Protein AF-A0A0W1AEP7-F1 (afdb_monomer)

Organism: NCBI:txid45076

Secondary structure (DSSP, 8-state):
------------TTHHHHHSHHHHHHHHHHHHHHTTTSPP-TTSTT---TT-S----SS---SSSSSSHHHHHHHHHHHHHHHHHHHHHSHHHHHHHHHHHHHHHT--HHHHHHHHHHHHHHTTTT---SS----HHHHHHHHHHHHHHTT--HHHHHHHHHHHHTTT-HHHHHHHHHTTT--HHHHHHHHHHHHHHHHHHHHHGGGG-SEEETHHHHHHHHTTS---HHHHHHHHHHHHHHHHHHHHHTTB-SS-PEEE-TTS-EE-PPP-TTSB-HHHHHHHHTSTTHHHHHHHHHTTSHHHHHHSTT-----S-TT--S-----EEEEEETHHHHHHTTTTTEE--HHHHHHHHS---SSS-TTTTT-SSTT---PPEEEETT--TTSSS--HHHHHHHHSS-PPPPPHHHHHHHHHHHHHTTGGGTTTTHHHHHHHHHHHHHTT--GGG-GGGTTHHHHHHHHHHHHHHHHHHHHTEEE-GGGGG--HHHHHHHHHHHHHHHSHHHHHHHHHHTT--HHHHHHS--HHHHHHHHHHTPPPTTSS----EEE-SS--SS-PPPSS-GGGTHHHHTTT-GGGSHHHHHHHHHTTSS-HHHHHHHHHHHHHHHHHHHHHHHHHHHHHH--PPPP---HHHHHHHHS--EEEEEE--STTEEEEETTTTEEEESS-EEBTTTB-EEEESSHHHHHHHHHHHHHTT---EEEEHHHHHHHHHHHHHH-GGGGGTT-------------------S-SSHHHHHHHHHHHHHHHHHHHH--SHHHHHHHHHHHHHHHHHHHSS--HHHHHHHHHHHHHHHHHGGGHHHHHHHHHHHHHHHTTSHHHHHHHHHHHTT--SSGGGSPPHHHHHHHHHHHH---PPP-

Structure (mmCIF, N/CA/C/O backbone):
data_AF-A0A0W1AEP7-F1
#
_entry.id   AF-A0A0W1AEP7-F1
#
loop_
_atom_site.group_PDB
_atom_site.id
_atom_site.type_symbol
_atom_site.label_atom_id
_atom_site.label_alt_id
_atom_site.label_comp_id
_atom_site.label_asym_id
_atom_site.label_entity_id
_atom_site.label_seq_id
_atom_site.pdbx_PDB_ins_code
_atom_site.Cartn_x
_atom_site.Cartn_y
_atom_site.Cartn_z
_atom_site.occupancy
_atom_site.B_iso_or_equiv
_atom_site.auth_seq_id
_atom_site.auth_comp_id
_atom_site.auth_asym_id
_atom_site.auth_atom_id
_atom_site.pdbx_PDB_model_num
ATOM 1 N N . MET A 1 1 ? 11.130 -10.672 73.628 1.00 36.41 1 MET A N 1
ATOM 2 C CA . MET A 1 1 ? 11.128 -9.241 73.243 1.00 36.41 1 MET A CA 1
ATOM 3 C C . MET A 1 1 ? 12.269 -9.044 72.251 1.00 36.41 1 MET A C 1
ATOM 5 O O . MET A 1 1 ? 13.398 -9.248 72.648 1.00 36.41 1 MET A O 1
ATOM 9 N N . GLY A 1 2 ? 12.140 -8.775 70.958 1.00 46.16 2 GLY A N 1
ATOM 10 C CA . GLY A 1 2 ? 11.029 -8.441 70.076 1.00 46.16 2 GLY A CA 1
ATOM 11 C C . GLY A 1 2 ? 11.644 -7.652 68.913 1.00 46.16 2 GLY A C 1
ATOM 12 O O . GLY A 1 2 ? 11.902 -6.469 69.088 1.00 46.16 2 GLY A O 1
ATOM 13 N N . LYS A 1 3 ? 11.935 -8.296 67.771 1.00 33.31 3 LYS A N 1
ATOM 14 C CA . LYS A 1 3 ? 12.276 -7.626 66.499 1.00 33.31 3 LYS A CA 1
ATOM 15 C C . LYS A 1 3 ? 11.745 -8.428 65.303 1.00 33.31 3 LYS A C 1
ATOM 17 O O . LYS A 1 3 ? 12.432 -9.258 64.728 1.00 33.31 3 LYS A O 1
ATOM 22 N N . SER A 1 4 ? 10.469 -8.166 65.021 1.00 32.47 4 SER A N 1
ATOM 23 C CA . SER A 1 4 ? 9.924 -7.769 63.715 1.00 32.47 4 SER A CA 1
ATOM 24 C C . SER A 1 4 ? 10.433 -8.496 62.463 1.00 32.47 4 SER A C 1
ATOM 26 O O . SER A 1 4 ? 11.292 -7.993 61.741 1.00 32.47 4 SER A O 1
ATOM 28 N N . SER A 1 5 ? 9.765 -9.604 62.143 1.00 43.56 5 SER A N 1
ATOM 29 C CA . SER A 1 5 ? 9.529 -10.072 60.778 1.00 43.56 5 SER A CA 1
ATOM 30 C C . SER A 1 5 ? 8.451 -9.203 60.115 1.00 43.56 5 SER A C 1
ATOM 32 O O . SER A 1 5 ? 7.291 -9.283 60.511 1.00 43.56 5 SER A O 1
ATOM 34 N N . LEU A 1 6 ? 8.804 -8.381 59.126 1.00 39.28 6 LEU A N 1
ATOM 35 C CA . LEU A 1 6 ? 7.846 -7.808 58.166 1.00 39.28 6 LEU A CA 1
ATOM 36 C C . LEU A 1 6 ? 8.607 -7.154 57.005 1.00 39.28 6 LEU A C 1
ATOM 38 O O . LEU A 1 6 ? 8.778 -5.943 56.936 1.00 39.28 6 LEU A O 1
ATOM 42 N N . ALA A 1 7 ? 9.068 -7.993 56.082 1.00 35.47 7 ALA A N 1
ATOM 43 C CA . ALA A 1 7 ? 9.340 -7.601 54.704 1.00 35.47 7 ALA A CA 1
ATOM 44 C C . ALA A 1 7 ? 8.360 -8.381 53.819 1.00 35.47 7 ALA A C 1
ATOM 46 O O . ALA A 1 7 ? 8.714 -9.357 53.163 1.00 35.47 7 ALA A O 1
ATOM 47 N N . GLN A 1 8 ? 7.080 -8.002 53.878 1.00 35.91 8 GLN A N 1
ATOM 48 C CA . GLN A 1 8 ? 6.110 -8.428 52.874 1.00 35.91 8 GLN A CA 1
ATOM 49 C C . GLN A 1 8 ? 6.482 -7.738 51.558 1.00 35.91 8 GLN A C 1
ATOM 51 O O . GLN A 1 8 ? 6.371 -6.517 51.438 1.00 35.91 8 GLN A O 1
ATOM 56 N N . LYS A 1 9 ? 6.953 -8.540 50.594 1.00 41.69 9 LYS A N 1
ATOM 57 C CA . LYS A 1 9 ? 7.115 -8.173 49.184 1.00 41.69 9 LYS A CA 1
ATOM 58 C C . LYS A 1 9 ? 5.811 -7.543 48.685 1.00 41.69 9 LYS A C 1
ATOM 60 O O . LYS A 1 9 ? 4.825 -8.241 48.472 1.00 41.69 9 LYS A O 1
ATOM 65 N N . LYS A 1 10 ? 5.813 -6.226 48.490 1.00 36.16 10 LYS A N 1
ATOM 66 C CA . LYS A 1 10 ? 4.882 -5.548 47.586 1.00 36.16 10 LYS A CA 1
ATOM 67 C C . LYS A 1 10 ? 5.424 -5.753 46.172 1.00 36.16 10 LYS A C 1
ATOM 69 O O . LYS A 1 10 ? 6.176 -4.921 45.681 1.00 36.16 10 LYS A O 1
ATOM 74 N N . THR A 1 11 ? 5.094 -6.875 45.544 1.00 42.44 11 THR A N 1
ATOM 75 C CA . THR A 1 11 ? 5.057 -6.922 44.080 1.00 42.44 11 THR A CA 1
ATOM 76 C C . THR A 1 11 ? 3.919 -6.000 43.656 1.00 42.44 11 THR A C 1
ATOM 78 O O . THR A 1 11 ? 2.761 -6.191 44.032 1.00 42.44 11 THR A O 1
ATOM 81 N N . THR A 1 12 ? 4.264 -4.901 42.999 1.00 43.44 12 THR A N 1
ATOM 82 C CA . THR A 1 12 ? 3.298 -3.985 42.401 1.00 43.44 12 THR A CA 1
ATOM 83 C C . THR A 1 12 ? 2.466 -4.752 41.379 1.00 43.44 12 THR A C 1
ATOM 85 O O . THR A 1 12 ? 3.009 -5.479 40.558 1.00 43.44 12 THR A O 1
ATOM 88 N N . LEU A 1 13 ? 1.141 -4.603 41.445 1.00 40.28 13 LEU A N 1
ATOM 89 C CA . LEU A 1 13 ? 0.140 -5.371 40.687 1.00 40.28 13 LEU A CA 1
ATOM 90 C C . LEU A 1 13 ? 0.302 -5.348 39.148 1.00 40.28 13 LEU A C 1
ATOM 92 O O . LEU A 1 13 ? -0.431 -6.055 38.475 1.00 40.28 13 LEU A O 1
ATOM 96 N N . TYR A 1 14 ? 1.220 -4.546 38.603 1.00 50.41 14 TYR A N 1
ATOM 97 C CA . TYR A 1 14 ? 1.419 -4.352 37.165 1.00 50.41 14 TYR A CA 1
ATOM 98 C C . TYR A 1 14 ? 2.482 -5.278 36.545 1.00 50.41 14 TYR A C 1
ATOM 100 O O . TYR A 1 14 ? 2.401 -5.552 35.354 1.00 50.41 14 TYR A O 1
ATOM 108 N N . ASP A 1 15 ? 3.424 -5.827 37.327 1.00 55.84 15 ASP A N 1
ATOM 109 C CA . ASP A 1 15 ? 4.475 -6.716 36.789 1.00 55.84 15 ASP A CA 1
ATOM 110 C C . ASP A 1 15 ? 3.912 -8.047 36.257 1.00 55.84 15 ASP A C 1
ATOM 112 O O . ASP A 1 15 ? 4.408 -8.598 35.275 1.00 55.84 15 ASP A O 1
ATOM 116 N N . ALA A 1 16 ? 2.864 -8.568 36.907 1.00 64.81 16 ALA A N 1
ATOM 117 C CA . ALA A 1 16 ? 2.304 -9.886 36.605 1.00 64.81 16 ALA A CA 1
ATOM 118 C C . ALA A 1 16 ? 1.613 -9.941 35.235 1.00 64.81 16 ALA A C 1
ATOM 120 O O . ALA A 1 16 ? 1.533 -11.001 34.623 1.00 64.81 16 ALA A O 1
ATOM 121 N N . ASP A 1 17 ? 1.123 -8.802 34.755 1.00 83.31 17 ASP A N 1
ATOM 122 C CA . ASP A 1 17 ? 0.355 -8.722 33.523 1.00 83.31 17 ASP A CA 1
ATOM 123 C C . ASP A 1 17 ? 1.269 -8.785 32.293 1.00 83.31 17 ASP A C 1
ATOM 125 O O . ASP A 1 17 ? 1.057 -9.642 31.439 1.00 83.31 17 ASP A O 1
ATOM 129 N N . LEU A 1 18 ? 2.337 -7.975 32.243 1.00 88.69 18 LEU A N 1
ATOM 130 C CA . LEU A 1 18 ? 3.278 -7.899 31.112 1.00 88.69 18 LEU A CA 1
ATOM 131 C C . LEU A 1 18 ? 3.933 -9.245 30.762 1.00 88.69 18 LEU A C 1
ATOM 133 O O . LEU A 1 18 ? 4.096 -9.566 29.580 1.00 88.69 18 LEU A O 1
ATOM 137 N N . LEU A 1 19 ? 4.341 -9.994 31.791 1.00 90.88 19 LEU A N 1
ATOM 138 C CA . LEU A 1 19 ? 5.124 -11.223 31.643 1.00 90.88 19 LEU A CA 1
ATOM 139 C C . LEU A 1 19 ? 4.269 -12.496 31.598 1.00 90.88 19 LEU A C 1
ATOM 141 O O . LEU A 1 19 ? 4.773 -13.533 31.169 1.00 90.88 19 LEU A O 1
ATOM 145 N N . SER A 1 20 ? 2.976 -12.413 31.934 1.00 89.12 20 SER A N 1
ATOM 146 C CA . SER A 1 20 ? 2.062 -13.552 31.812 1.00 89.12 20 SER A CA 1
ATOM 147 C C . SER A 1 20 ? 1.963 -14.066 30.372 1.00 89.12 20 SER A C 1
ATOM 149 O O . SER A 1 20 ? 2.058 -13.300 29.410 1.00 89.12 20 SER A O 1
ATOM 151 N N . SER A 1 21 ? 1.675 -15.359 30.205 1.00 83.56 21 SER A N 1
ATOM 152 C CA . SER A 1 21 ? 1.385 -15.957 28.892 1.00 83.56 21 SER A CA 1
ATOM 153 C C . SER A 1 21 ? 0.290 -15.218 28.114 1.00 83.56 21 SER A C 1
ATOM 155 O O . SER A 1 21 ? 0.404 -15.080 26.897 1.00 83.56 21 SER A O 1
ATOM 157 N N . LYS A 1 22 ? -0.731 -14.681 28.794 1.00 83.00 22 LYS A N 1
ATOM 158 C CA . LYS A 1 22 ? -1.786 -13.872 28.158 1.00 83.00 22 LYS A CA 1
ATOM 159 C C . LYS A 1 22 ? -1.301 -12.480 27.769 1.00 83.00 22 LYS A C 1
ATOM 161 O O . LYS A 1 22 ? -1.568 -12.006 26.664 1.00 83.00 22 LYS A O 1
ATOM 166 N N . GLY A 1 23 ? -0.584 -11.824 28.677 1.00 86.75 23 GLY A N 1
ATOM 167 C CA . GLY A 1 23 ? -0.034 -10.496 28.448 1.00 86.75 23 GLY A CA 1
ATOM 168 C C . GLY A 1 23 ? 0.991 -10.472 27.328 1.00 86.75 23 GLY A C 1
ATOM 169 O O . GLY A 1 23 ? 0.976 -9.530 26.541 1.00 86.75 23 GLY A O 1
ATOM 170 N N . TRP A 1 24 ? 1.791 -11.534 27.179 1.00 93.19 24 TRP A N 1
ATOM 171 C CA . TRP A 1 24 ? 2.742 -11.702 26.080 1.00 93.19 24 TRP A CA 1
ATOM 172 C C . TRP A 1 24 ? 2.116 -11.382 24.721 1.00 93.19 24 TRP A C 1
ATOM 174 O O . TRP A 1 24 ? 2.651 -10.558 23.983 1.00 93.19 24 TRP A O 1
ATOM 184 N N . TYR A 1 25 ? 0.969 -11.982 24.391 1.00 91.94 25 TYR A N 1
ATOM 185 C CA . TYR A 1 25 ? 0.327 -11.773 23.091 1.00 91.94 25 TYR A CA 1
ATOM 186 C C . TYR A 1 25 ? -0.150 -10.331 22.905 1.00 91.94 25 TYR A C 1
ATOM 188 O O . TYR A 1 25 ? 0.068 -9.741 21.846 1.00 91.94 25 TYR A O 1
ATOM 196 N N . TYR A 1 26 ? -0.761 -9.749 23.938 1.00 87.12 26 TYR A N 1
ATOM 197 C CA . TYR A 1 26 ? -1.282 -8.386 23.892 1.00 87.12 26 TYR A CA 1
ATOM 198 C C . TYR A 1 26 ? -0.180 -7.328 23.809 1.00 87.12 26 TYR A C 1
ATOM 200 O O . TYR A 1 26 ? -0.160 -6.517 22.884 1.00 87.12 26 TYR A O 1
ATOM 208 N N . PHE A 1 27 ? 0.756 -7.344 24.751 1.00 89.44 27 PHE A N 1
ATOM 209 C CA . PHE A 1 27 ? 1.815 -6.345 24.821 1.00 89.44 27 PHE A CA 1
ATOM 210 C C . PHE A 1 27 ? 2.823 -6.509 23.678 1.00 89.44 27 PHE A C 1
ATOM 212 O O . PHE A 1 27 ? 3.317 -5.505 23.170 1.00 89.44 27 PHE A O 1
ATOM 219 N N . SER A 1 28 ? 3.060 -7.725 23.172 1.00 94.31 28 SER A N 1
ATOM 220 C CA . SER A 1 28 ? 3.837 -7.898 21.934 1.00 94.31 28 SER A CA 1
ATOM 221 C C . SER A 1 28 ? 3.163 -7.242 20.739 1.00 94.31 28 SER A C 1
ATOM 223 O O . SER A 1 28 ? 3.840 -6.591 19.949 1.00 94.31 28 SER A O 1
ATOM 225 N N . GLN A 1 29 ? 1.840 -7.375 20.604 1.00 91.12 29 GLN A N 1
ATOM 226 C CA . GLN A 1 29 ? 1.114 -6.715 19.523 1.00 91.12 29 GLN A CA 1
ATOM 227 C C . GLN A 1 29 ? 1.206 -5.188 19.647 1.00 91.12 29 GLN A C 1
ATOM 229 O O . GLN A 1 29 ? 1.540 -4.529 18.666 1.00 91.12 29 GLN A O 1
ATOM 234 N N . LEU A 1 30 ? 1.017 -4.632 20.850 1.00 81.56 30 LEU A N 1
ATOM 235 C CA . LEU A 1 30 ? 1.218 -3.197 21.094 1.00 81.56 30 LEU A CA 1
ATOM 236 C C . LEU A 1 30 ? 2.634 -2.741 20.718 1.00 81.56 30 LEU A C 1
ATOM 238 O O . LEU A 1 30 ? 2.810 -1.694 20.094 1.00 81.56 30 LEU A O 1
ATOM 242 N N . PHE A 1 31 ? 3.647 -3.534 21.069 1.00 88.44 31 PHE A N 1
ATOM 243 C CA . PHE A 1 31 ? 5.031 -3.238 20.723 1.00 88.44 31 PHE A CA 1
ATOM 244 C C . PHE A 1 31 ? 5.253 -3.248 19.204 1.00 88.44 31 PHE A C 1
ATOM 246 O O . PHE A 1 31 ? 5.856 -2.317 18.667 1.00 88.44 31 PHE A O 1
ATOM 253 N N . LEU A 1 32 ? 4.738 -4.258 18.494 1.00 90.56 32 LEU A N 1
ATOM 254 C CA . LEU A 1 32 ? 4.813 -4.360 17.032 1.00 90.56 32 LEU A CA 1
ATOM 255 C C . LEU A 1 32 ? 4.095 -3.191 16.342 1.00 90.56 32 LEU A C 1
ATOM 257 O O . LEU A 1 32 ? 4.643 -2.605 15.408 1.00 90.56 32 LEU A O 1
ATOM 261 N N . GLU A 1 33 ? 2.914 -2.807 16.830 1.00 81.75 33 GLU A N 1
ATOM 262 C CA . GLU A 1 33 ? 2.151 -1.652 16.345 1.00 81.75 33 GLU A CA 1
ATOM 263 C C . GLU A 1 33 ? 2.903 -0.337 16.534 1.00 81.75 33 GLU A C 1
ATOM 265 O O . GLU A 1 33 ? 2.889 0.509 15.641 1.00 81.75 33 GLU A O 1
ATOM 270 N N . ALA A 1 34 ? 3.602 -0.171 17.658 1.00 77.19 34 ALA A N 1
ATOM 271 C CA . ALA A 1 34 ? 4.411 1.012 17.930 1.00 77.19 34 ALA A CA 1
ATOM 272 C C . ALA A 1 34 ? 5.719 1.063 17.116 1.00 77.19 34 ALA A C 1
ATOM 274 O O . ALA A 1 34 ? 6.321 2.133 17.003 1.00 77.19 34 ALA A O 1
ATOM 275 N N . THR A 1 35 ? 6.169 -0.065 16.552 1.00 89.56 35 THR A N 1
ATOM 276 C CA . THR A 1 35 ? 7.505 -0.201 15.947 1.00 89.56 35 THR A CA 1
ATOM 277 C C . THR A 1 35 ? 7.453 -0.759 14.522 1.00 89.56 35 THR A C 1
ATOM 279 O O . THR A 1 35 ? 7.466 0.004 13.557 1.00 89.56 35 THR A O 1
ATOM 282 N N . TYR A 1 36 ? 7.408 -2.079 14.362 1.00 91.69 36 TYR A N 1
ATOM 283 C CA . TYR A 1 36 ? 7.571 -2.778 13.087 1.00 91.69 36 TYR A CA 1
ATOM 284 C C . TYR A 1 36 ? 6.445 -2.538 12.080 1.00 91.69 36 TYR A C 1
ATOM 286 O O . TYR A 1 36 ? 6.703 -2.543 10.880 1.00 91.69 36 TYR A O 1
ATOM 294 N N . LEU A 1 37 ? 5.228 -2.274 12.561 1.00 84.81 37 LEU A N 1
ATOM 295 C CA . LEU A 1 37 ? 4.077 -1.904 11.730 1.00 84.81 37 LEU A CA 1
ATOM 296 C C . LEU A 1 37 ? 4.014 -0.394 11.448 1.00 84.81 37 LEU A C 1
ATOM 298 O O . LEU A 1 37 ? 3.036 0.105 10.892 1.00 84.81 37 LEU A O 1
ATOM 302 N N . GLN A 1 38 ? 5.060 0.349 11.822 1.00 82.69 38 GLN A N 1
ATOM 303 C CA . GLN A 1 38 ? 5.267 1.727 11.395 1.00 82.69 38 GLN A CA 1
ATOM 304 C C . GLN A 1 38 ? 6.264 1.773 10.228 1.00 82.69 38 GLN A C 1
ATOM 306 O O . GLN A 1 38 ? 7.279 1.063 10.243 1.00 82.69 38 GLN A O 1
ATOM 311 N N . PRO A 1 39 ? 6.031 2.638 9.222 1.00 80.38 39 PRO A N 1
ATOM 312 C CA . PRO A 1 39 ? 6.993 2.843 8.146 1.00 80.38 39 PRO A CA 1
ATOM 313 C C . PRO A 1 39 ? 8.317 3.387 8.697 1.00 80.38 39 PRO A C 1
ATOM 315 O O . PRO A 1 39 ? 8.331 4.105 9.698 1.00 80.38 39 PRO A O 1
ATOM 318 N N . PHE A 1 40 ? 9.421 3.115 7.997 1.00 83.12 40 PHE A N 1
ATOM 319 C CA . PHE A 1 40 ? 10.707 3.746 8.301 1.00 83.12 40 PHE A CA 1
ATOM 320 C C . PHE A 1 40 ? 10.586 5.273 8.343 1.00 83.12 40 PHE A C 1
ATOM 322 O O . PHE A 1 40 ? 9.927 5.877 7.490 1.00 83.12 40 PHE A O 1
ATOM 329 N N . ASN A 1 41 ? 11.228 5.898 9.333 1.00 74.69 41 ASN A N 1
ATOM 330 C CA . ASN A 1 41 ? 11.181 7.341 9.507 1.00 74.69 41 ASN A CA 1
ATOM 331 C C . ASN A 1 41 ? 11.988 8.044 8.392 1.00 74.69 41 ASN A C 1
ATOM 333 O O . ASN A 1 41 ? 13.211 7.909 8.354 1.00 74.69 41 ASN A O 1
ATOM 337 N N . PRO A 1 42 ? 11.357 8.831 7.499 1.00 57.50 42 PRO A N 1
ATOM 338 C CA . PRO A 1 42 ? 12.049 9.454 6.369 1.00 57.50 42 PRO A CA 1
ATOM 339 C C . PRO A 1 42 ? 13.015 10.584 6.771 1.00 57.50 42 PRO A C 1
ATOM 341 O O . PRO A 1 42 ? 13.715 11.111 5.909 1.00 57.50 42 PRO A O 1
ATOM 344 N N . SER A 1 43 ? 13.043 11.005 8.043 1.00 52.06 43 SER A N 1
ATOM 345 C CA . SER A 1 43 ? 13.847 12.148 8.500 1.00 52.06 43 SER A CA 1
ATOM 346 C C . SER A 1 43 ? 15.317 11.838 8.804 1.00 52.06 43 SER A C 1
ATOM 348 O O . SER A 1 43 ? 16.067 12.760 9.136 1.00 52.06 43 SER A O 1
ATOM 350 N N . SER A 1 44 ? 15.752 10.579 8.726 1.00 50.31 44 SER A N 1
ATOM 351 C CA . SER A 1 44 ? 17.131 10.215 9.038 1.00 50.31 44 SER A CA 1
ATOM 352 C C . SER A 1 44 ? 18.086 10.685 7.932 1.00 50.31 44 SER A C 1
ATOM 354 O O . SER A 1 44 ? 18.024 10.302 6.761 1.00 50.31 44 SER A O 1
ATOM 356 N N . LYS A 1 45 ? 18.948 11.634 8.312 1.00 43.84 45 LYS A N 1
ATOM 357 C CA . LYS A 1 45 ? 19.926 12.311 7.453 1.00 43.84 45 LYS A CA 1
ATOM 358 C C . LYS A 1 45 ? 20.829 11.276 6.771 1.00 43.84 45 LYS A C 1
ATOM 360 O O . LYS A 1 45 ? 21.747 10.767 7.400 1.00 43.84 45 LYS A O 1
ATOM 365 N N . GLY A 1 46 ? 20.604 10.988 5.489 1.00 45.81 46 GLY A N 1
ATOM 366 C CA . GLY A 1 46 ? 21.552 10.186 4.706 1.00 45.81 46 GLY A CA 1
ATOM 367 C C . GLY A 1 46 ? 20.980 9.374 3.550 1.00 45.81 46 GLY A C 1
ATOM 368 O O . GLY A 1 46 ? 21.743 9.000 2.663 1.00 45.81 46 GLY A O 1
ATOM 369 N N . MET A 1 47 ? 19.667 9.135 3.475 1.00 42.47 47 MET A N 1
ATOM 370 C CA . MET A 1 47 ? 19.109 8.387 2.342 1.00 42.47 47 MET A CA 1
ATOM 371 C C . MET A 1 47 ? 18.972 9.251 1.075 1.00 42.47 47 MET A C 1
ATOM 373 O O . MET A 1 47 ? 17.892 9.695 0.699 1.00 42.47 47 MET A O 1
ATOM 377 N N . GLN A 1 48 ? 20.084 9.395 0.348 1.00 39.88 48 GLN A N 1
ATOM 378 C CA . GLN A 1 48 ? 20.084 9.408 -1.121 1.00 39.88 48 GLN A CA 1
ATOM 379 C C . GLN A 1 48 ? 20.065 7.970 -1.686 1.00 39.88 48 GLN A C 1
ATOM 381 O O . GLN A 1 48 ? 20.640 7.698 -2.738 1.00 39.88 48 GLN A O 1
ATOM 386 N N . GLN A 1 49 ? 19.395 7.019 -1.024 1.00 44.91 49 GLN A N 1
ATOM 387 C CA . GLN A 1 49 ? 18.993 5.799 -1.718 1.00 44.91 49 GLN A CA 1
ATOM 388 C C . GLN A 1 49 ? 17.901 6.195 -2.703 1.00 44.91 49 GLN A C 1
ATOM 390 O O . GLN A 1 49 ? 16.783 6.533 -2.312 1.00 44.91 49 GLN A O 1
ATOM 395 N N . GLY A 1 50 ? 18.257 6.235 -3.987 1.00 40.38 50 GLY A N 1
ATOM 396 C CA . GLY A 1 50 ? 17.329 6.530 -5.065 1.00 40.38 50 GLY A CA 1
ATOM 397 C C . GLY A 1 50 ? 16.036 5.746 -4.874 1.00 40.38 50 GLY A C 1
ATOM 398 O O . GLY A 1 50 ? 16.058 4.524 -4.897 1.00 40.38 50 GLY A O 1
ATOM 399 N N . LYS A 1 51 ? 14.938 6.472 -4.632 1.00 38.75 51 LYS A N 1
ATOM 400 C CA . LYS A 1 51 ? 13.545 6.032 -4.783 1.00 38.75 51 LYS A CA 1
ATOM 401 C C . LYS A 1 51 ? 13.333 4.511 -4.659 1.00 38.75 51 LYS A C 1
ATOM 403 O O . LYS A 1 51 ? 12.837 3.877 -5.580 1.00 38.75 51 LYS A O 1
ATOM 408 N N . ARG A 1 52 ? 13.584 3.939 -3.484 1.00 39.69 52 ARG A N 1
ATOM 409 C CA . ARG A 1 52 ? 12.707 2.873 -2.978 1.00 39.69 52 ARG A CA 1
ATOM 410 C C . ARG A 1 52 ? 11.735 3.481 -1.976 1.00 39.69 52 ARG A C 1
ATOM 412 O O . ARG A 1 52 ? 11.556 3.009 -0.863 1.00 39.69 52 ARG A O 1
ATOM 419 N N . LEU A 1 53 ? 11.044 4.536 -2.417 1.00 41.75 53 LEU A N 1
ATOM 420 C CA . LEU A 1 53 ? 9.681 4.762 -1.958 1.00 41.75 53 LEU A CA 1
ATOM 421 C C . LEU A 1 53 ? 8.866 3.592 -2.516 1.00 41.75 53 LEU A C 1
ATOM 423 O O . LEU A 1 53 ? 8.358 3.666 -3.625 1.00 41.75 53 LEU A O 1
ATOM 427 N N . LYS A 1 54 ? 8.848 2.515 -1.722 1.00 39.69 54 LYS A N 1
ATOM 428 C CA . LYS A 1 54 ? 7.841 1.456 -1.653 1.00 39.69 54 LYS A CA 1
ATOM 429 C C . LYS A 1 54 ? 7.535 0.789 -2.998 1.00 39.69 54 LYS A C 1
ATOM 431 O O . LYS A 1 54 ? 6.785 1.337 -3.804 1.00 39.69 54 LYS A O 1
ATOM 436 N N . ASN A 1 55 ? 8.012 -0.449 -3.173 1.00 32.56 55 ASN A N 1
ATOM 437 C CA . ASN A 1 55 ? 7.359 -1.400 -4.074 1.00 32.56 55 ASN A CA 1
ATOM 438 C C . ASN A 1 55 ? 5.901 -1.523 -3.621 1.00 32.56 55 ASN A C 1
ATOM 440 O O . ASN A 1 55 ? 5.540 -2.245 -2.698 1.00 32.56 55 ASN A O 1
ATOM 444 N N . THR A 1 56 ? 5.066 -0.704 -4.236 1.00 35.75 56 THR A N 1
ATOM 445 C CA . THR A 1 56 ? 3.630 -0.710 -4.096 1.00 35.75 56 THR A CA 1
ATOM 446 C C . THR A 1 56 ? 3.145 -1.737 -5.091 1.00 35.75 56 THR A C 1
ATOM 448 O O . THR A 1 56 ? 2.864 -1.419 -6.237 1.00 35.75 56 THR A O 1
ATOM 451 N N . THR A 1 57 ? 2.951 -2.975 -4.659 1.00 36.56 57 THR A N 1
ATOM 452 C CA . THR A 1 57 ? 2.094 -3.894 -5.420 1.00 36.56 57 THR A CA 1
ATOM 453 C C . THR A 1 57 ? 0.629 -3.686 -5.042 1.00 36.56 57 THR A C 1
ATOM 455 O O . THR A 1 57 ? -0.138 -4.632 -4.996 1.00 36.56 57 THR A O 1
ATOM 458 N N . LYS A 1 58 ? 0.222 -2.444 -4.731 1.00 32.88 58 LYS A N 1
ATOM 459 C CA . LYS A 1 58 ? -1.166 -1.970 -4.575 1.00 32.88 58 LYS A CA 1
ATOM 460 C C . LYS A 1 58 ? -2.129 -2.830 -3.714 1.00 32.88 58 LYS A C 1
ATOM 462 O O . LYS A 1 58 ? -3.266 -2.381 -3.634 1.00 32.88 58 LYS A O 1
ATOM 467 N N . ASN A 1 59 ? -1.731 -3.924 -3.012 1.00 45.03 59 ASN A N 1
ATOM 468 C CA . ASN A 1 59 ? -2.596 -5.019 -2.479 1.00 45.03 59 ASN A CA 1
ATOM 469 C C . ASN A 1 59 ? -2.240 -5.711 -1.128 1.00 45.03 59 ASN A C 1
ATOM 471 O O . ASN A 1 59 ? -3.026 -6.530 -0.667 1.00 45.03 59 ASN A O 1
ATOM 475 N N . GLY A 1 60 ? -1.152 -5.349 -0.442 1.00 47.72 60 GLY A N 1
ATOM 476 C CA . GLY A 1 60 ? -0.689 -5.984 0.808 1.00 47.72 60 GLY A CA 1
ATOM 477 C C . GLY A 1 60 ? 0.598 -5.303 1.262 1.00 47.72 60 GLY A C 1
ATOM 478 O O . GLY A 1 60 ? 1.689 -5.739 0.922 1.00 47.72 60 GLY A O 1
ATOM 479 N N . TYR A 1 61 ? 0.462 -4.119 1.857 1.00 64.31 61 TYR A N 1
ATOM 480 C CA . TYR A 1 61 ? 1.593 -3.229 2.101 1.00 64.31 61 TYR A CA 1
ATOM 481 C C . TYR A 1 61 ? 2.322 -3.665 3.366 1.00 64.31 61 TYR A C 1
ATOM 483 O O . TYR A 1 61 ? 1.733 -3.579 4.423 1.00 64.31 61 TYR A O 1
ATOM 491 N N . ILE A 1 62 ? 3.572 -4.104 3.263 1.00 70.00 62 ILE A N 1
ATOM 492 C CA . ILE A 1 62 ? 4.403 -4.387 4.433 1.00 70.00 62 ILE A CA 1
ATOM 493 C C . ILE A 1 62 ? 5.334 -3.197 4.648 1.00 70.00 62 ILE A C 1
ATOM 495 O O . ILE A 1 62 ? 6.067 -2.797 3.739 1.00 70.00 62 ILE A O 1
ATOM 499 N N . GLU A 1 63 ? 5.275 -2.593 5.834 1.00 76.31 63 GLU A N 1
ATOM 500 C CA . GLU A 1 63 ? 6.040 -1.396 6.185 1.00 76.31 63 GLU A CA 1
ATOM 501 C C . GLU A 1 63 ? 7.546 -1.636 6.099 1.00 76.31 63 GLU A C 1
ATOM 503 O O . GLU A 1 63 ? 8.279 -0.780 5.591 1.00 76.31 63 GLU A O 1
ATOM 508 N N . ARG A 1 64 ? 7.979 -2.806 6.575 1.00 88.50 64 ARG A N 1
ATOM 509 C CA . ARG A 1 64 ? 9.375 -3.223 6.692 1.00 88.50 64 ARG A CA 1
ATOM 510 C C . ARG A 1 64 ? 9.516 -4.641 6.145 1.00 88.50 64 ARG A C 1
ATOM 512 O O . ARG A 1 64 ? 9.406 -5.625 6.859 1.00 88.50 64 ARG A O 1
ATOM 519 N N . GLU A 1 65 ? 9.707 -4.745 4.835 1.00 89.62 65 GLU A N 1
ATOM 520 C CA . GLU A 1 65 ? 9.640 -6.027 4.124 1.00 89.62 65 GLU A CA 1
ATOM 521 C C . GLU A 1 65 ? 10.662 -7.060 4.616 1.00 89.62 65 GLU A C 1
ATOM 523 O O . GLU A 1 65 ? 10.366 -8.247 4.581 1.00 89.62 65 GLU A O 1
ATOM 528 N N . ILE A 1 66 ? 11.849 -6.657 5.081 1.00 92.75 66 ILE A N 1
ATOM 529 C CA . ILE A 1 66 ? 12.872 -7.608 5.540 1.00 92.75 66 ILE A CA 1
ATOM 530 C C . ILE A 1 66 ? 12.846 -7.699 7.064 1.00 92.75 66 ILE A C 1
ATOM 532 O O . ILE A 1 66 ? 12.686 -8.801 7.596 1.00 92.75 66 ILE A O 1
ATOM 536 N N . HIS A 1 67 ? 12.936 -6.561 7.758 1.00 95.81 67 HIS A N 1
ATOM 537 C CA . HIS A 1 67 ? 12.939 -6.492 9.225 1.00 95.81 67 HIS A CA 1
ATOM 538 C C . HIS A 1 67 ? 11.597 -5.970 9.759 1.00 95.81 67 HIS A C 1
ATOM 540 O O . HIS A 1 67 ? 11.531 -4.924 10.404 1.00 95.81 67 HIS A O 1
ATOM 546 N N . GLY A 1 68 ? 10.519 -6.685 9.425 1.00 95.06 68 GLY A N 1
ATOM 547 C CA . GLY A 1 68 ? 9.138 -6.384 9.817 1.00 95.06 68 GLY A CA 1
ATOM 548 C C . GLY A 1 68 ? 8.601 -7.245 10.952 1.00 95.06 68 GLY A C 1
ATOM 549 O O . GLY A 1 68 ? 9.335 -8.013 11.581 1.00 95.06 68 GLY A O 1
ATOM 550 N N . ALA A 1 69 ? 7.298 -7.133 11.219 1.00 95.62 69 ALA A N 1
ATOM 551 C CA . ALA A 1 69 ? 6.688 -7.757 12.396 1.00 95.62 69 ALA A CA 1
ATOM 552 C C . ALA A 1 69 ? 6.714 -9.294 12.321 1.00 95.62 69 ALA A C 1
ATOM 554 O O . ALA A 1 69 ? 6.804 -9.969 13.348 1.00 95.62 69 ALA A O 1
ATOM 555 N N . MET A 1 70 ? 6.717 -9.858 11.110 1.00 96.38 70 MET A N 1
ATOM 556 C CA . MET A 1 70 ? 6.849 -11.296 10.888 1.00 96.38 70 MET A CA 1
ATOM 557 C C . MET A 1 70 ? 8.240 -11.824 11.272 1.00 96.38 70 MET A C 1
ATOM 559 O O . MET A 1 70 ? 8.332 -12.822 11.987 1.00 96.38 70 MET A O 1
ATOM 563 N N . HIS A 1 71 ? 9.306 -11.133 10.857 1.00 97.62 71 HIS A N 1
ATOM 564 C CA . HIS A 1 71 ? 10.686 -11.439 11.251 1.00 97.62 71 HIS A CA 1
ATOM 565 C C . HIS A 1 71 ? 10.849 -11.347 12.772 1.00 97.62 71 HIS A C 1
ATOM 567 O O . HIS A 1 71 ? 11.225 -12.324 13.417 1.00 97.62 71 HIS A O 1
ATOM 573 N N . ALA A 1 72 ? 10.451 -10.215 13.360 1.00 98.12 72 ALA A N 1
ATOM 574 C CA . ALA A 1 72 ? 10.495 -9.999 14.804 1.00 98.12 72 ALA A CA 1
ATOM 575 C C . ALA A 1 72 ? 9.763 -11.110 15.580 1.00 98.12 72 ALA A C 1
ATOM 577 O O . ALA A 1 72 ? 10.289 -11.665 16.547 1.00 98.12 72 ALA A O 1
ATOM 578 N N . SER A 1 73 ? 8.569 -11.495 15.117 1.00 98.25 73 SER A N 1
ATOM 579 C CA . SER A 1 73 ? 7.778 -12.572 15.724 1.00 98.25 73 SER A CA 1
ATOM 580 C C . SER A 1 73 ? 8.465 -13.936 15.615 1.00 98.25 73 SER A C 1
ATOM 582 O O . SER A 1 73 ? 8.418 -14.726 16.560 1.00 98.25 73 SER A O 1
ATOM 584 N N . ARG A 1 74 ? 9.111 -14.237 14.480 1.00 98.31 74 ARG A N 1
ATOM 585 C CA . ARG A 1 74 ? 9.849 -15.494 14.297 1.00 98.31 74 ARG A CA 1
ATOM 586 C C . ARG A 1 74 ? 11.081 -15.550 15.194 1.00 98.31 74 ARG A C 1
ATOM 588 O O . ARG A 1 74 ? 11.321 -16.595 15.801 1.00 98.31 74 ARG A O 1
ATOM 595 N N . VAL A 1 75 ? 11.827 -14.451 15.312 1.00 98.50 75 VAL A N 1
ATOM 596 C CA . VAL A 1 75 ? 12.986 -14.348 16.212 1.00 98.50 75 VAL A CA 1
ATOM 597 C C . VAL A 1 75 ? 12.544 -14.545 17.659 1.00 98.50 75 VAL A C 1
ATOM 599 O O . VAL A 1 75 ? 13.109 -15.393 18.349 1.00 98.50 75 VAL A O 1
ATOM 602 N N . ALA A 1 76 ? 11.474 -13.871 18.094 1.00 98.31 76 ALA A N 1
ATOM 603 C CA . ALA A 1 76 ? 10.917 -14.040 19.434 1.00 98.31 76 ALA A CA 1
ATOM 604 C C . ALA A 1 76 ? 10.608 -15.518 19.741 1.00 98.31 76 ALA A C 1
ATOM 606 O O . ALA A 1 76 ? 11.132 -16.063 20.711 1.00 98.31 76 ALA A O 1
ATOM 607 N N . TRP A 1 77 ? 9.853 -16.219 18.887 1.00 97.94 77 TRP A N 1
ATOM 608 C CA . TRP A 1 77 ? 9.562 -17.646 19.101 1.00 97.94 77 TRP A CA 1
ATOM 609 C C . TRP A 1 77 ? 10.792 -18.550 18.996 1.00 97.94 77 TRP A C 1
ATOM 611 O O . TRP A 1 77 ? 10.907 -19.528 19.738 1.00 97.94 77 TRP A O 1
ATOM 621 N N . SER A 1 78 ? 11.740 -18.209 18.123 1.00 98.38 78 SER A N 1
ATOM 622 C CA . SER A 1 78 ? 12.984 -18.964 17.969 1.00 98.38 78 SER A CA 1
ATOM 623 C C . SER A 1 78 ? 13.840 -18.932 19.230 1.00 98.38 78 SER A C 1
ATOM 625 O O . SER A 1 78 ? 14.487 -19.934 19.519 1.00 98.38 78 SER A O 1
ATOM 627 N N . THR A 1 79 ? 13.790 -17.869 20.044 1.00 98.12 79 THR A N 1
ATOM 628 C CA . THR A 1 79 ? 14.501 -17.858 21.339 1.00 98.12 79 THR A CA 1
ATOM 629 C C . THR A 1 79 ? 14.045 -18.992 22.270 1.00 98.12 79 THR A C 1
ATOM 631 O O . THR A 1 79 ? 14.884 -19.647 22.890 1.00 98.12 79 THR A O 1
ATOM 634 N N . VAL A 1 80 ? 12.741 -19.298 22.312 1.00 97.06 80 VAL A N 1
ATOM 635 C CA . VAL A 1 80 ? 12.175 -20.387 23.133 1.00 97.06 80 VAL A CA 1
ATOM 636 C C . VAL A 1 80 ? 12.498 -21.756 22.539 1.00 97.06 80 VAL A C 1
ATOM 638 O O . VAL A 1 80 ? 12.902 -22.667 23.264 1.00 97.06 80 VAL A O 1
ATOM 641 N N . MET A 1 81 ? 12.363 -21.906 21.217 1.00 98.06 81 MET A N 1
ATOM 642 C CA . MET A 1 81 ? 12.692 -23.163 20.532 1.00 98.06 81 MET A CA 1
ATOM 643 C C . MET A 1 81 ? 14.172 -23.523 20.704 1.00 98.06 81 MET A C 1
ATOM 645 O O . MET A 1 81 ? 14.498 -24.664 21.033 1.00 98.06 81 MET A O 1
ATOM 649 N N . LEU A 1 82 ? 15.063 -22.541 20.548 1.00 98.06 82 LEU A N 1
ATOM 650 C CA . LEU A 1 82 ? 16.501 -22.708 20.745 1.00 98.06 82 LEU A CA 1
ATOM 651 C C . LEU A 1 82 ? 16.855 -22.959 22.207 1.00 98.06 82 LEU A C 1
ATOM 653 O O . LEU A 1 82 ? 17.736 -23.772 22.470 1.00 98.06 82 LEU A O 1
ATOM 657 N N . HIS A 1 83 ? 16.165 -22.331 23.164 1.00 97.50 83 HIS A N 1
ATOM 658 C CA . HIS A 1 83 ? 16.355 -22.656 24.575 1.00 97.50 83 HIS A CA 1
ATOM 659 C C . HIS A 1 83 ? 16.100 -24.143 24.838 1.00 97.50 83 HIS A C 1
ATOM 661 O O . HIS A 1 83 ? 16.964 -24.821 25.394 1.00 97.50 83 HIS A O 1
ATOM 667 N N . ARG A 1 84 ? 14.955 -24.664 24.386 1.00 97.31 84 ARG A N 1
ATOM 668 C CA . ARG A 1 84 ? 14.578 -26.068 24.596 1.00 97.31 84 ARG A CA 1
ATOM 669 C C . ARG A 1 84 ? 15.525 -27.026 23.880 1.00 97.31 84 ARG A C 1
ATOM 671 O O . ARG A 1 84 ? 15.917 -28.031 24.466 1.00 97.31 84 ARG A O 1
ATOM 678 N N . LEU A 1 85 ? 15.957 -26.688 22.663 1.00 97.06 85 LEU A N 1
ATOM 679 C CA . LEU A 1 85 ? 16.963 -27.463 21.934 1.00 97.06 85 LEU A CA 1
ATOM 680 C C . LEU A 1 85 ? 18.302 -27.499 22.691 1.00 97.06 85 LEU A C 1
ATOM 682 O O . LEU A 1 85 ? 18.864 -28.569 22.912 1.00 97.06 85 LEU A O 1
ATOM 686 N N . CYS A 1 86 ? 18.784 -26.346 23.161 1.00 97.06 86 CYS A N 1
ATOM 687 C CA . CYS A 1 86 ? 19.993 -26.255 23.979 1.00 97.06 86 CYS A CA 1
ATOM 688 C C . CYS A 1 86 ? 19.849 -27.013 25.304 1.00 97.06 86 CYS A C 1
ATOM 690 O O . CYS A 1 86 ? 20.802 -27.654 25.732 1.00 97.06 86 CYS A O 1
ATOM 692 N N . HIS A 1 87 ? 18.683 -26.970 25.954 1.00 96.50 87 HIS A N 1
ATOM 693 C CA . HIS A 1 87 ? 18.429 -27.702 27.195 1.00 96.50 87 HIS A CA 1
ATOM 694 C C . HIS A 1 87 ? 18.468 -29.221 26.973 1.00 96.50 87 HIS A C 1
ATOM 696 O O . HIS A 1 87 ? 19.027 -29.944 27.788 1.00 96.50 87 HIS A O 1
ATOM 702 N N . GLN A 1 88 ? 17.950 -29.712 25.842 1.00 96.38 88 GLN A N 1
ATOM 703 C CA . GLN A 1 88 ? 18.056 -31.128 25.473 1.00 96.38 88 GLN A CA 1
ATOM 704 C C . GLN A 1 88 ? 19.511 -31.565 25.246 1.00 96.38 88 GLN A C 1
ATOM 706 O O . GLN A 1 88 ? 19.879 -32.674 25.631 1.00 96.38 88 GLN A O 1
ATOM 711 N N . GLN A 1 89 ? 20.342 -30.710 24.637 1.00 96.19 89 GLN A N 1
ATOM 712 C CA . GLN A 1 89 ? 21.743 -31.039 24.343 1.00 96.19 89 GLN A CA 1
ATOM 713 C C . GLN A 1 89 ? 22.683 -30.845 25.542 1.00 96.19 89 GLN A C 1
ATOM 715 O O . GLN A 1 89 ? 23.615 -31.630 25.735 1.00 96.19 89 GLN A O 1
ATOM 720 N N . TYR A 1 90 ? 22.427 -29.827 26.367 1.00 96.69 90 TYR A N 1
ATOM 721 C CA . TYR A 1 90 ? 23.291 -29.397 27.469 1.00 96.69 90 TYR A CA 1
ATOM 722 C C . TYR A 1 90 ? 22.492 -29.125 28.761 1.00 96.69 90 TYR A C 1
ATOM 724 O O . TYR A 1 90 ? 22.561 -28.014 29.301 1.00 96.69 90 TYR A O 1
ATOM 732 N N . PRO A 1 91 ? 21.752 -30.112 29.301 1.00 96.62 91 PRO A N 1
ATOM 733 C CA . PRO A 1 91 ? 20.766 -29.891 30.364 1.00 96.62 91 PRO A CA 1
ATOM 734 C C . PRO A 1 91 ? 21.365 -29.245 31.613 1.00 96.62 91 PRO A C 1
ATOM 736 O O . PRO A 1 91 ? 20.866 -28.222 32.074 1.00 96.62 91 PRO A O 1
ATOM 739 N N . GLU A 1 92 ? 22.483 -29.770 32.123 1.00 96.06 92 GLU A N 1
ATOM 740 C CA . GLU A 1 92 ? 23.133 -29.226 33.324 1.00 96.06 92 GLU A CA 1
ATOM 741 C C . GLU A 1 92 ? 23.656 -27.799 33.111 1.00 96.06 92 GLU A C 1
ATOM 743 O O . GLU A 1 92 ? 23.488 -26.931 33.967 1.00 96.06 92 GLU A O 1
ATOM 748 N N . HIS A 1 93 ? 24.264 -27.530 31.951 1.00 95.12 93 HIS A N 1
ATOM 749 C CA . HIS A 1 93 ? 24.806 -26.207 31.642 1.00 95.12 93 HIS A CA 1
ATOM 750 C C . HIS A 1 93 ? 23.680 -25.179 31.545 1.00 95.12 93 HIS A C 1
ATOM 752 O O . HIS A 1 93 ? 23.763 -24.124 32.171 1.00 95.12 93 HIS A O 1
ATOM 758 N N . VAL A 1 94 ? 22.616 -25.502 30.805 1.00 97.06 94 VAL A N 1
ATOM 759 C CA . VAL A 1 94 ? 21.461 -24.618 30.624 1.00 97.06 94 VAL A CA 1
ATOM 760 C C . VAL A 1 94 ? 20.720 -24.404 31.940 1.00 97.06 94 VAL A C 1
ATOM 762 O O . VAL A 1 94 ? 20.464 -23.252 32.289 1.00 97.06 94 VAL A O 1
ATOM 765 N N . GLN A 1 95 ? 20.440 -25.466 32.705 1.00 97.44 95 GLN A N 1
ATOM 766 C CA . GLN A 1 95 ? 19.735 -25.356 33.985 1.00 97.44 95 GLN A CA 1
ATOM 767 C C . GLN A 1 95 ? 20.478 -24.433 34.952 1.00 97.44 95 GLN A C 1
ATOM 769 O O . GLN A 1 95 ? 19.868 -23.566 35.573 1.00 97.44 95 GLN A O 1
ATOM 774 N N . ASN A 1 96 ? 21.806 -24.555 35.030 1.00 97.25 96 ASN A N 1
ATOM 775 C CA . ASN A 1 96 ? 22.622 -23.700 35.887 1.00 97.25 96 ASN A CA 1
ATOM 776 C C . ASN A 1 96 ? 22.559 -22.218 35.478 1.00 97.25 96 ASN A C 1
ATOM 778 O O . ASN A 1 96 ? 22.562 -21.348 36.351 1.00 97.25 96 ASN A O 1
ATOM 782 N N . LYS A 1 97 ? 22.495 -21.908 34.172 1.00 97.81 97 LYS A N 1
ATOM 783 C CA . LYS A 1 97 ? 22.342 -20.524 33.687 1.00 97.81 97 LYS A CA 1
ATOM 784 C C . LYS A 1 97 ? 20.941 -19.980 33.958 1.00 97.81 97 LYS A C 1
ATOM 786 O O . LYS A 1 97 ? 20.816 -18.868 34.463 1.00 97.81 97 LYS A O 1
ATOM 791 N N . ILE A 1 98 ? 19.898 -20.755 33.676 1.00 98.06 98 ILE A N 1
ATOM 792 C CA . ILE A 1 98 ? 18.512 -20.333 33.917 1.00 98.06 98 ILE A CA 1
ATOM 793 C C . ILE A 1 98 ? 18.256 -20.111 35.404 1.00 98.06 98 ILE A C 1
ATOM 795 O O . ILE A 1 98 ? 17.782 -19.043 35.782 1.00 98.06 98 ILE A O 1
ATOM 799 N N . GLN A 1 99 ? 18.700 -21.035 36.255 1.00 98.06 99 GLN A N 1
ATOM 800 C CA . GLN A 1 99 ? 18.603 -20.889 37.704 1.00 98.06 99 GLN A CA 1
ATOM 801 C C . GLN A 1 99 ? 19.314 -19.618 38.201 1.00 98.06 99 GLN A C 1
ATOM 803 O O . GLN A 1 99 ? 18.770 -18.904 39.038 1.00 98.06 99 GLN A O 1
ATOM 808 N N . ALA A 1 100 ? 20.491 -19.285 37.656 1.00 98.12 100 ALA A N 1
ATOM 809 C CA . ALA A 1 100 ? 21.199 -18.052 38.009 1.00 98.12 100 ALA A CA 1
ATOM 810 C C . ALA A 1 100 ? 20.416 -16.782 37.621 1.00 98.12 100 ALA A C 1
ATOM 812 O O . ALA A 1 100 ? 20.366 -15.832 38.402 1.00 98.12 100 ALA A O 1
ATOM 813 N N . LEU A 1 101 ? 19.788 -16.757 36.438 1.00 98.00 101 LEU A N 1
ATOM 814 C CA . LEU A 1 101 ? 18.950 -15.631 36.003 1.00 98.00 101 LEU A CA 1
ATOM 815 C C . LEU A 1 101 ? 17.667 -15.513 36.825 1.00 98.00 101 LEU A C 1
ATOM 817 O O . LEU A 1 101 ? 17.279 -14.398 37.168 1.00 98.00 101 LEU A O 1
ATOM 821 N N . MET A 1 102 ? 17.019 -16.629 37.159 1.00 97.81 102 MET A N 1
ATOM 822 C CA . MET A 1 102 ? 15.834 -16.650 38.022 1.00 97.81 102 MET A CA 1
ATOM 823 C C . MET A 1 102 ? 16.161 -16.146 39.431 1.00 97.81 102 MET A C 1
ATOM 825 O O . MET A 1 102 ? 15.441 -15.305 39.962 1.00 97.81 102 MET A O 1
ATOM 829 N N . GLU A 1 103 ? 17.276 -16.593 40.017 1.00 97.69 103 GLU A N 1
ATOM 830 C CA . GLU A 1 103 ? 17.768 -16.106 41.314 1.00 97.69 103 GLU A CA 1
ATOM 831 C C . GLU A 1 103 ? 18.044 -14.599 41.286 1.00 97.69 103 GLU A C 1
ATOM 833 O O . GLU A 1 103 ? 17.628 -13.879 42.193 1.00 97.69 103 GLU A O 1
ATOM 838 N N . PHE A 1 104 ? 18.710 -14.119 40.231 1.00 97.44 104 PHE A N 1
ATOM 839 C CA . PHE A 1 104 ? 19.048 -12.707 40.063 1.00 97.44 104 PHE A CA 1
ATOM 840 C C . PHE A 1 104 ? 17.812 -11.818 39.866 1.00 97.44 104 PHE A C 1
ATOM 842 O O . PHE A 1 104 ? 17.686 -10.771 40.498 1.00 97.44 104 PHE A O 1
ATOM 849 N N . SER A 1 105 ? 16.907 -12.224 38.977 1.00 96.38 105 SER A N 1
ATOM 850 C CA . SER A 1 105 ? 15.743 -11.424 38.579 1.00 96.38 105 SER A CA 1
ATOM 851 C C . SER A 1 105 ? 14.543 -11.586 39.511 1.00 96.38 105 SER A C 1
ATOM 853 O O . SER A 1 105 ? 13.641 -10.750 39.499 1.00 96.38 105 SER A O 1
ATOM 855 N N . ASN A 1 106 ? 14.527 -12.644 40.328 1.00 96.06 106 ASN A N 1
ATOM 856 C CA . ASN A 1 106 ? 13.367 -13.072 41.106 1.00 96.06 106 ASN A CA 1
ATOM 857 C C . ASN A 1 106 ? 12.116 -13.303 40.220 1.00 96.06 106 ASN A C 1
ATOM 859 O O . ASN A 1 106 ? 10.988 -13.057 40.654 1.00 96.06 106 ASN A O 1
ATOM 863 N N . LEU A 1 107 ? 12.320 -13.771 38.986 1.00 95.06 107 LEU A N 1
ATOM 864 C CA . LEU A 1 107 ? 11.267 -14.150 38.041 1.00 95.06 107 LEU A CA 1
ATOM 865 C C . LEU A 1 107 ? 11.062 -15.668 38.024 1.00 95.06 107 LEU A C 1
ATOM 867 O O . LEU A 1 107 ? 11.984 -16.436 38.317 1.00 95.06 107 LEU A O 1
ATOM 871 N N . SER A 1 108 ? 9.853 -16.102 37.660 1.00 95.19 108 SER A N 1
ATOM 872 C CA . SER A 1 108 ? 9.635 -17.496 37.275 1.00 95.19 108 SER A CA 1
ATOM 873 C C . SER A 1 108 ? 10.366 -17.802 35.962 1.00 95.19 108 SER A C 1
ATOM 875 O O . SER A 1 108 ? 10.775 -16.895 35.235 1.00 95.19 108 SER A O 1
ATOM 877 N N . GLU A 1 109 ? 10.539 -19.082 35.642 1.00 94.44 109 GLU A N 1
ATOM 878 C CA . GLU A 1 109 ? 11.137 -19.478 34.364 1.00 94.44 109 GLU A CA 1
ATOM 879 C C . GLU A 1 109 ? 10.298 -18.980 33.172 1.00 94.44 109 GLU A C 1
ATOM 881 O O . GLU A 1 109 ? 10.846 -18.447 32.209 1.00 94.44 109 GLU A O 1
ATOM 886 N N . GLU A 1 110 ? 8.966 -19.067 33.270 1.00 92.94 110 GLU A N 1
ATOM 887 C CA . GLU A 1 110 ? 8.028 -18.569 32.253 1.00 92.94 110 GLU A CA 1
ATOM 888 C C . GLU A 1 110 ? 8.182 -17.056 32.032 1.00 92.94 110 GLU A C 1
ATOM 890 O O . GLU A 1 110 ? 8.360 -16.611 30.894 1.00 92.94 110 GLU A O 1
ATOM 895 N N . ASP A 1 111 ? 8.203 -16.275 33.115 1.00 94.94 111 ASP A N 1
ATOM 896 C CA . ASP A 1 111 ? 8.363 -14.817 33.064 1.00 94.94 111 ASP A CA 1
ATOM 897 C C . ASP A 1 111 ? 9.732 -14.414 32.498 1.00 94.94 111 ASP A C 1
ATOM 899 O O . ASP A 1 111 ? 9.843 -13.478 31.701 1.00 94.94 111 ASP A O 1
ATOM 903 N N . LEU A 1 112 ? 10.789 -15.142 32.874 1.00 96.25 112 LEU A N 1
ATOM 904 C CA . LEU A 1 112 ? 12.140 -14.931 32.361 1.00 96.25 112 LEU A CA 1
ATOM 905 C C . LEU A 1 112 ? 12.196 -15.142 30.842 1.00 96.25 112 LEU A C 1
ATOM 907 O O . LEU A 1 112 ? 12.774 -14.321 30.126 1.00 96.25 112 LEU A O 1
ATOM 911 N N . PHE A 1 113 ? 11.579 -16.207 30.32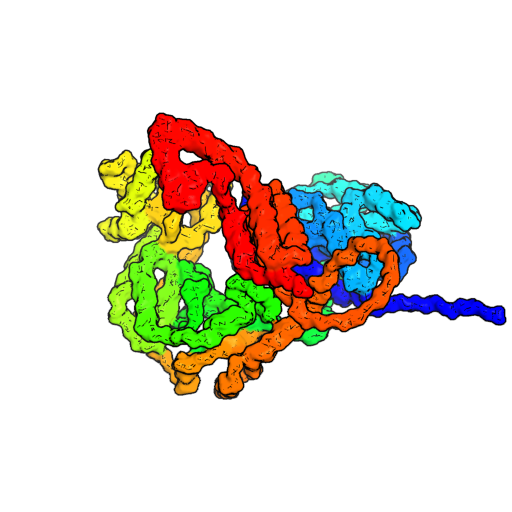4 1.00 95.38 113 PHE A N 1
ATOM 912 C CA . PHE A 1 113 ? 11.521 -16.430 28.879 1.00 95.38 113 PHE A CA 1
ATOM 913 C C . PHE A 1 113 ? 10.589 -15.461 28.166 1.00 95.38 113 PHE A C 1
ATOM 915 O O . PHE A 1 113 ? 10.872 -15.088 27.030 1.00 95.38 113 PHE A O 1
ATOM 922 N N . CYS A 1 114 ? 9.520 -14.998 28.810 1.00 95.56 114 CYS A N 1
ATOM 923 C CA . CYS A 1 114 ? 8.725 -13.885 28.301 1.00 95.56 114 CYS A CA 1
ATOM 924 C C . CYS A 1 114 ? 9.595 -12.634 28.094 1.00 95.56 114 CYS A C 1
ATOM 926 O O . CYS A 1 114 ? 9.592 -12.040 27.016 1.00 95.56 114 CYS A O 1
ATOM 928 N N . LEU A 1 115 ? 10.448 -12.309 29.067 1.00 97.00 115 LEU A N 1
ATOM 929 C CA . LEU A 1 115 ? 11.372 -11.182 28.975 1.00 97.00 115 LEU A CA 1
ATOM 930 C C . LEU A 1 115 ? 12.425 -11.358 27.865 1.00 97.00 115 LEU A C 1
ATOM 932 O O . LEU A 1 115 ? 12.656 -10.435 27.085 1.00 97.00 115 LEU A O 1
ATOM 936 N N . ILE A 1 116 ? 13.022 -12.548 27.732 1.00 98.19 116 ILE A N 1
ATOM 937 C CA . ILE A 1 116 ? 13.962 -12.856 26.634 1.00 98.19 116 ILE A CA 1
ATOM 938 C C . ILE A 1 116 ? 13.261 -12.767 25.269 1.00 98.19 116 ILE A C 1
ATOM 940 O O . ILE A 1 116 ? 13.842 -12.251 24.312 1.00 98.19 116 ILE A O 1
ATOM 944 N N . ARG A 1 117 ? 11.998 -13.205 25.174 1.00 97.31 117 ARG A N 1
ATOM 945 C CA . ARG A 1 117 ? 11.199 -13.070 23.951 1.00 97.31 117 ARG A CA 1
ATOM 946 C C . ARG A 1 117 ? 10.958 -11.609 23.577 1.00 97.31 117 ARG A C 1
ATOM 948 O O . ARG A 1 117 ? 11.067 -11.308 22.395 1.00 97.31 117 ARG A O 1
ATOM 955 N N . TYR A 1 118 ? 10.695 -10.701 24.523 1.00 98.12 118 TYR A N 1
ATOM 956 C CA . TYR A 1 118 ? 10.584 -9.262 24.217 1.00 98.12 118 TYR A CA 1
ATOM 957 C C . TYR A 1 118 ? 11.882 -8.684 23.656 1.00 98.12 118 TYR A C 1
ATOM 959 O O . TYR A 1 118 ? 11.842 -7.890 22.719 1.00 98.12 118 TYR A O 1
ATOM 967 N N . VAL A 1 119 ? 13.035 -9.110 24.179 1.00 98.44 119 VAL A N 1
ATOM 968 C CA . VAL A 1 119 ? 14.333 -8.722 23.611 1.00 98.44 119 VAL A CA 1
ATOM 969 C C . VAL A 1 119 ? 14.457 -9.238 22.176 1.00 98.44 119 VAL A C 1
ATOM 971 O O . VAL A 1 119 ? 14.802 -8.469 21.284 1.00 98.44 119 VAL A O 1
ATOM 974 N N . GLY A 1 120 ? 14.129 -10.512 21.932 1.00 98.31 120 GLY A N 1
ATOM 975 C CA . GLY A 1 120 ? 14.106 -11.087 20.585 1.00 98.31 120 GLY A CA 1
ATOM 976 C C . GLY A 1 120 ? 13.108 -10.397 19.649 1.00 98.31 120 GLY A C 1
ATOM 977 O O . GLY A 1 120 ? 13.409 -10.189 18.481 1.00 98.31 120 GLY A O 1
ATOM 978 N N . LEU A 1 121 ? 11.950 -9.974 20.153 1.00 98.31 121 LEU A N 1
ATOM 979 C CA . LEU A 1 121 ? 10.949 -9.227 19.394 1.00 98.31 121 LEU A CA 1
ATOM 980 C C . LEU A 1 121 ? 11.482 -7.843 19.014 1.00 98.31 121 LEU A C 1
ATOM 982 O O . LEU A 1 121 ? 11.347 -7.422 17.873 1.00 98.31 121 LEU A O 1
ATOM 986 N N . GLY A 1 122 ? 12.107 -7.130 19.949 1.00 97.88 122 GLY A N 1
ATOM 987 C CA . GLY A 1 122 ? 12.524 -5.742 19.765 1.00 97.88 122 GLY A CA 1
ATOM 988 C C . GLY A 1 122 ? 13.941 -5.517 19.266 1.00 97.88 122 GLY A C 1
ATOM 989 O O . GLY A 1 122 ? 14.346 -4.361 19.195 1.00 97.88 122 GLY A O 1
ATOM 990 N N . HIS A 1 123 ? 14.689 -6.572 18.938 1.00 98.31 123 HIS A N 1
ATOM 991 C CA . HIS A 1 123 ? 16.122 -6.465 18.660 1.00 98.31 123 HIS A CA 1
ATOM 992 C C . HIS A 1 123 ? 16.475 -5.494 17.514 1.00 98.31 123 HIS A C 1
ATOM 994 O O . HIS A 1 123 ? 17.521 -4.855 17.589 1.00 98.31 123 HIS A O 1
ATOM 1000 N N . ASP A 1 124 ? 15.563 -5.315 16.550 1.00 97.19 124 ASP A N 1
ATOM 1001 C CA . ASP A 1 124 ? 15.695 -4.445 15.373 1.00 97.19 124 ASP A CA 1
ATOM 1002 C C . ASP A 1 124 ? 14.575 -3.371 15.292 1.00 97.19 124 ASP A C 1
ATOM 1004 O O . ASP A 1 124 ? 14.301 -2.779 14.241 1.00 97.19 124 ASP A O 1
ATOM 1008 N N . ALA A 1 125 ? 13.901 -3.086 16.413 1.00 95.69 125 ALA A N 1
ATOM 1009 C CA . ALA A 1 125 ? 12.711 -2.230 16.454 1.00 95.69 125 ALA A CA 1
ATOM 1010 C C . ALA A 1 125 ? 12.963 -0.790 15.970 1.00 95.69 125 ALA A C 1
ATOM 1012 O O . ALA A 1 125 ? 12.082 -0.173 15.355 1.00 95.69 125 ALA A O 1
ATOM 1013 N N . ALA A 1 126 ? 14.166 -0.262 16.203 1.00 94.69 126 ALA A N 1
ATOM 1014 C CA . ALA A 1 126 ? 14.523 1.118 15.887 1.00 94.69 126 ALA A CA 1
ATOM 1015 C C . ALA A 1 126 ? 15.133 1.309 14.490 1.00 94.69 126 ALA A C 1
ATOM 1017 O O . ALA A 1 126 ? 15.579 2.413 14.177 1.00 94.69 126 ALA A O 1
ATOM 1018 N N . ARG A 1 127 ? 15.159 0.268 13.643 1.00 92.56 127 ARG A N 1
ATOM 1019 C CA . ARG A 1 127 ? 15.649 0.398 12.265 1.00 92.56 127 ARG A CA 1
ATOM 1020 C C . ARG A 1 127 ? 14.934 1.534 11.532 1.00 92.56 127 ARG A C 1
ATOM 1022 O O . ARG A 1 127 ? 13.709 1.634 11.550 1.00 92.56 127 ARG A O 1
ATOM 1029 N N . GLU A 1 128 ? 15.715 2.354 10.834 1.00 89.56 128 GLU A N 1
ATOM 1030 C CA . GLU A 1 128 ? 15.223 3.440 9.971 1.00 89.56 128 GLU A CA 1
ATOM 1031 C C . GLU A 1 128 ? 15.408 3.129 8.476 1.00 89.56 128 GLU A C 1
ATOM 1033 O O . GLU A 1 128 ? 15.134 3.964 7.615 1.00 89.56 128 GLU A O 1
ATOM 1038 N N . GLY A 1 129 ? 15.886 1.930 8.156 1.00 88.25 129 GLY A N 1
ATOM 1039 C CA . GLY A 1 129 ? 16.050 1.430 6.801 1.00 88.25 129 GLY A CA 1
ATOM 1040 C C . GLY A 1 129 ? 16.705 0.053 6.794 1.00 88.25 129 GLY A C 1
ATOM 1041 O O . GLY A 1 129 ? 16.980 -0.517 7.843 1.00 88.25 129 GLY A O 1
ATOM 1042 N N . GLU A 1 130 ? 16.990 -0.461 5.598 1.00 87.69 130 GLU A N 1
ATOM 1043 C CA . GLU A 1 130 ? 17.531 -1.819 5.412 1.00 87.69 130 GLU A CA 1
ATOM 1044 C C . GLU A 1 130 ? 19.027 -1.860 5.064 1.00 87.69 130 GLU A C 1
ATOM 1046 O O . GLU A 1 130 ? 19.573 -2.915 4.760 1.00 87.69 130 GLU A O 1
ATOM 1051 N N . ALA A 1 131 ? 19.689 -0.702 5.043 1.00 76.94 131 ALA A N 1
ATOM 1052 C CA . ALA A 1 131 ? 21.000 -0.547 4.414 1.00 76.94 131 ALA A CA 1
ATOM 1053 C C . ALA A 1 131 ? 22.197 -0.819 5.334 1.00 76.94 131 ALA A C 1
ATOM 1055 O O . ALA A 1 131 ? 23.227 -1.296 4.866 1.00 76.94 131 ALA A O 1
ATOM 1056 N N . GLU A 1 132 ? 22.089 -0.460 6.610 1.00 80.19 132 GLU A N 1
ATOM 1057 C CA . GLU A 1 132 ? 23.189 -0.501 7.578 1.00 80.19 132 GLU A CA 1
ATOM 1058 C C . GLU A 1 132 ? 22.705 -1.215 8.834 1.00 80.19 132 GLU A C 1
ATOM 1060 O O . GLU A 1 132 ? 21.545 -1.092 9.179 1.00 80.19 132 GLU A O 1
ATOM 1065 N N . ASP A 1 133 ? 23.563 -1.949 9.530 1.00 83.00 133 ASP A N 1
ATOM 1066 C CA . ASP A 1 133 ? 23.210 -2.551 10.817 1.00 83.00 133 ASP A CA 1
ATOM 1067 C C . ASP A 1 133 ? 23.845 -1.707 11.927 1.00 83.00 133 ASP A C 1
ATOM 1069 O O . ASP A 1 133 ? 25.028 -1.856 12.230 1.00 83.00 133 ASP A O 1
ATOM 1073 N N . ARG A 1 134 ? 23.119 -0.676 12.385 1.00 89.19 134 ARG A N 1
ATOM 1074 C CA . ARG A 1 134 ? 23.652 0.330 13.330 1.00 89.19 134 ARG A CA 1
ATOM 1075 C C . ARG A 1 134 ? 22.683 0.806 14.412 1.00 89.19 134 ARG A C 1
ATOM 1077 O O . ARG A 1 134 ? 23.013 1.742 15.136 1.00 89.19 134 ARG A O 1
ATOM 1084 N N . TRP A 1 135 ? 21.472 0.254 14.448 1.00 92.25 135 TRP A N 1
ATOM 1085 C CA . TRP A 1 135 ? 20.376 0.738 15.297 1.00 92.25 135 TRP A CA 1
ATOM 1086 C C . TRP A 1 135 ? 20.170 -0.122 16.545 1.00 92.25 135 TRP A C 1
ATOM 1088 O O . TRP A 1 135 ? 19.099 -0.100 17.155 1.00 92.25 135 TRP A O 1
ATOM 1098 N N . GLU A 1 136 ? 21.151 -0.937 16.925 1.00 95.06 136 GLU A N 1
ATOM 1099 C CA . GLU A 1 136 ? 20.984 -1.903 18.009 1.00 95.06 136 GLU A CA 1
ATOM 1100 C C . GLU A 1 136 ? 20.920 -1.202 19.379 1.00 95.06 136 GLU A C 1
ATOM 1102 O O . GLU A 1 136 ? 20.226 -1.663 20.286 1.00 95.06 136 GLU A O 1
ATOM 1107 N N . ASN A 1 137 ? 21.580 -0.046 19.535 1.00 96.00 137 ASN A N 1
ATOM 1108 C CA . ASN A 1 137 ? 21.481 0.773 20.749 1.00 96.00 137 ASN A CA 1
ATOM 1109 C C . ASN A 1 137 ? 20.108 1.440 20.882 1.00 96.00 137 ASN A C 1
ATOM 1111 O O . ASN A 1 137 ? 19.533 1.471 21.969 1.00 96.00 137 ASN A O 1
ATOM 1115 N N . GLU A 1 138 ? 19.578 1.967 19.785 1.00 95.12 138 GLU A N 1
ATOM 1116 C CA . GLU A 1 138 ? 18.260 2.585 19.713 1.00 95.12 138 GLU A CA 1
ATOM 1117 C C . GLU A 1 138 ? 17.159 1.537 19.907 1.00 95.12 138 GLU A C 1
ATOM 1119 O O . GLU A 1 138 ? 16.167 1.799 20.587 1.00 95.12 138 GLU A O 1
ATOM 1124 N N . SER A 1 139 ? 17.355 0.326 19.380 1.00 96.25 139 SER A N 1
ATOM 1125 C CA . SER A 1 139 ? 16.439 -0.801 19.574 1.00 96.25 139 SER A CA 1
ATOM 1126 C C . SER A 1 139 ? 16.428 -1.248 21.037 1.00 96.25 139 SER A C 1
ATOM 1128 O O . SER A 1 139 ? 15.354 -1.406 21.619 1.00 96.25 139 SER A O 1
ATOM 1130 N N . ALA A 1 140 ? 17.598 -1.323 21.685 1.00 97.50 140 ALA A N 1
ATOM 1131 C CA . ALA A 1 140 ? 17.686 -1.532 23.130 1.00 97.50 140 ALA A CA 1
ATOM 1132 C C . ALA A 1 140 ? 16.964 -0.423 23.921 1.00 97.50 140 ALA A C 1
ATOM 1134 O O . ALA A 1 140 ? 16.220 -0.724 24.851 1.00 97.50 140 ALA A O 1
ATOM 1135 N N . ALA A 1 141 ? 17.102 0.848 23.535 1.00 92.94 141 ALA A N 1
ATOM 1136 C CA . ALA A 1 141 ? 16.380 1.942 24.191 1.00 92.94 141 ALA A CA 1
ATOM 1137 C C . ALA A 1 141 ? 14.851 1.820 24.032 1.00 92.94 141 ALA A C 1
ATOM 1139 O O . ALA A 1 141 ? 14.117 2.063 24.990 1.00 92.94 141 ALA A O 1
ATOM 1140 N N . CYS A 1 142 ? 14.364 1.393 22.859 1.00 92.38 142 CYS A N 1
ATOM 1141 C CA . CYS A 1 142 ? 12.939 1.130 22.629 1.00 92.38 142 CYS A CA 1
ATOM 1142 C C . CYS A 1 142 ? 12.418 0.001 23.528 1.00 92.38 142 CYS A C 1
ATOM 1144 O O . CYS A 1 142 ? 11.358 0.144 24.135 1.00 92.38 142 CYS A O 1
ATOM 1146 N N . ILE A 1 143 ? 13.173 -1.099 23.642 1.00 97.31 143 ILE A N 1
ATOM 1147 C CA . ILE A 1 143 ? 12.835 -2.222 24.528 1.00 97.31 143 ILE A CA 1
ATOM 1148 C C . ILE A 1 143 ? 12.808 -1.759 25.989 1.00 97.31 143 ILE A C 1
ATOM 1150 O O . ILE A 1 143 ? 11.839 -2.023 26.695 1.00 97.31 143 ILE A O 1
ATOM 1154 N N . GLU A 1 144 ? 13.851 -1.062 26.448 1.00 97.12 144 GLU A N 1
ATOM 1155 C CA . GLU A 1 144 ? 13.951 -0.580 27.830 1.00 97.12 144 GLU A CA 1
ATOM 1156 C C . GLU A 1 144 ? 12.761 0.308 28.198 1.00 97.12 144 GLU A C 1
ATOM 1158 O O . GLU A 1 144 ? 12.101 0.061 29.208 1.00 97.12 144 GLU A O 1
ATOM 1163 N N . PHE A 1 145 ? 12.467 1.301 27.353 1.00 90.00 145 PHE A N 1
ATOM 1164 C CA . PHE A 1 145 ? 11.349 2.213 27.556 1.00 90.00 145 PHE A CA 1
ATOM 1165 C C . PHE A 1 145 ? 10.020 1.458 27.612 1.00 90.00 145 PHE A C 1
ATOM 1167 O O . PHE A 1 145 ? 9.245 1.658 28.544 1.00 90.00 145 PHE A O 1
ATOM 1174 N N . PHE A 1 146 ? 9.782 0.550 26.661 1.00 90.56 146 PHE A N 1
ATOM 1175 C CA . PHE A 1 146 ? 8.549 -0.227 26.612 1.00 90.56 146 PHE A CA 1
ATOM 1176 C C . PHE A 1 146 ? 8.358 -1.089 27.865 1.00 90.56 146 PHE A C 1
ATOM 1178 O O . PHE A 1 146 ? 7.279 -1.088 28.455 1.00 90.56 146 PHE A O 1
ATOM 1185 N N . LEU A 1 147 ? 9.399 -1.798 28.305 1.00 94.94 147 LEU A N 1
ATOM 1186 C CA . LEU A 1 147 ? 9.329 -2.644 29.496 1.00 94.94 147 LEU A CA 1
ATOM 1187 C C . LEU A 1 147 ? 9.077 -1.818 30.767 1.00 94.94 147 LEU A C 1
ATOM 1189 O O . LEU A 1 147 ? 8.253 -2.209 31.592 1.00 94.94 147 LEU A O 1
ATOM 1193 N N . GLN A 1 148 ? 9.744 -0.667 30.912 1.00 91.81 148 GLN A N 1
ATOM 1194 C CA . GLN A 1 148 ? 9.545 0.249 32.043 1.00 91.81 148 GLN A CA 1
ATOM 1195 C C . GLN A 1 148 ? 8.137 0.853 32.058 1.00 91.81 148 GLN A C 1
ATOM 1197 O O . GLN A 1 148 ? 7.503 0.913 33.112 1.00 91.81 148 GLN A O 1
ATOM 1202 N N . GLU A 1 149 ? 7.632 1.280 30.897 1.00 84.50 149 GLU A N 1
ATOM 1203 C CA . GLU A 1 149 ? 6.282 1.840 30.750 1.00 84.50 149 GLU A CA 1
ATOM 1204 C C . GLU A 1 149 ? 5.203 0.840 31.188 1.00 84.50 149 GLU A C 1
ATOM 1206 O O . GLU A 1 149 ? 4.192 1.229 31.772 1.00 84.50 149 GLU A O 1
ATOM 1211 N N . HIS A 1 150 ? 5.459 -0.453 30.983 1.00 87.69 150 HIS A N 1
ATOM 1212 C CA . HIS A 1 150 ? 4.550 -1.542 31.331 1.00 87.69 150 HIS A CA 1
ATOM 1213 C C . HIS A 1 150 ? 4.880 -2.212 32.672 1.00 87.69 150 HIS A C 1
ATOM 1215 O O . HIS A 1 150 ? 4.447 -3.329 32.941 1.00 87.69 150 HIS A O 1
ATOM 1221 N N . GLY A 1 151 ? 5.600 -1.499 33.541 1.00 86.50 151 GLY A N 1
ATOM 1222 C CA . GLY A 1 151 ? 5.724 -1.828 34.957 1.00 86.50 151 GLY A CA 1
ATOM 1223 C C . GLY A 1 151 ? 6.999 -2.562 35.352 1.00 86.50 151 GLY A C 1
ATOM 1224 O O . GLY A 1 151 ? 7.289 -2.573 36.546 1.00 86.50 151 GLY A O 1
ATOM 1225 N N . LEU A 1 152 ? 7.791 -3.082 34.402 1.00 93.44 152 LEU A N 1
ATOM 1226 C CA . LEU A 1 152 ? 8.996 -3.842 34.730 1.00 93.44 152 LEU A CA 1
ATOM 1227 C C . LEU A 1 152 ? 9.990 -2.978 35.513 1.00 93.44 152 LEU A C 1
ATOM 1229 O O . LEU A 1 152 ? 10.230 -1.809 35.198 1.00 93.44 152 LEU A O 1
ATOM 1233 N N . ASN A 1 153 ? 10.636 -3.593 36.503 1.00 94.00 153 ASN A N 1
ATOM 1234 C CA . ASN A 1 153 ? 11.715 -2.967 37.256 1.00 94.00 153 ASN A CA 1
ATOM 1235 C C . ASN A 1 153 ? 12.752 -2.295 36.315 1.00 94.00 153 ASN A C 1
ATOM 1237 O O . ASN A 1 153 ? 13.321 -2.985 35.464 1.00 94.00 153 ASN A O 1
ATOM 1241 N N . PRO A 1 154 ? 13.069 -0.994 36.496 1.00 95.69 154 PRO A N 1
ATOM 1242 C CA . PRO A 1 154 ? 13.959 -0.265 35.590 1.00 95.69 154 PRO A CA 1
ATOM 1243 C C . PRO A 1 154 ? 15.351 -0.874 35.424 1.00 95.69 154 PRO A C 1
ATOM 1245 O O . PRO A 1 154 ? 15.897 -0.852 34.324 1.00 95.69 154 PRO A O 1
ATOM 1248 N N . GLN A 1 155 ? 15.914 -1.454 36.489 1.00 96.88 155 GLN A N 1
ATOM 1249 C CA . GLN A 1 155 ? 17.218 -2.109 36.428 1.00 96.88 155 GLN A CA 1
ATOM 1250 C C . GLN A 1 155 ? 17.153 -3.386 35.585 1.00 96.88 155 GLN A C 1
ATOM 1252 O O . GLN A 1 155 ? 18.035 -3.612 34.760 1.00 96.88 155 GLN A O 1
ATOM 1257 N N . LEU A 1 156 ? 16.110 -4.207 35.751 1.00 97.31 156 LEU A N 1
ATOM 1258 C CA . LEU A 1 156 ? 15.919 -5.394 34.912 1.00 97.31 156 LEU A CA 1
ATOM 1259 C C . LEU A 1 156 ? 15.674 -5.008 33.451 1.00 97.31 156 LEU A C 1
ATOM 1261 O O . LEU A 1 156 ? 16.310 -5.582 32.571 1.00 97.31 156 LEU A O 1
ATOM 1265 N N . ALA A 1 157 ? 14.827 -4.007 33.196 1.00 96.94 157 ALA A N 1
ATOM 1266 C CA . ALA A 1 157 ? 14.571 -3.499 31.850 1.00 96.94 157 ALA A CA 1
ATOM 1267 C C . ALA A 1 157 ? 15.864 -3.045 31.153 1.00 96.94 157 ALA A C 1
ATOM 1269 O O . ALA A 1 157 ? 16.121 -3.457 30.023 1.00 96.94 157 ALA A O 1
ATOM 1270 N N . ALA A 1 158 ? 16.706 -2.270 31.845 1.00 97.62 158 ALA A N 1
ATOM 1271 C CA . ALA A 1 158 ? 17.981 -1.788 31.318 1.00 97.62 158 ALA A CA 1
ATOM 1272 C C . ALA A 1 158 ? 18.988 -2.923 31.056 1.00 97.62 158 ALA A C 1
ATOM 1274 O O . ALA A 1 158 ? 19.678 -2.923 30.040 1.00 97.62 158 ALA A O 1
ATOM 1275 N N . LEU A 1 159 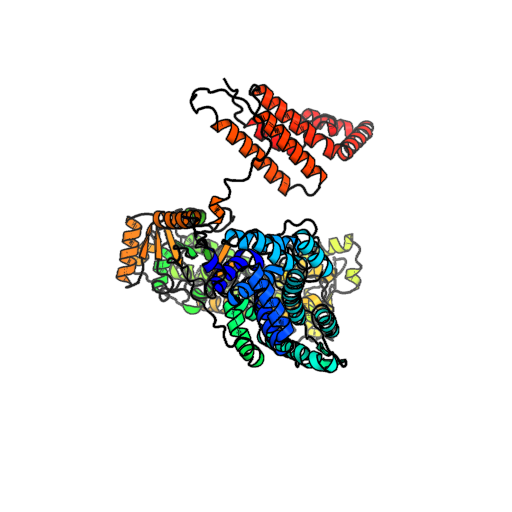? 19.084 -3.913 31.950 1.00 98.25 159 LEU A N 1
ATOM 1276 C CA . LEU A 1 159 ? 20.018 -5.031 31.776 1.00 98.25 159 LEU A CA 1
ATOM 1277 C C . LEU A 1 159 ? 19.595 -5.967 30.634 1.00 98.25 159 LEU A C 1
ATOM 1279 O O . LEU A 1 159 ? 20.440 -6.379 29.840 1.00 98.25 159 LEU A O 1
ATOM 1283 N N . PHE A 1 160 ? 18.303 -6.294 30.531 1.00 98.44 160 PHE A N 1
ATOM 1284 C CA . PHE A 1 160 ? 17.798 -7.180 29.479 1.00 98.44 160 PHE A CA 1
ATOM 1285 C C . PHE A 1 160 ? 17.753 -6.502 28.113 1.00 98.44 160 PHE A C 1
ATOM 1287 O O . PHE A 1 160 ? 18.100 -7.141 27.124 1.00 98.44 160 PHE A O 1
ATOM 1294 N N . SER A 1 161 ? 17.402 -5.217 28.025 1.00 97.94 161 SER A N 1
ATOM 1295 C CA . SER A 1 161 ? 17.385 -4.513 26.738 1.00 97.94 161 SER A CA 1
ATOM 1296 C C . SER A 1 161 ? 18.758 -4.506 26.056 1.00 97.94 161 SER A C 1
ATOM 1298 O O . SER A 1 161 ? 18.858 -4.610 24.834 1.00 97.94 161 SER A O 1
ATOM 1300 N N . ARG A 1 162 ? 19.841 -4.485 26.842 1.00 98.12 162 ARG A N 1
ATOM 1301 C CA . ARG A 1 162 ? 21.230 -4.501 26.354 1.00 98.12 162 ARG A CA 1
ATOM 1302 C C . ARG A 1 162 ? 21.645 -5.803 25.689 1.00 98.12 162 ARG A C 1
ATOM 1304 O O . ARG A 1 162 ? 22.630 -5.819 24.949 1.00 98.12 162 ARG A O 1
ATOM 1311 N N . LEU A 1 163 ? 20.883 -6.876 25.888 1.00 98.25 163 LEU A N 1
ATOM 1312 C CA . LEU A 1 163 ? 21.049 -8.103 25.119 1.00 98.25 163 LEU A CA 1
ATOM 1313 C C . LEU A 1 163 ? 20.818 -7.867 23.620 1.00 98.25 163 LEU A C 1
ATOM 1315 O O . LEU A 1 163 ? 21.510 -8.492 22.824 1.00 98.25 163 LEU A O 1
ATOM 1319 N N . ALA A 1 164 ? 19.927 -6.943 23.235 1.00 97.25 164 ALA A N 1
ATOM 1320 C CA . ALA A 1 164 ? 19.734 -6.559 21.836 1.00 97.25 164 ALA A CA 1
ATOM 1321 C C . ALA A 1 164 ? 20.958 -5.806 21.288 1.00 97.25 164 ALA A C 1
ATOM 1323 O O . ALA A 1 164 ? 21.541 -6.228 20.292 1.00 97.25 164 ALA A O 1
ATOM 1324 N N . SER A 1 165 ? 21.427 -4.759 21.986 1.00 96.88 165 SER A N 1
ATOM 1325 C CA . SER A 1 165 ? 22.569 -3.943 21.529 1.00 96.88 165 SER A CA 1
ATOM 1326 C C . SER A 1 165 ? 23.889 -4.712 21.434 1.00 96.88 165 SER A C 1
ATOM 1328 O O . SER A 1 165 ? 24.775 -4.355 20.656 1.00 96.88 165 SER A O 1
ATOM 1330 N N . PHE A 1 166 ? 24.040 -5.755 22.254 1.00 97.88 166 PHE A N 1
ATOM 1331 C CA . PHE A 1 166 ? 25.245 -6.577 22.317 1.00 97.88 166 PHE A CA 1
ATOM 1332 C C . PHE A 1 166 ? 25.021 -8.015 21.840 1.00 97.88 166 PHE A C 1
ATOM 1334 O O . PHE A 1 166 ? 25.840 -8.882 22.162 1.00 97.88 166 PHE A O 1
ATOM 1341 N N . LYS A 1 167 ? 23.956 -8.287 21.063 1.00 96.00 167 LYS A N 1
ATOM 1342 C CA . LYS A 1 167 ? 23.623 -9.643 20.586 1.00 96.00 167 LYS A CA 1
ATOM 1343 C C . LYS A 1 167 ? 24.823 -10.314 19.906 1.00 96.00 167 LYS A C 1
ATOM 1345 O O . LYS A 1 167 ? 25.094 -11.478 20.183 1.00 96.00 167 LYS A O 1
ATOM 1350 N N . ASP A 1 168 ? 25.634 -9.557 19.166 1.00 95.56 168 ASP A N 1
ATOM 1351 C CA . ASP A 1 168 ? 26.841 -10.044 18.478 1.00 95.56 168 ASP A CA 1
ATOM 1352 C C . ASP A 1 168 ? 28.171 -9.604 19.121 1.00 95.56 168 ASP A C 1
ATOM 1354 O O . ASP A 1 168 ? 29.238 -9.792 18.542 1.00 95.56 168 ASP A O 1
ATOM 1358 N N . LYS A 1 169 ? 28.135 -9.031 20.333 1.00 96.81 169 LYS A N 1
ATOM 1359 C CA . LYS A 1 169 ? 29.304 -8.435 21.012 1.00 96.81 169 LYS A CA 1
ATOM 1360 C C . LYS A 1 169 ? 29.473 -9.004 22.430 1.00 96.81 169 LYS A C 1
ATOM 1362 O O . LYS A 1 169 ? 29.342 -8.267 23.413 1.00 96.81 169 LYS A O 1
ATOM 1367 N N . PRO A 1 170 ? 29.789 -10.307 22.583 1.00 96.75 170 PRO A N 1
ATOM 1368 C CA . PRO A 1 170 ? 29.796 -10.979 23.888 1.00 96.75 170 PRO A CA 1
ATOM 1369 C C . PRO A 1 170 ? 30.732 -10.305 24.902 1.00 96.75 170 PRO A C 1
ATOM 1371 O O . PRO A 1 170 ? 30.372 -10.126 26.065 1.00 96.75 170 PRO A O 1
ATOM 1374 N N . GLN A 1 171 ? 31.907 -9.849 24.469 1.00 97.69 171 GLN A N 1
ATOM 1375 C CA . GLN A 1 171 ? 32.882 -9.194 25.348 1.00 97.69 171 GLN A CA 1
ATOM 1376 C C . GLN A 1 171 ? 32.418 -7.815 25.844 1.00 97.69 171 GLN A C 1
ATOM 1378 O O . GLN A 1 171 ? 32.772 -7.409 26.951 1.00 97.69 171 GLN A O 1
ATOM 1383 N N . GLU A 1 172 ? 31.650 -7.078 25.038 1.00 98.00 172 GLU A N 1
ATOM 1384 C CA . GLU A 1 172 ? 31.096 -5.777 25.432 1.00 98.00 172 GLU A CA 1
ATOM 1385 C C . GLU A 1 172 ? 29.957 -5.951 26.431 1.00 98.00 172 GLU A C 1
ATOM 1387 O O . GLU A 1 172 ? 29.937 -5.253 27.444 1.00 98.00 172 GLU A O 1
ATOM 1392 N N . LEU A 1 173 ? 29.092 -6.951 26.219 1.00 98.06 173 LEU A N 1
ATOM 1393 C CA . LEU A 1 173 ? 28.067 -7.316 27.194 1.00 98.06 173 LEU A CA 1
ATOM 1394 C C . LEU A 1 173 ? 28.695 -7.697 28.540 1.00 98.06 173 LEU A C 1
ATOM 1396 O O . LEU A 1 173 ? 28.262 -7.204 29.574 1.00 98.06 173 LEU A O 1
ATOM 1400 N N . ALA A 1 174 ? 29.748 -8.523 28.544 1.00 97.94 174 ALA A N 1
ATOM 1401 C CA . ALA A 1 174 ? 30.428 -8.912 29.781 1.00 97.94 174 ALA A CA 1
ATOM 1402 C C . ALA A 1 174 ? 30.987 -7.695 30.539 1.00 97.94 174 ALA A C 1
ATOM 1404 O O . ALA A 1 174 ? 30.790 -7.581 31.748 1.00 97.94 174 ALA A O 1
ATOM 1405 N N . ARG A 1 175 ? 31.624 -6.752 29.827 1.00 98.38 175 ARG A N 1
ATOM 1406 C CA . ARG A 1 175 ? 32.127 -5.495 30.409 1.00 98.38 175 ARG A CA 1
ATOM 1407 C C . ARG A 1 175 ? 31.001 -4.626 30.970 1.00 98.38 175 ARG A C 1
ATOM 1409 O O . ARG A 1 175 ? 31.140 -4.100 32.070 1.00 98.38 175 ARG A O 1
ATOM 1416 N N . TYR A 1 176 ? 29.894 -4.505 30.240 1.00 98.12 176 TYR A N 1
ATOM 1417 C CA . TYR A 1 176 ? 28.715 -3.762 30.681 1.00 98.12 176 TYR A CA 1
ATOM 1418 C C . TYR A 1 176 ? 28.092 -4.378 31.942 1.00 98.12 176 TYR A C 1
ATOM 1420 O O . TYR A 1 176 ? 27.804 -3.674 32.903 1.00 98.12 176 TYR A O 1
ATOM 1428 N N . LEU A 1 177 ? 27.926 -5.698 31.993 1.00 98.12 177 LEU A N 1
ATOM 1429 C CA . LEU A 1 177 ? 27.355 -6.377 33.159 1.00 98.12 177 LEU A CA 1
ATOM 1430 C C . LEU A 1 177 ? 28.290 -6.309 34.378 1.00 98.12 177 LEU A C 1
ATOM 1432 O O . LEU A 1 177 ? 27.834 -6.053 35.492 1.00 98.12 177 LEU A O 1
ATOM 1436 N N . ALA A 1 178 ? 29.602 -6.445 34.166 1.00 97.94 178 ALA A N 1
ATOM 1437 C CA . ALA A 1 178 ? 30.601 -6.270 35.219 1.00 97.94 178 ALA A CA 1
ATOM 1438 C C . ALA A 1 178 ? 30.593 -4.843 35.793 1.00 97.94 178 ALA A C 1
ATOM 1440 O O . ALA A 1 178 ? 30.718 -4.671 37.004 1.00 97.94 178 ALA A O 1
ATOM 1441 N N . SER A 1 179 ? 30.364 -3.812 34.965 1.00 97.75 179 SER A N 1
ATOM 1442 C CA . SER A 1 179 ? 30.240 -2.429 35.455 1.00 97.75 179 SER A CA 1
ATOM 1443 C C . SER A 1 179 ? 28.992 -2.192 36.316 1.00 97.75 179 SER A C 1
ATOM 1445 O O . SER A 1 179 ? 28.899 -1.157 36.969 1.00 97.75 179 SER A O 1
ATOM 1447 N N . HIS A 1 180 ? 28.048 -3.139 36.338 1.00 97.44 180 HIS A N 1
ATOM 1448 C CA . HIS A 1 180 ? 26.881 -3.151 37.228 1.00 97.44 180 HIS A CA 1
ATOM 1449 C C . HIS A 1 180 ? 27.089 -4.057 38.455 1.00 97.44 180 HIS A C 1
ATOM 1451 O O . HIS A 1 180 ? 26.130 -4.364 39.160 1.00 97.44 180 HIS A O 1
ATOM 1457 N N . ASN A 1 181 ? 28.338 -4.451 38.736 1.00 97.75 181 ASN A N 1
ATOM 1458 C CA . ASN A 1 181 ? 28.737 -5.302 39.861 1.00 97.75 181 ASN A CA 1
ATOM 1459 C C . ASN A 1 181 ? 28.049 -6.680 39.875 1.00 97.75 181 ASN A C 1
ATOM 1461 O O . ASN A 1 181 ? 27.785 -7.227 40.946 1.00 97.75 181 ASN A O 1
ATOM 1465 N N . LEU A 1 182 ? 27.738 -7.237 38.700 1.00 97.50 182 LEU A N 1
ATOM 1466 C CA . LEU A 1 182 ? 27.210 -8.597 38.590 1.00 97.50 182 LEU A CA 1
ATOM 1467 C C . LEU A 1 182 ? 28.349 -9.617 38.677 1.00 97.50 182 LEU A C 1
ATOM 1469 O O . LEU A 1 182 ? 29.417 -9.411 38.101 1.00 97.50 182 LEU A O 1
ATOM 1473 N N . ASP A 1 183 ? 28.121 -10.717 39.395 1.00 97.50 183 ASP A N 1
ATOM 1474 C CA . ASP A 1 183 ? 29.103 -11.795 39.512 1.00 97.50 183 ASP A CA 1
ATOM 1475 C C . ASP A 1 183 ? 29.249 -12.603 38.206 1.00 97.50 183 ASP A C 1
ATOM 1477 O O . ASP A 1 183 ? 28.403 -12.558 37.308 1.00 97.50 183 ASP A O 1
ATOM 1481 N N . GLU A 1 184 ? 30.334 -13.373 38.095 1.00 97.94 184 GLU A N 1
ATOM 1482 C CA . GLU A 1 184 ? 30.644 -14.158 36.892 1.00 97.94 184 GLU A CA 1
ATOM 1483 C C . GLU A 1 184 ? 29.571 -15.207 36.552 1.00 97.94 184 GLU A C 1
ATOM 1485 O O . GLU A 1 184 ? 29.340 -15.488 35.371 1.00 97.94 184 GLU A O 1
ATOM 1490 N N . LYS A 1 185 ? 28.881 -15.768 37.559 1.00 98.00 185 LYS A N 1
ATOM 1491 C CA . LYS A 1 185 ? 27.804 -16.752 37.356 1.00 98.00 185 LYS A CA 1
ATOM 1492 C C . LYS A 1 185 ? 26.633 -16.082 36.636 1.00 98.00 185 LYS A C 1
ATOM 1494 O O . LYS A 1 185 ? 26.148 -16.632 35.644 1.00 98.00 185 LYS A O 1
ATOM 1499 N N . ILE A 1 186 ? 26.227 -14.894 37.087 1.00 98.25 186 ILE A N 1
ATOM 1500 C CA . ILE A 1 186 ? 25.151 -14.093 36.489 1.00 98.25 186 ILE A CA 1
ATOM 1501 C C . ILE A 1 186 ? 25.562 -13.580 35.106 1.00 98.25 186 ILE A C 1
ATOM 1503 O O . ILE A 1 186 ? 24.788 -13.713 34.157 1.00 98.25 186 ILE A O 1
ATOM 1507 N N . ILE A 1 187 ? 26.786 -13.062 34.945 1.00 98.19 187 ILE A N 1
ATOM 1508 C CA . ILE A 1 187 ? 27.300 -12.608 33.641 1.00 98.19 187 ILE A CA 1
ATOM 1509 C C . ILE A 1 187 ? 27.218 -13.738 32.616 1.00 98.19 187 ILE A C 1
ATOM 1511 O O . ILE A 1 187 ? 26.686 -13.555 31.521 1.00 98.19 187 ILE A O 1
ATOM 1515 N N . ALA A 1 188 ? 27.696 -14.929 32.972 1.00 97.50 188 ALA A N 1
ATOM 1516 C CA . ALA A 1 188 ? 27.663 -16.073 32.075 1.00 97.50 188 ALA A CA 1
ATOM 1517 C C . ALA A 1 188 ? 26.231 -16.560 31.783 1.00 97.50 188 ALA A C 1
ATOM 1519 O O . ALA A 1 188 ? 25.994 -17.200 30.760 1.00 97.50 188 ALA A O 1
ATOM 1520 N N . ALA A 1 189 ? 25.270 -16.260 32.656 1.00 98.12 189 ALA A N 1
ATOM 1521 C CA . ALA A 1 189 ? 23.862 -16.539 32.420 1.00 98.12 189 ALA A CA 1
ATOM 1522 C C . ALA A 1 189 ? 23.218 -15.532 31.450 1.00 98.12 189 ALA A C 1
ATOM 1524 O O . ALA A 1 189 ? 22.517 -15.935 30.524 1.00 98.12 189 ALA A O 1
ATOM 1525 N N . PHE A 1 190 ? 23.550 -14.242 31.552 1.00 98.38 190 PHE A N 1
ATOM 1526 C CA . PHE A 1 190 ? 23.180 -13.256 30.530 1.00 98.38 190 PHE A CA 1
ATOM 1527 C C . PHE A 1 190 ? 23.834 -13.540 29.170 1.00 98.38 190 PHE A C 1
ATOM 1529 O O . PHE A 1 190 ? 23.201 -13.321 28.141 1.00 98.38 190 PHE A O 1
ATOM 1536 N N . GLN A 1 191 ? 25.060 -14.079 29.131 1.00 98.12 191 GLN A N 1
ATOM 1537 C CA . GLN A 1 191 ? 25.680 -14.524 27.872 1.00 98.12 191 GLN A CA 1
ATOM 1538 C C . GLN A 1 191 ? 24.885 -15.634 27.187 1.00 98.12 191 GLN A C 1
ATOM 1540 O O . GLN A 1 191 ? 24.813 -15.668 25.958 1.00 98.12 191 GLN A O 1
ATOM 1545 N N . TYR A 1 192 ? 24.258 -16.514 27.969 1.00 98.38 192 TYR A N 1
ATOM 1546 C CA . TYR A 1 192 ? 23.354 -17.517 27.428 1.00 98.38 192 TYR A CA 1
ATOM 1547 C C . TYR A 1 192 ? 22.085 -16.878 26.842 1.00 98.38 192 TYR A C 1
ATOM 1549 O O . TYR A 1 192 ? 21.744 -17.161 25.696 1.00 98.38 192 TYR A O 1
ATOM 1557 N N . ALA A 1 193 ? 21.440 -15.949 27.556 1.00 98.44 193 ALA A N 1
ATOM 1558 C CA . ALA A 1 193 ? 20.278 -15.224 27.028 1.00 98.44 193 ALA A CA 1
ATOM 1559 C C . ALA A 1 193 ? 20.612 -14.424 25.749 1.00 98.44 193 ALA A C 1
ATOM 1561 O O . ALA A 1 193 ? 19.870 -14.488 24.769 1.00 98.44 193 ALA A O 1
ATOM 1562 N N . ARG A 1 194 ? 21.769 -13.744 25.714 1.00 98.31 194 ARG A N 1
ATOM 1563 C CA . ARG A 1 194 ? 22.314 -13.082 24.513 1.00 98.31 194 ARG A CA 1
ATOM 1564 C C . ARG A 1 194 ? 22.454 -14.063 23.351 1.00 98.31 194 ARG A C 1
ATOM 1566 O O . ARG A 1 194 ? 22.056 -13.749 22.231 1.00 98.31 194 ARG A O 1
ATOM 1573 N N . LEU A 1 195 ? 23.042 -15.234 23.610 1.00 98.06 195 LEU A N 1
ATOM 1574 C CA . LEU A 1 195 ? 23.256 -16.250 22.585 1.00 98.06 195 LEU A CA 1
ATOM 1575 C C . LEU A 1 195 ? 21.932 -16.687 21.953 1.00 98.06 195 LEU A C 1
ATOM 1577 O O . LEU A 1 195 ? 21.877 -16.809 20.735 1.00 98.06 195 LEU A O 1
ATOM 1581 N N . LEU A 1 196 ? 20.869 -16.867 22.745 1.00 98.44 196 LEU A N 1
ATOM 1582 C CA . LEU A 1 196 ? 19.548 -17.227 22.221 1.00 98.44 196 LEU A CA 1
ATOM 1583 C C . LEU A 1 196 ? 19.006 -16.177 21.243 1.00 98.44 196 LEU A C 1
ATOM 1585 O O . LEU A 1 196 ? 18.542 -16.547 20.167 1.00 98.44 196 LEU A O 1
ATOM 1589 N N . VAL A 1 197 ? 19.099 -14.887 21.586 1.00 98.44 197 VAL A N 1
ATOM 1590 C CA . VAL A 1 197 ? 18.664 -13.781 20.710 1.00 98.44 197 VAL A CA 1
ATOM 1591 C C . VAL A 1 197 ? 19.500 -13.740 19.429 1.00 98.44 197 VAL A C 1
ATOM 1593 O O . VAL A 1 197 ? 18.947 -13.688 18.335 1.00 98.44 197 VAL A O 1
ATOM 1596 N N . SER A 1 198 ? 20.826 -13.838 19.557 1.00 97.94 198 SER A N 1
ATOM 1597 C CA . SER A 1 198 ? 21.749 -13.824 18.416 1.00 97.94 198 SER A CA 1
ATOM 1598 C C . SER A 1 198 ? 21.516 -15.005 17.470 1.00 97.94 198 SER A C 1
ATOM 1600 O O . SER A 1 198 ? 21.411 -14.812 16.264 1.00 97.94 198 SER A O 1
ATOM 1602 N N . LEU A 1 199 ? 21.379 -16.229 17.994 1.00 98.06 199 LEU A N 1
ATOM 1603 C CA . LEU A 1 199 ? 21.098 -17.414 17.179 1.00 98.06 199 LEU A CA 1
ATOM 1604 C C . LEU A 1 199 ? 19.733 -17.323 16.492 1.00 98.06 199 LEU A C 1
ATOM 1606 O O . LEU A 1 199 ? 19.631 -17.675 15.320 1.00 98.06 199 LEU A O 1
ATOM 1610 N N . ALA A 1 200 ? 18.702 -16.857 17.201 1.00 98.38 200 ALA A N 1
ATOM 1611 C CA . ALA A 1 200 ? 17.358 -16.706 16.653 1.00 98.38 200 ALA A CA 1
ATOM 1612 C C . ALA A 1 200 ? 17.336 -15.773 15.433 1.00 98.38 200 ALA A C 1
ATOM 1614 O O . ALA A 1 200 ? 16.766 -16.136 14.406 1.00 98.38 200 ALA A O 1
ATOM 1615 N N . ASP A 1 201 ? 18.002 -14.621 15.531 1.00 97.94 201 ASP A N 1
ATOM 1616 C CA . ASP A 1 201 ? 18.163 -13.678 14.422 1.00 97.94 201 ASP A CA 1
ATOM 1617 C C . ASP A 1 201 ? 18.961 -14.305 13.261 1.00 97.94 201 ASP A C 1
ATOM 1619 O O . ASP A 1 201 ? 18.498 -14.363 12.120 1.00 97.94 201 ASP A O 1
ATOM 1623 N N . CYS A 1 202 ? 20.103 -14.934 13.567 1.00 97.31 202 CYS A N 1
ATOM 1624 C CA . CYS A 1 202 ? 20.953 -15.580 12.563 1.00 97.31 202 CYS A CA 1
ATOM 1625 C C . CYS A 1 202 ? 20.235 -16.684 11.777 1.00 97.31 202 CYS A C 1
ATOM 1627 O O . CYS A 1 202 ? 20.414 -16.789 10.565 1.00 97.31 202 CYS A O 1
ATOM 1629 N N . PHE A 1 203 ? 19.422 -17.516 12.433 1.00 98.25 203 PHE A N 1
ATOM 1630 C CA . PHE A 1 203 ? 18.650 -18.543 11.733 1.00 98.25 203 PHE A CA 1
ATOM 1631 C C . PHE A 1 203 ? 17.570 -17.949 10.831 1.00 98.25 203 PHE A C 1
ATOM 1633 O O . PHE A 1 203 ? 17.247 -18.553 9.809 1.00 98.25 203 PHE A O 1
ATOM 1640 N N . ASP A 1 204 ? 17.030 -16.773 11.150 1.00 97.94 204 ASP A N 1
ATOM 1641 C CA . ASP A 1 204 ? 16.047 -16.133 10.283 1.00 97.94 204 ASP A CA 1
ATOM 1642 C C . ASP A 1 204 ? 16.694 -15.491 9.042 1.00 97.94 204 ASP A C 1
ATOM 1644 O O . ASP A 1 204 ? 16.047 -15.398 7.997 1.00 97.94 204 ASP A O 1
ATOM 1648 N N . ILE A 1 205 ? 17.984 -15.120 9.087 1.00 95.56 205 ILE A N 1
ATOM 1649 C CA . ILE A 1 205 ? 18.748 -14.621 7.916 1.00 95.56 205 ILE A CA 1
ATOM 1650 C C . ILE A 1 205 ? 18.739 -15.623 6.749 1.00 95.56 205 ILE A C 1
ATOM 1652 O O . ILE A 1 205 ? 18.865 -15.223 5.590 1.00 95.56 205 ILE A O 1
ATOM 1656 N N . ILE A 1 206 ? 18.503 -16.916 7.015 1.00 96.25 206 ILE A N 1
ATOM 1657 C CA . ILE A 1 206 ? 18.277 -17.943 5.985 1.00 96.25 206 ILE A CA 1
ATOM 1658 C C . ILE A 1 206 ? 17.278 -17.462 4.923 1.00 96.25 206 ILE A C 1
ATOM 1660 O O . ILE A 1 206 ? 17.453 -17.776 3.751 1.00 96.25 206 ILE A O 1
ATOM 1664 N N . ARG A 1 207 ? 16.262 -16.671 5.289 1.00 95.06 207 ARG A N 1
ATOM 1665 C CA . ARG A 1 207 ? 15.238 -16.179 4.356 1.00 95.06 207 ARG A CA 1
ATOM 1666 C C . ARG A 1 207 ? 15.764 -15.212 3.291 1.00 95.06 207 ARG A C 1
ATOM 1668 O O . ARG A 1 207 ? 15.173 -15.106 2.220 1.00 95.06 207 ARG A O 1
ATOM 1675 N N . CYS A 1 208 ? 16.847 -14.492 3.582 1.00 92.50 208 CYS A N 1
ATOM 1676 C CA . CYS A 1 208 ? 17.340 -13.366 2.786 1.00 92.50 208 CYS A CA 1
ATOM 1677 C C . CYS A 1 208 ? 18.814 -13.499 2.370 1.00 92.50 208 CYS A C 1
ATOM 1679 O O . CYS A 1 208 ? 19.414 -12.522 1.922 1.00 92.50 208 CYS A O 1
ATOM 1681 N N . ASN A 1 209 ? 19.378 -14.708 2.416 1.00 92.00 209 ASN A N 1
ATOM 1682 C CA . ASN A 1 209 ? 20.731 -14.983 1.946 1.00 92.00 209 ASN A CA 1
ATOM 1683 C C . ASN A 1 209 ? 20.746 -16.169 0.972 1.00 92.00 209 ASN A C 1
ATOM 1685 O O . ASN A 1 209 ? 20.231 -17.228 1.297 1.00 92.00 209 ASN A O 1
ATOM 1689 N N . GLY A 1 210 ? 21.351 -16.022 -0.211 1.00 91.38 210 GLY A N 1
ATOM 1690 C CA . GLY A 1 210 ? 21.412 -17.103 -1.205 1.00 91.38 210 GLY A CA 1
ATOM 1691 C C . GLY A 1 210 ? 22.220 -18.323 -0.741 1.00 91.38 210 GLY A C 1
ATOM 1692 O O . GLY A 1 210 ? 21.927 -19.447 -1.147 1.00 91.38 210 GLY A O 1
ATOM 1693 N N . GLU A 1 211 ? 23.202 -18.124 0.141 1.00 96.19 211 GLU A N 1
ATOM 1694 C CA . GLU A 1 211 ? 24.001 -19.199 0.732 1.00 96.19 211 GLU A CA 1
ATOM 1695 C C . GLU A 1 211 ? 24.212 -18.959 2.228 1.00 96.19 211 GLU A C 1
ATOM 1697 O O . GLU A 1 211 ? 24.681 -17.899 2.635 1.00 96.19 211 GLU A O 1
ATOM 1702 N N . PHE A 1 212 ? 23.898 -19.955 3.052 1.00 96.50 212 PHE A N 1
ATOM 1703 C CA . PHE A 1 212 ? 24.041 -19.881 4.504 1.00 96.50 212 PHE A CA 1
ATOM 1704 C C . PHE A 1 212 ? 25.046 -20.935 4.984 1.00 96.50 212 PHE A C 1
ATOM 1706 O O . PHE A 1 212 ? 24.726 -22.127 5.001 1.00 96.50 212 PHE A O 1
ATOM 1713 N N . ASP A 1 213 ? 26.263 -20.508 5.344 1.00 96.88 213 ASP A N 1
ATOM 1714 C CA . ASP A 1 213 ? 27.301 -21.393 5.892 1.00 96.88 213 ASP A CA 1
ATOM 1715 C C . ASP A 1 213 ? 27.095 -21.602 7.394 1.00 96.88 213 ASP A C 1
ATOM 1717 O O . ASP A 1 213 ? 27.166 -20.668 8.197 1.00 96.88 213 ASP A O 1
ATOM 1721 N N . PHE A 1 214 ? 26.842 -22.855 7.766 1.00 95.62 214 PHE A N 1
ATOM 1722 C CA . PHE A 1 214 ? 26.552 -23.248 9.133 1.00 95.62 214 PHE A CA 1
ATOM 1723 C C . PHE A 1 214 ? 27.737 -23.033 10.087 1.00 95.62 214 PHE A C 1
ATOM 1725 O O . PHE A 1 214 ? 27.509 -22.840 11.280 1.00 95.62 214 PHE A O 1
ATOM 1732 N N . ALA A 1 215 ? 28.976 -22.950 9.585 1.00 95.06 215 ALA A N 1
ATOM 1733 C CA . ALA A 1 215 ? 30.168 -22.695 10.405 1.00 95.06 215 ALA A CA 1
ATOM 1734 C C . ALA A 1 215 ? 30.053 -21.420 11.267 1.00 95.06 215 ALA A C 1
ATOM 1736 O O . ALA A 1 215 ? 30.608 -21.340 12.363 1.00 95.06 215 ALA A O 1
ATOM 1737 N N . PHE A 1 216 ? 29.293 -20.421 10.803 1.00 93.50 216 PHE A N 1
ATOM 1738 C CA . PHE A 1 216 ? 29.031 -19.200 11.567 1.00 93.50 216 PHE A CA 1
ATOM 1739 C C . PHE A 1 216 ? 28.189 -19.446 12.833 1.00 93.50 216 PHE A C 1
ATOM 1741 O O . PHE A 1 216 ? 28.406 -18.798 13.858 1.00 93.50 216 PHE A O 1
ATOM 1748 N N . ILE A 1 217 ? 27.254 -20.400 12.787 1.00 96.06 217 ILE A N 1
ATOM 1749 C CA . ILE A 1 217 ? 26.455 -20.813 13.949 1.00 96.06 217 ILE A CA 1
ATOM 1750 C C . ILE A 1 217 ? 27.320 -21.587 14.947 1.00 96.06 217 ILE A C 1
ATOM 1752 O O . ILE A 1 217 ? 27.220 -21.349 16.150 1.00 96.06 217 ILE A O 1
ATOM 1756 N N . GLU A 1 218 ? 28.200 -22.463 14.459 1.00 95.06 218 GLU A N 1
ATOM 1757 C CA . GLU A 1 218 ? 29.104 -23.251 15.308 1.00 95.06 218 GLU A CA 1
ATOM 1758 C C . GLU A 1 218 ? 29.998 -22.353 16.163 1.00 95.06 218 GLU A C 1
ATOM 1760 O O . GLU A 1 218 ? 30.099 -22.555 17.373 1.00 95.06 218 GLU A O 1
ATOM 1765 N N . LEU A 1 219 ? 30.565 -21.302 15.558 1.00 94.19 219 LEU A N 1
ATOM 1766 C CA . LEU A 1 219 ? 31.390 -20.324 16.266 1.00 94.19 219 LEU A CA 1
ATOM 1767 C C . LEU A 1 219 ? 30.635 -19.698 17.450 1.00 94.19 219 LEU A C 1
ATOM 1769 O O . LEU A 1 219 ? 31.148 -19.648 18.565 1.00 94.19 219 LEU A O 1
ATOM 1773 N N . LYS A 1 220 ? 29.376 -19.294 17.243 1.00 95.12 220 LYS A N 1
ATOM 1774 C CA . LYS A 1 220 ? 28.543 -18.712 18.307 1.00 95.12 220 LYS A CA 1
ATOM 1775 C C . LYS A 1 220 ? 28.211 -19.719 19.411 1.00 95.12 220 LYS A C 1
ATOM 1777 O O . LYS A 1 220 ? 28.125 -19.334 20.575 1.00 95.12 220 LYS A O 1
ATOM 1782 N N . LEU A 1 221 ? 28.012 -20.993 19.070 1.00 94.69 221 LEU A N 1
ATOM 1783 C CA . LEU A 1 221 ? 27.743 -22.047 20.053 1.00 94.69 221 LEU A CA 1
ATOM 1784 C C . LEU A 1 221 ? 28.975 -22.337 20.923 1.00 94.69 221 LEU A C 1
ATOM 1786 O O . LEU A 1 221 ? 28.828 -22.491 22.138 1.00 94.69 221 LEU A O 1
ATOM 1790 N N . THR A 1 222 ? 30.179 -22.333 20.334 1.00 94.12 222 THR A N 1
ATOM 1791 C CA . THR A 1 222 ? 31.441 -22.551 21.069 1.00 94.12 222 THR A CA 1
ATOM 1792 C C . THR A 1 222 ? 31.745 -21.475 22.115 1.00 94.12 222 THR A C 1
ATOM 1794 O O . THR A 1 222 ? 32.474 -21.749 23.065 1.00 94.12 222 THR A O 1
ATOM 1797 N N . ASP A 1 223 ? 31.152 -20.280 22.002 1.00 88.75 223 ASP A N 1
ATOM 1798 C CA . ASP A 1 223 ? 31.352 -19.188 22.966 1.00 88.75 223 ASP A CA 1
ATOM 1799 C C . ASP A 1 223 ? 30.722 -19.463 24.344 1.00 88.75 223 ASP A C 1
ATOM 1801 O O . ASP A 1 223 ? 31.135 -18.874 25.345 1.00 88.75 223 ASP A O 1
ATOM 1805 N N . VAL A 1 224 ? 29.683 -20.305 24.412 1.00 89.56 224 VAL A N 1
ATOM 1806 C CA . VAL A 1 224 ? 28.878 -20.503 25.637 1.00 89.56 224 VAL A CA 1
ATOM 1807 C C . VAL A 1 224 ? 28.807 -21.966 26.061 1.00 89.56 224 VAL A C 1
ATOM 1809 O O . VAL A 1 224 ? 28.711 -22.250 27.258 1.00 89.56 224 VAL A O 1
ATOM 1812 N N . PHE A 1 225 ? 28.849 -22.893 25.107 1.00 93.12 225 PHE A N 1
ATOM 1813 C CA . PHE A 1 225 ? 28.710 -24.319 25.363 1.00 93.12 225 PHE A CA 1
ATOM 1814 C C . PHE A 1 225 ? 30.013 -25.074 25.111 1.00 93.12 225 PHE A C 1
ATOM 1816 O O . PHE A 1 225 ? 30.821 -24.653 24.282 1.00 93.12 225 PHE A O 1
ATOM 1823 N N . PRO A 1 226 ? 30.198 -26.239 25.756 1.00 92.12 226 PRO A N 1
ATOM 1824 C CA . PRO A 1 226 ? 31.230 -27.200 25.377 1.00 92.12 226 PRO A CA 1
ATOM 1825 C C . PRO A 1 226 ? 30.845 -27.898 24.057 1.00 92.12 226 PRO A C 1
ATOM 1827 O O . PRO A 1 226 ? 30.614 -29.105 24.024 1.00 92.12 226 PRO A O 1
ATOM 1830 N N . TYR A 1 227 ? 30.708 -27.115 22.986 1.00 93.00 227 TYR A N 1
ATOM 1831 C CA . TYR A 1 227 ? 30.227 -27.552 21.681 1.00 93.00 227 TYR A CA 1
ATOM 1832 C C . TYR A 1 227 ? 31.222 -28.512 21.018 1.00 93.00 227 TYR A C 1
ATOM 1834 O O . TYR A 1 227 ? 32.411 -28.213 20.893 1.00 93.00 227 TYR A O 1
ATOM 1842 N N . SER A 1 228 ? 30.722 -29.662 20.571 1.00 92.50 228 SER A N 1
ATOM 1843 C CA . SER A 1 228 ? 31.462 -30.666 19.811 1.00 92.50 228 SER A CA 1
ATOM 1844 C C . SER A 1 228 ? 30.877 -30.760 18.399 1.00 92.50 228 SER A C 1
ATOM 1846 O O . SER A 1 228 ? 29.753 -31.245 18.258 1.00 92.50 228 SER A O 1
ATOM 1848 N N . PRO A 1 229 ? 31.616 -30.353 17.346 1.00 89.81 229 PRO A N 1
ATOM 1849 C CA . PRO A 1 229 ? 31.118 -30.398 15.969 1.00 89.81 229 PRO A CA 1
ATOM 1850 C C . PRO A 1 229 ? 30.567 -31.774 15.563 1.00 89.81 229 PRO A C 1
ATOM 1852 O O . PRO A 1 229 ? 29.482 -31.866 14.997 1.00 89.81 229 PRO A O 1
ATOM 1855 N N . ASP A 1 230 ? 31.250 -32.859 15.939 1.00 88.75 230 ASP A N 1
ATOM 1856 C CA . ASP A 1 230 ? 30.857 -34.224 15.561 1.00 88.75 230 ASP A CA 1
ATOM 1857 C C . ASP A 1 230 ? 29.508 -34.657 16.152 1.00 88.75 230 ASP A C 1
ATOM 1859 O O . ASP A 1 230 ? 28.771 -35.433 15.540 1.00 88.75 230 ASP A O 1
ATOM 1863 N N . LYS A 1 231 ? 29.180 -34.172 17.353 1.00 90.31 231 LYS A N 1
ATOM 1864 C CA . LYS A 1 231 ? 27.962 -34.551 18.076 1.00 90.31 231 LYS A CA 1
ATOM 1865 C C . LYS A 1 231 ? 26.830 -33.558 17.836 1.00 90.31 231 LYS A C 1
ATOM 1867 O O . LYS A 1 231 ? 25.697 -33.953 17.568 1.00 90.31 231 LYS A O 1
ATOM 1872 N N . ASP A 1 232 ? 27.137 -32.274 17.945 1.00 93.25 232 ASP A N 1
ATOM 1873 C CA . ASP A 1 232 ? 26.136 -31.234 18.141 1.00 93.25 232 ASP A CA 1
ATOM 1874 C C . ASP A 1 232 ? 25.731 -30.577 16.815 1.00 93.25 232 ASP A C 1
ATOM 1876 O O . ASP A 1 232 ? 24.577 -30.169 16.652 1.00 93.25 232 ASP A O 1
ATOM 1880 N N . ALA A 1 233 ? 26.634 -30.533 15.826 1.00 94.00 233 ALA A N 1
ATOM 1881 C CA . ALA A 1 233 ? 26.386 -29.826 14.572 1.00 94.00 233 ALA A CA 1
ATOM 1882 C C . ALA A 1 233 ? 25.185 -30.383 13.810 1.00 94.00 233 ALA A C 1
ATOM 1884 O O . ALA A 1 233 ? 24.398 -29.626 13.247 1.00 94.00 233 ALA A O 1
ATOM 1885 N N . CYS A 1 234 ? 24.990 -31.705 13.834 1.00 94.75 234 CYS A N 1
ATOM 1886 C CA . CYS A 1 234 ? 23.870 -32.338 13.145 1.00 94.75 234 CYS A CA 1
ATOM 1887 C C . CYS A 1 234 ? 22.502 -31.901 13.701 1.00 94.75 234 CYS A C 1
ATOM 1889 O O . CYS A 1 234 ? 21.559 -31.738 12.926 1.00 94.75 234 CYS A O 1
ATOM 1891 N N . VAL A 1 235 ? 22.406 -31.646 15.010 1.00 96.50 235 VAL A N 1
ATOM 1892 C CA . VAL A 1 235 ? 21.169 -31.237 15.692 1.00 96.50 235 VAL A CA 1
ATOM 1893 C C . VAL A 1 235 ? 20.776 -29.820 15.281 1.00 96.50 235 VAL A C 1
ATOM 1895 O O . VAL A 1 235 ? 19.655 -29.572 14.835 1.00 96.50 235 VAL A O 1
ATOM 1898 N N . PHE A 1 236 ? 21.713 -28.879 15.380 1.00 97.25 236 PHE A N 1
ATOM 1899 C CA . PHE A 1 236 ? 21.459 -27.484 15.023 1.00 97.25 236 PHE A CA 1
ATOM 1900 C C . PHE A 1 236 ? 21.378 -27.275 13.502 1.00 97.25 236 PHE A C 1
ATOM 1902 O O . PHE A 1 236 ? 20.634 -26.411 13.034 1.00 97.25 236 PHE A O 1
ATOM 1909 N N . PHE A 1 237 ? 22.070 -28.094 12.706 1.00 97.62 237 PHE A N 1
ATOM 1910 C CA . PHE A 1 237 ? 21.902 -28.084 11.257 1.00 97.62 237 PHE A CA 1
ATOM 1911 C C . PHE A 1 237 ? 20.534 -28.640 10.843 1.00 97.62 237 PHE A C 1
ATOM 1913 O O . PHE A 1 237 ? 19.938 -28.125 9.895 1.00 97.62 237 PHE A O 1
ATOM 1920 N N . ASP A 1 238 ? 19.978 -29.631 11.555 1.00 97.81 238 ASP A N 1
ATOM 1921 C CA . ASP A 1 238 ? 18.587 -30.033 11.321 1.00 97.81 238 ASP A CA 1
ATOM 1922 C C . ASP A 1 238 ? 17.622 -28.893 11.656 1.00 97.81 238 ASP A C 1
ATOM 1924 O O . ASP A 1 238 ? 16.790 -28.554 10.817 1.00 97.81 238 ASP A O 1
ATOM 1928 N N . TYR A 1 239 ? 17.809 -28.192 12.781 1.00 98.31 239 TYR A N 1
ATOM 1929 C CA . TYR A 1 239 ? 17.038 -26.980 13.094 1.00 98.31 239 TYR A CA 1
ATOM 1930 C C . TYR A 1 239 ? 17.070 -25.953 11.942 1.00 98.31 239 TYR A C 1
ATOM 1932 O O . TYR A 1 239 ? 16.024 -25.424 11.554 1.00 98.31 239 TYR A O 1
ATOM 1940 N N . ALA A 1 240 ? 18.235 -25.722 11.322 1.00 98.19 240 ALA A N 1
ATOM 1941 C CA . ALA A 1 240 ? 18.372 -24.857 10.144 1.00 98.19 240 ALA A CA 1
ATOM 1942 C C . ALA A 1 240 ? 17.535 -25.346 8.945 1.00 98.19 240 ALA A C 1
ATOM 1944 O O . ALA A 1 240 ? 16.825 -24.561 8.309 1.00 98.19 240 ALA A O 1
ATOM 1945 N N . LYS A 1 241 ? 17.567 -26.655 8.649 1.00 98.00 241 LYS A N 1
ATOM 1946 C CA . LYS A 1 241 ? 16.770 -27.268 7.568 1.00 98.00 241 LYS A CA 1
ATOM 1947 C C . LYS A 1 241 ? 15.274 -27.096 7.808 1.00 98.00 241 LYS A C 1
ATOM 1949 O O . LYS A 1 241 ? 14.540 -26.777 6.872 1.00 98.00 241 LYS A O 1
ATOM 1954 N N . GLN A 1 242 ? 14.818 -27.303 9.042 1.00 98.06 242 GLN A N 1
ATOM 1955 C CA . GLN A 1 242 ? 13.409 -27.134 9.410 1.00 98.06 242 GLN A CA 1
ATOM 1956 C C . GLN A 1 242 ? 12.992 -25.660 9.354 1.00 98.06 242 GLN A C 1
ATOM 1958 O O . GLN A 1 242 ? 11.896 -25.350 8.894 1.00 98.06 242 GLN A O 1
ATOM 1963 N N . THR A 1 243 ? 13.892 -24.743 9.717 1.00 97.94 243 THR A N 1
ATOM 1964 C CA . THR A 1 243 ? 13.667 -23.293 9.619 1.00 97.94 243 THR A CA 1
ATOM 1965 C C . THR A 1 243 ? 13.496 -22.865 8.161 1.00 97.94 243 THR A C 1
ATOM 1967 O O . THR A 1 243 ? 12.527 -22.186 7.833 1.00 97.94 243 THR A O 1
ATOM 1970 N N . LEU A 1 244 ? 14.349 -23.353 7.251 1.00 97.06 244 LEU A N 1
ATOM 1971 C CA . LEU A 1 244 ? 14.200 -23.114 5.812 1.00 97.06 244 LEU A CA 1
ATOM 1972 C C . LEU A 1 244 ? 12.860 -23.649 5.265 1.00 97.06 244 LEU A C 1
ATOM 1974 O O . LEU A 1 244 ? 12.218 -22.987 4.447 1.00 97.06 244 LEU A O 1
ATOM 1978 N N . ARG A 1 245 ? 12.404 -24.825 5.725 1.00 96.31 245 ARG A N 1
ATOM 1979 C CA . ARG A 1 245 ? 11.085 -25.381 5.351 1.00 96.31 245 ARG A CA 1
ATOM 1980 C C . ARG A 1 245 ? 9.933 -24.501 5.830 1.00 96.31 245 ARG A C 1
ATOM 1982 O O . ARG A 1 245 ? 9.046 -24.198 5.031 1.00 96.31 245 ARG A O 1
ATOM 1989 N N . LEU A 1 246 ? 9.987 -24.049 7.082 1.00 96.88 246 LEU A N 1
ATOM 1990 C CA . LEU A 1 246 ? 9.001 -23.137 7.655 1.00 96.88 246 LEU A CA 1
ATOM 1991 C C . LEU A 1 246 ? 8.939 -21.817 6.876 1.00 96.88 246 LEU A C 1
ATOM 1993 O O . LEU A 1 246 ? 7.855 -21.403 6.474 1.00 96.88 246 LEU A O 1
ATOM 1997 N N . ILE A 1 247 ? 10.088 -21.181 6.623 1.00 96.81 247 ILE A N 1
ATOM 1998 C CA . ILE A 1 247 ? 10.182 -19.915 5.875 1.00 96.81 247 ILE A CA 1
ATOM 1999 C C . ILE A 1 247 ? 9.568 -20.070 4.476 1.00 96.81 247 ILE A C 1
ATOM 2001 O O . ILE A 1 247 ? 8.742 -19.252 4.070 1.00 96.81 247 ILE A O 1
ATOM 2005 N N . LYS A 1 248 ? 9.900 -21.154 3.759 1.00 94.75 248 LYS A N 1
ATOM 2006 C CA . LYS A 1 248 ? 9.318 -21.446 2.438 1.00 94.75 248 LYS A CA 1
ATOM 2007 C C . LYS A 1 248 ? 7.801 -21.637 2.511 1.00 94.75 248 LYS A C 1
ATOM 2009 O O . LYS A 1 248 ? 7.077 -21.128 1.660 1.00 94.75 248 LYS A O 1
ATOM 2014 N N . ARG A 1 249 ? 7.292 -22.352 3.523 1.00 94.25 249 ARG A N 1
ATOM 2015 C CA . ARG A 1 249 ? 5.844 -22.559 3.713 1.00 94.25 249 ARG A CA 1
ATOM 2016 C C . ARG A 1 249 ? 5.109 -21.247 3.950 1.00 94.25 249 ARG A C 1
ATOM 2018 O O . ARG A 1 249 ? 4.020 -21.061 3.421 1.00 94.25 249 ARG A O 1
ATOM 2025 N N . GLN A 1 250 ? 5.718 -20.354 4.716 1.00 95.25 250 GLN A N 1
ATOM 2026 C CA . GLN A 1 250 ? 5.188 -19.024 4.990 1.00 95.25 250 GLN A CA 1
ATOM 2027 C C . GLN A 1 250 ? 5.388 -18.033 3.839 1.00 95.25 250 GLN A C 1
ATOM 2029 O O . GLN A 1 250 ? 5.024 -16.869 3.979 1.00 95.25 250 GLN A O 1
ATOM 2034 N N . LYS A 1 251 ? 5.958 -18.488 2.714 1.00 95.12 251 LYS A N 1
ATOM 2035 C CA . LYS A 1 251 ? 6.180 -17.686 1.509 1.00 95.12 251 LYS A CA 1
ATOM 2036 C C . LYS A 1 251 ? 7.033 -16.445 1.775 1.00 95.12 251 LYS A C 1
ATOM 2038 O O . LYS A 1 251 ? 6.796 -15.388 1.200 1.00 95.12 251 LYS A O 1
ATOM 2043 N N . ASP A 1 252 ? 8.032 -16.590 2.641 1.00 95.25 252 ASP A N 1
ATOM 2044 C CA . ASP A 1 252 ? 8.936 -15.512 3.059 1.00 95.25 252 ASP A CA 1
ATOM 2045 C C . ASP A 1 252 ? 10.389 -15.778 2.624 1.00 95.25 252 ASP A C 1
ATOM 2047 O O . ASP A 1 252 ? 11.325 -15.203 3.168 1.00 95.25 252 ASP A O 1
ATOM 2051 N N . LEU A 1 253 ? 10.612 -16.673 1.653 1.00 93.94 253 LEU A N 1
ATOM 2052 C CA . LEU A 1 253 ? 11.948 -17.029 1.177 1.00 93.94 253 LEU A CA 1
ATOM 2053 C C . LEU A 1 253 ? 12.368 -16.095 0.030 1.00 93.94 253 LEU A C 1
ATOM 2055 O O . LEU A 1 253 ? 12.118 -16.373 -1.141 1.00 93.94 253 LEU A O 1
ATOM 2059 N N . TYR A 1 254 ? 13.001 -14.974 0.375 1.00 88.69 254 TYR A N 1
ATOM 2060 C CA . TYR A 1 254 ? 13.370 -13.906 -0.562 1.00 88.69 254 TYR A CA 1
ATOM 2061 C C . TYR A 1 254 ? 14.421 -14.342 -1.601 1.00 88.69 254 TYR A C 1
ATOM 2063 O O . TYR A 1 254 ? 14.419 -13.859 -2.734 1.00 88.69 254 TYR A O 1
ATOM 2071 N N . PHE A 1 255 ? 15.305 -15.278 -1.242 1.00 87.62 255 PHE A N 1
ATOM 2072 C CA . PHE A 1 255 ? 16.237 -15.928 -2.170 1.00 87.62 255 PHE A CA 1
ATOM 2073 C C . PHE A 1 255 ? 16.155 -17.450 -2.046 1.00 87.62 255 PHE A C 1
ATOM 2075 O O . PHE A 1 255 ? 15.917 -17.949 -0.951 1.00 87.62 255 PHE A O 1
ATOM 2082 N N . PRO A 1 256 ? 16.413 -18.216 -3.121 1.00 87.94 256 PRO A N 1
ATOM 2083 C CA . PRO A 1 256 ? 16.496 -19.671 -3.048 1.00 87.94 256 PRO A CA 1
ATOM 2084 C C . PRO A 1 256 ? 17.752 -20.098 -2.272 1.00 87.94 256 PRO A C 1
ATOM 2086 O O . PRO A 1 256 ? 18.811 -20.345 -2.849 1.00 87.94 256 PRO A O 1
ATOM 2089 N N . THR A 1 257 ? 17.636 -20.160 -0.949 1.00 93.81 257 THR A N 1
ATOM 2090 C CA . THR A 1 257 ? 18.766 -20.366 -0.042 1.00 93.81 257 THR A CA 1
ATOM 2091 C C . THR A 1 257 ? 19.313 -21.786 -0.090 1.00 93.81 257 THR A C 1
ATOM 2093 O O . THR A 1 257 ? 18.583 -22.770 0.077 1.00 93.81 257 THR A O 1
ATOM 2096 N N . ARG A 1 258 ? 20.636 -21.895 -0.233 1.00 96.44 258 ARG A N 1
ATOM 2097 C CA . ARG A 1 258 ? 21.399 -23.130 -0.034 1.00 96.44 258 ARG A CA 1
ATOM 2098 C C . ARG A 1 258 ? 22.049 -23.124 1.348 1.00 96.44 258 ARG A C 1
ATOM 2100 O O . ARG A 1 258 ? 22.878 -22.265 1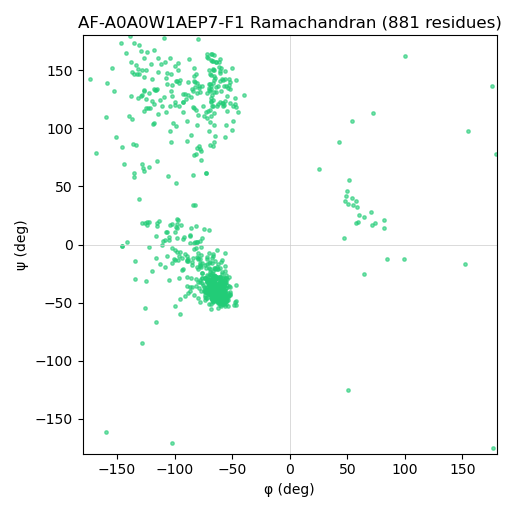.635 1.00 96.44 258 ARG A O 1
ATOM 2107 N N . LEU A 1 259 ? 21.720 -24.106 2.184 1.00 97.81 259 LEU A N 1
ATOM 2108 C CA . LEU A 1 259 ? 22.406 -24.324 3.459 1.00 97.81 259 LEU A CA 1
ATOM 2109 C C . LEU A 1 259 ? 23.668 -25.157 3.222 1.00 97.81 259 LEU A C 1
ATOM 2111 O O . LEU A 1 259 ? 23.592 -26.194 2.558 1.00 97.81 259 LEU A O 1
ATOM 2115 N N . ILE A 1 260 ? 24.800 -24.727 3.774 1.00 97.81 260 ILE A N 1
ATOM 2116 C CA . ILE A 1 260 ? 26.070 -25.462 3.763 1.00 97.81 260 ILE A CA 1
ATOM 2117 C C . ILE A 1 260 ? 26.298 -25.980 5.181 1.00 97.81 260 ILE A C 1
ATOM 2119 O O . ILE A 1 260 ? 26.430 -25.189 6.109 1.00 97.81 260 ILE A O 1
ATOM 2123 N N . GLY A 1 261 ? 26.281 -27.297 5.345 1.00 96.56 261 GLY A N 1
ATOM 2124 C CA . GLY A 1 261 ? 26.398 -27.972 6.629 1.00 96.56 261 GLY A CA 1
ATOM 2125 C C . GLY A 1 261 ? 27.832 -28.084 7.151 1.00 96.56 261 GLY A C 1
ATOM 2126 O O . GLY A 1 261 ? 28.784 -27.691 6.465 1.00 96.56 261 GLY A O 1
ATOM 2127 N N . PRO A 1 262 ? 27.993 -28.641 8.363 1.00 92.69 262 PRO A N 1
ATOM 2128 C CA . PRO A 1 262 ? 29.285 -28.765 9.044 1.00 92.69 262 PRO A CA 1
ATOM 2129 C C . PRO A 1 262 ? 30.319 -29.578 8.251 1.00 92.69 262 PRO A C 1
ATOM 2131 O O . PRO A 1 262 ? 31.501 -29.245 8.248 1.00 92.69 262 PRO A O 1
ATOM 2134 N N . ASN A 1 263 ? 29.886 -30.588 7.490 1.00 93.31 263 ASN A N 1
ATOM 2135 C CA . ASN A 1 263 ? 30.754 -31.413 6.643 1.00 93.31 263 ASN A CA 1
ATOM 2136 C C . ASN A 1 263 ? 30.767 -30.932 5.184 1.00 93.31 263 ASN A C 1
ATOM 2138 O O . ASN A 1 263 ? 31.078 -31.698 4.270 1.00 93.31 263 ASN A O 1
ATOM 2142 N N . LYS A 1 264 ? 30.400 -29.663 4.956 1.00 94.50 264 LYS A N 1
ATOM 2143 C CA . LYS A 1 264 ? 30.214 -29.049 3.633 1.00 94.50 264 LYS A CA 1
ATOM 2144 C C . LYS A 1 264 ? 29.162 -29.749 2.767 1.00 94.50 264 LYS A C 1
ATOM 2146 O O . LYS A 1 264 ? 29.118 -29.538 1.554 1.00 94.50 264 LYS A O 1
ATOM 2151 N N . GLU A 1 265 ? 28.269 -30.535 3.369 1.00 96.25 265 GLU A N 1
ATOM 2152 C CA . GLU A 1 265 ? 27.080 -31.026 2.687 1.00 96.25 265 GLU A CA 1
ATOM 2153 C C . GLU A 1 265 ? 26.147 -29.859 2.348 1.00 96.25 265 GLU A C 1
ATOM 2155 O O . GLU A 1 265 ? 26.039 -28.898 3.104 1.00 96.25 265 GLU A O 1
ATOM 2160 N N . SER A 1 266 ? 25.448 -29.928 1.215 1.00 96.62 266 SER A N 1
ATOM 2161 C CA . SER A 1 266 ? 24.487 -28.888 0.842 1.00 96.62 266 SER A CA 1
ATOM 2162 C C . SER A 1 266 ? 23.052 -29.372 1.009 1.00 96.62 266 SER A C 1
ATOM 2164 O O . SER A 1 266 ? 22.711 -30.501 0.657 1.00 96.62 266 SER A O 1
ATOM 2166 N N . PHE A 1 267 ? 22.197 -28.502 1.540 1.00 97.31 267 PHE A N 1
ATOM 2167 C CA . PHE A 1 267 ? 20.758 -28.713 1.600 1.00 97.31 267 PHE A CA 1
ATOM 2168 C C . PHE A 1 267 ? 20.048 -27.533 0.941 1.00 97.31 267 PHE A C 1
ATOM 2170 O O . PHE A 1 267 ? 20.248 -26.381 1.315 1.00 97.31 267 PHE A O 1
ATOM 2177 N N . CYS A 1 268 ? 19.199 -27.823 -0.039 1.00 94.00 268 CYS A N 1
ATOM 2178 C CA . CYS A 1 268 ? 18.323 -26.845 -0.668 1.00 94.00 268 CYS A CA 1
ATOM 2179 C C . CYS A 1 268 ? 16.934 -27.457 -0.846 1.00 94.00 268 CYS A C 1
ATOM 2181 O O . CYS A 1 268 ? 16.781 -28.668 -1.033 1.00 94.00 268 CYS A O 1
ATOM 2183 N N . LEU A 1 269 ? 15.907 -26.619 -0.774 1.00 91.62 269 LEU A N 1
ATOM 2184 C CA . LEU A 1 269 ? 14.562 -27.017 -1.167 1.00 91.62 269 LEU A CA 1
ATOM 2185 C C . LEU A 1 269 ? 14.444 -26.863 -2.685 1.00 91.62 269 LEU A C 1
ATOM 2187 O O . LEU A 1 269 ? 15.032 -25.950 -3.260 1.00 91.62 269 LEU A O 1
ATOM 2191 N N . LYS A 1 270 ? 13.686 -27.747 -3.346 1.00 86.69 270 LYS A N 1
ATOM 2192 C CA . LYS A 1 270 ? 13.438 -27.627 -4.791 1.00 86.69 270 LYS A CA 1
ATOM 2193 C C . LYS A 1 270 ? 12.861 -26.241 -5.090 1.00 86.69 270 LYS A C 1
ATOM 2195 O O . LYS A 1 270 ? 11.885 -25.852 -4.443 1.00 86.69 270 LYS A O 1
ATOM 2200 N N . ILE A 1 271 ? 13.463 -25.526 -6.040 1.00 74.75 271 ILE A N 1
ATOM 2201 C CA . ILE A 1 271 ? 12.958 -24.235 -6.520 1.00 74.75 271 ILE A CA 1
ATOM 2202 C C . ILE A 1 271 ? 11.557 -24.484 -7.090 1.00 74.75 271 ILE A C 1
ATOM 2204 O O . ILE A 1 271 ? 11.382 -25.366 -7.932 1.00 74.75 271 ILE A O 1
ATOM 2208 N N . GLY A 1 272 ? 10.566 -23.774 -6.560 1.00 65.88 272 GLY A N 1
ATOM 2209 C CA . GLY A 1 272 ? 9.183 -23.796 -7.034 1.00 65.88 272 GLY A CA 1
ATOM 2210 C C . GLY A 1 272 ? 8.735 -22.379 -7.379 1.00 65.88 272 GLY A C 1
ATOM 2211 O O . GLY A 1 272 ? 9.401 -21.422 -6.999 1.00 65.88 272 GLY A O 1
ATOM 2212 N N . GLU A 1 273 ? 7.618 -22.246 -8.092 1.00 49.94 273 GLU A N 1
ATOM 2213 C CA . GLU A 1 273 ? 7.147 -20.955 -8.627 1.00 49.94 273 GLU A CA 1
ATOM 2214 C C . GLU A 1 273 ? 6.723 -19.936 -7.544 1.00 49.94 273 GLU A C 1
ATOM 2216 O O . GLU A 1 273 ? 6.619 -18.755 -7.849 1.00 49.94 273 GLU A O 1
ATOM 2221 N N . ASP A 1 274 ? 6.608 -20.340 -6.268 1.00 69.06 274 ASP A N 1
ATOM 2222 C CA . ASP A 1 274 ? 6.089 -19.498 -5.177 1.00 69.06 274 ASP A CA 1
ATOM 2223 C C . ASP A 1 274 ? 6.933 -19.573 -3.880 1.00 69.06 274 ASP A C 1
ATOM 2225 O O . ASP A 1 274 ? 6.437 -20.020 -2.837 1.00 69.06 274 ASP A O 1
ATOM 2229 N N . ASP A 1 275 ? 8.211 -19.187 -3.913 1.00 84.44 275 ASP A N 1
ATOM 2230 C CA . ASP A 1 275 ? 9.070 -19.147 -2.707 1.00 84.44 275 ASP A CA 1
ATOM 2231 C C . ASP A 1 275 ? 8.856 -17.878 -1.856 1.00 84.44 275 ASP A C 1
ATOM 2233 O O . ASP A 1 275 ? 8.941 -17.925 -0.624 1.00 84.44 275 ASP A O 1
ATOM 2237 N N . TYR A 1 276 ? 8.474 -16.773 -2.499 1.00 90.44 276 TYR A N 1
ATOM 2238 C CA . TYR A 1 276 ? 8.166 -15.497 -1.861 1.00 90.44 276 TYR A CA 1
ATOM 2239 C C . TYR A 1 276 ? 6.804 -14.967 -2.324 1.00 90.44 276 TYR A C 1
ATOM 2241 O O . TYR A 1 276 ? 6.558 -14.851 -3.523 1.00 90.44 276 TYR A O 1
ATOM 2249 N N . SER A 1 277 ? 5.923 -14.616 -1.386 1.00 89.19 277 SER A N 1
ATOM 2250 C CA . SER A 1 277 ? 4.640 -13.963 -1.662 1.00 89.19 277 SER A CA 1
ATOM 2251 C C . SER A 1 277 ? 4.368 -12.888 -0.621 1.00 89.19 277 SER A C 1
ATOM 2253 O O . SER A 1 277 ? 4.052 -13.177 0.532 1.00 89.19 277 SER A O 1
ATOM 2255 N N . LEU A 1 278 ? 4.419 -11.627 -1.057 1.00 83.31 278 LEU A N 1
ATOM 2256 C CA . LEU A 1 278 ? 4.121 -10.473 -0.208 1.00 83.31 278 LEU A CA 1
ATOM 2257 C C . LEU A 1 278 ? 2.700 -10.538 0.382 1.00 83.31 278 LEU A C 1
ATOM 2259 O O . LEU A 1 278 ? 2.476 -10.114 1.511 1.00 83.31 278 LEU A O 1
ATOM 2263 N N . GLN A 1 279 ? 1.739 -11.080 -0.372 1.00 82.44 279 GLN A N 1
ATOM 2264 C CA . GLN A 1 279 ? 0.354 -11.211 0.080 1.00 82.44 279 GLN A CA 1
ATOM 2265 C C . GLN A 1 279 ? 0.228 -12.212 1.230 1.00 82.44 279 GLN A C 1
ATOM 2267 O O . GLN A 1 279 ? -0.400 -11.897 2.235 1.00 82.44 279 GLN A O 1
ATOM 2272 N N . GLU A 1 280 ? 0.834 -13.393 1.092 1.00 87.69 280 GLU A N 1
ATOM 2273 C CA . GLU A 1 280 ? 0.822 -14.429 2.134 1.00 87.69 280 GLU A CA 1
ATOM 2274 C C . GLU A 1 280 ? 1.582 -13.955 3.373 1.00 87.69 280 GLU A C 1
ATOM 2276 O O . GLU A 1 280 ? 1.078 -14.068 4.490 1.00 87.69 280 GLU A O 1
ATOM 2281 N N . LYS A 1 281 ? 2.732 -13.305 3.171 1.00 90.12 281 LYS A N 1
ATOM 2282 C CA . LYS A 1 281 ? 3.497 -12.657 4.236 1.00 90.12 281 LYS A CA 1
ATOM 2283 C C . LYS A 1 281 ? 2.647 -11.658 5.030 1.00 90.12 281 LYS A C 1
ATOM 2285 O O . LYS A 1 281 ? 2.603 -11.721 6.259 1.00 90.12 281 LYS A O 1
ATOM 2290 N N . ALA A 1 282 ? 1.906 -10.790 4.338 1.00 83.75 282 ALA A N 1
ATOM 2291 C CA . ALA A 1 282 ? 1.042 -9.796 4.972 1.00 83.75 282 ALA A CA 1
ATOM 2292 C C . ALA A 1 282 ? -0.054 -10.430 5.850 1.00 83.75 282 ALA A C 1
ATOM 2294 O O . ALA A 1 282 ? -0.456 -9.822 6.836 1.00 83.75 282 ALA A O 1
ATOM 2295 N N . THR A 1 283 ? -0.510 -11.658 5.558 1.00 85.19 283 THR A N 1
ATOM 2296 C CA . THR A 1 283 ? -1.513 -12.341 6.402 1.00 85.19 283 THR A CA 1
ATOM 2297 C C . THR A 1 283 ? -1.001 -12.686 7.800 1.00 85.19 283 THR A C 1
ATOM 2299 O O . THR A 1 283 ? -1.789 -12.722 8.743 1.00 85.19 283 THR A O 1
ATOM 2302 N N . LEU A 1 284 ? 0.304 -12.936 7.941 1.00 90.38 284 LEU A N 1
ATOM 2303 C CA . LEU A 1 284 ? 0.948 -13.186 9.229 1.00 90.38 284 LEU A CA 1
ATOM 2304 C C . LEU A 1 284 ? 1.411 -11.881 9.868 1.00 90.38 284 LEU A C 1
ATOM 2306 O O . LEU A 1 284 ? 1.241 -11.693 11.070 1.00 90.38 284 LEU A O 1
ATOM 2310 N N . GLU A 1 285 ? 1.982 -10.985 9.063 1.00 90.31 285 GLU A N 1
ATOM 2311 C CA . GLU A 1 285 ? 2.561 -9.736 9.546 1.00 90.31 285 GLU A CA 1
ATOM 2312 C C . GLU A 1 285 ? 1.511 -8.757 10.082 1.00 90.31 285 GLU A C 1
ATOM 2314 O O . GLU A 1 285 ? 1.742 -8.104 11.095 1.00 90.31 285 GLU A O 1
ATOM 2319 N N . HIS A 1 286 ? 0.345 -8.687 9.434 1.00 82.75 286 HIS A N 1
ATOM 2320 C CA . HIS A 1 286 ? -0.762 -7.795 9.798 1.00 82.75 286 HIS A CA 1
ATOM 2321 C C . HIS A 1 286 ? -1.915 -8.518 10.497 1.00 82.75 286 HIS A C 1
ATOM 2323 O O . HIS A 1 286 ? -3.029 -7.997 10.556 1.00 82.75 286 HIS A O 1
ATOM 2329 N N . ALA A 1 287 ? -1.685 -9.731 11.002 1.00 82.50 287 ALA A N 1
ATOM 2330 C CA . ALA A 1 287 ? -2.678 -10.388 11.839 1.00 82.50 287 ALA A CA 1
ATOM 2331 C C . ALA A 1 287 ? -2.955 -9.544 13.095 1.00 82.50 287 ALA A C 1
ATOM 2333 O O . ALA A 1 287 ? -2.039 -8.919 13.627 1.00 82.50 287 ALA A O 1
ATOM 2334 N N . ASP A 1 288 ? -4.187 -9.607 13.615 1.00 77.81 288 ASP A N 1
ATOM 2335 C CA . ASP A 1 288 ? -4.582 -8.895 14.845 1.00 77.81 288 ASP A CA 1
ATOM 2336 C C . ASP A 1 288 ? -3.637 -9.199 16.027 1.00 77.81 288 ASP A C 1
ATOM 2338 O O . ASP A 1 288 ? -3.462 -8.374 16.913 1.00 77.81 288 ASP A O 1
ATOM 2342 N N . TYR A 1 289 ? -3.013 -10.384 16.013 1.00 85.38 289 TYR A N 1
ATOM 2343 C CA . TYR A 1 289 ? -1.934 -10.791 16.912 1.00 85.38 289 TYR A CA 1
ATOM 2344 C C . TYR A 1 289 ? -0.841 -11.502 16.113 1.00 85.38 289 TYR A C 1
ATOM 2346 O O . TYR A 1 289 ? -0.848 -12.734 15.997 1.00 85.38 289 TYR A O 1
ATOM 2354 N N . ALA A 1 290 ? 0.105 -10.746 15.554 1.00 90.25 290 ALA A N 1
ATOM 2355 C CA . ALA A 1 290 ? 1.145 -11.286 14.672 1.00 90.25 290 ALA A CA 1
ATOM 2356 C C . ALA A 1 290 ? 1.967 -12.405 15.341 1.00 90.25 290 ALA A C 1
ATOM 2358 O O . ALA A 1 290 ? 2.195 -13.459 14.741 1.00 90.25 290 ALA A O 1
ATOM 2359 N N . VAL A 1 291 ? 2.312 -12.259 16.627 1.00 95.38 291 VAL A N 1
ATOM 2360 C CA . VAL A 1 291 ? 3.010 -13.309 17.393 1.00 95.38 291 VAL A CA 1
ATOM 2361 C C . VAL A 1 291 ? 2.171 -14.586 17.562 1.00 95.38 291 VAL A C 1
ATOM 2363 O O . VAL A 1 291 ? 2.725 -15.684 17.497 1.00 95.38 291 VAL A O 1
ATOM 2366 N N . ALA A 1 292 ? 0.845 -14.492 17.716 1.00 93.81 292 ALA A N 1
ATOM 2367 C CA . ALA A 1 292 ? -0.037 -15.661 17.823 1.00 93.81 292 ALA A CA 1
ATOM 2368 C C . ALA A 1 292 ? -0.242 -16.343 16.462 1.00 93.81 292 ALA A C 1
ATOM 2370 O O . ALA A 1 292 ? -0.235 -17.573 16.361 1.00 93.81 292 ALA A O 1
ATOM 2371 N N . ALA A 1 293 ? -0.398 -15.554 15.395 1.00 93.19 293 ALA A N 1
ATOM 2372 C CA . ALA A 1 293 ? -0.449 -16.055 14.025 1.00 93.19 293 ALA A CA 1
ATOM 2373 C C . ALA A 1 293 ? 0.854 -16.778 13.646 1.00 93.19 293 ALA A C 1
ATOM 2375 O O . ALA A 1 293 ? 0.811 -17.875 13.081 1.00 93.19 293 ALA A O 1
ATOM 2376 N N . MET A 1 294 ? 2.001 -16.219 14.042 1.00 97.12 294 MET A N 1
ATOM 2377 C CA . MET A 1 294 ? 3.309 -16.842 13.865 1.00 97.12 294 MET A CA 1
ATOM 2378 C C . MET A 1 294 ? 3.414 -18.174 14.618 1.00 97.12 294 MET A C 1
ATOM 2380 O O . MET A 1 294 ? 3.776 -19.173 14.001 1.00 97.12 294 MET A O 1
ATOM 2384 N N . LEU A 1 295 ? 3.025 -18.240 15.899 1.00 96.56 295 LEU A N 1
ATOM 2385 C CA . LEU A 1 295 ? 3.015 -19.502 16.657 1.00 96.56 295 LEU A CA 1
ATOM 2386 C C . LEU A 1 295 ? 2.149 -20.566 15.976 1.00 96.56 295 LEU A C 1
ATOM 2388 O O . LEU A 1 295 ? 2.570 -21.711 15.810 1.00 96.56 295 LEU A O 1
ATOM 2392 N N . LYS A 1 296 ? 0.943 -20.186 15.538 1.00 95.69 296 LYS A N 1
ATOM 2393 C CA . LYS A 1 296 ? 0.046 -21.086 14.807 1.00 95.69 296 LYS A CA 1
ATOM 2394 C C . LYS A 1 296 ? 0.698 -21.614 13.531 1.00 95.69 296 LYS A C 1
ATOM 2396 O O . LYS A 1 296 ? 0.532 -22.790 13.226 1.00 95.69 296 LYS A O 1
ATOM 2401 N N . SER A 1 297 ? 1.427 -20.772 12.801 1.00 96.00 297 SER A N 1
ATOM 2402 C CA . SER A 1 297 ? 2.166 -21.185 11.607 1.00 96.00 297 SER A CA 1
ATOM 2403 C C . SER A 1 297 ? 3.325 -22.131 11.943 1.00 96.00 297 SER A C 1
ATOM 2405 O O . SER A 1 297 ? 3.450 -23.179 11.312 1.00 96.00 297 SER A O 1
ATOM 2407 N N . ILE A 1 298 ? 4.117 -21.819 12.975 1.00 96.81 298 ILE A N 1
ATOM 2408 C CA . ILE A 1 298 ? 5.225 -22.660 13.456 1.00 96.81 298 ILE A CA 1
ATOM 2409 C C . ILE A 1 298 ? 4.722 -24.052 13.861 1.00 96.81 298 ILE A C 1
ATOM 2411 O O . ILE A 1 298 ? 5.303 -25.058 13.460 1.00 96.81 298 ILE A O 1
ATOM 2415 N N . ASN A 1 299 ? 3.598 -24.128 14.578 1.00 95.25 299 ASN A N 1
ATOM 2416 C CA . ASN A 1 299 ? 3.005 -25.386 15.042 1.00 95.25 299 ASN A CA 1
ATOM 2417 C C . ASN A 1 299 ? 2.479 -26.294 13.917 1.00 95.25 299 ASN A C 1
ATOM 2419 O O . ASN A 1 299 ? 2.119 -27.440 14.179 1.00 95.25 299 ASN A O 1
ATOM 2423 N N . GLN A 1 300 ? 2.444 -25.825 12.666 1.00 94.44 300 GLN A N 1
ATOM 2424 C CA . GLN A 1 300 ? 2.167 -26.689 11.515 1.00 94.44 300 GLN A CA 1
ATOM 2425 C C . GLN A 1 300 ? 3.379 -27.549 11.128 1.00 94.44 300 GLN A C 1
ATOM 2427 O O . GLN A 1 300 ? 3.232 -28.480 10.334 1.00 94.44 300 GLN A O 1
ATOM 2432 N N . GLU A 1 301 ? 4.583 -27.228 11.608 1.00 95.12 301 GLU A N 1
ATOM 2433 C CA . GLU A 1 301 ? 5.780 -28.049 11.425 1.00 95.12 301 GLU A CA 1
ATOM 2434 C C . GLU A 1 301 ? 5.943 -28.999 12.623 1.00 95.12 301 GLU A C 1
ATOM 2436 O O . GLU A 1 301 ? 6.227 -28.532 13.730 1.00 95.12 301 GLU A O 1
ATOM 2441 N N . PRO A 1 302 ? 5.823 -30.331 12.436 1.00 95.81 302 PRO A N 1
ATOM 2442 C CA . PRO A 1 302 ? 5.881 -31.288 13.546 1.00 95.81 302 PRO A CA 1
ATOM 2443 C C . PRO A 1 302 ? 7.157 -31.184 14.387 1.00 95.81 302 PRO A C 1
ATOM 2445 O O . PRO A 1 302 ? 7.119 -31.395 15.596 1.00 95.81 302 PRO A O 1
ATOM 2448 N N . TYR A 1 303 ? 8.279 -30.828 13.755 1.00 97.19 303 TYR A N 1
ATOM 2449 C CA . TYR A 1 303 ? 9.551 -30.614 14.440 1.00 97.19 303 TYR A CA 1
ATOM 2450 C C . TYR A 1 303 ? 9.457 -29.490 15.484 1.00 97.19 303 TYR A C 1
ATOM 2452 O O . TYR A 1 303 ? 9.823 -29.681 16.642 1.00 97.19 303 TYR A O 1
ATOM 2460 N N . PHE A 1 304 ? 8.909 -28.330 15.109 1.00 97.19 304 PHE A N 1
ATOM 2461 C CA . PHE A 1 304 ? 8.776 -27.196 16.026 1.00 97.19 304 PHE A CA 1
ATOM 2462 C C . PHE A 1 304 ? 7.630 -27.374 17.019 1.00 97.19 304 PHE A C 1
ATOM 2464 O O . PHE A 1 304 ? 7.740 -26.916 18.151 1.00 97.19 304 PHE A O 1
ATOM 2471 N N . GLN A 1 305 ? 6.577 -28.109 16.654 1.00 95.00 305 GLN A N 1
ATOM 2472 C CA . GLN A 1 305 ? 5.503 -28.456 17.583 1.00 95.00 305 GLN A CA 1
ATOM 2473 C C . GLN A 1 305 ? 6.026 -29.243 18.797 1.00 95.00 305 GLN A C 1
ATOM 2475 O O . GLN A 1 305 ? 5.590 -29.000 19.918 1.00 95.00 305 GLN A O 1
ATOM 2480 N N . GLN A 1 306 ? 6.988 -30.153 18.607 1.00 95.25 306 GLN A N 1
ATOM 2481 C CA . GLN A 1 306 ? 7.627 -30.872 19.720 1.00 95.25 306 GLN A CA 1
ATOM 2482 C C . GLN A 1 306 ? 8.410 -29.926 20.634 1.00 95.25 306 GLN A C 1
ATOM 2484 O O . GLN A 1 306 ? 8.412 -30.101 21.851 1.00 95.25 306 GLN A O 1
ATOM 2489 N N . LEU A 1 307 ? 9.029 -28.899 20.049 1.00 94.81 307 LEU A N 1
ATOM 2490 C CA . LEU A 1 307 ? 9.717 -27.852 20.790 1.00 94.81 307 LEU A CA 1
ATOM 2491 C C . LEU A 1 307 ? 8.755 -26.830 21.400 1.00 94.81 307 LEU A C 1
ATOM 2493 O O . LEU A 1 307 ? 9.185 -26.135 22.295 1.00 94.81 307 LEU A O 1
ATOM 2497 N N . LEU A 1 308 ? 7.484 -26.719 21.007 1.00 93.00 308 LEU A N 1
ATOM 2498 C CA . LEU A 1 308 ? 6.537 -25.709 21.520 1.00 93.00 308 LEU A CA 1
ATOM 2499 C C . LEU A 1 308 ? 5.255 -26.316 22.110 1.00 93.00 308 LEU A C 1
ATOM 2501 O O . LEU A 1 308 ? 4.259 -25.624 22.274 1.00 93.00 308 LEU A O 1
ATOM 2505 N N . ASN A 1 309 ? 5.268 -27.600 22.467 1.00 84.69 309 ASN A N 1
ATOM 2506 C CA . ASN A 1 309 ? 4.086 -28.378 22.868 1.00 84.69 309 ASN A CA 1
ATOM 2507 C C . ASN A 1 309 ? 3.289 -27.844 24.081 1.00 84.69 309 ASN A C 1
ATOM 2509 O O . ASN A 1 309 ? 2.170 -28.299 24.309 1.00 84.69 309 ASN A O 1
ATOM 2513 N N . THR A 1 310 ? 3.839 -26.904 24.850 1.00 81.81 310 THR A N 1
ATOM 2514 C CA . THR A 1 310 ? 3.166 -26.234 25.977 1.00 81.81 310 THR A CA 1
ATOM 2515 C C . THR A 1 310 ? 2.556 -24.884 25.600 1.00 81.81 310 THR A C 1
ATOM 2517 O O . THR A 1 310 ? 1.784 -24.333 26.377 1.00 81.81 310 THR A O 1
ATOM 2520 N N . GLU A 1 311 ? 2.904 -24.327 24.439 1.00 86.00 311 GLU A N 1
ATOM 2521 C CA . GLU A 1 311 ? 2.456 -23.007 24.006 1.00 86.00 311 GLU A CA 1
ATOM 2522 C C . GLU A 1 311 ? 1.150 -23.142 23.223 1.00 86.00 311 GLU A C 1
ATOM 2524 O O . GLU A 1 311 ? 1.069 -23.855 22.218 1.00 86.00 311 GLU A O 1
ATOM 2529 N N . THR A 1 312 ? 0.118 -22.419 23.653 1.00 83.38 312 THR A N 1
ATOM 2530 C CA . THR A 1 312 ? -1.140 -22.315 22.907 1.00 83.38 312 THR A CA 1
ATOM 2531 C C . THR A 1 312 ? -1.344 -20.873 22.456 1.00 83.38 312 THR A C 1
ATOM 2533 O O . THR A 1 312 ? -1.115 -19.960 23.252 1.00 83.38 312 THR A O 1
ATOM 2536 N N . PRO A 1 313 ? -1.714 -20.633 21.183 1.00 80.44 313 PRO A N 1
ATOM 2537 C CA . PRO A 1 313 ? -1.958 -19.280 20.712 1.00 80.44 313 PRO A CA 1
ATOM 2538 C C . PRO A 1 313 ? -3.217 -18.728 21.379 1.00 80.44 313 PRO A C 1
ATOM 2540 O O . PRO A 1 313 ? -4.296 -19.310 21.247 1.00 80.44 313 PRO A O 1
ATOM 2543 N N . GLU A 1 314 ? -3.090 -17.587 22.049 1.00 78.75 314 GLU A N 1
ATOM 2544 C CA . GLU A 1 314 ? -4.231 -16.832 22.556 1.00 78.75 314 GLU A CA 1
ATOM 2545 C C . GLU A 1 314 ? -4.503 -15.628 21.647 1.00 78.75 314 GLU A C 1
ATOM 2547 O O . GLU A 1 314 ? -3.609 -14.843 21.341 1.00 78.75 314 GLU A O 1
ATOM 2552 N N . TYR A 1 315 ? -5.754 -15.494 21.200 1.00 71.31 315 TYR A N 1
ATOM 2553 C CA . TYR A 1 315 ? -6.222 -14.379 20.359 1.00 71.31 315 TYR A CA 1
ATOM 2554 C C . TYR A 1 315 ? -7.165 -13.434 21.110 1.00 71.31 315 TYR A C 1
ATOM 2556 O O . TYR A 1 315 ? -7.753 -12.530 20.520 1.00 71.31 315 TYR A O 1
ATOM 2564 N N . ALA A 1 316 ? -7.384 -13.683 22.400 1.00 67.62 316 ALA A N 1
ATOM 2565 C CA . ALA A 1 316 ? -8.247 -12.855 23.221 1.00 67.62 316 ALA A CA 1
ATOM 2566 C C . ALA A 1 316 ? -7.405 -11.755 23.862 1.00 67.62 316 ALA A C 1
ATOM 2568 O O . ALA A 1 316 ? -6.396 -12.051 24.491 1.00 67.62 316 ALA A O 1
ATOM 2569 N N . ASN A 1 317 ? -7.837 -10.500 23.747 1.00 60.16 317 ASN A N 1
ATOM 2570 C CA . ASN A 1 317 ? -7.280 -9.416 24.545 1.00 60.16 317 ASN A CA 1
ATOM 2571 C C . ASN A 1 317 ? -7.755 -9.581 26.005 1.00 60.16 317 ASN A C 1
ATOM 2573 O O . ASN A 1 317 ? -8.935 -9.329 26.269 1.00 60.16 317 ASN A O 1
ATOM 2577 N N . PRO A 1 318 ? -6.900 -9.965 26.971 1.00 56.69 318 PRO A N 1
ATOM 2578 C CA . PRO A 1 318 ? -7.319 -10.068 28.370 1.00 56.69 318 PRO A CA 1
ATOM 2579 C C . PRO A 1 318 ? -7.608 -8.689 28.995 1.00 56.69 318 PRO A C 1
ATOM 2581 O O . PRO A 1 318 ? -8.264 -8.616 30.031 1.00 56.69 318 PRO A O 1
ATOM 2584 N N . TYR A 1 319 ? -7.168 -7.604 28.345 1.00 57.25 319 TYR A N 1
ATOM 2585 C CA . TYR A 1 319 ? -7.383 -6.209 28.738 1.00 57.25 319 TYR A CA 1
ATOM 2586 C C . TYR A 1 319 ? -8.392 -5.482 27.847 1.00 57.25 319 TYR A C 1
ATOM 2588 O O . TYR A 1 319 ? -8.514 -4.258 27.950 1.00 57.25 319 TYR A O 1
ATOM 2596 N N . ALA A 1 320 ? -9.128 -6.194 26.983 1.00 45.19 320 ALA A N 1
ATOM 2597 C CA . ALA A 1 320 ? -10.240 -5.585 26.272 1.00 45.19 320 ALA A CA 1
ATOM 2598 C C . ALA A 1 320 ? -11.317 -5.199 27.290 1.00 45.19 320 ALA A C 1
ATOM 2600 O O . ALA A 1 320 ? -12.224 -5.965 27.606 1.00 45.19 320 ALA A O 1
ATOM 2601 N N . LYS A 1 321 ? -11.260 -3.948 27.752 1.00 47.72 321 LYS A N 1
ATOM 2602 C CA . LYS A 1 321 ? -12.495 -3.172 27.834 1.00 47.72 321 LYS A CA 1
ATOM 2603 C C . LYS A 1 321 ? -13.137 -3.246 26.451 1.00 47.72 321 LYS A C 1
ATOM 2605 O O . LYS A 1 321 ? -12.397 -3.272 25.463 1.00 47.72 321 LYS A O 1
ATOM 2610 N N . GLU A 1 322 ? -14.470 -3.331 26.383 1.00 42.53 322 GLU A N 1
ATOM 2611 C CA . GLU A 1 322 ? -15.175 -3.235 25.098 1.00 42.53 322 GLU A CA 1
ATOM 2612 C C . GLU A 1 322 ? -14.496 -2.158 24.253 1.00 42.53 322 GLU A C 1
ATOM 2614 O O . GLU A 1 322 ? -14.194 -1.089 24.802 1.00 42.53 322 GLU A O 1
ATOM 2619 N N . PRO A 1 323 ? -14.135 -2.466 22.994 1.00 48.38 323 PRO A N 1
ATOM 2620 C CA . PRO A 1 323 ? -13.328 -1.563 22.201 1.00 48.38 323 PRO A CA 1
ATOM 2621 C C . PRO A 1 323 ? -13.994 -0.199 22.249 1.00 48.38 323 PRO A C 1
ATOM 2623 O O . PRO A 1 323 ? -15.166 -0.066 21.895 1.00 48.38 323 PRO A O 1
ATOM 2626 N N . VAL A 1 324 ? -13.251 0.803 22.725 1.00 62.56 324 VAL A N 1
ATOM 2627 C CA . VAL A 1 324 ? -13.694 2.190 22.643 1.00 62.56 324 VAL A CA 1
ATOM 2628 C C . VAL A 1 324 ? -14.114 2.390 21.195 1.00 62.56 324 VAL A C 1
ATOM 2630 O O . VAL A 1 324 ? -13.315 2.136 20.291 1.00 62.56 324 VAL A O 1
ATOM 2633 N N . PHE A 1 325 ? -15.386 2.725 20.985 1.00 78.81 325 PHE A N 1
ATOM 2634 C CA . PHE A 1 325 ? -16.026 2.752 19.675 1.00 78.81 325 PHE A CA 1
ATOM 2635 C C . PHE A 1 325 ? -15.174 3.545 18.668 1.00 78.81 325 PHE A C 1
ATOM 2637 O O . PHE A 1 325 ? -15.201 4.773 18.655 1.00 78.81 325 PHE A O 1
ATOM 2644 N N . ASN A 1 326 ? -14.385 2.838 17.845 1.00 84.81 326 ASN A N 1
ATOM 2645 C CA . ASN A 1 326 ? -13.418 3.403 16.895 1.00 84.81 326 ASN A CA 1
ATOM 2646 C C . ASN A 1 326 ? -13.664 2.857 15.479 1.00 84.81 326 ASN A C 1
ATOM 2648 O O . ASN A 1 326 ? -12.824 2.132 14.927 1.00 84.81 326 ASN A O 1
ATOM 2652 N N . PRO A 1 327 ? -14.833 3.141 14.888 1.00 90.88 327 PRO A N 1
ATOM 2653 C CA . PRO A 1 327 ? -15.189 2.639 13.574 1.00 90.88 327 PRO A CA 1
ATOM 2654 C C . PRO A 1 327 ? -14.334 3.265 12.466 1.00 90.88 327 PRO A C 1
ATOM 2656 O O . PRO A 1 327 ? -13.691 4.308 12.616 1.00 90.88 327 PRO A O 1
ATOM 2659 N N . PHE A 1 328 ? -14.380 2.620 11.310 1.00 92.88 328 PHE A N 1
ATOM 2660 C CA . PHE A 1 328 ? -14.113 3.243 10.028 1.00 92.88 328 PHE A CA 1
ATOM 2661 C C . PHE A 1 328 ? -15.345 4.047 9.603 1.00 92.88 328 PHE A C 1
ATOM 2663 O O . PHE A 1 328 ? -16.462 3.537 9.651 1.00 92.88 328 PHE A O 1
ATOM 2670 N N . ILE A 1 329 ? -15.150 5.293 9.190 1.00 94.31 329 ILE A N 1
ATOM 2671 C CA . ILE A 1 329 ? -16.216 6.240 8.860 1.00 94.31 329 ILE A CA 1
ATOM 2672 C C . ILE A 1 329 ? -16.171 6.626 7.379 1.00 94.31 329 ILE A C 1
ATOM 2674 O O . ILE A 1 329 ? -15.111 6.957 6.849 1.00 94.31 329 ILE A O 1
ATOM 2678 N N . HIS A 1 330 ? -17.325 6.591 6.713 1.00 93.31 330 HIS A N 1
ATOM 2679 C CA . HIS A 1 330 ? -17.503 7.008 5.319 1.00 93.31 330 HIS A CA 1
ATOM 2680 C C . HIS A 1 330 ? -18.572 8.095 5.227 1.00 93.31 330 HIS A C 1
ATOM 2682 O O . HIS A 1 330 ? -19.734 7.855 5.554 1.00 93.31 330 HIS A O 1
ATOM 2688 N N . GLY A 1 331 ? -18.181 9.286 4.774 1.00 91.56 331 GLY A N 1
ATOM 2689 C CA . GLY A 1 331 ? -19.105 10.392 4.528 1.00 91.56 331 GLY A CA 1
ATOM 2690 C C . GLY A 1 331 ? -19.853 10.248 3.209 1.00 91.56 331 GLY A C 1
ATOM 2691 O O . GLY A 1 331 ? -19.239 9.962 2.183 1.00 91.56 331 GLY A O 1
ATOM 2692 N N . THR A 1 332 ? -21.165 10.475 3.230 1.00 92.19 332 THR A N 1
ATOM 2693 C CA . THR A 1 332 ? -22.020 10.559 2.039 1.00 92.19 332 THR A CA 1
ATOM 2694 C C . THR A 1 332 ? -23.321 11.313 2.375 1.00 92.19 332 THR A C 1
ATOM 2696 O O . THR A 1 332 ? -23.389 12.039 3.367 1.00 92.19 332 THR A O 1
ATOM 2699 N N . ASN A 1 333 ? -24.366 11.177 1.558 1.00 92.69 333 ASN A N 1
ATOM 2700 C CA . ASN A 1 333 ? -25.701 11.700 1.846 1.00 92.69 333 ASN A CA 1
ATOM 2701 C C . ASN A 1 333 ? -26.794 10.641 1.627 1.00 92.69 333 ASN A C 1
ATOM 2703 O O . ASN A 1 333 ? -26.542 9.546 1.116 1.00 92.69 333 ASN A O 1
ATOM 2707 N N . SER A 1 334 ? -28.025 10.963 2.017 1.00 94.25 334 SER A N 1
ATOM 2708 C CA . SER A 1 334 ? -29.158 10.033 1.937 1.00 94.25 334 SER A CA 1
ATOM 2709 C C . SER A 1 334 ? -29.545 9.573 0.532 1.00 94.25 334 SER A C 1
ATOM 2711 O O . SER A 1 334 ? -30.208 8.542 0.420 1.00 94.25 334 SER A O 1
ATOM 2713 N N . ALA A 1 335 ? -29.114 10.248 -0.539 1.00 92.38 335 ALA A N 1
ATOM 2714 C CA . ALA A 1 335 ? -29.362 9.768 -1.900 1.00 92.38 335 ALA A CA 1
ATOM 2715 C C . ALA A 1 335 ? -28.704 8.394 -2.139 1.00 92.38 335 ALA A C 1
ATOM 2717 O O . ALA A 1 335 ? -29.228 7.569 -2.888 1.00 92.38 335 ALA A O 1
ATOM 2718 N N . SER A 1 336 ? -27.597 8.111 -1.442 1.00 92.94 336 SER A N 1
ATOM 2719 C CA . SER A 1 336 ? -26.966 6.789 -1.426 1.00 92.94 336 SER A CA 1
ATOM 2720 C C . SER A 1 336 ? -27.882 5.721 -0.822 1.00 92.94 336 SER A C 1
ATOM 2722 O O . SER A 1 336 ? -27.942 4.613 -1.346 1.00 92.94 336 SER A O 1
ATOM 2724 N N . LEU A 1 337 ? -28.641 6.048 0.232 1.00 95.19 337 LEU A N 1
ATOM 2725 C CA . LEU A 1 337 ? -29.591 5.119 0.859 1.00 95.19 337 LEU A CA 1
ATOM 2726 C C . LEU A 1 337 ? -30.764 4.804 -0.075 1.00 95.19 337 LEU A C 1
ATOM 2728 O O . LEU A 1 337 ? -31.112 3.641 -0.252 1.00 95.19 337 LEU A O 1
ATOM 2732 N N . ALA A 1 338 ? -31.320 5.822 -0.739 1.00 94.06 338 ALA A N 1
ATOM 2733 C CA . ALA A 1 338 ? -32.368 5.621 -1.740 1.00 94.06 338 ALA A CA 1
ATOM 2734 C C . ALA A 1 338 ? -31.924 4.634 -2.829 1.00 94.06 338 ALA A C 1
ATOM 2736 O O . ALA A 1 338 ? -32.665 3.714 -3.177 1.00 94.06 338 ALA A O 1
ATOM 2737 N N . LEU A 1 339 ? -30.689 4.780 -3.318 1.00 93.62 339 LEU A N 1
ATOM 2738 C CA . LEU A 1 339 ? -30.133 3.890 -4.332 1.00 93.62 339 LEU A CA 1
ATOM 2739 C C . LEU A 1 339 ? -29.846 2.480 -3.799 1.00 93.62 339 LEU A C 1
ATOM 2741 O O . LEU A 1 339 ? -30.054 1.508 -4.519 1.00 93.62 339 LEU A O 1
ATOM 2745 N N . MET A 1 340 ? -29.430 2.355 -2.537 1.00 95.62 340 MET A N 1
ATOM 2746 C CA . MET A 1 340 ? -29.161 1.069 -1.888 1.00 95.62 340 MET A CA 1
ATOM 2747 C C . MET A 1 340 ? -30.382 0.137 -1.856 1.00 95.62 340 MET A C 1
ATOM 2749 O O . MET A 1 340 ? -30.208 -1.081 -1.864 1.00 95.62 340 MET A O 1
ATOM 2753 N N . THR A 1 341 ? -31.607 0.673 -1.910 1.00 95.94 341 THR A N 1
ATOM 2754 C CA . THR A 1 341 ? -32.835 -0.136 -2.064 1.00 95.94 341 THR A CA 1
ATOM 2755 C C . THR A 1 341 ? -32.868 -0.948 -3.365 1.00 95.94 341 THR A C 1
ATOM 2757 O O . THR A 1 341 ? -33.607 -1.923 -3.462 1.00 95.94 341 THR A O 1
ATOM 2760 N N . GLN A 1 342 ? -32.064 -0.561 -4.359 1.00 95.56 342 GLN A N 1
ATOM 2761 C CA . GLN A 1 342 ? -31.957 -1.215 -5.665 1.00 95.56 342 GLN A CA 1
ATOM 2762 C C . GLN A 1 342 ? -30.740 -2.143 -5.771 1.00 95.56 342 GLN A C 1
ATOM 2764 O O . GLN A 1 342 ? -30.558 -2.796 -6.795 1.00 95.56 342 GLN A O 1
ATOM 2769 N N . THR A 1 343 ? -29.889 -2.183 -4.742 1.00 95.44 343 THR A N 1
ATOM 2770 C CA . THR A 1 343 ? -28.605 -2.903 -4.758 1.00 95.44 343 THR A CA 1
ATOM 2771 C C . THR A 1 343 ? -28.434 -3.785 -3.523 1.00 95.44 343 THR A C 1
ATOM 2773 O O . THR A 1 343 ? -27.353 -3.843 -2.932 1.00 95.44 343 THR A O 1
ATOM 2776 N N . ASP A 1 344 ? -29.517 -4.432 -3.086 1.00 96.12 344 ASP A N 1
ATOM 2777 C CA . ASP A 1 344 ? -29.568 -5.302 -1.900 1.00 96.12 344 ASP A CA 1
ATOM 2778 C C . ASP A 1 344 ? -28.990 -4.659 -0.629 1.00 96.12 344 ASP A C 1
ATOM 2780 O O . ASP A 1 344 ? -28.350 -5.325 0.190 1.00 96.12 344 ASP A O 1
ATOM 2784 N N . PHE A 1 345 ? -29.172 -3.347 -0.482 1.00 97.12 345 PHE A N 1
ATOM 2785 C CA . PHE A 1 345 ? -28.642 -2.551 0.621 1.00 97.12 345 PHE A CA 1
ATOM 2786 C C . PHE A 1 345 ? -27.110 -2.563 0.753 1.00 97.12 345 PHE A C 1
ATOM 2788 O O . PHE A 1 345 ? -26.574 -2.351 1.838 1.00 97.12 345 PHE A O 1
ATOM 2795 N N . LYS A 1 346 ? -26.372 -2.802 -0.335 1.00 96.88 346 LYS A N 1
ATOM 2796 C CA . LYS A 1 346 ? -24.902 -2.842 -0.326 1.00 96.88 346 LYS A CA 1
ATOM 2797 C C . LYS A 1 346 ? -24.276 -1.487 -0.672 1.00 96.88 346 LYS A C 1
ATOM 2799 O O . LYS A 1 346 ? -24.564 -0.906 -1.717 1.00 96.88 346 LYS A O 1
ATOM 2804 N N . LEU A 1 347 ? -23.338 -1.043 0.161 1.00 95.25 347 LEU A N 1
ATOM 2805 C CA . LEU A 1 347 ? -22.321 -0.052 -0.176 1.00 95.25 347 LEU A CA 1
ATOM 2806 C C . LEU A 1 347 ? -21.204 -0.745 -0.961 1.00 95.25 347 LEU A C 1
ATOM 2808 O O . LEU A 1 347 ? -20.462 -1.561 -0.417 1.00 95.25 347 LEU A O 1
ATOM 2812 N N . MET A 1 348 ? -21.087 -0.407 -2.239 1.00 94.75 348 MET A N 1
ATOM 2813 C CA . MET A 1 348 ? -20.164 -1.042 -3.178 1.00 94.75 348 MET A CA 1
ATOM 2814 C C . MET A 1 348 ? -19.434 -0.006 -4.023 1.00 94.75 348 MET A C 1
ATOM 2816 O O . MET A 1 348 ? -19.733 1.189 -3.961 1.00 94.75 348 MET A O 1
ATOM 2820 N N . SER A 1 349 ? -18.468 -0.456 -4.821 1.00 92.69 349 SER A N 1
ATOM 2821 C CA . SER A 1 349 ? -17.831 0.440 -5.782 1.00 92.69 349 SER A CA 1
ATOM 2822 C C . SER A 1 349 ? -18.814 0.881 -6.870 1.00 92.69 349 SER A C 1
ATOM 2824 O O . SER A 1 349 ? -19.712 0.132 -7.256 1.00 92.69 349 SER A O 1
ATOM 2826 N N . ALA A 1 350 ? -18.625 2.084 -7.419 1.00 92.19 350 ALA A N 1
ATOM 2827 C CA . ALA A 1 350 ? -19.453 2.554 -8.533 1.00 92.19 350 ALA A CA 1
ATOM 2828 C C . ALA A 1 350 ? -19.362 1.619 -9.753 1.00 92.19 350 ALA A C 1
ATOM 2830 O O . ALA A 1 350 ? -20.323 1.476 -10.499 1.00 92.19 350 ALA A O 1
ATOM 2831 N N . ILE A 1 351 ? -18.215 0.963 -9.940 1.00 92.50 351 ILE A N 1
ATOM 2832 C CA . ILE A 1 351 ? -17.987 0.030 -11.042 1.00 92.50 351 ILE A CA 1
ATOM 2833 C C . ILE A 1 351 ? -18.752 -1.273 -10.836 1.00 92.50 351 ILE A C 1
ATOM 2835 O O . ILE A 1 351 ? -19.443 -1.723 -11.742 1.00 92.50 351 ILE A O 1
ATOM 2839 N N . GLU A 1 352 ? -18.691 -1.842 -9.636 1.00 93.94 352 GLU A N 1
ATOM 2840 C CA . GLU A 1 352 ? -19.472 -3.027 -9.283 1.00 93.94 352 GLU A CA 1
ATOM 2841 C C . GLU A 1 352 ? -20.977 -2.760 -9.422 1.00 93.94 352 GLU A C 1
ATOM 2843 O O . GLU A 1 352 ? -21.706 -3.582 -9.978 1.00 93.94 352 GLU A O 1
ATOM 2848 N N . MET A 1 353 ? -21.427 -1.570 -9.008 1.00 94.44 353 MET A N 1
ATOM 2849 C CA . MET A 1 353 ? -22.816 -1.134 -9.151 1.00 94.44 353 MET A CA 1
ATOM 2850 C C . MET A 1 353 ? -23.259 -1.071 -10.620 1.00 94.44 353 MET A C 1
ATOM 2852 O O . MET A 1 353 ? -24.343 -1.549 -10.966 1.00 94.44 353 MET A O 1
ATOM 2856 N N . LEU A 1 354 ? -22.400 -0.542 -11.494 1.00 93.44 354 LEU A N 1
ATOM 2857 C CA . LEU A 1 354 ? -22.641 -0.492 -12.935 1.00 93.44 354 LEU A CA 1
ATOM 2858 C C . LEU A 1 354 ? -22.700 -1.889 -13.552 1.00 93.44 354 LEU A C 1
ATOM 2860 O O . LEU A 1 354 ? -23.574 -2.176 -14.365 1.00 93.44 354 LEU A O 1
ATOM 2864 N N . GLU A 1 355 ? -21.770 -2.762 -13.180 1.00 91.75 355 GLU A N 1
ATOM 2865 C CA . GLU A 1 355 ? -21.631 -4.080 -13.796 1.00 91.75 355 GLU A CA 1
ATOM 2866 C C . GLU A 1 355 ? -22.748 -5.039 -13.400 1.00 91.75 355 GLU A C 1
ATOM 2868 O O . GLU A 1 355 ? -23.248 -5.767 -14.266 1.00 91.75 355 GLU A O 1
ATOM 2873 N N . GLN A 1 356 ? -23.141 -5.014 -12.123 1.00 93.06 356 GLN A N 1
ATOM 2874 C CA . GLN A 1 356 ? -24.149 -5.910 -11.558 1.00 93.06 356 GLN A CA 1
ATOM 2875 C C . GLN A 1 356 ? -25.576 -5.378 -11.725 1.00 93.06 356 GLN A C 1
ATOM 2877 O O . GLN A 1 356 ? -26.473 -6.157 -12.037 1.00 93.06 356 GLN A O 1
ATOM 2882 N N . TYR A 1 357 ? -25.794 -4.070 -11.547 1.00 92.62 357 TYR A N 1
ATOM 2883 C CA . TYR A 1 357 ? -27.144 -3.487 -11.499 1.00 92.62 357 TYR A CA 1
ATOM 2884 C C . TYR A 1 357 ? -27.422 -2.513 -12.650 1.00 92.62 357 TYR A C 1
ATOM 2886 O O . TYR A 1 357 ? -28.567 -2.115 -12.850 1.00 92.62 357 TYR A O 1
ATOM 2894 N N . GLY A 1 358 ? -26.405 -2.110 -13.422 1.00 92.69 358 GLY A N 1
ATOM 2895 C CA . GLY A 1 358 ? -26.560 -1.065 -14.439 1.00 92.69 358 GLY A CA 1
ATOM 2896 C C . GLY A 1 358 ? -26.910 0.300 -13.839 1.00 92.69 358 GLY A C 1
ATOM 2897 O O . GLY A 1 358 ? -27.513 1.128 -14.517 1.00 92.69 358 GLY A O 1
ATOM 2898 N N . LEU A 1 359 ? -26.567 0.514 -12.567 1.00 93.62 359 LEU A N 1
ATOM 2899 C CA . LEU A 1 359 ? -26.832 1.738 -11.816 1.00 93.62 359 LEU A CA 1
ATOM 2900 C C . LEU A 1 359 ? -25.519 2.438 -11.468 1.00 93.62 359 LEU A C 1
ATOM 2902 O O . LEU A 1 359 ? -24.455 1.824 -11.440 1.00 93.62 359 LEU A O 1
ATOM 2906 N N . ALA A 1 360 ? -25.603 3.724 -11.155 1.00 93.88 360 ALA A N 1
ATOM 2907 C CA . ALA A 1 360 ? -24.500 4.493 -10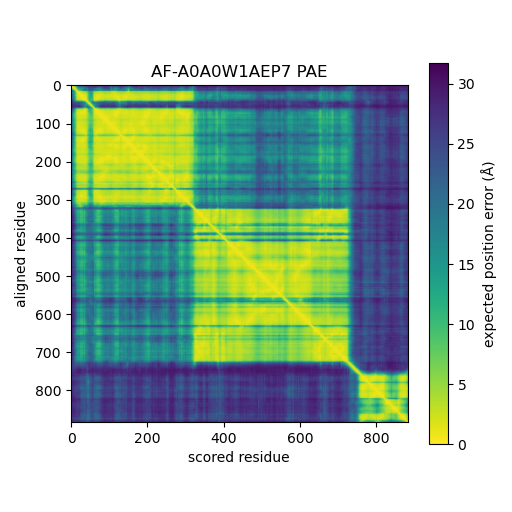.612 1.00 93.88 360 ALA A CA 1
ATOM 2908 C C . ALA A 1 360 ? -24.944 5.345 -9.410 1.00 93.88 360 ALA A C 1
ATOM 2910 O O . ALA A 1 360 ? -26.119 5.731 -9.333 1.00 93.88 360 ALA A O 1
ATOM 2911 N N . PRO A 1 361 ? -24.011 5.689 -8.494 1.00 91.00 361 PRO A N 1
ATOM 2912 C CA . PRO A 1 361 ? -24.291 6.558 -7.349 1.00 91.00 361 PRO A CA 1
ATOM 2913 C C . PRO A 1 361 ? -24.952 7.860 -7.796 1.00 91.00 361 PRO A C 1
ATOM 2915 O O . PRO A 1 361 ? -24.514 8.417 -8.794 1.00 91.00 361 PRO A O 1
ATOM 2918 N N . LEU A 1 362 ? -25.941 8.390 -7.074 1.00 87.25 362 LEU A N 1
ATOM 2919 C CA . LEU A 1 362 ? -26.589 9.671 -7.421 1.00 87.25 362 LEU A CA 1
ATOM 2920 C C . LEU A 1 362 ? -25.843 10.900 -6.874 1.00 87.25 362 LEU A C 1
ATOM 2922 O O . LEU A 1 362 ? -26.054 12.016 -7.339 1.00 87.25 362 LEU A O 1
ATOM 2926 N N . SER A 1 363 ? -24.932 10.695 -5.926 1.00 82.81 363 SER A N 1
ATOM 2927 C CA . SER A 1 363 ? -24.144 11.737 -5.262 1.00 82.81 363 SER A CA 1
ATOM 2928 C C . SER A 1 363 ? -22.682 11.296 -5.071 1.00 82.81 363 SER A C 1
ATOM 2930 O O . SER A 1 363 ? -22.297 10.205 -5.503 1.00 82.81 363 SER A O 1
ATOM 2932 N N . GLY A 1 364 ? -21.852 12.165 -4.482 1.00 76.25 364 GLY A N 1
ATOM 2933 C CA . GLY A 1 364 ? -20.457 11.880 -4.119 1.00 76.25 364 GLY A CA 1
ATOM 2934 C C . GLY A 1 364 ? -19.394 12.416 -5.090 1.00 76.25 364 GLY A C 1
ATOM 2935 O O . GLY A 1 364 ? -19.664 12.738 -6.251 1.00 76.25 364 GLY A O 1
ATOM 2936 N N . GLU A 1 365 ? -18.150 12.497 -4.607 1.00 68.00 365 GLU A N 1
ATOM 2937 C CA . GLU A 1 365 ? -17.006 13.075 -5.326 1.00 68.00 365 GLU A CA 1
ATOM 2938 C C . GLU A 1 365 ? -16.428 12.144 -6.415 1.00 68.00 365 GLU A C 1
ATOM 2940 O O . GLU A 1 365 ? -15.320 11.613 -6.312 1.00 68.00 365 GLU A O 1
ATOM 2945 N N . LEU A 1 366 ? -17.143 11.974 -7.527 1.00 74.75 366 LEU A N 1
ATOM 2946 C CA . LEU A 1 366 ? -16.672 11.120 -8.627 1.00 74.75 366 LEU A CA 1
ATOM 2947 C C . LEU A 1 366 ? -15.444 11.667 -9.366 1.00 74.75 366 LEU A C 1
ATOM 2949 O O . LEU A 1 366 ? -14.630 10.901 -9.876 1.00 74.75 366 LEU A O 1
ATOM 2953 N N . ARG A 1 367 ? -15.290 12.995 -9.429 1.00 63.41 367 ARG A N 1
ATOM 2954 C CA . ARG A 1 367 ? -14.185 13.634 -10.168 1.00 63.41 367 ARG A CA 1
ATOM 2955 C C . ARG A 1 367 ? -12.851 13.591 -9.414 1.00 63.41 367 ARG A C 1
ATOM 2957 O O . ARG A 1 367 ? -11.808 13.756 -10.037 1.00 63.41 367 ARG A O 1
ATOM 2964 N N . LYS A 1 368 ? -12.880 13.359 -8.095 1.00 61.94 368 LYS A N 1
ATOM 2965 C CA . LYS A 1 368 ? -11.689 13.263 -7.232 1.00 61.94 368 LYS A CA 1
ATOM 2966 C C . LYS A 1 368 ? -11.406 11.835 -6.751 1.00 61.94 368 LYS A C 1
ATOM 2968 O O . LYS A 1 368 ? -10.269 11.532 -6.418 1.00 61.94 368 LYS A O 1
ATOM 2973 N N . GLY A 1 369 ? -12.393 10.934 -6.788 1.00 59.84 369 GLY A N 1
ATOM 2974 C CA . GLY A 1 369 ? -12.313 9.568 -6.245 1.00 59.84 369 GLY A CA 1
ATOM 2975 C C . GLY A 1 369 ? -11.415 8.562 -6.985 1.00 59.84 369 GLY A C 1
ATOM 2976 O O . GLY A 1 369 ? -11.498 7.363 -6.716 1.00 59.84 369 GLY A O 1
ATOM 2977 N N . GLY A 1 370 ? -10.562 9.014 -7.909 1.00 70.75 370 GLY A N 1
ATOM 2978 C CA . GLY A 1 370 ? -9.599 8.148 -8.595 1.00 70.75 370 GLY A CA 1
ATOM 2979 C C . GLY A 1 370 ? -10.157 7.344 -9.773 1.00 70.75 370 GLY A C 1
ATOM 2980 O O . GLY A 1 370 ? -9.536 6.369 -10.168 1.00 70.75 370 GLY A O 1
ATOM 2981 N N . PHE A 1 371 ? -11.280 7.747 -10.381 1.00 86.00 371 PHE A N 1
ATOM 2982 C CA . PHE A 1 371 ? -11.868 7.089 -11.566 1.00 86.00 371 PHE A CA 1
ATOM 2983 C C . PHE A 1 371 ? -11.214 7.484 -12.909 1.00 86.00 371 PHE A C 1
ATOM 2985 O O . PHE A 1 371 ? -11.786 7.267 -13.975 1.00 86.00 371 PHE A O 1
ATOM 2992 N N . SER A 1 372 ? -10.020 8.080 -12.877 1.00 81.06 372 SER A N 1
ATOM 2993 C CA . SER A 1 372 ? -9.304 8.606 -14.051 1.00 81.06 372 SER A CA 1
ATOM 2994 C C . SER A 1 372 ? -8.551 7.546 -14.869 1.00 81.06 372 SER A C 1
ATOM 2996 O O . SER A 1 372 ? -7.874 7.892 -15.836 1.00 81.06 372 SER A O 1
ATOM 2998 N N . THR A 1 373 ? -8.647 6.276 -14.470 1.00 87.62 373 THR A N 1
ATOM 2999 C CA . THR A 1 373 ? -8.098 5.106 -15.165 1.00 87.62 373 THR A CA 1
ATOM 3000 C C . THR A 1 373 ? -9.137 3.986 -15.185 1.00 87.62 373 THR A C 1
ATOM 3002 O O . THR A 1 373 ? -9.897 3.820 -14.225 1.00 87.62 373 THR A O 1
ATOM 3005 N N . ALA A 1 374 ? -9.150 3.180 -16.249 1.00 90.69 374 ALA A N 1
ATOM 3006 C CA . ALA A 1 374 ? -10.043 2.030 -16.393 1.00 90.69 374 ALA A CA 1
ATOM 3007 C C . ALA A 1 374 ? -9.838 0.972 -15.295 1.00 90.69 374 ALA A C 1
ATOM 3009 O O . ALA A 1 374 ? -10.777 0.273 -14.906 1.00 90.69 374 ALA A O 1
ATOM 3010 N N . MET A 1 375 ? -8.617 0.902 -14.755 1.00 89.44 375 MET A N 1
ATOM 3011 C CA . MET A 1 375 ? -8.233 -0.026 -13.689 1.00 89.44 375 MET A CA 1
ATOM 3012 C C . MET A 1 375 ? -8.657 0.419 -12.292 1.00 89.44 375 MET A C 1
ATOM 3014 O O . MET A 1 375 ? -8.522 -0.350 -11.340 1.00 89.44 375 MET A O 1
ATOM 3018 N N . ALA A 1 376 ? -9.175 1.638 -12.144 1.00 87.56 376 ALA A N 1
ATOM 3019 C CA . ALA A 1 376 ? -9.734 2.069 -10.878 1.00 87.56 376 ALA A CA 1
ATOM 3020 C C . ALA A 1 376 ? -10.946 1.195 -10.538 1.00 87.56 376 ALA A C 1
ATOM 3022 O O . ALA A 1 376 ? -11.926 1.163 -11.281 1.00 87.56 376 ALA A O 1
ATOM 3023 N N . ASN A 1 377 ? -10.880 0.492 -9.409 1.00 81.88 377 ASN A N 1
ATOM 3024 C CA . ASN A 1 377 ? -12.015 -0.269 -8.895 1.00 81.88 377 ASN A CA 1
ATOM 3025 C C . ASN A 1 377 ? -13.057 0.651 -8.248 1.00 81.88 377 ASN A C 1
ATOM 3027 O O . ASN A 1 377 ? -14.239 0.353 -8.302 1.00 81.88 377 ASN A O 1
ATOM 3031 N N . GLY A 1 378 ? -12.638 1.796 -7.696 1.00 84.81 378 GLY A N 1
ATOM 3032 C CA . GLY A 1 378 ? -13.547 2.774 -7.103 1.00 84.81 378 GLY A CA 1
ATOM 3033 C C . GLY A 1 378 ? -14.178 2.311 -5.796 1.00 84.81 378 GLY A C 1
ATOM 3034 O O . GLY A 1 378 ? -15.301 2.714 -5.494 1.00 84.81 378 GLY A O 1
ATOM 3035 N N . ASN A 1 379 ? -13.495 1.440 -5.047 1.00 90.19 379 ASN A N 1
ATOM 3036 C CA . ASN A 1 379 ? -14.015 0.930 -3.781 1.00 90.19 379 ASN A CA 1
ATOM 3037 C C . ASN A 1 379 ? -14.299 2.081 -2.794 1.00 90.19 379 ASN A C 1
ATOM 3039 O O . ASN A 1 379 ? -13.501 3.027 -2.745 1.00 90.19 379 ASN A O 1
ATOM 3043 N N . PRO A 1 380 ? -15.388 1.992 -2.003 1.00 90.12 380 PRO A N 1
ATOM 3044 C CA . PRO A 1 380 ? -15.747 2.987 -0.999 1.00 90.12 380 PRO A CA 1
ATOM 3045 C C . PRO A 1 380 ? -14.589 3.309 -0.051 1.00 90.12 380 PRO A C 1
ATOM 3047 O O . PRO A 1 380 ? -13.917 2.400 0.447 1.00 90.12 380 PRO A O 1
ATOM 3050 N N . CYS A 1 381 ? -14.381 4.606 0.172 1.00 88.81 381 CYS A N 1
ATOM 3051 C CA . CYS A 1 381 ? -13.291 5.171 0.960 1.00 88.81 381 CYS A CA 1
ATOM 3052 C C . CYS A 1 381 ? -13.729 5.463 2.403 1.00 88.81 381 CYS A C 1
ATOM 3054 O O . CYS A 1 381 ? -14.822 5.974 2.618 1.00 88.81 381 CYS A O 1
ATOM 3056 N N . PHE A 1 382 ? -12.880 5.168 3.381 1.00 91.12 382 PHE A N 1
ATOM 3057 C CA . PHE A 1 382 ? -13.129 5.342 4.806 1.00 91.12 382 PHE A CA 1
ATOM 3058 C C . PHE A 1 382 ? -11.949 6.046 5.487 1.00 91.12 382 PHE A C 1
ATOM 3060 O O . PHE A 1 382 ? -10.799 5.875 5.086 1.00 91.12 382 PHE A O 1
ATOM 3067 N N . ALA A 1 383 ? -12.227 6.787 6.559 1.00 89.81 383 ALA A N 1
ATOM 3068 C CA . ALA A 1 383 ? -11.237 7.221 7.550 1.00 89.81 383 ALA A CA 1
ATOM 3069 C C . ALA A 1 383 ? -11.379 6.379 8.819 1.00 89.81 383 ALA A C 1
ATOM 3071 O O . ALA A 1 383 ? -12.443 5.820 9.074 1.00 89.81 383 ALA A O 1
ATOM 3072 N N . LYS A 1 384 ? -10.348 6.331 9.664 1.00 88.56 384 LYS A N 1
ATOM 3073 C CA . LYS A 1 384 ? -10.511 5.860 11.047 1.00 88.56 384 LYS A CA 1
ATOM 3074 C C . LYS A 1 384 ? -11.046 7.002 11.916 1.00 88.56 384 LYS A C 1
ATOM 3076 O O . LYS A 1 384 ? -10.602 8.138 11.747 1.00 88.56 384 LYS A O 1
ATOM 3081 N N . LEU A 1 385 ? -11.970 6.729 12.844 1.00 88.88 385 LEU A N 1
ATOM 3082 C CA . LEU A 1 385 ? -12.571 7.774 13.688 1.00 88.88 385 LEU A CA 1
ATOM 3083 C C . LEU A 1 385 ? -11.518 8.573 14.476 1.00 88.88 385 LEU A C 1
ATOM 3085 O O . LEU A 1 385 ? -11.585 9.799 14.522 1.00 88.88 385 LEU A O 1
ATOM 3089 N N . ASN A 1 386 ? -10.519 7.895 15.048 1.00 82.00 386 ASN A N 1
ATOM 3090 C CA . ASN A 1 386 ? -9.413 8.527 15.779 1.00 82.00 386 ASN A CA 1
ATOM 3091 C C . ASN A 1 386 ? -8.341 9.189 14.891 1.00 82.00 386 ASN A C 1
ATOM 3093 O O . ASN A 1 386 ? -7.313 9.626 15.417 1.00 82.00 386 ASN A O 1
ATOM 3097 N N . GLY A 1 387 ? -8.539 9.243 13.571 1.00 63.84 387 GLY A N 1
ATOM 3098 C CA . GLY A 1 387 ? -7.547 9.776 12.647 1.00 63.84 387 GLY A CA 1
ATOM 3099 C C . GLY A 1 387 ? -7.139 11.209 12.993 1.00 63.84 387 GLY A C 1
ATOM 3100 O O . GLY A 1 387 ? -7.948 12.022 13.452 1.00 63.84 387 GLY A O 1
ATOM 3101 N N . LYS A 1 388 ? -5.851 11.528 12.814 1.00 64.50 388 LYS A N 1
ATOM 3102 C CA . LYS A 1 388 ? -5.341 12.882 13.079 1.00 64.50 388 LYS A CA 1
ATOM 3103 C C . LYS A 1 388 ? -6.008 13.860 12.108 1.00 64.50 388 LYS A C 1
ATOM 3105 O O . LYS A 1 388 ? -5.943 13.652 10.900 1.00 64.50 388 LYS A O 1
ATOM 3110 N N . ASP A 1 389 ? -6.531 14.979 12.615 1.00 65.31 389 ASP A N 1
ATOM 3111 C CA . ASP A 1 389 ? -7.075 16.068 11.776 1.00 65.31 389 ASP A CA 1
ATOM 3112 C C . ASP A 1 389 ? -6.017 16.668 10.821 1.00 65.31 389 ASP A C 1
ATOM 3114 O O . ASP A 1 389 ? -6.341 17.335 9.840 1.00 65.31 389 ASP A O 1
ATOM 3118 N N . ASN A 1 390 ? -4.737 16.380 11.081 1.00 51.16 390 ASN A N 1
ATOM 3119 C CA . ASN A 1 390 ? -3.593 16.819 10.289 1.00 51.16 390 ASN A CA 1
ATOM 3120 C C . ASN A 1 390 ? -3.411 16.016 8.988 1.00 51.16 390 ASN A C 1
ATOM 3122 O O . ASN A 1 390 ? -2.572 16.400 8.171 1.00 51.16 390 ASN A O 1
ATOM 3126 N N . SER A 1 391 ? -4.148 14.914 8.774 1.00 53.94 391 SER A N 1
ATOM 3127 C CA . SER A 1 391 ? -4.167 14.263 7.461 1.00 53.94 391 SER A CA 1
ATOM 3128 C C . SER A 1 391 ? -4.843 15.237 6.493 1.00 53.94 391 SER A C 1
ATOM 3130 O O . SER A 1 391 ? -5.971 15.693 6.695 1.00 53.94 391 SER A O 1
ATOM 3132 N N . SER A 1 392 ? -4.126 15.668 5.460 1.00 50.44 392 SER A N 1
ATOM 3133 C CA . SER A 1 392 ? -4.591 16.722 4.558 1.00 50.44 392 SER A CA 1
ATOM 3134 C C . SER A 1 392 ? -5.859 16.355 3.774 1.00 50.44 392 SER A C 1
ATOM 3136 O O . SER A 1 392 ? -6.437 17.259 3.176 1.00 50.44 392 SER A O 1
ATOM 3138 N N . GLU A 1 393 ? -6.389 15.127 3.862 1.00 60.38 393 GLU A N 1
ATOM 3139 C CA . GLU A 1 393 ? -7.412 14.662 2.914 1.00 60.38 393 GLU A CA 1
ATOM 3140 C C . GLU A 1 393 ? -8.636 13.940 3.517 1.00 60.38 393 GLU A C 1
ATOM 3142 O O . GLU A 1 393 ? -9.712 14.101 2.948 1.00 60.38 393 GLU A O 1
ATOM 3147 N N . TYR A 1 394 ? -8.568 13.234 4.661 1.00 70.88 394 TYR A N 1
ATOM 3148 C CA . TYR A 1 394 ? -9.722 12.435 5.138 1.00 70.88 394 TYR A CA 1
ATOM 3149 C C . TYR A 1 394 ? -9.772 12.290 6.683 1.00 70.88 394 TYR A C 1
ATOM 3151 O O . TYR A 1 394 ? -9.169 11.389 7.258 1.00 70.88 394 TYR A O 1
ATOM 3159 N N . SER A 1 395 ? -10.488 13.193 7.371 1.00 84.31 395 SER A N 1
ATOM 3160 C CA . SER A 1 395 ? -10.731 13.205 8.833 1.00 84.31 395 SER A CA 1
ATOM 3161 C C . SER A 1 395 ? -12.231 13.343 9.140 1.00 84.31 395 SER A C 1
ATOM 3163 O O . SER A 1 395 ? -12.994 13.726 8.254 1.00 84.31 395 SER A O 1
ATOM 3165 N N . LEU A 1 396 ? -12.671 13.092 10.386 1.00 89.25 396 LEU A N 1
ATOM 3166 C CA . LEU A 1 396 ? -14.077 13.303 10.783 1.00 89.25 396 LEU A CA 1
ATOM 3167 C C . LEU A 1 396 ? -14.536 14.740 10.493 1.00 89.25 396 LEU A C 1
ATOM 3169 O O . LEU A 1 396 ? -15.589 14.935 9.896 1.00 89.25 396 LEU A O 1
ATOM 3173 N N . SER A 1 397 ? -13.717 15.726 10.867 1.00 88.56 397 SER A N 1
ATOM 3174 C CA . SER A 1 397 ? -13.968 17.150 10.613 1.00 88.56 397 SER A CA 1
ATOM 3175 C C . SER A 1 397 ? -14.171 17.428 9.122 1.00 88.56 397 SER A C 1
ATOM 3177 O O . SER A 1 397 ? -15.193 17.980 8.735 1.00 88.56 397 SER A O 1
ATOM 3179 N N . LYS A 1 398 ? -13.271 16.940 8.261 1.00 86.38 398 LYS A N 1
ATOM 3180 C CA . LYS A 1 398 ? -13.387 17.101 6.802 1.00 86.38 398 LYS A CA 1
ATOM 3181 C C . LYS A 1 398 ? -14.578 16.372 6.209 1.00 86.38 398 LYS A C 1
ATOM 3183 O O . LYS A 1 398 ? -15.192 16.880 5.279 1.00 86.38 398 LYS A O 1
ATOM 3188 N N . ILE A 1 399 ? -14.896 15.183 6.713 1.00 87.06 399 ILE A N 1
ATOM 3189 C CA . ILE A 1 399 ? -16.079 14.436 6.289 1.00 87.06 399 ILE A CA 1
ATOM 3190 C C . ILE A 1 399 ? -17.334 15.254 6.604 1.00 87.06 399 ILE A C 1
ATOM 3192 O O . ILE A 1 399 ? -18.147 15.479 5.710 1.00 87.06 399 ILE A O 1
ATOM 3196 N N . ILE A 1 400 ? -17.464 15.754 7.833 1.00 89.06 400 ILE A N 1
ATOM 3197 C CA . ILE A 1 400 ? -18.580 16.620 8.215 1.00 89.06 400 ILE A CA 1
ATOM 3198 C C . ILE A 1 400 ? -18.593 17.868 7.321 1.00 89.06 400 ILE A C 1
ATOM 3200 O O . ILE A 1 400 ? -19.604 18.131 6.677 1.00 89.06 400 ILE A O 1
ATOM 3204 N N . ASP A 1 401 ? -17.474 18.578 7.174 1.00 87.19 401 ASP A N 1
ATOM 3205 C CA . ASP A 1 401 ? -17.379 19.811 6.377 1.00 87.19 401 ASP A CA 1
ATOM 3206 C C . ASP A 1 401 ? -17.695 19.616 4.888 1.00 87.19 401 ASP A C 1
ATOM 3208 O O . ASP A 1 401 ? -18.205 20.530 4.236 1.00 87.19 401 ASP A O 1
ATOM 3212 N N . ASN A 1 402 ? -17.353 18.459 4.319 1.00 83.75 402 ASN A N 1
ATOM 3213 C CA . ASN A 1 402 ? -17.588 18.164 2.908 1.00 83.75 402 ASN A CA 1
ATOM 3214 C C . ASN A 1 402 ? -19.043 17.773 2.643 1.00 83.75 402 ASN A C 1
ATOM 3216 O O . ASN A 1 402 ? -19.583 18.165 1.615 1.00 83.75 402 ASN A O 1
ATOM 3220 N N . TYR A 1 403 ? -19.677 17.029 3.554 1.00 79.38 403 TYR A N 1
ATOM 3221 C CA . TYR A 1 403 ? -21.003 16.451 3.313 1.00 79.38 403 TYR A CA 1
ATOM 3222 C C . TYR A 1 403 ? -22.156 17.205 3.985 1.00 79.38 403 TYR A C 1
ATOM 3224 O O . TYR A 1 403 ? -23.297 17.020 3.575 1.00 79.38 403 TYR A O 1
ATOM 3232 N N . THR A 1 404 ? -21.890 18.077 4.966 1.00 77.12 404 THR A N 1
ATOM 3233 C CA . THR A 1 404 ? -22.898 19.009 5.524 1.00 77.12 404 THR A CA 1
ATOM 3234 C C . THR A 1 404 ? -23.147 20.220 4.639 1.00 77.12 404 THR A C 1
ATOM 3236 O O . THR A 1 404 ? -24.170 20.892 4.781 1.00 77.12 404 THR A O 1
ATOM 3239 N N . LYS A 1 405 ? -22.237 20.510 3.704 1.00 76.00 405 LYS A N 1
ATOM 3240 C CA . LYS A 1 405 ? -22.512 21.503 2.672 1.00 76.00 405 LYS A CA 1
ATOM 3241 C C . LYS A 1 405 ? -23.640 20.955 1.802 1.00 76.00 405 LYS A C 1
ATOM 3243 O O . LYS A 1 405 ? -23.554 19.798 1.390 1.00 76.00 405 LYS A O 1
ATOM 3248 N N . PRO A 1 406 ? -24.687 21.750 1.520 1.00 61.53 406 PRO A N 1
ATOM 3249 C CA . PRO A 1 406 ? -25.708 21.368 0.561 1.00 61.53 406 PRO A CA 1
ATOM 3250 C C . PRO A 1 406 ? -25.055 21.323 -0.820 1.00 61.53 406 PRO A C 1
ATOM 3252 O O . PRO A 1 406 ? -25.047 22.305 -1.561 1.00 61.53 406 PRO A O 1
ATOM 3255 N N . ASP A 1 407 ? -24.433 20.192 -1.136 1.00 59.84 407 ASP A N 1
ATOM 3256 C CA . ASP A 1 407 ? -23.974 19.912 -2.480 1.00 59.84 407 ASP A CA 1
ATOM 3257 C C . ASP A 1 407 ? -25.235 19.759 -3.322 1.00 59.84 407 ASP A C 1
ATOM 3259 O O . ASP A 1 407 ? -26.109 18.938 -3.027 1.00 59.84 407 ASP A O 1
ATOM 3263 N N . GLN A 1 408 ? -25.369 20.630 -4.318 1.00 56.97 408 GLN A N 1
ATOM 3264 C CA . GLN A 1 408 ? -26.523 20.635 -5.201 1.00 56.97 408 GLN A CA 1
ATOM 3265 C C . GLN A 1 408 ? -26.615 19.256 -5.849 1.00 56.97 408 GLN A C 1
ATOM 3267 O O . GLN A 1 408 ? -25.667 18.801 -6.493 1.00 56.97 408 GLN A O 1
ATOM 3272 N N . THR A 1 409 ? -27.745 18.573 -5.660 1.00 65.06 409 THR A N 1
ATOM 3273 C CA . THR A 1 409 ? -28.082 17.370 -6.417 1.00 65.06 409 THR A CA 1
ATOM 3274 C C . THR A 1 409 ? -27.815 17.679 -7.888 1.00 65.06 409 THR A C 1
ATOM 3276 O O . THR A 1 409 ? -28.383 18.639 -8.414 1.00 65.06 409 THR A O 1
ATOM 3279 N N . GLN A 1 410 ? -26.895 16.943 -8.531 1.00 74.06 410 GLN A N 1
ATOM 3280 C CA . GLN A 1 410 ? -26.505 17.263 -9.908 1.00 74.06 410 GLN A CA 1
ATOM 3281 C C . GLN A 1 410 ? -27.754 17.246 -10.783 1.00 74.06 410 GLN A C 1
ATOM 3283 O O . GLN A 1 410 ? -28.434 16.222 -10.887 1.00 74.06 410 GLN A O 1
ATOM 3288 N N . SER A 1 411 ? -28.058 18.384 -11.404 1.00 84.44 411 SER A N 1
ATOM 3289 C CA . SER A 1 411 ? -29.194 18.478 -12.310 1.00 84.44 411 SER A CA 1
ATOM 3290 C C . SER A 1 411 ? -28.968 17.572 -13.523 1.00 84.44 411 SER A C 1
ATOM 3292 O O . SER A 1 411 ? -27.829 17.255 -13.887 1.00 84.44 411 SER A O 1
ATOM 3294 N N . GLY A 1 412 ? -30.050 17.176 -14.199 1.00 87.75 412 GLY A N 1
ATOM 3295 C CA . GLY A 1 412 ? -29.941 16.440 -15.463 1.00 87.75 412 GLY A CA 1
ATOM 3296 C C . GLY A 1 412 ? -29.086 17.175 -16.502 1.00 87.75 412 GLY A C 1
ATOM 3297 O O . GLY A 1 412 ? -28.311 16.548 -17.222 1.00 87.75 412 GLY A O 1
ATOM 3298 N N . GLU A 1 413 ? -29.146 18.508 -16.517 1.00 90.56 413 GLU A N 1
ATOM 3299 C CA . GLU A 1 413 ? -28.316 19.348 -17.383 1.00 90.56 413 GLU A CA 1
ATOM 3300 C C . GLU A 1 413 ? -26.826 19.275 -17.019 1.00 90.56 413 GLU A C 1
ATOM 3302 O O . GLU A 1 413 ? -25.979 19.138 -17.905 1.00 90.56 413 GLU A O 1
ATOM 3307 N N . GLU A 1 414 ? -26.482 19.305 -15.727 1.00 89.94 414 GLU A N 1
ATOM 3308 C CA . GLU A 1 414 ? -25.093 19.137 -15.301 1.00 89.94 414 GLU A CA 1
ATOM 3309 C C . GLU A 1 414 ? -24.581 17.733 -15.642 1.00 89.94 414 GLU A C 1
ATOM 3311 O O . GLU A 1 414 ? -23.472 17.588 -16.161 1.00 89.94 414 GLU A O 1
ATOM 3316 N N . CYS A 1 415 ? -25.400 16.703 -15.416 1.00 90.31 415 CYS A N 1
ATOM 3317 C CA . CYS A 1 415 ? -25.085 15.322 -15.770 1.00 90.31 415 CYS A CA 1
ATOM 3318 C C . CYS A 1 415 ? -24.745 15.191 -17.265 1.00 90.31 415 CYS A C 1
ATOM 3320 O O . CYS A 1 415 ? -23.685 14.665 -17.617 1.00 90.31 415 CYS A O 1
ATOM 3322 N N . LEU A 1 416 ? -25.584 15.765 -18.133 1.00 92.69 416 LEU A N 1
ATOM 3323 C CA . LEU A 1 416 ? -25.372 15.797 -19.581 1.00 92.69 416 LEU A CA 1
ATOM 3324 C C . LEU A 1 416 ? -24.117 16.565 -19.983 1.00 92.69 416 LEU A C 1
ATOM 3326 O O . LEU A 1 416 ? -23.351 16.095 -20.824 1.00 92.69 416 LEU A O 1
ATOM 3330 N N . LYS A 1 417 ? -23.885 17.737 -19.387 1.00 93.69 417 LYS A N 1
ATOM 3331 C CA . LYS A 1 417 ? -22.688 18.542 -19.655 1.00 93.69 417 LYS A CA 1
ATOM 3332 C C . LYS A 1 417 ? -21.419 17.751 -19.347 1.00 93.69 417 LYS A C 1
ATOM 3334 O O . LYS A 1 417 ? -20.466 17.782 -20.121 1.00 93.69 417 LYS A O 1
ATOM 3339 N N . VAL A 1 418 ? -21.407 17.030 -18.229 1.00 91.75 418 VAL A N 1
ATOM 3340 C CA . VAL A 1 418 ? -20.264 16.206 -17.828 1.00 91.75 418 VAL A CA 1
ATOM 3341 C C . VAL A 1 418 ? -20.078 15.024 -18.766 1.00 91.75 418 VAL A C 1
ATOM 3343 O O . VAL A 1 418 ? -18.954 14.790 -19.209 1.00 91.75 418 VAL A O 1
ATOM 3346 N N . LEU A 1 419 ? -21.162 14.317 -19.100 1.00 94.44 419 LEU A N 1
ATOM 3347 C CA . LEU A 1 419 ? -21.122 13.205 -20.043 1.00 94.44 419 LEU A CA 1
ATOM 3348 C C . LEU A 1 419 ? -20.530 13.649 -21.385 1.00 94.44 419 LEU A C 1
ATOM 3350 O O . LEU A 1 419 ? -19.538 13.067 -21.813 1.00 94.44 419 LEU A O 1
ATOM 3354 N N . ARG A 1 420 ? -21.065 14.727 -21.979 1.00 95.12 420 ARG A N 1
ATOM 3355 C CA . ARG A 1 420 ? -20.590 15.285 -23.256 1.00 95.12 420 ARG A CA 1
ATOM 3356 C C . ARG A 1 420 ? -19.109 15.642 -23.223 1.00 95.12 420 ARG A C 1
ATOM 3358 O O . ARG A 1 420 ? -18.379 15.291 -24.145 1.00 95.12 420 ARG A O 1
ATOM 3365 N N . ASN A 1 421 ? -18.652 16.290 -22.150 1.00 93.44 421 ASN A N 1
ATOM 3366 C CA . ASN A 1 421 ? -17.243 16.654 -22.002 1.00 93.44 421 ASN A CA 1
ATOM 3367 C C . ASN A 1 421 ? -16.334 15.415 -22.009 1.00 93.44 421 ASN A C 1
ATOM 3369 O O . ASN A 1 421 ? -15.346 15.380 -22.739 1.00 93.44 421 ASN A O 1
ATOM 3373 N N . TYR A 1 422 ? -16.668 14.383 -21.228 1.00 93.44 422 TYR A N 1
ATOM 3374 C CA . TYR A 1 422 ? -15.838 13.179 -21.160 1.00 93.44 422 TYR A CA 1
ATOM 3375 C C . TYR A 1 422 ? -15.919 12.318 -22.420 1.00 93.44 422 TYR A C 1
ATOM 3377 O O . TYR A 1 422 ? -14.919 11.704 -22.783 1.00 93.44 422 TYR A O 1
ATOM 3385 N N . THR A 1 423 ? -17.064 12.280 -23.106 1.00 94.88 423 THR A N 1
ATOM 3386 C CA . THR A 1 423 ? -17.195 11.554 -24.376 1.00 94.88 423 THR A CA 1
ATOM 3387 C C . THR A 1 423 ? -16.450 12.259 -25.505 1.00 94.88 423 THR A C 1
ATOM 3389 O O . THR A 1 423 ? -15.763 11.592 -26.269 1.00 94.88 423 THR A O 1
ATOM 3392 N N . ALA A 1 424 ? -16.497 13.595 -25.571 1.00 92.12 424 ALA A N 1
ATOM 3393 C CA . ALA A 1 424 ? -15.796 14.377 -26.595 1.00 92.12 424 ALA A CA 1
ATOM 3394 C C . ALA A 1 424 ? -14.261 14.267 -26.506 1.00 92.12 424 ALA A C 1
ATOM 3396 O O . ALA A 1 424 ? -13.563 14.413 -27.511 1.00 92.12 424 ALA A O 1
ATOM 3397 N N . ASP A 1 425 ? -13.729 13.999 -25.311 1.00 91.62 425 ASP A N 1
ATOM 3398 C CA . ASP A 1 425 ? -12.295 13.821 -25.067 1.00 91.62 425 ASP A CA 1
ATOM 3399 C C . ASP A 1 425 ? -11.887 12.349 -24.857 1.00 91.62 425 ASP A C 1
ATOM 3401 O O . ASP A 1 425 ? -10.721 12.073 -24.556 1.00 91.62 425 ASP A O 1
ATOM 3405 N N . ALA A 1 426 ? -12.805 11.390 -25.033 1.00 94.75 426 ALA A N 1
ATOM 3406 C CA . ALA A 1 426 ? -12.564 9.981 -24.720 1.00 94.75 426 ALA A CA 1
ATOM 3407 C C . ALA A 1 426 ? -11.360 9.417 -25.488 1.00 94.75 426 ALA A C 1
ATOM 3409 O O . ALA A 1 426 ? -10.428 8.892 -24.876 1.00 94.75 426 ALA A O 1
ATOM 3410 N N . SER A 1 427 ? -11.328 9.596 -26.811 1.00 94.31 427 SER A N 1
ATOM 3411 C CA . SER A 1 427 ? -10.222 9.149 -27.667 1.00 94.31 427 SER A CA 1
ATOM 3412 C C . SER A 1 427 ? -8.910 9.888 -27.387 1.00 94.31 427 SER A C 1
ATOM 3414 O O . SER A 1 427 ? -7.849 9.266 -27.389 1.00 94.31 427 SER A O 1
ATOM 3416 N N . LYS A 1 428 ? -8.953 11.185 -27.046 1.00 92.38 428 LYS A N 1
ATOM 3417 C CA . LYS A 1 428 ? -7.751 11.960 -26.670 1.00 92.38 428 LYS A CA 1
ATOM 3418 C C . LYS A 1 428 ? -7.095 11.449 -25.387 1.00 92.38 428 LYS A C 1
ATOM 3420 O O . LYS A 1 428 ? -5.885 11.584 -25.231 1.00 92.38 428 LYS A O 1
ATOM 3425 N N . ALA A 1 429 ? -7.884 10.877 -24.483 1.00 93.62 429 ALA A N 1
ATOM 3426 C CA . ALA A 1 429 ? -7.416 10.278 -23.237 1.00 93.62 429 ALA A CA 1
ATOM 3427 C C . ALA A 1 429 ? -7.262 8.748 -23.331 1.00 93.62 429 ALA A C 1
ATOM 3429 O O . ALA A 1 429 ? -7.192 8.089 -22.290 1.00 93.62 429 ALA A O 1
ATOM 3430 N N . LEU A 1 430 ? -7.279 8.176 -24.547 1.00 96.00 430 LEU A N 1
ATOM 3431 C CA . LEU A 1 430 ? -7.250 6.728 -24.813 1.00 96.00 430 LEU A CA 1
ATOM 3432 C C . LEU A 1 430 ? -8.257 5.936 -23.963 1.00 96.00 430 LEU A C 1
ATOM 3434 O O . LEU A 1 430 ? -7.969 4.848 -23.469 1.00 96.00 430 LEU A O 1
ATOM 3438 N N . PHE A 1 431 ? -9.438 6.517 -23.742 1.00 96.31 431 PHE A N 1
ATOM 3439 C CA . PHE A 1 431 ? -10.509 5.954 -22.922 1.00 96.31 431 PHE A CA 1
ATOM 3440 C C . PHE A 1 431 ? -10.120 5.649 -21.467 1.00 96.31 431 PHE A C 1
ATOM 3442 O O . PHE A 1 431 ? -10.857 4.964 -20.761 1.00 96.31 431 PHE A O 1
ATOM 3449 N N . SER A 1 432 ? -9.033 6.223 -20.946 1.00 93.19 432 SER A N 1
ATOM 3450 C CA . SER A 1 432 ? -8.666 6.074 -19.528 1.00 93.19 432 SER A CA 1
ATOM 3451 C C . SER A 1 432 ? -9.782 6.487 -18.562 1.00 93.19 432 SER A C 1
ATOM 3453 O O . SER A 1 432 ? -9.898 5.942 -17.470 1.00 93.19 432 SER A O 1
ATOM 3455 N N . GLN A 1 433 ? -10.672 7.381 -18.991 1.00 93.12 433 GLN A N 1
ATOM 3456 C CA . GLN A 1 433 ? -11.805 7.885 -18.211 1.00 93.12 433 GLN A CA 1
ATOM 3457 C C . GLN A 1 433 ? -13.114 7.110 -18.461 1.00 93.12 433 GLN A C 1
ATOM 3459 O O . GLN A 1 433 ? -14.189 7.597 -18.110 1.00 93.12 433 GLN A O 1
ATOM 3464 N N . ILE A 1 434 ? -13.056 5.904 -19.047 1.00 95.75 434 ILE A N 1
ATOM 3465 C CA . ILE A 1 434 ? -14.240 5.092 -19.393 1.00 95.75 434 ILE A CA 1
ATOM 3466 C C . ILE A 1 434 ? -15.159 4.821 -18.200 1.00 95.75 434 ILE A C 1
ATOM 3468 O O . ILE A 1 434 ? -16.378 4.789 -18.338 1.00 95.75 434 ILE A O 1
ATOM 3472 N N . ASN A 1 435 ? -14.582 4.702 -17.007 1.00 94.81 435 ASN A N 1
ATOM 3473 C CA . ASN A 1 435 ? -15.327 4.530 -15.769 1.00 94.81 435 ASN A CA 1
ATOM 3474 C C . ASN A 1 435 ? -16.247 5.729 -15.495 1.00 94.81 435 ASN A C 1
ATOM 3476 O O . ASN A 1 435 ? -17.417 5.547 -15.170 1.00 94.81 435 ASN A O 1
ATOM 3480 N N . ILE A 1 436 ? -15.754 6.954 -15.698 1.00 94.06 436 ILE A N 1
ATOM 3481 C CA . ILE A 1 436 ? -16.548 8.178 -15.538 1.00 94.06 436 ILE A CA 1
ATOM 3482 C C . ILE A 1 436 ? -17.638 8.247 -16.613 1.00 94.06 436 ILE A C 1
ATOM 3484 O O . ILE A 1 436 ? -18.785 8.548 -16.290 1.00 94.06 436 ILE A O 1
ATOM 3488 N N . ILE A 1 437 ? -17.309 7.909 -17.864 1.00 95.56 437 ILE A N 1
ATOM 3489 C CA . ILE A 1 437 ? -18.286 7.853 -18.964 1.00 95.56 437 ILE A CA 1
ATOM 3490 C C . ILE A 1 437 ? -19.427 6.889 -18.609 1.00 95.56 437 ILE A C 1
ATOM 3492 O O . ILE A 1 437 ? -20.590 7.278 -18.671 1.00 95.56 437 ILE A O 1
ATOM 3496 N N . ASN A 1 438 ? -19.111 5.673 -18.156 1.00 96.12 438 ASN A N 1
ATOM 3497 C CA . ASN A 1 438 ? -20.113 4.678 -17.764 1.00 96.12 438 ASN A CA 1
ATOM 3498 C C . ASN A 1 438 ? -20.993 5.149 -16.604 1.00 96.12 438 ASN A C 1
ATOM 3500 O O . ASN A 1 438 ? -22.211 4.981 -16.654 1.00 96.12 438 ASN A O 1
ATOM 3504 N N . ILE A 1 439 ? -20.401 5.784 -15.589 1.00 94.44 439 ILE A N 1
ATOM 3505 C CA . ILE A 1 439 ? -21.159 6.345 -14.465 1.00 94.44 439 ILE A CA 1
ATOM 3506 C C . ILE A 1 439 ? -22.161 7.395 -14.963 1.00 94.44 439 ILE A C 1
ATOM 3508 O O . ILE A 1 439 ? -23.338 7.345 -14.605 1.00 94.44 439 ILE A O 1
ATOM 3512 N N . TYR A 1 440 ? -21.724 8.334 -15.801 1.00 94.56 440 TYR A N 1
ATOM 3513 C CA . TYR A 1 440 ? -22.597 9.401 -16.288 1.00 94.56 440 TYR A CA 1
ATOM 3514 C C . TYR A 1 440 ? -23.618 8.920 -17.327 1.00 94.56 440 TYR A C 1
ATOM 3516 O O . TYR A 1 440 ? -24.729 9.449 -17.358 1.00 94.56 440 TYR A O 1
ATOM 3524 N N . LEU A 1 441 ? -23.313 7.875 -18.103 1.00 95.19 441 LEU A N 1
ATOM 3525 C CA . LEU A 1 441 ? -24.299 7.183 -18.938 1.00 95.19 441 LEU A CA 1
ATOM 3526 C C . LEU A 1 441 ? -25.419 6.583 -18.084 1.00 95.19 441 LEU A C 1
ATOM 3528 O O . LEU A 1 441 ? -26.590 6.868 -18.330 1.00 95.19 441 LEU A O 1
ATOM 3532 N N . ALA A 1 442 ? -25.073 5.811 -17.050 1.00 94.69 442 ALA A N 1
ATOM 3533 C CA . ALA A 1 442 ? -26.062 5.216 -16.154 1.00 94.69 442 ALA A CA 1
ATOM 3534 C C . ALA A 1 442 ? -26.898 6.284 -15.432 1.00 94.69 442 ALA A C 1
ATOM 3536 O O . ALA A 1 442 ? -28.124 6.202 -15.439 1.00 94.69 442 ALA A O 1
ATOM 3537 N N . ARG A 1 443 ? -26.267 7.348 -14.912 1.00 92.75 443 ARG A N 1
ATOM 3538 C CA . ARG A 1 443 ? -26.979 8.479 -14.288 1.00 92.75 443 ARG A CA 1
ATOM 3539 C C . ARG A 1 443 ? -27.966 9.149 -15.242 1.00 92.75 443 ARG A C 1
ATOM 3541 O O . ARG A 1 443 ? -29.108 9.384 -14.865 1.00 92.75 443 ARG A O 1
ATOM 3548 N N . THR A 1 444 ? -27.548 9.423 -16.476 1.00 91.81 444 THR A N 1
ATOM 3549 C CA . THR A 1 444 ? -28.402 10.055 -17.495 1.00 91.81 444 THR A CA 1
ATOM 3550 C C . THR A 1 444 ? -29.662 9.215 -17.738 1.00 91.81 444 THR A C 1
ATOM 3552 O O . THR A 1 444 ? -30.772 9.750 -17.754 1.00 91.81 444 THR A O 1
ATOM 3555 N N . LYS A 1 445 ? -29.519 7.883 -17.795 1.00 90.69 445 LYS A N 1
ATOM 3556 C CA . LYS A 1 445 ? -30.656 6.951 -17.888 1.00 90.69 445 LYS A CA 1
ATOM 3557 C C . LYS A 1 445 ? -31.506 6.920 -16.619 1.00 90.69 445 LYS A C 1
ATOM 3559 O O . LYS A 1 445 ? -32.731 6.945 -16.714 1.00 90.69 445 LYS A O 1
ATOM 3564 N N . GLN A 1 446 ? -30.884 6.893 -15.437 1.00 91.00 446 GLN A N 1
ATOM 3565 C CA . GLN A 1 446 ? -31.588 6.935 -14.147 1.00 91.00 446 GLN A CA 1
ATOM 3566 C C . GLN A 1 446 ? -32.479 8.182 -14.036 1.00 91.00 446 GLN A C 1
ATOM 3568 O O . GLN A 1 446 ? -33.577 8.082 -13.494 1.00 91.00 446 GLN A O 1
ATOM 3573 N N . LEU A 1 447 ? -32.047 9.308 -14.615 1.00 88.38 447 LEU A N 1
ATOM 3574 C CA . LEU A 1 447 ? -32.785 10.574 -14.690 1.00 88.38 447 LEU A CA 1
ATOM 3575 C C . LEU A 1 447 ? -33.822 10.638 -15.829 1.00 88.38 447 LEU A C 1
ATOM 3577 O O . LEU A 1 447 ? -34.474 11.662 -16.008 1.00 88.38 447 LEU A O 1
ATOM 3581 N N . GLY A 1 448 ? -33.988 9.564 -16.605 1.00 89.88 448 GLY A N 1
ATOM 3582 C CA . GLY A 1 448 ? -34.973 9.482 -17.686 1.00 89.88 448 GLY A CA 1
ATOM 3583 C C . GLY A 1 448 ? -34.626 10.287 -18.938 1.00 89.88 448 GLY A C 1
ATOM 3584 O O . GLY A 1 448 ? -35.508 10.561 -19.749 1.00 89.88 448 GLY A O 1
ATOM 3585 N N . ILE A 1 449 ? -33.358 10.659 -19.112 1.00 90.44 449 ILE A N 1
ATOM 3586 C CA . ILE A 1 449 ? -32.887 11.378 -20.294 1.00 90.44 449 ILE A CA 1
ATOM 3587 C C . ILE A 1 449 ? -32.572 10.371 -21.406 1.00 90.44 449 ILE A C 1
ATOM 3589 O O . ILE A 1 449 ? -31.907 9.356 -21.182 1.00 90.44 449 ILE A O 1
ATOM 3593 N N . ASN A 1 450 ? -33.037 10.660 -22.621 1.00 89.38 450 ASN A N 1
ATOM 3594 C CA . ASN A 1 450 ? -32.807 9.816 -23.786 1.00 89.38 450 ASN A CA 1
ATOM 3595 C C . ASN A 1 450 ? -31.364 9.959 -24.303 1.00 89.38 450 ASN A C 1
ATOM 3597 O O . ASN A 1 450 ? -30.943 11.035 -24.724 1.00 89.38 450 ASN A O 1
ATOM 3601 N N . LEU A 1 451 ? -30.608 8.857 -24.303 1.00 90.25 451 LEU A N 1
ATOM 3602 C CA . LEU A 1 451 ? -29.223 8.834 -24.785 1.00 90.25 451 LEU A CA 1
ATOM 3603 C C . LEU A 1 451 ? -29.106 9.009 -26.306 1.00 90.25 451 LEU A C 1
ATOM 3605 O O . LEU A 1 451 ? -28.066 9.466 -26.774 1.00 90.25 451 LEU A O 1
ATOM 3609 N N . GLY A 1 452 ? -30.153 8.679 -27.073 1.00 86.81 452 GLY A N 1
ATOM 3610 C CA . GLY A 1 452 ? -30.153 8.820 -28.535 1.00 86.81 452 GLY A CA 1
ATOM 3611 C C . GLY A 1 452 ? -29.985 10.267 -29.012 1.00 86.81 452 GLY A C 1
ATOM 3612 O O . GLY A 1 452 ? -29.505 10.500 -30.117 1.00 86.81 452 GLY A O 1
ATOM 3613 N N . ASP A 1 453 ? -30.291 11.238 -28.150 1.00 86.06 453 ASP A N 1
ATOM 3614 C CA . ASP A 1 453 ? -30.173 12.667 -28.451 1.00 86.06 453 ASP A CA 1
ATOM 3615 C C . ASP A 1 453 ? -28.739 13.205 -28.240 1.00 86.06 453 ASP A C 1
ATOM 3617 O O . ASP A 1 453 ? -28.473 14.398 -28.415 1.00 86.06 453 ASP A O 1
ATOM 3621 N N . ILE A 1 454 ? -27.791 12.345 -27.848 1.00 88.88 454 ILE A N 1
ATOM 3622 C CA . ILE A 1 454 ? -26.396 12.710 -27.575 1.00 88.88 454 ILE A CA 1
ATOM 3623 C C . ILE A 1 454 ? -25.519 12.256 -28.745 1.00 88.88 454 ILE A C 1
ATOM 3625 O O . ILE A 1 454 ? -25.092 11.104 -28.842 1.00 88.88 454 ILE A O 1
ATOM 3629 N N . THR A 1 455 ? -25.231 13.187 -29.653 1.00 90.25 455 THR A N 1
ATOM 3630 C CA . THR A 1 455 ? -24.476 12.938 -30.891 1.00 90.25 455 THR A CA 1
ATOM 3631 C C . THR A 1 455 ? -23.108 12.293 -30.662 1.00 90.25 455 THR A C 1
ATOM 3633 O O . THR A 1 455 ? -22.727 11.392 -31.404 1.00 90.25 455 THR A O 1
ATOM 3636 N N . GLU A 1 456 ? -22.416 12.676 -29.591 1.00 91.31 456 GLU A N 1
ATOM 3637 C CA . GLU A 1 456 ? -21.077 12.221 -29.207 1.00 91.31 456 GLU A CA 1
ATOM 3638 C C . GLU A 1 456 ? -21.017 10.717 -28.894 1.00 91.31 456 GLU A C 1
ATOM 3640 O O . GLU A 1 456 ? -19.947 10.117 -28.932 1.00 91.31 456 GLU A O 1
ATOM 3645 N N . LEU A 1 457 ? -22.157 10.079 -28.606 1.00 91.88 457 LEU A N 1
ATOM 3646 C CA . LEU A 1 457 ? -22.213 8.643 -28.324 1.00 91.88 457 LEU A CA 1
ATOM 3647 C C . LEU A 1 457 ? -22.181 7.783 -29.595 1.00 91.88 457 LEU A C 1
ATOM 3649 O O . LEU A 1 457 ? -21.796 6.617 -29.527 1.00 91.88 457 LEU A O 1
ATOM 3653 N N . HIS A 1 458 ? -22.530 8.342 -30.759 1.00 91.50 458 HIS A N 1
ATOM 3654 C CA . HIS A 1 458 ? -22.651 7.584 -32.010 1.00 91.50 458 HIS A CA 1
ATOM 3655 C C . HIS A 1 458 ? -21.296 7.123 -32.572 1.00 91.50 458 HIS A C 1
ATOM 3657 O O . HIS A 1 458 ? -21.237 6.111 -33.268 1.00 91.50 458 HIS A O 1
ATOM 3663 N N . SER A 1 459 ? -20.201 7.837 -32.279 1.00 93.31 459 SER A N 1
ATOM 3664 C CA . SER A 1 459 ? -18.846 7.485 -32.734 1.00 93.31 459 SER A CA 1
ATOM 3665 C C . SER A 1 459 ? -18.040 6.679 -31.713 1.00 93.31 459 SER A C 1
ATOM 3667 O O . SER A 1 459 ? -16.953 6.198 -32.041 1.00 93.31 459 SER A O 1
ATOM 3669 N N . LEU A 1 460 ? -18.561 6.494 -30.495 1.00 94.62 460 LEU A N 1
ATOM 3670 C CA . LEU A 1 460 ? -17.779 6.046 -29.344 1.00 94.62 460 LEU A CA 1
ATOM 3671 C C . LEU A 1 460 ? -17.156 4.654 -29.543 1.00 94.62 460 LEU A C 1
ATOM 3673 O O . LEU A 1 460 ? -16.003 4.442 -29.184 1.00 94.62 460 LEU A O 1
ATOM 3677 N N . GLU A 1 461 ? -17.877 3.718 -30.165 1.00 95.38 461 GLU A N 1
ATOM 3678 C CA . GLU A 1 461 ? -17.365 2.372 -30.472 1.00 95.38 461 GLU A CA 1
ATOM 3679 C C . GLU A 1 461 ? -16.233 2.388 -31.501 1.00 95.38 461 GLU A C 1
ATOM 3681 O O . GLU A 1 461 ? -15.208 1.729 -31.315 1.00 95.38 461 GLU A O 1
ATOM 3686 N N . LYS A 1 462 ? -16.382 3.190 -32.559 1.00 94.06 462 LYS A N 1
ATOM 3687 C CA . LYS A 1 462 ? -15.342 3.352 -33.579 1.00 94.06 462 LYS A CA 1
ATOM 3688 C C . LYS A 1 462 ? -14.089 3.991 -32.978 1.00 94.06 462 LYS A C 1
ATOM 3690 O O . LYS A 1 462 ? -12.973 3.564 -33.261 1.00 94.06 462 LYS A O 1
ATOM 3695 N N . GLU A 1 463 ? -14.266 5.018 -32.152 1.00 95.25 463 GLU A N 1
ATOM 3696 C CA . GLU A 1 463 ? -13.173 5.706 -31.461 1.00 95.25 463 GLU A CA 1
ATOM 3697 C C . GLU A 1 463 ? -12.469 4.819 -30.433 1.00 95.25 463 GLU A C 1
ATOM 3699 O O . GLU A 1 463 ? -11.244 4.881 -30.292 1.00 95.25 463 GLU A O 1
ATOM 3704 N N . PHE A 1 464 ? -13.229 3.965 -29.747 1.00 96.88 464 PHE A N 1
ATOM 3705 C CA . PHE A 1 464 ? -12.702 2.997 -28.799 1.00 96.88 464 PHE A CA 1
ATOM 3706 C C . PHE A 1 464 ? -11.744 2.014 -29.468 1.00 96.88 464 PHE A C 1
ATOM 3708 O O . PHE A 1 464 ? -10.608 1.854 -29.017 1.00 96.88 464 PHE A O 1
ATOM 3715 N N . GLN A 1 465 ? -12.165 1.416 -30.586 1.00 94.88 465 GLN A N 1
ATOM 3716 C CA . GLN A 1 465 ? -11.344 0.445 -31.307 1.00 94.88 465 GLN A CA 1
ATOM 3717 C C . GLN A 1 465 ? -10.020 1.059 -31.786 1.00 94.88 465 GLN A C 1
ATOM 3719 O O . GLN A 1 465 ? -8.960 0.469 -31.591 1.00 94.88 465 GLN A O 1
ATOM 3724 N N . LYS A 1 466 ? -10.058 2.287 -32.316 1.00 94.12 466 LYS A N 1
ATOM 3725 C CA . LYS A 1 466 ? -8.844 3.019 -32.721 1.00 94.12 466 LYS A CA 1
ATOM 3726 C C . LYS A 1 466 ? -7.938 3.376 -31.540 1.00 94.12 466 LYS A C 1
ATOM 3728 O O . LYS A 1 466 ? -6.725 3.449 -31.689 1.00 94.12 466 LYS A O 1
ATOM 3733 N N . SER A 1 467 ? -8.511 3.624 -30.363 1.00 95.19 467 SER A N 1
ATOM 3734 C CA . SER A 1 467 ? -7.723 3.916 -29.160 1.00 95.19 467 SER A CA 1
ATOM 3735 C C . SER A 1 467 ? -6.979 2.671 -28.667 1.00 95.19 467 SER A C 1
ATOM 3737 O O . SER A 1 467 ? -5.841 2.785 -28.218 1.00 95.19 467 SER A O 1
ATOM 3739 N N . LEU A 1 468 ? -7.578 1.480 -28.805 1.00 97.19 468 LEU A N 1
ATOM 3740 C CA . LEU A 1 468 ? -6.905 0.212 -28.504 1.00 97.19 468 LEU A CA 1
ATOM 3741 C C . LEU A 1 468 ? -5.685 -0.032 -29.396 1.00 97.19 468 LEU A C 1
ATOM 3743 O O . LEU A 1 468 ? -4.666 -0.522 -28.910 1.00 97.19 468 LEU A O 1
ATOM 3747 N N . ASP A 1 469 ? -5.762 0.348 -30.672 1.00 97.50 469 ASP A N 1
ATOM 3748 C CA . ASP A 1 469 ? -4.658 0.202 -31.625 1.00 97.50 469 ASP A CA 1
ATOM 3749 C C . ASP A 1 469 ? -3.377 0.927 -31.172 1.00 97.50 469 ASP A C 1
ATOM 3751 O O . ASP A 1 469 ? -2.272 0.455 -31.436 1.00 97.50 469 ASP A O 1
ATOM 3755 N N . VAL A 1 470 ? -3.492 2.009 -30.394 1.00 97.31 470 VAL A N 1
ATOM 3756 C CA . VAL A 1 470 ? -2.332 2.702 -29.805 1.00 97.31 470 VAL A CA 1
ATOM 3757 C C . VAL A 1 470 ? -1.608 1.831 -28.772 1.00 97.31 470 VAL A C 1
ATOM 3759 O O . VAL A 1 470 ? -0.381 1.839 -28.710 1.00 97.31 470 VAL A O 1
ATOM 3762 N N . PHE A 1 471 ? -2.329 1.031 -27.983 1.00 97.25 471 PHE A N 1
ATOM 3763 C CA . PHE A 1 471 ? -1.690 0.102 -27.047 1.00 97.25 471 PHE A CA 1
ATOM 3764 C C . PHE A 1 471 ? -1.038 -1.076 -27.776 1.00 97.25 471 PHE A C 1
ATOM 3766 O O . PHE A 1 471 ? 0.055 -1.500 -27.401 1.00 97.25 471 PHE A O 1
ATOM 3773 N N . TYR A 1 472 ? -1.657 -1.561 -28.856 1.00 98.00 472 TYR A N 1
ATOM 3774 C CA . TYR A 1 472 ? -1.050 -2.578 -29.716 1.00 98.00 472 TYR A CA 1
ATOM 3775 C C . TYR A 1 472 ? 0.203 -2.062 -30.436 1.00 98.00 472 TYR A C 1
ATOM 3777 O O . TYR A 1 472 ? 1.152 -2.823 -30.612 1.00 98.00 472 TYR A O 1
ATOM 3785 N N . LEU A 1 473 ? 0.278 -0.763 -30.748 1.00 97.56 473 LEU A N 1
ATOM 3786 C CA . LEU A 1 473 ? 1.511 -0.139 -31.232 1.00 97.56 473 LEU A CA 1
ATOM 3787 C C . LEU A 1 473 ? 2.646 -0.243 -30.198 1.00 97.56 473 LEU A C 1
ATOM 3789 O O . LEU A 1 473 ? 3.762 -0.615 -30.553 1.00 97.56 473 LEU A O 1
ATOM 3793 N N . TYR A 1 474 ? 2.375 0.014 -28.915 1.00 96.06 474 TYR A N 1
ATOM 3794 C CA . TYR A 1 474 ? 3.385 -0.156 -27.860 1.00 96.06 474 TYR A CA 1
ATOM 3795 C C . TYR A 1 474 ? 3.841 -1.616 -27.713 1.00 96.06 474 TYR A C 1
ATOM 3797 O O . TYR A 1 474 ? 5.019 -1.876 -27.470 1.00 96.06 474 TYR A O 1
ATOM 3805 N N . LEU A 1 475 ? 2.941 -2.582 -27.918 1.00 96.19 475 LEU A N 1
ATOM 3806 C CA . LEU A 1 475 ? 3.294 -4.006 -27.939 1.00 96.19 475 LEU A CA 1
ATOM 3807 C C . LEU A 1 475 ? 4.136 -4.384 -29.172 1.00 96.19 475 LEU A C 1
ATOM 3809 O O . LEU A 1 475 ? 5.021 -5.239 -29.078 1.00 96.19 475 LEU A O 1
ATOM 3813 N N . LEU A 1 476 ? 3.930 -3.718 -30.312 1.00 96.56 476 LEU A N 1
ATOM 3814 C CA . LEU A 1 476 ? 4.809 -3.847 -31.477 1.00 96.56 476 LEU A CA 1
ATOM 3815 C C . LEU A 1 476 ? 6.201 -3.256 -31.215 1.00 96.56 476 LEU A C 1
ATOM 3817 O O . LEU A 1 476 ? 7.185 -3.840 -31.669 1.00 96.56 476 LEU A O 1
ATOM 3821 N N . PHE A 1 477 ? 6.325 -2.191 -30.413 1.00 95.38 477 PHE A N 1
ATOM 3822 C CA . PHE A 1 477 ? 7.636 -1.695 -29.967 1.00 95.38 477 PHE A CA 1
ATOM 3823 C C . PHE A 1 477 ? 8.393 -2.685 -29.077 1.00 95.38 477 PHE A C 1
ATOM 3825 O O . PHE A 1 477 ? 9.620 -2.708 -29.089 1.00 95.38 477 PHE A O 1
ATOM 3832 N N . ALA A 1 478 ? 7.687 -3.557 -28.351 1.00 91.88 478 ALA A N 1
ATOM 3833 C CA . ALA A 1 478 ? 8.305 -4.643 -27.588 1.00 91.88 478 ALA A CA 1
ATOM 3834 C C . ALA A 1 478 ? 8.836 -5.786 -28.483 1.00 91.88 478 ALA A C 1
ATOM 3836 O O . ALA A 1 478 ? 9.672 -6.596 -28.054 1.00 91.88 478 ALA A O 1
ATOM 3837 N N . THR A 1 479 ? 8.350 -5.898 -29.723 1.00 92.94 479 THR A N 1
ATOM 3838 C CA . THR A 1 479 ? 8.457 -7.129 -30.525 1.00 92.94 479 THR A CA 1
ATOM 3839 C C . THR A 1 479 ? 9.092 -6.947 -31.905 1.00 92.94 479 THR A C 1
ATOM 3841 O O . THR A 1 479 ? 10.069 -7.633 -32.197 1.00 92.94 479 THR A O 1
ATOM 3844 N N . HIS A 1 480 ? 8.586 -6.039 -32.735 1.00 95.50 480 HIS A N 1
ATOM 3845 C CA . HIS A 1 480 ? 8.880 -6.035 -34.174 1.00 95.50 480 HIS A CA 1
ATOM 3846 C C . HIS A 1 480 ? 9.235 -4.668 -34.756 1.00 95.50 480 HIS A C 1
ATOM 3848 O O . HIS A 1 480 ? 9.749 -4.614 -35.870 1.00 95.50 480 HIS A O 1
ATOM 3854 N N . ILE A 1 481 ? 8.980 -3.571 -34.039 1.00 96.12 481 ILE A N 1
ATOM 3855 C CA . ILE A 1 481 ? 9.262 -2.211 -34.512 1.00 96.12 481 ILE A CA 1
ATOM 3856 C C . ILE A 1 481 ? 10.246 -1.547 -33.551 1.00 96.12 481 ILE A C 1
ATOM 3858 O O . ILE A 1 481 ? 9.969 -1.434 -32.361 1.00 96.12 481 ILE A O 1
ATOM 3862 N N . VAL A 1 482 ? 11.389 -1.086 -34.055 1.00 95.31 482 VAL A N 1
ATOM 3863 C CA . VAL A 1 482 ? 12.410 -0.397 -33.249 1.00 95.31 482 VAL A CA 1
ATOM 3864 C C . VAL A 1 482 ? 12.738 0.968 -33.842 1.00 95.31 482 VAL A C 1
ATOM 3866 O O . VAL A 1 482 ? 12.596 1.185 -35.044 1.00 95.31 482 VAL A O 1
ATOM 3869 N N . GLY A 1 483 ? 13.132 1.918 -32.991 1.00 95.31 483 GLY A N 1
ATOM 3870 C CA . GLY A 1 483 ? 13.648 3.206 -33.456 1.00 95.31 483 GLY A CA 1
ATOM 3871 C C . GLY A 1 483 ? 15.009 3.021 -34.123 1.00 95.31 483 GLY A C 1
ATOM 3872 O O . GLY A 1 483 ? 15.837 2.273 -33.598 1.00 95.31 483 GLY A O 1
ATOM 3873 N N . LYS A 1 484 ? 15.246 3.696 -35.252 1.00 95.31 484 LYS A N 1
ATOM 3874 C CA . LYS A 1 484 ? 16.521 3.574 -35.969 1.00 95.31 484 LYS A CA 1
ATOM 3875 C C . LYS A 1 484 ? 17.699 4.110 -35.153 1.00 95.31 484 LYS A C 1
ATOM 3877 O O . LYS A 1 484 ? 17.590 5.117 -34.450 1.00 95.31 484 LYS A O 1
ATOM 3882 N N . GLU A 1 485 ? 18.847 3.450 -35.270 1.00 92.00 485 GLU A N 1
ATOM 3883 C CA . GLU A 1 485 ? 20.032 3.748 -34.454 1.00 92.00 485 GLU A CA 1
ATOM 3884 C C . GLU A 1 485 ? 20.676 5.107 -34.782 1.00 92.00 485 GLU A C 1
ATOM 3886 O O . GLU A 1 485 ? 21.230 5.768 -33.903 1.00 92.00 485 GLU A O 1
ATOM 3891 N N . ASP A 1 486 ? 20.582 5.567 -36.030 1.00 92.25 486 ASP A N 1
ATOM 3892 C CA . ASP A 1 486 ? 21.103 6.867 -36.468 1.00 92.25 486 ASP A CA 1
ATOM 3893 C C . ASP A 1 486 ? 20.389 8.048 -35.790 1.00 92.25 486 ASP A C 1
ATOM 3895 O O . ASP A 1 486 ? 21.011 9.079 -35.527 1.00 92.25 486 ASP A O 1
ATOM 3899 N N . ILE A 1 487 ? 19.124 7.872 -35.399 1.00 92.25 487 ILE A N 1
ATOM 3900 C CA . ILE A 1 487 ? 18.319 8.898 -34.720 1.00 92.25 487 ILE A CA 1
ATOM 3901 C C . ILE A 1 487 ? 18.833 9.181 -33.306 1.00 92.25 487 ILE A C 1
ATOM 3903 O O . ILE A 1 487 ? 18.805 10.324 -32.847 1.00 92.25 487 ILE A O 1
ATOM 3907 N N . LYS A 1 488 ? 19.387 8.171 -32.628 1.00 89.25 488 LYS A N 1
ATOM 3908 C CA . LYS A 1 488 ? 19.991 8.339 -31.296 1.00 89.25 488 LYS A CA 1
ATOM 3909 C C . LYS A 1 488 ? 21.229 9.238 -31.323 1.00 89.25 488 LYS A C 1
ATOM 3911 O O . LYS A 1 488 ? 21.609 9.786 -30.292 1.00 89.25 488 LYS A O 1
ATOM 3916 N N . ASN A 1 489 ? 21.840 9.398 -32.497 1.00 91.06 489 ASN A N 1
ATOM 3917 C CA . ASN A 1 489 ? 23.056 10.177 -32.712 1.00 91.06 489 ASN A CA 1
ATOM 3918 C C . ASN A 1 489 ? 22.782 11.580 -33.282 1.00 91.06 489 ASN A C 1
ATOM 3920 O O . ASN A 1 489 ? 23.718 12.268 -33.696 1.00 91.06 489 ASN A O 1
ATOM 3924 N N . LEU A 1 490 ? 21.518 12.023 -33.319 1.00 91.88 490 LEU A N 1
ATOM 3925 C CA . LEU A 1 490 ? 21.171 13.376 -33.751 1.00 91.88 490 LEU A CA 1
ATOM 3926 C C . LEU A 1 490 ? 21.819 14.439 -32.855 1.00 91.88 490 LEU A C 1
ATOM 3928 O O . LEU A 1 490 ? 21.974 14.273 -31.644 1.00 91.88 490 LEU A O 1
ATOM 3932 N N . SER A 1 491 ? 22.150 15.585 -33.456 1.00 93.31 491 SER A N 1
ATOM 3933 C CA . SER A 1 491 ? 22.581 16.755 -32.691 1.00 93.31 491 SER A CA 1
ATOM 3934 C C . SER A 1 491 ? 21.469 17.217 -31.741 1.00 93.31 491 SER A C 1
ATOM 3936 O O . SER A 1 491 ? 20.286 16.986 -31.993 1.00 93.31 491 SER A O 1
ATOM 3938 N N . PHE A 1 492 ? 21.817 17.933 -30.669 1.00 90.44 492 PHE A N 1
ATOM 3939 C CA . PHE A 1 492 ? 20.819 18.467 -29.732 1.00 90.44 492 PHE A CA 1
ATOM 3940 C C . PHE A 1 492 ? 19.735 19.306 -30.435 1.00 90.44 492 PHE A C 1
ATOM 3942 O O . PHE A 1 492 ? 18.548 19.163 -30.145 1.00 90.44 492 PHE A O 1
ATOM 3949 N N . GLN A 1 493 ? 20.133 20.147 -31.396 1.00 93.06 493 GLN A N 1
ATOM 3950 C CA . GLN A 1 493 ? 19.209 20.981 -32.166 1.00 93.06 493 GLN A CA 1
ATOM 3951 C C . GLN A 1 493 ? 18.280 20.144 -33.055 1.00 93.06 493 GLN A C 1
ATOM 3953 O O . GLN A 1 493 ? 17.088 20.442 -33.152 1.00 93.06 493 GLN A O 1
ATOM 3958 N N . ASP A 1 494 ? 18.801 19.082 -33.668 1.00 92.69 494 ASP A N 1
ATOM 3959 C CA . ASP A 1 494 ? 18.009 18.178 -34.505 1.00 92.69 494 ASP A CA 1
ATOM 3960 C C . ASP A 1 494 ? 17.052 17.327 -33.674 1.00 92.69 494 ASP A C 1
ATOM 3962 O O . ASP A 1 494 ? 15.888 17.199 -34.035 1.00 92.69 494 ASP A O 1
ATOM 3966 N N . SER A 1 495 ? 17.497 16.823 -32.521 1.00 91.31 495 SER A N 1
ATOM 3967 C CA . SER A 1 495 ? 16.643 16.111 -31.565 1.00 91.31 495 SER A CA 1
ATOM 3968 C C . SER A 1 495 ? 15.496 17.003 -31.083 1.00 91.31 495 SER A C 1
ATOM 3970 O O . SER A 1 495 ? 14.339 16.595 -31.063 1.00 91.31 495 SER A O 1
ATOM 3972 N N . HIS A 1 496 ? 15.785 18.260 -30.747 1.00 90.94 496 HIS A N 1
ATOM 3973 C CA . HIS A 1 496 ? 14.753 19.210 -30.338 1.00 90.94 496 HIS A CA 1
ATOM 3974 C C . HIS A 1 496 ? 13.771 19.530 -31.479 1.00 90.94 496 HIS A C 1
ATOM 3976 O O . HIS A 1 496 ? 12.565 19.632 -31.257 1.00 90.94 496 HIS A O 1
ATOM 3982 N N . THR A 1 497 ? 14.273 19.643 -32.713 1.00 95.31 497 THR A N 1
ATOM 3983 C CA . THR A 1 497 ? 13.439 19.819 -33.913 1.00 95.31 497 THR A CA 1
ATOM 3984 C C . THR A 1 497 ? 12.533 18.608 -34.134 1.00 95.31 497 THR A C 1
ATOM 3986 O O . THR A 1 497 ? 11.331 18.783 -34.328 1.00 95.31 497 THR A O 1
ATOM 3989 N N . LEU A 1 498 ? 13.070 17.392 -33.997 1.00 95.12 498 LEU A N 1
ATOM 3990 C CA . LEU A 1 498 ? 12.313 16.146 -34.099 1.00 95.12 498 LEU A CA 1
ATOM 3991 C C . LEU A 1 498 ? 11.150 16.106 -33.098 1.00 95.12 498 LEU A C 1
ATOM 3993 O O . LEU A 1 498 ? 10.046 15.728 -33.473 1.00 95.12 498 LEU A O 1
ATOM 3997 N N . GLY A 1 499 ? 11.341 16.559 -31.854 1.00 94.62 499 GLY A N 1
ATOM 3998 C CA . GLY A 1 499 ? 10.250 16.650 -30.873 1.00 94.62 499 GLY A CA 1
ATOM 3999 C C . GLY A 1 499 ? 9.071 17.515 -31.352 1.00 94.62 499 GLY A C 1
ATOM 4000 O O . GLY A 1 499 ? 7.906 17.116 -31.234 1.00 94.62 499 GLY A O 1
ATOM 4001 N N . TYR A 1 500 ? 9.356 18.672 -31.962 1.00 96.12 500 TYR A N 1
ATOM 4002 C CA . TYR A 1 500 ? 8.318 19.522 -32.556 1.00 96.12 500 TYR A CA 1
ATOM 4003 C C . TYR A 1 500 ? 7.660 18.881 -33.777 1.00 96.12 500 TYR A C 1
ATOM 4005 O O . TYR A 1 500 ? 6.445 18.991 -33.938 1.00 96.12 500 TYR A O 1
ATOM 4013 N N . GLU A 1 501 ? 8.433 18.205 -34.626 1.00 97.31 501 GLU A N 1
ATOM 4014 C CA . GLU A 1 501 ? 7.908 17.499 -35.796 1.00 97.31 501 GLU A CA 1
ATOM 4015 C C . GLU A 1 501 ? 6.993 16.337 -35.385 1.00 97.31 501 GLU A C 1
ATOM 4017 O O . GLU A 1 501 ? 5.894 16.205 -35.923 1.00 97.31 501 GLU A O 1
ATOM 4022 N N . LEU A 1 502 ? 7.368 15.553 -34.372 1.00 97.31 502 LEU A N 1
ATOM 4023 C CA . LEU A 1 502 ? 6.523 14.499 -33.806 1.00 97.31 502 LEU A CA 1
ATOM 4024 C C . LEU A 1 502 ? 5.200 15.065 -33.284 1.00 97.31 502 LEU A C 1
ATOM 4026 O O . LEU A 1 502 ? 4.137 14.578 -33.659 1.00 97.31 502 LEU A O 1
ATOM 4030 N N . THR A 1 503 ? 5.237 16.151 -32.509 1.00 95.81 503 THR A N 1
ATOM 4031 C CA . THR A 1 503 ? 4.016 16.832 -32.038 1.00 95.81 503 THR A CA 1
ATOM 4032 C C . THR A 1 503 ? 3.161 17.305 -33.224 1.00 95.81 503 THR A C 1
ATOM 4034 O O . THR A 1 503 ? 1.935 17.128 -33.266 1.00 95.81 503 THR A O 1
ATOM 4037 N N . ALA A 1 504 ? 3.816 17.890 -34.230 1.00 96.62 504 ALA A N 1
ATOM 4038 C CA . ALA A 1 504 ? 3.165 18.448 -35.399 1.00 96.62 504 ALA A CA 1
ATOM 4039 C C . ALA A 1 504 ? 2.588 17.383 -36.335 1.00 96.62 504 ALA A C 1
ATOM 4041 O O . ALA A 1 504 ? 1.594 17.673 -36.978 1.00 96.62 504 ALA A O 1
ATOM 4042 N N . TYR A 1 505 ? 3.126 16.172 -36.455 1.00 97.56 505 TYR A N 1
ATOM 4043 C CA . TYR A 1 505 ? 2.641 15.201 -37.455 1.00 97.56 505 TYR A CA 1
ATOM 4044 C C . TYR A 1 505 ? 2.103 13.901 -36.868 1.00 97.56 505 TYR A C 1
ATOM 4046 O O . TYR A 1 505 ? 1.293 13.246 -37.523 1.00 97.56 505 TYR A O 1
ATOM 4054 N N . LEU A 1 506 ? 2.511 13.554 -35.651 1.00 97.50 506 LEU A N 1
ATOM 4055 C CA . LEU A 1 506 ? 2.218 12.288 -34.979 1.00 97.50 506 LEU A CA 1
ATOM 4056 C C . LEU A 1 506 ? 1.640 12.479 -33.566 1.00 97.50 506 LEU A C 1
ATOM 4058 O O . LEU A 1 506 ? 1.616 11.533 -32.782 1.00 97.50 506 LEU A O 1
ATOM 4062 N N . SER A 1 507 ? 1.117 13.667 -33.237 1.00 96.69 507 SER A N 1
ATOM 4063 C CA . SER A 1 507 ? 0.247 13.811 -32.061 1.00 96.69 507 SER A CA 1
ATOM 4064 C C . SER A 1 507 ? -0.934 12.846 -32.156 1.00 96.69 507 SER A C 1
ATOM 4066 O O . SER A 1 507 ? -1.413 12.551 -33.255 1.00 96.69 507 SER A O 1
ATOM 4068 N N . LEU A 1 508 ? -1.440 12.383 -31.008 1.00 96.38 508 LEU A N 1
ATOM 4069 C CA . LEU A 1 508 ? -2.475 11.344 -30.965 1.00 96.38 508 LEU A CA 1
ATOM 4070 C C . LEU A 1 508 ? -3.659 11.601 -31.926 1.00 96.38 508 LEU A C 1
ATOM 4072 O O . LEU A 1 508 ? -3.949 10.715 -32.727 1.00 96.38 508 LEU A O 1
ATOM 4076 N N . PRO A 1 509 ? -4.300 12.790 -31.966 1.00 95.81 509 PRO A N 1
ATOM 4077 C CA . PRO A 1 509 ? -5.406 13.026 -32.899 1.00 95.81 509 PRO A CA 1
ATOM 4078 C C . PRO A 1 509 ? -5.012 12.884 -34.378 1.00 95.81 509 PRO A C 1
ATOM 4080 O O . PRO A 1 509 ? -5.806 12.409 -35.187 1.00 95.81 509 PRO A O 1
ATOM 4083 N N . ARG A 1 510 ? -3.783 13.278 -34.746 1.00 97.12 510 ARG A N 1
ATOM 4084 C CA . ARG A 1 510 ? -3.275 13.149 -36.122 1.00 97.12 510 ARG A CA 1
ATOM 4085 C C . ARG A 1 510 ? -2.954 11.700 -36.456 1.00 97.12 510 ARG A C 1
ATOM 4087 O O . ARG A 1 510 ? -3.278 11.256 -37.551 1.00 97.12 510 ARG A O 1
ATOM 4094 N N . PHE A 1 511 ? -2.373 10.966 -35.510 1.00 97.50 511 PHE A N 1
ATOM 4095 C CA . PHE A 1 511 ? -2.106 9.542 -35.667 1.00 97.50 511 PHE A CA 1
ATOM 4096 C C . PHE A 1 511 ? -3.401 8.738 -35.849 1.00 97.50 511 PHE A C 1
ATOM 4098 O O . PHE A 1 511 ? -3.515 7.990 -36.815 1.00 97.50 511 PHE A O 1
ATOM 4105 N N . LEU A 1 512 ? -4.413 8.957 -35.001 1.00 96.00 512 LEU A N 1
ATOM 4106 C CA . LEU A 1 512 ? -5.715 8.288 -35.129 1.00 96.00 512 LEU A CA 1
ATOM 4107 C C . LEU A 1 512 ? -6.411 8.613 -36.459 1.00 96.00 512 LEU A C 1
ATOM 4109 O O . LEU A 1 512 ? -7.051 7.742 -37.048 1.00 96.00 512 LEU A O 1
ATOM 4113 N N . LYS A 1 513 ? -6.265 9.849 -36.955 1.00 96.19 513 LYS A N 1
ATOM 4114 C CA . LYS A 1 513 ? -6.772 10.245 -38.274 1.00 96.19 513 LYS A CA 1
ATOM 4115 C C . LYS A 1 513 ? -6.035 9.528 -39.411 1.00 96.19 513 LYS A C 1
ATOM 4117 O O . LYS A 1 513 ? -6.694 8.990 -40.292 1.00 96.19 513 LYS A O 1
ATOM 4122 N N . LYS A 1 514 ? -4.698 9.467 -39.372 1.00 97.00 514 LYS A N 1
ATOM 4123 C CA . LYS A 1 514 ? -3.902 8.705 -40.351 1.00 97.00 514 LYS A CA 1
ATOM 4124 C C . LYS A 1 514 ? -4.296 7.223 -40.364 1.00 97.00 514 LYS A C 1
ATOM 4126 O O . LYS A 1 514 ? -4.443 6.641 -41.431 1.00 97.00 514 LYS A O 1
ATOM 4131 N N . LEU A 1 515 ? -4.491 6.630 -39.183 1.00 96.00 515 LEU A N 1
ATOM 4132 C CA . LEU A 1 515 ? -4.915 5.237 -39.034 1.00 96.00 515 LEU A CA 1
ATOM 4133 C C . LEU A 1 515 ? -6.281 4.986 -39.696 1.00 96.00 515 LEU A C 1
ATOM 4135 O O . LEU A 1 515 ? -6.463 3.993 -40.396 1.00 96.00 515 LEU A O 1
ATOM 4139 N N . GLU A 1 516 ? -7.223 5.916 -39.517 1.00 95.06 516 GLU A N 1
ATOM 4140 C CA . GLU A 1 516 ? -8.534 5.879 -40.168 1.00 95.06 516 GLU A CA 1
ATOM 4141 C C . GLU A 1 516 ? -8.455 6.032 -41.689 1.00 95.06 516 GLU A C 1
ATOM 4143 O O . GLU A 1 516 ? -9.091 5.260 -42.401 1.00 95.06 516 GLU A O 1
ATOM 4148 N N . GLU A 1 517 ? -7.685 7.001 -42.187 1.00 96.81 517 GLU A N 1
ATOM 4149 C CA . GLU A 1 517 ? -7.505 7.236 -43.627 1.00 96.81 517 GLU A CA 1
ATOM 4150 C C . GLU A 1 517 ? -6.853 6.035 -44.324 1.00 96.81 517 GLU A C 1
ATOM 4152 O O . GLU A 1 517 ? -7.202 5.718 -45.460 1.00 96.81 517 GLU A O 1
ATOM 4157 N N . ALA A 1 518 ? -5.951 5.338 -43.630 1.00 96.69 518 ALA A N 1
ATOM 4158 C CA . ALA A 1 518 ? -5.306 4.133 -44.133 1.00 96.69 518 ALA A CA 1
ATOM 4159 C C . ALA A 1 518 ? -6.177 2.868 -44.021 1.00 96.69 518 ALA A C 1
ATOM 4161 O O . ALA A 1 518 ? -5.822 1.845 -44.602 1.00 96.69 518 ALA A O 1
ATOM 4162 N N . ASN A 1 519 ? -7.301 2.919 -43.291 1.00 96.25 519 ASN A N 1
ATOM 4163 C CA . ASN A 1 519 ? -8.149 1.761 -42.992 1.00 96.25 519 ASN A CA 1
ATOM 4164 C C . ASN A 1 519 ? -7.344 0.562 -42.439 1.00 96.25 519 ASN A C 1
ATOM 4166 O O . ASN A 1 519 ? -7.492 -0.571 -42.896 1.00 96.25 519 ASN A O 1
ATOM 4170 N N . LEU A 1 520 ? -6.454 0.833 -41.479 1.00 96.25 520 LEU A N 1
ATOM 4171 C CA . LEU A 1 520 ? -5.574 -0.164 -40.863 1.00 96.25 520 LEU A CA 1
ATOM 4172 C C . LEU A 1 520 ? -6.012 -0.482 -39.428 1.00 96.25 520 LEU A C 1
ATOM 4174 O O . LEU A 1 520 ? -6.394 0.420 -38.684 1.00 96.25 520 LEU A O 1
ATOM 4178 N N . SER A 1 521 ? -5.891 -1.752 -39.024 1.00 97.06 521 SER A N 1
ATOM 4179 C CA . SER A 1 521 ? -6.010 -2.189 -37.627 1.00 97.06 521 SER A CA 1
ATOM 4180 C C . SER A 1 521 ? -4.654 -2.657 -37.102 1.00 97.06 521 SER A C 1
ATOM 4182 O O . SER A 1 521 ? -4.071 -3.623 -37.600 1.00 97.06 521 SER A O 1
ATOM 4184 N N . ILE A 1 522 ? -4.149 -1.987 -36.066 1.00 98.00 522 ILE A N 1
ATOM 4185 C CA . ILE A 1 522 ? -2.873 -2.356 -35.436 1.00 98.00 522 ILE A CA 1
ATOM 4186 C C . ILE A 1 522 ? -3.031 -3.650 -34.636 1.00 98.00 522 ILE A C 1
ATOM 4188 O O . ILE A 1 522 ? -2.103 -4.449 -34.595 1.00 98.00 522 ILE A O 1
ATOM 4192 N N . TYR A 1 523 ? -4.208 -3.904 -34.061 1.00 97.38 523 TYR A N 1
ATOM 4193 C CA . TYR A 1 523 ? -4.544 -5.186 -33.443 1.00 97.38 523 TYR A CA 1
ATOM 4194 C C . TYR A 1 523 ? -4.359 -6.371 -34.403 1.00 97.38 523 TYR A C 1
ATOM 4196 O O . TYR A 1 523 ? -3.729 -7.364 -34.039 1.00 97.38 523 TYR A O 1
ATOM 4204 N N . GLU A 1 524 ? -4.873 -6.282 -35.633 1.00 97.75 524 GLU A N 1
ATOM 4205 C CA . GLU A 1 524 ? -4.710 -7.349 -36.632 1.00 97.75 524 GLU A CA 1
ATOM 4206 C C . GLU A 1 524 ? -3.236 -7.553 -37.000 1.00 97.75 524 GLU A C 1
ATOM 4208 O O . GLU A 1 524 ? -2.763 -8.688 -37.058 1.00 97.75 524 GLU A O 1
ATOM 4213 N N . ILE A 1 525 ? -2.488 -6.456 -37.163 1.00 97.75 525 ILE A N 1
ATOM 4214 C CA . ILE A 1 525 ? -1.047 -6.484 -37.449 1.00 97.75 525 ILE A CA 1
ATOM 4215 C C . ILE A 1 525 ? -0.256 -7.075 -36.277 1.00 97.75 525 ILE A C 1
ATOM 4217 O O . ILE A 1 525 ? 0.643 -7.878 -36.494 1.00 97.75 525 ILE A O 1
ATOM 4221 N N . TYR A 1 526 ? -0.609 -6.746 -35.036 1.00 96.62 526 TYR A N 1
ATOM 4222 C CA . TYR A 1 526 ? 0.012 -7.313 -33.841 1.00 96.62 526 TYR A CA 1
ATOM 4223 C C . TYR A 1 526 ? -0.161 -8.837 -33.760 1.00 96.62 526 TYR A C 1
ATOM 4225 O O . TYR A 1 526 ? 0.777 -9.536 -33.384 1.00 96.62 526 TYR A O 1
ATOM 4233 N N . ASN A 1 527 ? -1.320 -9.367 -34.163 1.00 96.69 527 ASN A N 1
ATOM 4234 C CA . ASN A 1 527 ? -1.551 -10.815 -34.210 1.00 96.69 527 ASN A CA 1
ATOM 4235 C C . ASN A 1 527 ? -0.908 -11.503 -35.431 1.00 96.69 527 ASN A C 1
ATOM 4237 O O . ASN A 1 527 ? -0.838 -12.730 -35.466 1.00 96.69 527 ASN A O 1
ATOM 4241 N N . ASN A 1 528 ? -0.449 -10.741 -36.430 1.00 96.94 528 ASN A N 1
ATOM 4242 C CA . ASN A 1 528 ? 0.230 -11.251 -37.622 1.00 96.94 528 ASN A CA 1
ATOM 4243 C C . ASN A 1 528 ? 1.360 -10.299 -38.091 1.00 96.94 528 ASN A C 1
ATOM 4245 O O . ASN A 1 528 ? 1.229 -9.646 -39.140 1.00 96.94 528 ASN A O 1
ATOM 4249 N N . PRO A 1 529 ? 2.465 -10.186 -37.325 1.00 96.38 529 PRO A N 1
ATOM 4250 C CA . PRO A 1 529 ? 3.465 -9.130 -37.493 1.00 96.38 529 PRO A CA 1
ATOM 4251 C C . PRO A 1 529 ? 4.510 -9.464 -38.573 1.00 96.38 529 PRO A C 1
ATOM 4253 O O . PRO A 1 529 ? 5.715 -9.536 -38.316 1.00 96.38 529 PRO A O 1
ATOM 4256 N N . THR A 1 530 ? 4.057 -9.677 -39.810 1.00 96.12 530 THR A N 1
ATOM 4257 C CA . THR A 1 530 ? 4.953 -9.848 -40.965 1.00 96.12 530 THR A CA 1
ATOM 4258 C C . THR A 1 530 ? 5.704 -8.550 -41.273 1.00 96.12 530 THR A C 1
ATOM 4260 O O . THR A 1 530 ? 5.229 -7.461 -40.947 1.00 96.12 530 THR A O 1
ATOM 4263 N N . ALA A 1 531 ? 6.851 -8.642 -41.955 1.00 96.81 531 ALA A N 1
ATOM 4264 C CA . ALA A 1 531 ? 7.603 -7.464 -42.397 1.00 96.81 531 ALA A CA 1
ATOM 4265 C C . ALA A 1 531 ? 6.723 -6.478 -43.193 1.00 96.81 531 ALA A C 1
ATOM 4267 O O . ALA A 1 531 ? 6.748 -5.280 -42.929 1.00 96.81 531 ALA A O 1
ATOM 4268 N N . GLU A 1 532 ? 5.882 -6.986 -44.102 1.00 97.88 532 GLU A N 1
ATOM 4269 C CA . GLU A 1 532 ? 4.931 -6.179 -44.882 1.00 97.88 532 GLU A CA 1
ATOM 4270 C C . GLU A 1 532 ? 3.901 -5.468 -43.989 1.00 97.88 532 GLU A C 1
ATOM 4272 O O . GLU A 1 532 ? 3.617 -4.285 -44.170 1.00 97.88 532 GLU A O 1
ATOM 4277 N N . ASN A 1 533 ? 3.345 -6.169 -42.998 1.00 97.75 533 ASN A N 1
ATOM 4278 C CA . ASN A 1 533 ? 2.350 -5.597 -42.095 1.00 97.75 533 ASN A CA 1
ATOM 4279 C C . ASN A 1 533 ? 2.957 -4.552 -41.152 1.00 97.75 533 ASN A C 1
ATOM 4281 O O . ASN A 1 533 ? 2.383 -3.479 -40.968 1.00 97.75 533 ASN A O 1
ATOM 4285 N N . CYS A 1 534 ? 4.140 -4.819 -40.601 1.00 97.81 534 CYS A N 1
ATOM 4286 C CA . CYS A 1 534 ? 4.875 -3.851 -39.790 1.00 97.81 534 CYS A CA 1
ATOM 4287 C C . CYS A 1 534 ? 5.307 -2.630 -40.614 1.00 97.81 534 CYS A C 1
ATOM 4289 O O . CYS A 1 534 ? 5.275 -1.510 -40.105 1.00 97.81 534 CYS A O 1
ATOM 4291 N N . GLN A 1 535 ? 5.636 -2.813 -41.897 1.00 98.06 535 GLN A N 1
ATOM 4292 C CA . GLN A 1 535 ? 5.988 -1.715 -42.794 1.00 98.06 535 GLN A CA 1
ATOM 4293 C C . GLN A 1 535 ? 4.830 -0.722 -42.976 1.00 98.06 535 GLN A C 1
ATOM 4295 O O . GLN A 1 535 ? 5.066 0.483 -42.934 1.00 98.06 535 GLN A O 1
ATOM 4300 N N . LYS A 1 536 ? 3.576 -1.191 -43.040 1.00 98.19 536 LYS A N 1
ATOM 4301 C CA . LYS A 1 536 ? 2.382 -0.317 -43.074 1.00 98.19 536 LYS A CA 1
ATOM 4302 C C . LYS A 1 536 ? 2.301 0.596 -41.841 1.00 98.19 536 LYS A C 1
ATOM 4304 O O . LYS A 1 536 ? 1.947 1.768 -41.950 1.00 98.19 536 LYS A O 1
ATOM 4309 N N . ILE A 1 537 ? 2.674 0.094 -40.658 1.00 98.12 537 ILE A N 1
ATOM 4310 C CA . ILE A 1 537 ? 2.741 0.904 -39.427 1.00 98.12 537 ILE A CA 1
ATOM 4311 C C . ILE A 1 537 ? 3.904 1.898 -39.475 1.00 98.12 537 ILE A C 1
ATOM 4313 O O . ILE A 1 537 ? 3.742 3.060 -39.103 1.00 98.12 537 ILE A O 1
ATOM 4317 N N . ILE A 1 538 ? 5.071 1.469 -39.956 1.00 98.19 538 ILE A N 1
ATOM 4318 C CA . ILE A 1 538 ? 6.246 2.338 -40.111 1.00 98.19 538 ILE A CA 1
ATOM 4319 C C . ILE A 1 538 ? 5.942 3.494 -41.079 1.00 98.19 538 ILE A C 1
ATOM 4321 O O . ILE A 1 538 ? 6.319 4.635 -40.811 1.00 98.19 538 ILE A O 1
ATOM 4325 N N . GLU A 1 539 ? 5.200 3.241 -42.157 1.00 97.94 539 GLU A N 1
ATOM 4326 C CA . GLU A 1 539 ? 4.726 4.269 -43.092 1.00 97.94 539 GLU A CA 1
ATOM 4327 C C . GLU A 1 539 ? 3.792 5.282 -42.413 1.00 97.94 539 GLU A C 1
ATOM 4329 O O . GLU A 1 539 ? 3.969 6.490 -42.584 1.00 97.94 539 GLU A O 1
ATOM 4334 N N . LEU A 1 540 ? 2.865 4.837 -41.553 1.00 97.50 540 LEU A N 1
ATOM 4335 C CA . LEU A 1 540 ? 2.028 5.749 -40.757 1.00 97.50 540 LEU A CA 1
ATOM 4336 C C . LEU A 1 540 ? 2.861 6.662 -39.842 1.00 97.50 540 LEU A C 1
ATOM 4338 O O . LEU A 1 540 ? 2.537 7.848 -39.682 1.00 97.50 540 LEU A O 1
ATOM 4342 N N . LEU A 1 541 ? 3.932 6.113 -39.262 1.00 97.88 541 LEU A N 1
ATOM 4343 C CA . LEU A 1 541 ? 4.876 6.806 -38.380 1.00 97.88 541 LEU A CA 1
ATOM 4344 C C . LEU A 1 541 ? 5.933 7.628 -39.136 1.00 97.88 541 LEU A C 1
ATOM 4346 O O . LEU A 1 541 ? 6.734 8.312 -38.504 1.00 97.88 541 LEU A O 1
ATOM 4350 N N . THR A 1 542 ? 5.947 7.596 -40.469 1.00 97.62 542 THR A N 1
ATOM 4351 C CA . THR A 1 542 ? 6.905 8.357 -41.276 1.00 97.62 542 THR A CA 1
ATOM 4352 C C . THR A 1 542 ? 6.511 9.839 -41.323 1.00 97.62 542 THR A C 1
ATOM 4354 O O . THR A 1 542 ? 5.330 10.203 -41.450 1.00 97.62 542 THR A O 1
ATOM 4357 N N . LEU A 1 543 ? 7.509 10.714 -41.169 1.00 97.56 543 LEU A N 1
ATOM 4358 C CA . LEU A 1 543 ? 7.340 12.165 -41.242 1.00 97.56 543 LEU A CA 1
ATOM 4359 C C . LEU A 1 543 ? 7.352 12.655 -42.703 1.00 97.56 543 LEU A C 1
ATOM 4361 O O . LEU A 1 543 ? 7.975 12.021 -43.554 1.00 97.56 543 LEU A O 1
ATOM 4365 N N . PRO A 1 544 ? 6.675 13.778 -43.020 1.00 97.44 544 PRO A N 1
ATOM 4366 C CA . PRO A 1 544 ? 6.625 14.312 -44.384 1.00 97.44 544 PRO A CA 1
ATOM 4367 C C . PRO A 1 544 ? 8.001 14.678 -44.951 1.00 97.44 544 PRO A C 1
ATOM 4369 O O . PRO A 1 544 ? 8.914 15.004 -44.200 1.00 97.44 544 PRO A O 1
ATOM 4372 N N . GLU A 1 545 ? 8.111 14.766 -46.280 1.00 96.38 545 GLU A N 1
ATOM 4373 C CA . GLU A 1 545 ? 9.393 14.982 -46.974 1.00 96.38 545 GLU A CA 1
ATOM 4374 C C . GLU A 1 545 ? 10.172 16.233 -46.541 1.00 96.38 545 GLU A C 1
ATOM 4376 O O . GLU A 1 545 ? 11.399 16.264 -46.591 1.00 96.38 545 GLU A O 1
ATOM 4381 N N . ARG A 1 546 ? 9.455 17.268 -46.090 1.00 95.12 546 ARG A N 1
ATOM 4382 C CA . ARG A 1 546 ? 10.038 18.525 -45.598 1.00 95.12 546 ARG A CA 1
ATOM 4383 C C . ARG A 1 546 ? 10.733 18.411 -44.237 1.00 95.12 546 ARG A C 1
ATOM 4385 O O . ARG A 1 546 ? 11.379 19.370 -43.825 1.00 95.12 546 ARG A O 1
ATOM 4392 N N . CYS A 1 547 ? 10.544 17.304 -43.522 1.00 94.25 547 CYS A N 1
ATOM 4393 C CA . CYS A 1 547 ? 11.203 17.038 -42.249 1.00 94.25 547 CYS A CA 1
ATOM 4394 C C . CYS A 1 547 ? 12.615 16.504 -42.483 1.00 94.25 547 CYS A C 1
ATOM 4396 O O . CYS A 1 547 ? 12.870 15.782 -43.448 1.00 94.25 547 CYS A O 1
ATOM 4398 N N . LYS A 1 548 ? 13.541 16.847 -41.583 1.00 90.88 548 LYS A N 1
ATOM 4399 C CA . LYS A 1 548 ? 14.957 16.467 -41.725 1.00 90.88 548 LYS A CA 1
ATOM 4400 C C . LYS A 1 548 ? 15.162 14.953 -41.622 1.00 90.88 548 LYS A C 1
ATOM 4402 O O . LYS A 1 548 ? 16.029 14.404 -42.296 1.00 90.88 548 LYS A O 1
ATOM 4407 N N . VAL A 1 549 ? 14.362 14.293 -40.787 1.00 91.62 549 VAL A N 1
ATOM 4408 C CA . VAL A 1 549 ? 14.356 12.840 -40.603 1.00 91.62 549 VAL A CA 1
ATOM 4409 C C . VAL A 1 549 ? 12.954 12.343 -40.930 1.00 91.62 549 VAL A C 1
ATOM 4411 O O . VAL A 1 549 ? 11.996 12.746 -40.284 1.00 91.62 549 VAL A O 1
ATOM 4414 N N . GLN A 1 550 ? 12.820 11.499 -41.952 1.00 94.00 550 GLN A N 1
ATOM 4415 C CA . GLN A 1 550 ? 11.510 11.022 -42.411 1.00 94.00 550 GLN A CA 1
ATOM 4416 C C . GLN A 1 550 ? 11.157 9.670 -41.791 1.00 94.00 550 GLN A C 1
ATOM 4418 O O . GLN A 1 550 ? 10.160 9.542 -41.082 1.00 94.00 550 GLN A O 1
ATOM 4423 N N . GLN A 1 551 ? 11.990 8.657 -42.040 1.00 94.94 551 GLN A N 1
ATOM 4424 C CA . GLN A 1 551 ? 11.746 7.291 -41.587 1.00 94.94 551 GLN A CA 1
ATOM 4425 C C . GLN A 1 551 ? 12.347 7.076 -40.196 1.00 94.94 551 GLN A C 1
ATOM 4427 O O . GLN A 1 551 ? 13.562 6.959 -40.056 1.00 94.94 551 GLN A O 1
ATOM 4432 N N . LEU A 1 552 ? 11.480 7.016 -39.187 1.00 96.31 552 LEU A N 1
ATOM 4433 C CA . LEU A 1 552 ? 11.869 7.002 -37.775 1.00 96.31 552 LEU A CA 1
ATOM 4434 C C . LEU A 1 552 ? 12.107 5.597 -37.198 1.00 96.31 552 LEU A C 1
ATOM 4436 O O . LEU A 1 552 ? 12.882 5.415 -36.262 1.00 96.31 552 LEU A O 1
ATOM 4440 N N . PHE A 1 553 ? 11.425 4.603 -37.757 1.00 97.31 553 PHE A N 1
ATOM 4441 C CA . PHE A 1 553 ? 11.393 3.240 -37.238 1.00 97.31 553 PHE A CA 1
ATOM 4442 C C . PHE A 1 553 ? 11.768 2.230 -38.324 1.00 97.31 553 PHE A C 1
ATOM 4444 O O . PHE A 1 553 ? 11.687 2.525 -39.521 1.00 97.31 553 PHE A O 1
ATOM 4451 N N . GLU A 1 554 ? 12.165 1.036 -37.898 1.00 96.69 554 GLU A N 1
ATOM 4452 C CA . GLU A 1 554 ? 12.477 -0.102 -38.761 1.00 96.69 554 GLU A CA 1
ATOM 4453 C C . GLU A 1 554 ? 11.909 -1.413 -38.201 1.00 96.69 554 GLU A C 1
ATOM 4455 O O . GLU A 1 554 ? 11.620 -1.528 -37.005 1.00 96.69 554 GLU A O 1
ATOM 4460 N N . TYR A 1 555 ? 11.711 -2.385 -39.094 1.00 96.88 555 TYR A N 1
ATOM 4461 C CA . TYR A 1 555 ? 11.248 -3.725 -38.749 1.00 96.88 555 TYR A CA 1
ATOM 4462 C C . TYR A 1 555 ? 12.417 -4.605 -38.303 1.00 96.88 555 TYR A C 1
ATOM 4464 O O . TYR A 1 555 ? 13.484 -4.581 -38.914 1.00 96.88 555 TYR A O 1
ATOM 4472 N N . VAL A 1 556 ? 12.181 -5.430 -37.284 1.00 95.00 556 VAL A N 1
ATOM 4473 C CA . VAL A 1 556 ? 13.102 -6.483 -36.846 1.00 95.00 556 VAL A CA 1
ATOM 4474 C C . VAL A 1 556 ? 12.386 -7.831 -36.790 1.00 95.00 556 VAL A C 1
ATOM 4476 O O . VAL A 1 556 ? 11.279 -7.947 -36.261 1.00 95.00 556 VAL A O 1
ATOM 4479 N N . GLU A 1 557 ? 13.033 -8.852 -37.351 1.00 90.31 557 GLU A N 1
ATOM 4480 C CA . GLU A 1 557 ? 12.456 -10.190 -37.518 1.00 90.31 557 GLU A CA 1
ATOM 4481 C C . GLU A 1 557 ? 12.382 -10.956 -36.191 1.00 90.31 557 GLU A C 1
ATOM 4483 O O . GLU A 1 557 ? 11.325 -11.474 -35.826 1.00 90.31 557 GLU A O 1
ATOM 4488 N N . GLU A 1 558 ? 13.473 -10.976 -35.420 1.00 79.12 558 GLU A N 1
ATOM 4489 C CA . GLU A 1 558 ? 13.545 -11.777 -34.200 1.00 79.12 558 GLU A CA 1
ATOM 4490 C C . GLU A 1 558 ? 13.250 -10.983 -32.926 1.00 79.12 558 GLU A C 1
ATOM 4492 O O . GLU A 1 558 ? 13.719 -9.843 -32.748 1.00 79.12 558 GLU A O 1
ATOM 4497 N N . PRO A 1 559 ? 12.516 -11.590 -31.973 1.00 71.00 559 PRO A N 1
ATOM 4498 C CA . PRO A 1 559 ? 12.366 -10.982 -30.684 1.00 71.00 559 PRO A CA 1
ATOM 4499 C C . PRO A 1 559 ? 13.664 -10.954 -29.867 1.00 71.00 559 PRO A C 1
ATOM 4501 O O . PRO A 1 559 ? 14.475 -11.868 -29.966 1.00 71.00 559 PRO A O 1
ATOM 4504 N N . LEU A 1 560 ? 13.877 -9.910 -29.052 1.00 73.94 560 LEU A N 1
ATOM 4505 C CA . LEU A 1 560 ? 15.066 -9.792 -28.194 1.00 73.94 560 LEU A CA 1
ATOM 4506 C C . LEU A 1 560 ? 15.191 -11.055 -27.331 1.00 73.94 560 LEU A C 1
ATOM 4508 O O . LEU A 1 560 ? 14.346 -11.304 -26.473 1.00 73.94 560 LEU A O 1
ATOM 4512 N N . THR A 1 561 ? 16.255 -11.827 -27.550 1.00 70.50 561 THR A N 1
ATOM 4513 C CA . THR A 1 561 ? 16.523 -13.098 -26.859 1.00 70.50 561 THR A CA 1
ATOM 4514 C C . THR A 1 561 ? 17.110 -12.914 -25.458 1.00 70.50 561 THR A C 1
ATOM 4516 O O . THR A 1 561 ? 17.140 -13.863 -24.678 1.00 70.50 561 THR A O 1
ATOM 4519 N N . GLN A 1 562 ? 17.553 -11.704 -25.097 1.00 68.56 562 GLN A N 1
ATOM 4520 C CA . GLN A 1 562 ? 18.100 -11.399 -23.773 1.00 68.56 562 GLN A CA 1
ATOM 4521 C C . GLN A 1 562 ? 17.383 -10.212 -23.130 1.00 68.56 562 GLN A C 1
ATOM 4523 O O . GLN A 1 562 ? 17.508 -9.072 -23.581 1.00 68.56 562 GLN A O 1
ATOM 4528 N N . GLN A 1 563 ? 16.688 -10.474 -22.019 1.00 63.41 563 GLN A N 1
ATOM 4529 C CA . GLN A 1 563 ? 16.210 -9.427 -21.121 1.00 63.41 563 GLN A CA 1
ATOM 4530 C C . GLN A 1 563 ? 17.417 -8.728 -20.488 1.00 63.41 563 GLN A C 1
ATOM 4532 O O . GLN A 1 563 ? 18.044 -9.234 -19.555 1.00 63.41 563 GLN A O 1
ATOM 4537 N N . ARG A 1 564 ? 17.750 -7.534 -20.980 1.00 68.12 564 ARG A N 1
ATOM 4538 C CA . ARG A 1 564 ? 18.584 -6.613 -20.209 1.00 68.12 564 ARG A CA 1
ATOM 4539 C C . ARG A 1 564 ? 17.754 -6.113 -19.030 1.00 68.12 564 ARG A C 1
ATOM 4541 O O . ARG A 1 564 ? 16.591 -5.755 -19.193 1.00 68.12 564 ARG A O 1
ATOM 4548 N N . ARG A 1 565 ? 18.344 -6.100 -17.830 1.00 58.91 565 ARG A N 1
ATOM 4549 C CA . ARG A 1 565 ? 17.726 -5.428 -16.678 1.00 58.91 565 ARG A CA 1
ATOM 4550 C C . ARG A 1 565 ? 17.522 -3.963 -17.056 1.00 58.91 565 ARG A C 1
ATOM 4552 O O . ARG A 1 565 ? 18.505 -3.284 -17.364 1.00 58.91 565 ARG A O 1
ATOM 4559 N N . SER A 1 566 ? 16.266 -3.513 -17.048 1.00 55.34 566 SER A N 1
ATOM 4560 C CA . SER A 1 566 ? 15.942 -2.118 -17.346 1.00 55.34 566 SER A CA 1
ATOM 4561 C C . SER A 1 566 ? 16.699 -1.213 -16.379 1.00 55.34 566 SER A C 1
ATOM 4563 O O . SER A 1 566 ? 16.805 -1.487 -15.180 1.00 55.34 566 SER A O 1
ATOM 4565 N N . ARG A 1 567 ? 17.268 -0.133 -16.916 1.00 56.16 567 ARG A N 1
ATOM 4566 C CA . ARG A 1 567 ? 17.927 0.898 -16.112 1.00 56.16 567 ARG A CA 1
ATOM 4567 C C . ARG A 1 567 ? 16.927 1.928 -15.572 1.00 56.16 567 ARG A C 1
ATOM 4569 O O . ARG A 1 567 ? 17.342 2.740 -14.744 1.00 56.16 567 ARG A O 1
ATOM 4576 N N . ARG A 1 568 ? 15.665 1.959 -16.043 1.00 60.84 568 ARG A N 1
ATOM 4577 C CA . ARG A 1 568 ? 14.695 3.036 -15.751 1.00 60.84 568 ARG A CA 1
ATOM 4578 C C . ARG A 1 568 ? 13.235 2.567 -15.814 1.00 60.84 568 ARG A C 1
ATOM 4580 O O . ARG A 1 568 ? 12.800 1.972 -16.785 1.00 60.84 568 ARG A O 1
ATOM 4587 N N . GLY A 1 569 ? 12.467 2.915 -14.785 1.00 62.38 569 GLY A N 1
ATOM 4588 C CA . GLY A 1 569 ? 11.152 2.332 -14.540 1.00 62.38 569 GLY A CA 1
ATOM 4589 C C . GLY A 1 569 ? 9.983 2.911 -15.342 1.00 62.38 569 GLY A C 1
ATOM 4590 O O . GLY A 1 569 ? 9.178 3.661 -14.785 1.00 62.38 569 GLY A O 1
ATOM 4591 N N . LEU A 1 570 ? 9.838 2.532 -16.617 1.00 72.81 570 LEU A N 1
ATOM 4592 C CA . LEU A 1 570 ? 8.580 2.734 -17.360 1.00 72.81 570 LEU A CA 1
ATOM 4593 C C . LEU A 1 570 ? 7.389 2.071 -16.627 1.00 72.81 570 LEU A C 1
ATOM 4595 O O . LEU A 1 570 ? 6.278 2.602 -16.614 1.00 72.81 570 LEU A O 1
ATOM 4599 N N . ASP A 1 571 ? 7.655 0.973 -15.916 1.00 67.06 571 ASP A N 1
ATOM 4600 C CA . ASP A 1 571 ? 6.756 0.284 -14.980 1.00 67.06 571 ASP A CA 1
ATOM 4601 C C . ASP A 1 571 ? 6.265 1.163 -13.814 1.00 67.06 571 ASP A C 1
ATOM 4603 O O . ASP A 1 571 ? 5.198 0.918 -13.265 1.00 67.06 571 ASP A O 1
ATOM 4607 N N . THR A 1 572 ? 6.987 2.223 -13.445 1.00 67.38 572 THR A N 1
ATOM 4608 C CA . THR A 1 572 ? 6.547 3.180 -12.412 1.00 67.38 572 THR A CA 1
ATOM 4609 C C . THR A 1 572 ? 5.710 4.331 -12.974 1.00 67.38 572 THR A C 1
ATOM 4611 O O . THR A 1 572 ? 5.133 5.110 -12.213 1.00 67.38 572 THR A O 1
ATOM 4614 N N . GLN A 1 573 ? 5.644 4.463 -14.302 1.00 79.94 573 GLN A N 1
ATOM 4615 C CA . GLN A 1 573 ? 5.043 5.607 -15.001 1.00 79.94 573 GLN A CA 1
ATOM 4616 C C . GLN A 1 573 ? 3.914 5.209 -15.961 1.00 79.94 573 GLN A C 1
ATOM 4618 O O . GLN A 1 573 ? 3.254 6.082 -16.528 1.00 79.94 573 GLN A O 1
ATOM 4623 N N . TRP A 1 574 ? 3.634 3.911 -16.101 1.00 83.25 574 TRP A N 1
ATOM 4624 C CA . TRP A 1 574 ? 2.625 3.383 -17.020 1.00 83.25 574 TRP A CA 1
ATOM 4625 C C . TRP A 1 574 ? 1.218 3.962 -16.802 1.00 83.25 574 TRP A C 1
ATOM 4627 O O . TRP A 1 574 ? 0.507 4.191 -17.779 1.00 83.25 574 TRP A O 1
ATOM 4637 N N . ASP A 1 575 ? 0.847 4.283 -15.552 1.00 81.75 575 ASP A N 1
ATOM 4638 C CA . ASP A 1 575 ? -0.433 4.924 -15.213 1.00 81.75 575 ASP A CA 1
ATOM 4639 C C . ASP A 1 575 ? -0.625 6.241 -16.005 1.00 81.75 575 ASP A C 1
ATOM 4641 O O . ASP A 1 575 ? -1.755 6.617 -16.309 1.00 81.75 575 ASP A O 1
ATOM 4645 N N . TYR A 1 576 ? 0.452 6.941 -16.391 1.00 86.38 576 TYR A N 1
ATOM 4646 C CA . TYR A 1 576 ? 0.383 8.132 -17.248 1.00 86.38 576 TYR A CA 1
ATOM 4647 C C . TYR A 1 576 ? 0.357 7.805 -18.746 1.00 86.38 576 TYR A C 1
ATOM 4649 O O . TYR A 1 576 ? -0.358 8.477 -19.492 1.00 86.38 576 TYR A O 1
ATOM 4657 N N . VAL A 1 577 ? 1.088 6.768 -19.174 1.00 86.00 577 VAL A N 1
ATOM 4658 C CA . VAL A 1 577 ? 1.119 6.291 -20.572 1.00 86.00 577 VAL A CA 1
ATOM 4659 C C . VAL A 1 577 ? -0.287 5.923 -21.033 1.00 86.00 577 VAL A C 1
ATOM 4661 O O . VAL A 1 577 ? -0.739 6.370 -22.086 1.00 86.00 577 VAL A O 1
ATOM 4664 N N . VAL A 1 578 ? -1.027 5.177 -20.207 1.00 90.56 578 VAL A N 1
ATOM 4665 C CA . VAL A 1 578 ? -2.390 4.738 -20.547 1.00 90.56 578 VAL A CA 1
ATOM 4666 C C . VAL A 1 578 ? -3.429 5.860 -20.529 1.00 90.56 578 VAL A C 1
ATOM 4668 O O . VAL A 1 578 ? -4.546 5.671 -21.004 1.00 90.56 578 VAL A O 1
ATOM 4671 N N . ARG A 1 579 ? -3.066 7.038 -20.005 1.00 88.62 579 ARG A N 1
ATOM 4672 C CA . ARG A 1 579 ? -3.918 8.234 -19.945 1.00 88.62 579 ARG A CA 1
ATOM 4673 C C . ARG A 1 579 ? -3.626 9.246 -21.049 1.00 88.62 579 ARG A C 1
ATOM 4675 O O . ARG A 1 579 ? -4.427 10.161 -21.224 1.00 88.62 579 ARG A O 1
ATOM 4682 N N . ASN A 1 580 ? -2.508 9.104 -21.767 1.00 89.88 580 ASN A N 1
ATOM 4683 C CA . ASN A 1 580 ? -2.047 10.052 -22.786 1.00 89.88 580 ASN A CA 1
ATOM 4684 C C . ASN A 1 580 ? -2.004 11.508 -22.262 1.00 89.88 580 ASN A C 1
ATOM 4686 O O . ASN A 1 580 ? -2.640 12.407 -22.809 1.00 89.88 580 ASN A O 1
ATOM 4690 N N . VAL A 1 581 ? -1.278 11.747 -21.161 1.00 87.25 581 VAL A N 1
ATOM 4691 C CA . VAL A 1 581 ? -1.214 13.062 -20.487 1.00 87.25 581 VAL A CA 1
ATOM 4692 C C . VAL A 1 581 ? 0.198 13.645 -20.443 1.00 87.25 581 VAL A C 1
ATOM 4694 O O . VAL A 1 581 ? 1.161 12.936 -20.168 1.00 87.25 581 VAL A O 1
ATOM 4697 N N . SER A 1 582 ? 0.319 14.966 -20.607 1.00 86.19 582 SER A N 1
ATOM 4698 C CA . SER A 1 582 ? 1.572 15.719 -20.418 1.00 86.19 582 SER A CA 1
ATOM 4699 C C . SER A 1 582 ? 2.760 15.102 -21.184 1.00 86.19 582 SER A C 1
ATOM 4701 O O . SER A 1 582 ? 2.661 14.883 -22.383 1.00 86.19 582 SER A O 1
ATOM 4703 N N . SER A 1 583 ? 3.870 14.787 -20.506 1.00 85.12 583 SER A N 1
ATOM 4704 C CA . SER A 1 583 ? 5.069 14.142 -21.067 1.00 85.12 583 SER A CA 1
ATOM 4705 C C . SER A 1 583 ? 4.908 12.640 -21.362 1.00 85.12 583 SER A C 1
ATOM 4707 O O . SER A 1 583 ? 5.901 11.942 -21.534 1.00 85.12 583 SER A O 1
ATOM 4709 N N . TRP A 1 584 ? 3.677 12.129 -21.346 1.00 86.88 584 TRP A N 1
ATOM 4710 C CA . TRP A 1 584 ? 3.321 10.725 -21.583 1.00 86.88 584 TRP A CA 1
ATOM 4711 C C . TRP A 1 584 ? 2.309 10.581 -22.718 1.00 86.88 584 TRP A C 1
ATOM 4713 O O . TRP A 1 584 ? 1.636 9.558 -22.832 1.00 86.88 584 TRP A O 1
ATOM 4723 N N . CYS A 1 585 ? 2.150 11.625 -23.534 1.00 93.12 585 CYS A N 1
ATOM 4724 C CA . CYS A 1 585 ? 1.377 11.532 -24.760 1.00 93.12 585 CYS A CA 1
ATOM 4725 C C . CYS A 1 585 ? 2.110 10.703 -25.826 1.00 93.12 585 CYS A C 1
ATOM 4727 O O . CYS A 1 585 ? 3.326 10.520 -25.749 1.00 93.12 585 CYS A O 1
ATOM 4729 N N . LEU A 1 586 ? 1.374 10.219 -26.832 1.00 96.00 586 LEU A N 1
ATOM 4730 C CA . LEU A 1 586 ? 1.908 9.380 -27.912 1.00 96.00 586 LEU A CA 1
ATOM 4731 C C . LEU A 1 586 ? 3.187 9.957 -28.536 1.00 96.00 586 LEU A C 1
ATOM 4733 O O . LEU A 1 586 ? 4.197 9.270 -28.603 1.00 96.00 586 LEU A O 1
ATOM 4737 N N . ASP A 1 587 ? 3.177 11.220 -28.955 1.00 96.12 587 ASP A N 1
ATOM 4738 C CA . ASP A 1 587 ? 4.330 11.881 -29.573 1.00 96.12 587 ASP A CA 1
ATOM 4739 C C . ASP A 1 587 ? 5.537 11.979 -28.625 1.00 96.12 587 ASP A C 1
ATOM 4741 O O . ASP A 1 587 ? 6.674 11.779 -29.057 1.00 96.12 587 ASP A O 1
ATOM 4745 N N . SER A 1 588 ? 5.304 12.181 -27.324 1.00 94.62 588 SER A N 1
ATOM 4746 C CA . SER A 1 588 ? 6.369 12.136 -26.320 1.00 94.62 588 SER A CA 1
ATOM 4747 C C . SER A 1 588 ? 6.917 10.721 -26.130 1.00 94.62 588 SER A C 1
ATOM 4749 O O . SER A 1 588 ? 8.130 10.550 -26.034 1.00 94.62 588 SER A O 1
ATOM 4751 N N . MET A 1 589 ? 6.058 9.697 -26.142 1.00 94.94 589 MET A N 1
ATOM 4752 C CA . MET A 1 589 ? 6.480 8.294 -26.085 1.00 94.94 589 MET A CA 1
ATOM 4753 C C . MET A 1 589 ? 7.298 7.897 -27.317 1.00 94.94 589 MET A C 1
ATOM 4755 O O . MET A 1 589 ? 8.332 7.240 -27.178 1.00 94.94 589 MET A O 1
ATOM 4759 N N . LEU A 1 590 ? 6.898 8.345 -28.512 1.00 96.56 590 LEU A N 1
ATOM 4760 C CA . LEU A 1 590 ? 7.676 8.167 -29.741 1.00 96.56 590 LEU A CA 1
ATOM 4761 C C . LEU A 1 590 ? 9.043 8.852 -29.614 1.00 96.56 590 LEU A C 1
ATOM 4763 O O . LEU A 1 590 ? 10.065 8.216 -29.855 1.00 96.56 590 LEU A O 1
ATOM 4767 N N . TYR A 1 591 ? 9.083 10.109 -29.163 1.00 96.00 591 TYR A N 1
ATOM 4768 C CA . TYR A 1 591 ? 10.332 10.849 -28.957 1.00 96.00 591 TYR A CA 1
ATOM 4769 C C . TYR A 1 591 ? 11.272 10.155 -27.961 1.00 96.00 591 TYR A C 1
ATOM 4771 O O . TYR A 1 591 ? 12.470 10.027 -28.209 1.00 96.00 591 TYR A O 1
ATOM 4779 N N . GLN A 1 592 ? 10.740 9.682 -26.834 1.00 93.12 592 GLN A N 1
ATOM 4780 C CA . GLN A 1 592 ? 11.514 8.989 -25.801 1.00 93.12 592 GLN A CA 1
ATOM 4781 C C . GLN A 1 592 ? 12.047 7.638 -26.299 1.00 93.12 592 GLN A C 1
ATOM 4783 O O . GLN A 1 592 ? 13.192 7.286 -26.024 1.00 93.12 592 GLN A O 1
ATOM 4788 N N . THR A 1 593 ? 11.268 6.921 -27.110 1.00 93.19 593 THR A N 1
ATOM 4789 C CA . THR A 1 593 ? 11.726 5.688 -27.770 1.00 93.19 593 THR A CA 1
ATOM 4790 C C . THR A 1 593 ? 12.872 5.981 -28.748 1.00 93.19 593 THR A C 1
ATOM 4792 O O . THR A 1 593 ? 13.915 5.331 -28.718 1.00 93.19 593 THR A O 1
ATOM 4795 N N . LEU A 1 594 ? 12.724 7.017 -29.577 1.00 94.81 594 LEU A N 1
ATOM 4796 C CA . LEU A 1 594 ? 13.706 7.401 -30.599 1.00 94.81 594 LEU A CA 1
ATOM 4797 C C . LEU A 1 594 ? 15.006 7.971 -30.014 1.00 94.81 594 LEU A C 1
ATOM 4799 O O . LEU A 1 594 ? 16.084 7.736 -30.548 1.00 94.81 594 LEU A O 1
ATOM 4803 N N . SER A 1 595 ? 14.919 8.681 -28.890 1.00 90.50 595 SER A N 1
ATOM 4804 C CA . SER A 1 595 ? 16.077 9.218 -28.161 1.00 90.50 595 SER A CA 1
ATOM 4805 C C . SER A 1 595 ? 16.775 8.186 -27.262 1.00 90.50 595 SER A C 1
ATOM 4807 O O . SER A 1 595 ? 17.723 8.528 -26.555 1.00 90.50 595 SER A O 1
ATOM 4809 N N . GLY A 1 596 ? 16.316 6.928 -27.262 1.00 88.69 596 GLY A N 1
ATOM 4810 C CA . GLY A 1 596 ? 16.887 5.845 -26.459 1.00 88.69 596 GLY A CA 1
ATOM 4811 C C . GLY A 1 596 ? 16.610 5.957 -24.958 1.00 88.69 596 GLY A C 1
ATOM 4812 O O . GLY A 1 596 ? 17.302 5.321 -24.164 1.00 88.69 596 GLY A O 1
ATOM 4813 N N . TRP A 1 597 ? 15.629 6.772 -24.552 1.00 88.25 597 TRP A N 1
ATOM 4814 C CA . TRP A 1 597 ? 15.157 6.809 -23.163 1.00 88.25 597 TRP A CA 1
ATOM 4815 C C . TRP A 1 597 ? 14.398 5.544 -22.795 1.00 88.25 597 TRP A C 1
ATOM 4817 O O . TRP A 1 597 ? 14.543 5.073 -21.668 1.00 88.25 597 TRP A O 1
ATOM 4827 N N . TYR A 1 598 ? 13.632 5.026 -23.754 1.00 90.75 598 TYR A N 1
ATOM 4828 C CA . TYR A 1 598 ? 13.039 3.703 -23.696 1.00 90.75 598 TYR A CA 1
ATOM 4829 C C . TYR A 1 598 ? 13.576 2.864 -24.829 1.00 90.75 598 TYR A C 1
ATOM 4831 O O . TYR A 1 598 ? 13.628 3.306 -25.979 1.00 90.75 598 TYR A O 1
ATOM 4839 N N . ASP A 1 599 ? 13.966 1.649 -24.492 1.00 89.56 599 ASP A N 1
ATOM 4840 C CA . ASP A 1 599 ? 14.277 0.640 -25.475 1.00 89.56 599 ASP A CA 1
ATOM 4841 C C . ASP A 1 599 ? 13.203 -0.444 -25.487 1.00 89.56 599 ASP A C 1
ATOM 4843 O O . ASP A 1 599 ? 12.220 -0.459 -24.743 1.00 89.56 599 ASP A O 1
ATOM 4847 N N . ARG A 1 600 ? 13.397 -1.378 -26.400 1.00 89.94 600 ARG A N 1
ATOM 4848 C CA . ARG A 1 600 ? 12.505 -2.501 -26.603 1.00 89.94 600 ARG A CA 1
ATOM 4849 C C . ARG A 1 600 ? 12.298 -3.352 -25.338 1.00 89.94 600 ARG A C 1
ATOM 4851 O O . ARG A 1 600 ? 11.209 -3.890 -25.148 1.00 89.94 600 ARG A O 1
ATOM 4858 N N . SER A 1 601 ? 13.309 -3.480 -24.477 1.00 89.00 601 SER A N 1
ATOM 4859 C CA . SER A 1 601 ? 13.216 -4.261 -23.239 1.00 89.00 601 SER A CA 1
ATOM 4860 C C . SER A 1 601 ? 12.307 -3.602 -22.197 1.00 89.00 601 SER A C 1
ATOM 4862 O O . SER A 1 601 ? 11.617 -4.316 -21.467 1.00 89.00 601 SER A O 1
ATOM 4864 N N . ASP A 1 602 ? 12.217 -2.267 -22.183 1.00 89.88 602 ASP A N 1
ATOM 4865 C CA . ASP A 1 602 ? 11.277 -1.535 -21.324 1.00 89.88 602 ASP A CA 1
ATOM 4866 C C . ASP A 1 602 ? 9.821 -1.832 -21.723 1.00 89.88 602 ASP A C 1
ATOM 4868 O O . ASP A 1 602 ? 8.982 -2.139 -20.873 1.00 89.88 602 ASP A O 1
ATOM 4872 N N . PHE A 1 603 ? 9.520 -1.835 -23.027 1.00 91.75 603 PHE A N 1
ATOM 4873 C CA . PHE A 1 603 ? 8.191 -2.208 -23.527 1.00 91.75 603 PHE A CA 1
ATOM 4874 C C . PHE A 1 603 ? 7.876 -3.695 -23.315 1.00 91.75 603 PHE A C 1
ATOM 4876 O O . PHE A 1 603 ? 6.730 -4.032 -23.022 1.00 91.75 603 PHE A O 1
ATOM 4883 N N . GLN A 1 604 ? 8.867 -4.592 -23.406 1.00 90.12 604 GLN A N 1
ATOM 4884 C CA . GLN A 1 604 ? 8.684 -6.014 -23.075 1.00 90.12 604 GLN A CA 1
ATOM 4885 C C . GLN A 1 604 ? 8.306 -6.223 -21.604 1.00 90.12 604 GLN A C 1
ATOM 4887 O O . GLN A 1 604 ? 7.445 -7.049 -21.314 1.00 90.12 604 GLN A O 1
ATOM 4892 N N . GLN A 1 605 ? 8.916 -5.471 -20.683 1.00 87.69 605 GLN A N 1
ATOM 4893 C CA . GLN A 1 605 ? 8.562 -5.514 -19.260 1.00 87.69 605 GLN A CA 1
ATOM 4894 C C . GLN A 1 605 ? 7.159 -4.953 -19.004 1.00 87.69 605 GLN A C 1
ATOM 4896 O O . GLN A 1 605 ? 6.431 -5.478 -18.166 1.00 87.69 605 GLN A O 1
ATOM 4901 N N . LEU A 1 606 ? 6.758 -3.924 -19.755 1.00 89.56 606 LEU A N 1
ATOM 4902 C CA . LEU A 1 606 ? 5.434 -3.314 -19.655 1.00 89.56 606 LEU A CA 1
ATOM 4903 C C . LEU A 1 606 ? 4.318 -4.156 -20.315 1.00 89.56 606 LEU A C 1
ATOM 4905 O O . LEU A 1 606 ? 3.148 -4.029 -19.949 1.00 89.56 606 LEU A O 1
ATOM 4909 N N . ALA A 1 607 ? 4.650 -5.016 -21.281 1.00 92.62 607 ALA A N 1
ATOM 4910 C CA . ALA A 1 607 ? 3.677 -5.728 -22.112 1.00 92.62 607 ALA A CA 1
ATOM 4911 C C . ALA A 1 607 ? 2.598 -6.514 -21.330 1.00 92.62 607 ALA A C 1
ATOM 4913 O O . ALA A 1 607 ? 1.424 -6.375 -21.687 1.00 92.62 607 ALA A O 1
ATOM 4914 N N . PRO A 1 608 ? 2.911 -7.281 -20.261 1.00 92.19 608 PRO A N 1
ATOM 4915 C CA . PRO A 1 608 ? 1.885 -7.984 -19.484 1.00 92.19 608 PRO A CA 1
ATOM 4916 C C . PRO A 1 608 ? 0.858 -7.036 -18.848 1.00 92.19 608 PRO A C 1
ATOM 4918 O O . PRO A 1 608 ? -0.343 -7.310 -18.869 1.00 92.19 608 PRO A O 1
ATOM 4921 N N . GLU A 1 609 ? 1.314 -5.894 -18.329 1.00 90.69 609 GLU A N 1
ATOM 4922 C CA . GLU A 1 609 ? 0.447 -4.878 -17.725 1.00 90.69 609 GLU A CA 1
ATOM 4923 C C . GLU A 1 609 ? -0.411 -4.162 -18.776 1.00 90.69 609 GLU A C 1
ATOM 4925 O O . GLU A 1 609 ? -1.601 -3.945 -18.548 1.00 90.69 609 GLU A O 1
ATOM 4930 N N . LEU A 1 610 ? 0.142 -3.870 -19.960 1.00 93.56 610 LEU A N 1
ATOM 4931 C CA . LEU A 1 610 ? -0.629 -3.313 -21.078 1.00 93.56 610 LEU A CA 1
ATOM 4932 C C . LEU A 1 610 ? -1.715 -4.271 -21.569 1.00 93.56 610 LEU A C 1
ATOM 4934 O O . LEU A 1 610 ? -2.848 -3.843 -21.776 1.00 93.56 610 LEU A O 1
ATOM 4938 N N . LEU A 1 611 ? -1.403 -5.559 -21.726 1.00 95.31 611 LEU A N 1
ATOM 4939 C CA . LEU A 1 611 ? -2.392 -6.568 -22.114 1.00 95.31 611 LEU A CA 1
ATOM 4940 C C . LEU A 1 611 ? -3.514 -6.668 -21.074 1.00 95.31 611 LEU A C 1
ATOM 4942 O O . LEU A 1 611 ? -4.691 -6.639 -21.434 1.00 95.31 611 LEU A O 1
ATOM 4946 N N . ARG A 1 612 ? -3.167 -6.691 -19.780 1.00 94.88 612 ARG A N 1
ATOM 4947 C CA . ARG A 1 612 ? -4.155 -6.651 -18.693 1.00 94.88 612 ARG A CA 1
ATOM 4948 C C . ARG A 1 612 ? -5.022 -5.392 -18.757 1.00 94.88 612 ARG A C 1
ATOM 4950 O O . ARG A 1 612 ? -6.240 -5.483 -18.609 1.00 94.88 612 ARG A O 1
ATOM 4957 N N . TYR A 1 613 ? -4.413 -4.230 -18.987 1.00 94.88 613 TYR A N 1
ATOM 4958 C CA . TYR A 1 613 ? -5.129 -2.963 -19.119 1.00 94.88 613 TYR A CA 1
ATOM 4959 C C . TYR A 1 613 ? -6.103 -2.980 -20.302 1.00 94.88 613 TYR A C 1
ATOM 4961 O O . TYR A 1 613 ? -7.255 -2.584 -20.136 1.00 94.88 613 TYR A O 1
ATOM 4969 N N . ILE A 1 614 ? -5.676 -3.477 -21.469 1.00 96.56 614 ILE A N 1
ATOM 4970 C CA . ILE A 1 614 ? -6.521 -3.623 -22.662 1.00 96.56 614 ILE A CA 1
ATOM 4971 C C . ILE A 1 614 ? -7.750 -4.483 -22.351 1.00 96.56 614 ILE A C 1
ATOM 4973 O O . ILE A 1 614 ? -8.866 -4.096 -22.700 1.00 96.56 614 ILE A O 1
ATOM 4977 N N . GLU A 1 615 ? -7.573 -5.620 -21.677 1.00 96.88 615 GLU A N 1
ATOM 4978 C CA . GLU A 1 615 ? -8.690 -6.503 -21.327 1.00 96.88 615 GLU A CA 1
ATOM 4979 C C . GLU A 1 615 ? -9.664 -5.844 -20.346 1.00 96.88 615 GLU A C 1
ATOM 4981 O O . GLU A 1 615 ? -10.875 -5.874 -20.570 1.00 96.88 615 GLU A O 1
ATOM 4986 N N . ILE A 1 616 ? -9.160 -5.150 -19.321 1.00 95.19 616 ILE A N 1
ATOM 4987 C CA . ILE A 1 616 ? -10.008 -4.354 -18.420 1.00 95.19 616 ILE A CA 1
ATOM 4988 C C . ILE A 1 616 ? -10.755 -3.278 -19.209 1.00 95.19 616 ILE A C 1
ATOM 4990 O O . ILE A 1 616 ? -11.955 -3.088 -19.023 1.00 95.19 616 ILE A O 1
ATOM 4994 N N . LEU A 1 617 ? -10.082 -2.588 -20.126 1.00 96.19 617 LEU A N 1
ATOM 4995 C CA . LEU A 1 617 ? -10.688 -1.530 -20.918 1.00 96.19 617 LEU A CA 1
ATOM 4996 C C . LEU A 1 617 ? -11.810 -2.070 -21.823 1.00 96.19 617 LEU A C 1
ATOM 4998 O O . LEU A 1 617 ? -12.887 -1.476 -21.876 1.00 96.19 617 LEU A O 1
ATOM 5002 N N . LYS A 1 618 ? -11.609 -3.229 -22.466 1.00 97.19 618 LYS A N 1
ATOM 5003 C CA . LYS A 1 618 ? -12.653 -3.941 -23.226 1.00 97.19 618 LYS A CA 1
ATOM 5004 C C . LYS A 1 618 ? -13.829 -4.344 -22.336 1.00 97.19 618 LYS A C 1
ATOM 5006 O O . LYS A 1 618 ? -14.979 -4.144 -22.727 1.00 97.19 618 LYS A O 1
ATOM 5011 N N . GLN A 1 619 ? -13.563 -4.859 -21.133 1.00 95.75 619 GLN A N 1
ATOM 5012 C CA . GLN A 1 619 ? -14.606 -5.184 -20.156 1.00 95.75 619 GLN A CA 1
ATOM 5013 C C . GLN A 1 619 ? -15.421 -3.938 -19.790 1.00 95.75 619 GLN A C 1
ATOM 5015 O O . GLN A 1 619 ? -16.648 -3.962 -19.899 1.00 95.75 619 GLN A O 1
ATOM 5020 N N . ARG A 1 620 ? -14.769 -2.813 -19.468 1.00 95.69 620 ARG A N 1
ATOM 5021 C CA . ARG A 1 620 ? -15.465 -1.545 -19.184 1.00 95.69 620 ARG A CA 1
ATOM 5022 C C . ARG A 1 620 ? -16.243 -1.028 -20.389 1.00 95.69 620 ARG A C 1
ATOM 5024 O O . ARG A 1 620 ? -17.346 -0.517 -20.215 1.00 95.69 620 ARG A O 1
ATOM 5031 N N . PHE A 1 621 ? -15.721 -1.193 -21.600 1.00 97.12 621 PHE A N 1
ATOM 5032 C CA . PHE A 1 621 ? -16.432 -0.791 -22.810 1.00 97.12 621 PHE A CA 1
ATOM 5033 C C . PHE A 1 621 ? -17.655 -1.675 -23.099 1.00 97.12 621 PHE A C 1
ATOM 5035 O O . PHE A 1 621 ? -18.663 -1.200 -23.616 1.00 97.12 621 PHE A O 1
ATOM 5042 N N . SER A 1 622 ? -17.628 -2.953 -22.710 1.00 96.00 622 SER A N 1
ATOM 5043 C CA . SER A 1 622 ? -18.813 -3.820 -22.793 1.00 96.00 622 SER A CA 1
ATOM 5044 C C . SER A 1 622 ? -19.971 -3.297 -21.930 1.00 96.00 622 SER A C 1
ATOM 5046 O O . SER A 1 622 ? -21.130 -3.369 -22.340 1.00 96.00 622 SER A O 1
ATOM 5048 N N . VAL A 1 623 ? -19.661 -2.692 -20.774 1.00 95.12 623 VAL A N 1
ATOM 5049 C CA . VAL A 1 623 ? -20.642 -1.994 -19.930 1.00 95.12 623 VAL A CA 1
ATOM 5050 C C . VAL A 1 623 ? -21.189 -0.771 -20.662 1.00 95.12 623 VAL A C 1
ATOM 5052 O O . VAL A 1 623 ? -22.400 -0.575 -20.682 1.00 95.12 623 VAL A O 1
ATOM 5055 N N . THR A 1 624 ? -20.333 0.001 -21.338 1.00 96.00 624 THR A N 1
ATOM 5056 C CA . THR A 1 624 ? -20.753 1.129 -22.185 1.00 96.00 624 THR A CA 1
ATOM 5057 C C . THR A 1 624 ? -21.756 0.686 -23.247 1.00 96.00 624 THR A C 1
ATOM 5059 O O . THR A 1 624 ? -22.836 1.262 -23.340 1.00 96.00 624 THR A O 1
ATOM 5062 N N . LYS A 1 625 ? -21.448 -0.376 -24.008 1.00 95.38 625 LYS A N 1
ATOM 5063 C CA . LYS A 1 625 ? -22.351 -0.909 -25.043 1.00 95.38 625 LYS A CA 1
ATOM 5064 C C . LYS A 1 625 ? -23.700 -1.318 -24.460 1.00 95.38 625 LYS A C 1
ATOM 5066 O O . LYS A 1 625 ? -24.732 -0.934 -25.001 1.00 95.38 625 LYS A O 1
ATOM 5071 N N . ARG A 1 626 ? -23.691 -2.034 -23.332 1.00 94.25 626 ARG A N 1
ATOM 5072 C CA . ARG A 1 626 ? -24.911 -2.442 -22.624 1.00 94.25 626 ARG A CA 1
ATOM 5073 C C . ARG A 1 626 ? -25.748 -1.230 -22.210 1.00 94.25 626 ARG A C 1
ATOM 5075 O O . ARG A 1 626 ? -26.941 -1.180 -22.484 1.00 94.25 626 ARG A O 1
ATOM 5082 N N . LEU A 1 627 ? -25.117 -0.208 -21.629 1.00 92.75 627 LEU A N 1
ATOM 5083 C CA . LEU A 1 627 ? -25.798 1.027 -21.236 1.00 92.75 627 LEU A CA 1
ATOM 5084 C C . LEU A 1 627 ? -26.395 1.778 -22.435 1.00 92.75 627 LEU A C 1
ATOM 5086 O O . LEU A 1 627 ? -27.476 2.342 -22.286 1.00 92.75 627 LEU A O 1
ATOM 5090 N N . LEU A 1 628 ? -25.740 1.764 -23.599 1.00 92.44 628 LEU A N 1
ATOM 5091 C CA . LEU A 1 628 ? -26.239 2.394 -24.827 1.00 92.44 628 LEU A CA 1
ATOM 5092 C C . LEU A 1 628 ? -27.389 1.614 -25.485 1.00 92.44 628 LEU A C 1
ATOM 5094 O O . LEU A 1 628 ? -28.293 2.229 -26.042 1.00 92.44 628 LEU A O 1
ATOM 5098 N N . GLN A 1 629 ? -27.355 0.280 -25.439 1.00 89.50 629 GLN A N 1
ATOM 5099 C CA . GLN A 1 629 ? -28.329 -0.590 -26.112 1.00 89.50 629 GLN A CA 1
ATOM 5100 C C . GLN A 1 629 ? -29.581 -0.855 -25.273 1.00 89.50 629 GLN A C 1
ATOM 5102 O O . GLN A 1 629 ? -30.682 -0.958 -25.815 1.00 89.50 629 GLN A O 1
ATOM 5107 N N . ASP A 1 630 ? -29.430 -0.978 -23.955 1.00 82.31 630 ASP A N 1
ATOM 5108 C CA . ASP A 1 630 ? -30.542 -1.331 -23.088 1.00 82.31 630 ASP A CA 1
ATOM 5109 C C . ASP A 1 630 ? -31.564 -0.194 -23.032 1.00 82.31 630 ASP A C 1
ATOM 5111 O O . ASP A 1 630 ? -31.271 0.899 -22.534 1.00 82.31 630 ASP A O 1
ATOM 5115 N N . VAL A 1 631 ? -32.811 -0.493 -23.401 1.00 72.50 631 VAL A N 1
ATOM 5116 C CA . VAL A 1 631 ? -33.986 0.338 -23.088 1.00 72.50 631 VAL A CA 1
ATOM 5117 C C . VAL A 1 631 ? -34.305 0.190 -21.594 1.00 72.50 631 VAL A C 1
ATOM 5119 O O . VAL A 1 631 ? -35.342 -0.337 -21.189 1.00 72.50 631 VAL A O 1
ATOM 5122 N N . GLN A 1 632 ? -33.368 0.580 -20.733 1.00 64.81 632 GLN A N 1
ATOM 5123 C CA . GLN A 1 632 ? -33.618 0.618 -19.300 1.00 64.81 632 GLN A CA 1
ATOM 5124 C C . GLN A 1 632 ? -34.607 1.737 -19.011 1.00 64.81 632 GLN A C 1
ATOM 5126 O O . GLN A 1 632 ? -34.477 2.866 -19.484 1.00 64.81 632 GLN A O 1
ATOM 5131 N N . LYS A 1 633 ? -35.610 1.387 -18.213 1.00 72.38 633 LYS A N 1
ATOM 5132 C CA . LYS A 1 633 ? -36.605 2.333 -17.727 1.00 72.38 633 LYS A CA 1
ATOM 5133 C C . LYS A 1 633 ? -35.940 3.285 -16.721 1.00 72.38 633 LYS A C 1
ATOM 5135 O O . LYS A 1 633 ? -35.015 2.852 -16.031 1.00 72.38 633 LYS A O 1
ATOM 5140 N N . PRO A 1 634 ? -36.423 4.536 -16.608 1.00 84.62 634 PRO A N 1
ATOM 5141 C CA . PRO A 1 634 ? -35.968 5.466 -15.579 1.00 84.62 634 PRO A CA 1
ATOM 5142 C C . PRO A 1 634 ? -36.001 4.824 -14.191 1.00 84.62 634 PRO A C 1
ATOM 5144 O O . PRO A 1 634 ? -36.831 3.941 -13.932 1.00 84.62 634 PRO A O 1
ATOM 5147 N N . LEU A 1 635 ? -35.120 5.285 -13.302 1.00 87.69 635 LEU A N 1
ATOM 5148 C CA . LEU A 1 635 ? -35.053 4.782 -11.936 1.00 87.69 635 LEU A CA 1
ATOM 5149 C C . LEU A 1 635 ? -36.405 5.004 -11.247 1.00 87.69 635 LEU A C 1
ATOM 5151 O O . LEU A 1 635 ? -36.887 6.132 -11.153 1.00 87.69 635 LEU A O 1
ATOM 5155 N N . LYS A 1 636 ? -37.032 3.925 -10.773 1.00 90.81 636 LYS A N 1
ATOM 5156 C CA . LYS A 1 636 ? -38.305 3.997 -10.048 1.00 90.81 636 LYS A CA 1
ATOM 5157 C C . LYS A 1 636 ? -38.043 3.933 -8.554 1.00 90.81 636 LYS A C 1
ATOM 5159 O O . LYS A 1 636 ? -37.821 2.855 -8.013 1.00 90.81 636 LYS A O 1
ATOM 5164 N N . LEU A 1 637 ? -38.096 5.087 -7.904 1.00 91.69 637 LEU A N 1
ATOM 5165 C CA . LEU A 1 637 ? -37.995 5.206 -6.454 1.00 91.69 637 LEU A CA 1
ATOM 5166 C C . LEU A 1 637 ? -39.388 5.297 -5.823 1.00 91.69 637 LEU A C 1
ATOM 5168 O O . LEU A 1 637 ? -40.338 5.781 -6.446 1.00 91.69 637 LEU A O 1
ATOM 5172 N N . SER A 1 638 ? -39.524 4.810 -4.587 1.00 93.69 638 SER A N 1
ATOM 5173 C CA . SER A 1 638 ? -40.725 5.086 -3.793 1.00 93.69 638 SER A CA 1
ATOM 5174 C C . SER A 1 638 ? -40.780 6.575 -3.442 1.00 93.69 638 SER A C 1
ATOM 5176 O O . SER A 1 638 ? -39.742 7.224 -3.392 1.00 93.69 638 SER A O 1
ATOM 5178 N N . VAL A 1 639 ? -41.962 7.117 -3.131 1.00 94.06 639 VAL A N 1
ATOM 5179 C CA . VAL A 1 639 ? -42.112 8.543 -2.758 1.00 94.06 639 VAL A CA 1
ATOM 5180 C C . VAL A 1 639 ? -41.146 8.946 -1.635 1.00 94.06 639 VAL A C 1
ATOM 5182 O O . VAL A 1 639 ? -40.528 10.003 -1.692 1.00 94.06 639 VAL A O 1
ATOM 5185 N N . ALA A 1 640 ? -40.968 8.074 -0.641 1.00 92.94 640 ALA A N 1
ATOM 5186 C CA . ALA A 1 640 ? -40.056 8.322 0.468 1.00 92.94 640 ALA A CA 1
ATOM 5187 C C . ALA A 1 640 ? -38.571 8.189 0.080 1.00 92.94 640 ALA A C 1
ATOM 5189 O O . ALA A 1 640 ? -37.741 8.862 0.676 1.00 92.94 640 ALA A O 1
ATOM 5190 N N . ASP A 1 641 ? -38.214 7.364 -0.910 1.00 93.38 641 ASP A N 1
ATOM 5191 C CA . ASP A 1 641 ? -36.829 7.298 -1.404 1.00 93.38 641 ASP A CA 1
ATOM 5192 C C . ASP A 1 641 ? -36.513 8.460 -2.356 1.00 93.38 641 ASP A C 1
ATOM 5194 O O . ASP A 1 641 ? -35.395 8.965 -2.347 1.00 93.38 641 ASP A O 1
ATOM 5198 N N . THR A 1 642 ? -37.501 8.935 -3.121 1.00 93.06 642 THR A N 1
ATOM 5199 C CA . THR A 1 642 ? -37.398 10.167 -3.913 1.00 93.06 642 THR A CA 1
ATOM 5200 C C . THR A 1 642 ? -37.101 11.367 -3.016 1.00 93.06 642 THR A C 1
ATOM 5202 O O . THR A 1 642 ? -36.192 12.132 -3.322 1.00 93.06 642 THR A O 1
ATOM 5205 N N . ASP A 1 643 ? -37.769 11.486 -1.864 1.00 93.38 643 ASP A N 1
ATOM 5206 C CA . ASP A 1 643 ? -37.483 12.543 -0.882 1.00 93.38 643 ASP A CA 1
ATOM 5207 C C . ASP A 1 643 ? -36.023 12.523 -0.391 1.00 93.38 643 ASP A C 1
ATOM 5209 O O . ASP A 1 643 ? -35.415 13.573 -0.206 1.00 93.38 643 ASP A O 1
ATOM 5213 N N . LEU A 1 644 ? -35.409 11.345 -0.232 1.00 92.88 644 LEU A N 1
ATOM 5214 C CA . LEU A 1 644 ? -33.998 11.239 0.165 1.00 92.88 644 LEU A CA 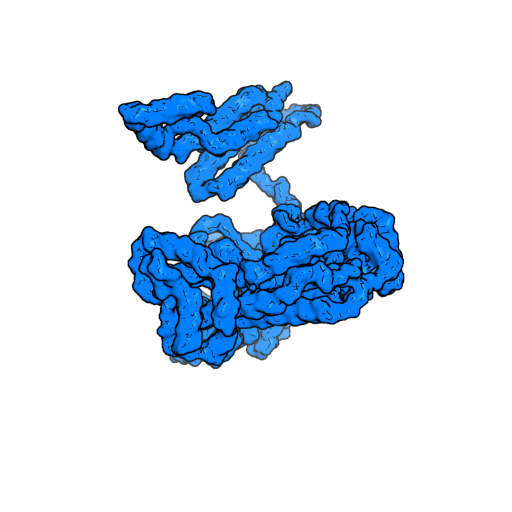1
ATOM 5215 C C . LEU A 1 644 ? -33.015 11.689 -0.926 1.00 92.88 644 LEU A C 1
ATOM 5217 O O . LEU A 1 644 ? -31.856 11.969 -0.601 1.00 92.88 644 LEU A O 1
ATOM 5221 N N . VAL A 1 645 ? -33.456 11.727 -2.187 1.00 90.25 645 VAL A N 1
ATOM 5222 C CA . VAL A 1 645 ? -32.688 12.213 -3.344 1.00 90.25 645 VAL A CA 1
ATOM 5223 C C . VAL A 1 645 ? -32.919 13.707 -3.572 1.00 90.25 645 VAL A C 1
ATOM 5225 O O . VAL A 1 645 ? -31.960 14.439 -3.809 1.00 90.25 645 VAL A O 1
ATOM 5228 N N . GLU A 1 646 ? -34.171 14.161 -3.500 1.00 89.50 646 GLU A N 1
ATOM 5229 C CA . GLU A 1 646 ? -34.553 15.563 -3.718 1.00 89.50 646 GLU A CA 1
ATOM 5230 C C . GLU A 1 646 ? -34.187 16.457 -2.526 1.00 89.50 646 GLU A C 1
ATOM 5232 O O . GLU A 1 646 ? -33.766 17.594 -2.722 1.00 89.50 646 GLU A O 1
ATOM 5237 N N . ASN A 1 647 ? -34.269 15.923 -1.303 1.00 91.00 647 ASN A N 1
ATOM 5238 C CA . ASN A 1 647 ? -33.940 16.609 -0.053 1.00 91.00 647 ASN A CA 1
ATOM 5239 C C . ASN A 1 647 ? -32.839 15.843 0.708 1.00 91.00 647 ASN A C 1
ATOM 5241 O O . ASN A 1 647 ? -33.111 15.269 1.781 1.00 91.00 647 ASN A O 1
ATOM 5245 N N . PRO A 1 648 ? -31.606 15.792 0.159 1.00 91.62 648 PRO A N 1
ATOM 5246 C CA . PRO A 1 648 ? -30.533 14.990 0.720 1.00 91.62 648 PRO A CA 1
ATOM 5247 C C . PRO A 1 648 ? -30.094 15.527 2.085 1.00 91.62 648 PRO A C 1
ATOM 5249 O O . PRO A 1 648 ? -29.949 16.731 2.282 1.00 91.62 648 PRO A O 1
ATOM 5252 N N . LEU A 1 649 ? -29.845 14.615 3.022 1.00 93.00 649 LEU A N 1
ATOM 5253 C CA . LEU A 1 649 ? -29.283 14.913 4.343 1.00 93.00 649 LEU A CA 1
ATOM 5254 C C . LEU A 1 649 ? -27.887 14.284 4.491 1.00 93.00 649 LEU A C 1
ATOM 5256 O O . LEU A 1 649 ? -27.644 13.218 3.909 1.00 93.00 649 LEU A O 1
ATOM 5260 N N . PRO A 1 650 ? -26.971 14.906 5.256 1.00 93.88 650 PRO A N 1
ATOM 5261 C CA . PRO A 1 650 ? -25.627 14.380 5.466 1.00 93.88 650 PRO A CA 1
ATOM 5262 C C . PRO A 1 650 ? -25.670 13.100 6.301 1.00 93.88 650 PRO A C 1
ATOM 5264 O O . PRO A 1 650 ? -26.322 13.053 7.349 1.00 93.88 650 PRO A O 1
ATOM 5267 N N . ILE A 1 651 ? -24.944 12.070 5.867 1.00 95.38 651 ILE A N 1
ATOM 5268 C CA . ILE A 1 651 ? -24.802 10.824 6.626 1.00 95.38 651 ILE A CA 1
ATOM 5269 C C . ILE A 1 651 ? -23.343 10.387 6.708 1.00 95.38 651 ILE A C 1
ATOM 5271 O O . ILE A 1 651 ? -22.566 10.552 5.768 1.00 95.38 651 ILE A O 1
ATOM 5275 N N . ILE A 1 652 ? -22.987 9.767 7.828 1.00 95.69 652 ILE A N 1
ATOM 5276 C CA . ILE A 1 652 ? -21.726 9.048 7.992 1.00 95.69 652 ILE A CA 1
ATOM 5277 C C . ILE A 1 652 ? -22.058 7.589 8.273 1.00 95.69 652 ILE A C 1
ATOM 5279 O O . ILE A 1 652 ? -22.750 7.281 9.241 1.00 95.69 652 ILE A O 1
ATOM 5283 N N . LEU A 1 653 ? -21.569 6.696 7.418 1.00 96.50 653 LEU A N 1
ATOM 5284 C CA . LEU A 1 653 ? -21.670 5.254 7.609 1.00 96.50 653 LEU A CA 1
ATOM 5285 C C . LEU A 1 653 ? -20.502 4.786 8.480 1.00 96.50 653 LEU A C 1
ATOM 5287 O O . LEU A 1 653 ? -19.347 5.072 8.158 1.00 96.50 653 LEU A O 1
ATOM 5291 N N . CYS A 1 654 ? -20.799 4.064 9.558 1.00 95.75 654 CYS A N 1
ATOM 5292 C CA . CYS A 1 654 ? -19.808 3.566 10.507 1.00 95.75 654 CYS A CA 1
ATOM 5293 C C . CYS A 1 654 ? -19.662 2.043 10.383 1.00 95.75 654 CYS A C 1
ATOM 5295 O O . CYS A 1 654 ? -20.639 1.299 10.478 1.00 95.75 654 CYS A O 1
ATOM 5297 N N . TYR A 1 655 ? -18.428 1.585 10.195 1.00 94.44 655 TYR A N 1
ATOM 5298 C CA . TYR A 1 655 ? -18.071 0.179 10.047 1.00 94.44 655 TYR A CA 1
ATOM 5299 C C . TYR A 1 655 ? -17.012 -0.215 11.079 1.00 94.44 655 TYR A C 1
ATOM 5301 O O . TYR A 1 655 ? -15.912 0.331 11.085 1.00 94.44 655 TYR A O 1
ATOM 5309 N N . GLU A 1 656 ? -17.326 -1.146 11.975 1.00 86.25 656 GLU A N 1
ATOM 5310 C CA . GLU A 1 656 ? -16.476 -1.421 13.144 1.00 86.25 656 GLU A CA 1
ATOM 5311 C C . GLU A 1 656 ? -15.338 -2.412 12.873 1.00 86.25 656 GLU A C 1
ATOM 5313 O O . GLU A 1 656 ? -14.278 -2.328 13.491 1.00 86.25 656 GLU A O 1
ATOM 5318 N N . GLN A 1 657 ? -15.521 -3.341 11.936 1.00 78.12 657 GLN A N 1
ATOM 5319 C CA . GLN A 1 657 ? -14.589 -4.453 11.743 1.00 78.12 657 GLN A CA 1
ATOM 5320 C C . GLN A 1 657 ? -13.377 -4.035 10.890 1.00 78.12 657 GLN A C 1
ATOM 5322 O O . GLN A 1 657 ? -13.517 -3.424 9.840 1.00 78.12 657 GLN A O 1
ATOM 5327 N N . SER A 1 658 ? -12.157 -4.411 11.270 1.00 76.94 658 SER A N 1
ATOM 5328 C CA . SER A 1 658 ? -10.944 -4.120 10.478 1.00 76.94 658 SER A CA 1
ATOM 5329 C C . SER A 1 658 ? -10.762 -5.046 9.273 1.00 76.94 658 SER A C 1
ATOM 5331 O O . SER A 1 658 ? -10.259 -4.608 8.245 1.00 76.94 658 SER A O 1
ATOM 5333 N N . ARG A 1 659 ? -11.231 -6.298 9.356 1.00 76.56 659 ARG A N 1
ATOM 5334 C CA . ARG A 1 659 ? -10.911 -7.391 8.411 1.00 76.56 659 ARG A CA 1
ATOM 5335 C C . ARG A 1 659 ? -11.208 -7.156 6.923 1.00 76.56 659 ARG A C 1
ATOM 5337 O O . ARG A 1 659 ? -10.712 -7.905 6.094 1.00 76.56 659 ARG A O 1
ATOM 5344 N N . TYR A 1 660 ? -12.054 -6.183 6.580 1.00 82.81 660 TYR A N 1
ATOM 5345 C CA . TYR A 1 660 ? -12.382 -5.847 5.183 1.00 82.81 660 TYR A CA 1
ATOM 5346 C C . TYR A 1 660 ? -11.942 -4.437 4.795 1.00 82.81 660 TYR A C 1
ATOM 5348 O O . TYR A 1 660 ? -12.288 -3.971 3.711 1.00 82.81 660 TYR A O 1
ATOM 5356 N N . MET A 1 661 ? -11.213 -3.752 5.673 1.00 85.75 661 MET A N 1
ATOM 5357 C CA . MET A 1 661 ? -10.659 -2.433 5.421 1.00 85.75 661 MET A CA 1
ATOM 5358 C C . MET A 1 661 ? -9.187 -2.550 5.106 1.00 85.75 661 MET A C 1
ATOM 5360 O O . MET A 1 661 ? -8.436 -3.262 5.763 1.00 85.75 661 MET A O 1
ATOM 5364 N N . ARG A 1 662 ? -8.771 -1.801 4.096 1.00 79.62 662 ARG A N 1
ATOM 5365 C CA . ARG A 1 662 ? -7.396 -1.802 3.643 1.00 79.62 662 ARG A CA 1
ATOM 5366 C C . ARG A 1 662 ? -6.886 -0.389 3.492 1.00 79.62 662 ARG A C 1
ATOM 5368 O O . ARG A 1 662 ? -7.481 0.398 2.766 1.00 79.62 662 ARG A O 1
ATOM 5375 N N . ILE A 1 663 ? -5.768 -0.081 4.136 1.00 81.00 663 ILE A N 1
ATOM 5376 C CA . ILE A 1 663 ? -5.118 1.214 3.966 1.00 81.00 663 ILE A CA 1
ATOM 5377 C C . ILE A 1 663 ? -4.540 1.332 2.549 1.00 81.00 663 ILE A C 1
ATOM 5379 O O . ILE A 1 663 ? -3.806 0.463 2.074 1.00 81.00 663 ILE A O 1
ATOM 5383 N N . ILE A 1 664 ? -4.923 2.397 1.851 1.00 72.62 664 ILE A N 1
ATOM 5384 C CA . ILE A 1 664 ? -4.454 2.737 0.503 1.00 72.62 664 ILE A CA 1
ATOM 5385 C C . ILE A 1 664 ? -3.459 3.896 0.561 1.00 72.62 664 ILE A C 1
ATOM 5387 O O . ILE A 1 664 ? -2.518 3.932 -0.229 1.00 72.62 664 ILE A O 1
ATOM 5391 N N . SER A 1 665 ? -3.609 4.797 1.536 1.00 68.75 665 SER A N 1
ATOM 5392 C CA . SER A 1 665 ? -2.655 5.875 1.785 1.00 68.75 665 SER A CA 1
ATOM 5393 C C . SER A 1 665 ? -2.396 6.044 3.278 1.00 68.75 665 SER A C 1
ATOM 5395 O O . SER A 1 665 ? -3.241 6.556 4.007 1.00 68.75 665 SER A O 1
ATOM 5397 N N . MET A 1 666 ? -1.203 5.643 3.730 1.00 65.19 666 MET A N 1
ATOM 5398 C CA . MET A 1 666 ? -0.758 5.843 5.116 1.00 65.19 666 MET A CA 1
ATOM 5399 C C . MET A 1 666 ? -0.685 7.328 5.515 1.00 65.19 666 MET A C 1
ATOM 5401 O O . MET A 1 666 ? -1.237 7.671 6.559 1.00 65.19 666 MET A O 1
ATOM 5405 N N . PRO A 1 667 ? -0.083 8.235 4.711 1.00 65.50 667 PRO A N 1
ATOM 5406 C CA . PRO A 1 667 ? -0.025 9.657 5.062 1.00 65.50 667 PRO A CA 1
ATOM 5407 C C . PRO A 1 667 ? -1.403 10.313 5.214 1.00 65.50 667 PRO A C 1
ATOM 5409 O O . PRO A 1 667 ? -1.559 11.232 6.016 1.00 65.50 667 PRO A O 1
ATOM 5412 N N . HIS A 1 668 ? -2.398 9.843 4.455 1.00 66.31 668 HIS A N 1
ATOM 5413 C CA . HIS A 1 668 ? -3.759 10.386 4.481 1.00 66.31 668 HIS A CA 1
ATOM 5414 C C . HIS A 1 668 ? -4.719 9.581 5.366 1.00 66.31 668 HIS A C 1
ATOM 5416 O O . HIS A 1 668 ? -5.840 10.030 5.586 1.00 66.31 668 HIS A O 1
ATOM 5422 N N . GLN A 1 669 ? -4.281 8.430 5.893 1.00 74.81 669 GLN A N 1
ATOM 5423 C CA . GLN A 1 669 ? -5.130 7.445 6.572 1.00 74.81 669 GLN A CA 1
ATOM 5424 C C . GLN A 1 669 ? -6.389 7.099 5.759 1.00 74.81 669 GLN A C 1
ATOM 5426 O O . GLN A 1 669 ? -7.491 6.988 6.292 1.00 74.81 669 GLN A O 1
ATOM 5431 N N . GLU A 1 670 ? -6.209 6.944 4.445 1.00 81.88 670 GLU A N 1
ATOM 5432 C CA . GLU A 1 670 ? -7.275 6.554 3.527 1.00 81.88 670 GLU A CA 1
ATOM 5433 C C . GLU A 1 670 ? -7.404 5.032 3.526 1.00 81.88 670 GLU A C 1
ATOM 5435 O O . GLU A 1 670 ? -6.471 4.327 3.126 1.00 81.88 670 GLU A O 1
ATOM 5440 N N . TYR A 1 671 ? -8.563 4.525 3.934 1.00 87.75 671 TYR A N 1
ATOM 5441 C CA . TYR A 1 671 ? -8.900 3.108 3.889 1.00 87.75 671 TYR A CA 1
ATOM 5442 C C . TYR A 1 671 ? -9.908 2.848 2.777 1.00 87.75 671 TYR A C 1
ATOM 5444 O O . TYR A 1 671 ? -10.764 3.679 2.494 1.00 87.75 671 TYR A O 1
ATOM 5452 N N . ARG A 1 672 ? -9.850 1.679 2.147 1.00 89.69 672 ARG A N 1
ATOM 5453 C CA . ARG A 1 672 ? -10.871 1.221 1.208 1.00 89.69 672 ARG A CA 1
ATOM 5454 C C . ARG A 1 672 ? -11.381 -0.144 1.601 1.00 89.69 672 ARG A C 1
ATOM 5456 O O . ARG A 1 672 ? -10.621 -0.998 2.057 1.00 89.69 672 ARG A O 1
ATOM 5463 N N . SER A 1 673 ? -12.672 -0.344 1.385 1.00 92.12 673 SER A N 1
ATOM 5464 C CA . SER A 1 673 ? -13.279 -1.660 1.543 1.00 92.12 673 SER A CA 1
ATOM 5465 C C . SER A 1 673 ? -12.729 -2.637 0.492 1.00 92.12 673 SER A C 1
ATOM 5467 O O . SER A 1 673 ? -12.479 -2.268 -0.658 1.00 92.12 673 SER A O 1
ATOM 5469 N N . GLN A 1 674 ? -12.507 -3.889 0.886 1.00 87.06 674 GLN A N 1
ATOM 5470 C CA . GLN A 1 674 ? -12.080 -4.971 -0.013 1.00 87.06 674 GLN A CA 1
ATOM 5471 C C . GLN A 1 674 ? -13.259 -5.724 -0.642 1.00 87.06 674 GLN A C 1
ATOM 5473 O O . GLN A 1 674 ? -13.069 -6.458 -1.608 1.00 87.06 674 GLN A O 1
ATOM 5478 N N . LYS A 1 675 ? -14.468 -5.532 -0.108 1.00 91.69 675 LYS A N 1
ATOM 5479 C CA . LYS A 1 675 ? -15.725 -6.103 -0.598 1.00 91.69 675 LYS A CA 1
ATOM 5480 C C . LYS A 1 675 ? -16.861 -5.089 -0.453 1.00 91.69 675 LYS A C 1
ATOM 5482 O O . LYS A 1 675 ? -16.749 -4.147 0.331 1.00 91.69 675 LYS A O 1
ATOM 5487 N N . SER A 1 676 ? -17.974 -5.353 -1.129 1.00 95.06 676 SER A N 1
ATOM 5488 C CA . SER A 1 676 ? -19.266 -4.730 -0.835 1.00 95.06 676 SER A CA 1
ATOM 5489 C C . SER A 1 676 ? -19.668 -4.928 0.633 1.00 95.06 676 SER A C 1
ATOM 5491 O O . SER A 1 676 ? -19.533 -6.031 1.169 1.00 95.06 676 SER A O 1
ATOM 5493 N N . LEU A 1 677 ? -20.174 -3.871 1.272 1.00 96.12 677 LEU A N 1
ATOM 5494 C CA . LEU A 1 677 ? -20.604 -3.865 2.674 1.00 96.12 677 LEU A CA 1
ATOM 5495 C C . LEU A 1 677 ? -22.117 -3.693 2.760 1.00 96.12 677 LEU A C 1
ATOM 5497 O O . LEU A 1 677 ? -22.657 -2.725 2.230 1.00 96.12 677 LEU A O 1
ATOM 5501 N N . LYS A 1 678 ? -22.813 -4.611 3.424 1.00 97.25 678 LYS A N 1
ATOM 5502 C CA . LYS A 1 678 ? -24.274 -4.594 3.513 1.00 97.25 678 LYS A CA 1
ATOM 5503 C C . LYS A 1 678 ? -24.761 -3.767 4.704 1.00 97.25 678 LYS A C 1
ATOM 5505 O O . LYS A 1 678 ? -24.329 -3.963 5.840 1.00 97.25 678 LYS A O 1
ATOM 5510 N N . LEU A 1 679 ? -25.674 -2.839 4.445 1.00 97.56 679 LEU A N 1
ATOM 5511 C CA . LEU A 1 679 ? -26.304 -1.996 5.453 1.00 97.56 679 LEU A CA 1
ATOM 5512 C C . LEU A 1 679 ? -27.249 -2.828 6.335 1.00 97.56 679 LEU A C 1
ATOM 5514 O O . LEU A 1 679 ? -28.026 -3.631 5.828 1.00 97.56 679 LEU A O 1
ATOM 5518 N N . GLY A 1 680 ? -27.159 -2.650 7.653 1.00 95.44 680 GLY A N 1
ATOM 5519 C CA . GLY A 1 680 ? -27.871 -3.442 8.661 1.00 95.44 680 GLY A CA 1
ATOM 5520 C C . GLY A 1 680 ? -27.171 -4.749 9.056 1.00 95.44 680 GLY A C 1
ATOM 5521 O O . GLY A 1 680 ? -27.540 -5.351 10.059 1.00 95.44 680 GLY A O 1
ATOM 5522 N N . GLU A 1 681 ? -26.147 -5.182 8.313 1.00 93.88 681 GLU A N 1
ATOM 5523 C CA . GLU A 1 681 ? -25.345 -6.373 8.635 1.00 93.88 681 GLU A CA 1
ATOM 5524 C C . GLU A 1 681 ? -23.889 -6.000 8.923 1.00 93.88 681 GLU A C 1
ATOM 5526 O O . GLU A 1 681 ? -23.445 -6.113 10.064 1.00 93.88 681 GLU A O 1
ATOM 5531 N N . ASP A 1 682 ? -23.164 -5.527 7.903 1.00 94.75 682 ASP A N 1
ATOM 5532 C CA . ASP A 1 682 ? -21.784 -5.055 8.030 1.00 94.75 682 ASP A CA 1
ATOM 5533 C C . ASP A 1 682 ? -21.761 -3.624 8.608 1.00 94.75 682 ASP A C 1
ATOM 5535 O O . ASP A 1 682 ? -20.990 -3.329 9.519 1.00 94.75 682 ASP A O 1
ATOM 5539 N N . ILE A 1 683 ? -22.613 -2.728 8.089 1.00 96.69 683 ILE A N 1
ATOM 5540 C CA . ILE A 1 683 ? -22.742 -1.332 8.546 1.00 96.69 683 ILE A CA 1
ATOM 5541 C C . ILE A 1 683 ? -23.977 -1.234 9.438 1.00 96.69 683 ILE A C 1
ATOM 5543 O O . ILE A 1 683 ? -25.100 -1.234 8.937 1.00 96.69 683 ILE A O 1
ATOM 5547 N N . GLN A 1 684 ? -23.769 -1.143 10.748 1.00 95.81 684 GLN A N 1
ATOM 5548 C CA . GLN A 1 684 ? -24.850 -1.155 11.741 1.00 95.81 684 GLN A CA 1
ATOM 5549 C C . GLN A 1 684 ? -25.117 0.219 12.358 1.00 95.81 684 GLN A C 1
ATOM 5551 O O . GLN A 1 684 ? -26.108 0.393 13.061 1.00 95.81 684 GLN A O 1
ATOM 5556 N N . ILE A 1 685 ? -24.256 1.207 12.103 1.00 97.25 685 ILE A N 1
ATOM 5557 C CA . ILE A 1 685 ? -24.378 2.549 12.672 1.00 97.25 685 ILE A CA 1
ATOM 5558 C C . ILE A 1 685 ? -24.353 3.592 11.554 1.00 97.25 685 ILE A C 1
ATOM 5560 O O . ILE A 1 685 ? -23.482 3.569 10.681 1.00 97.25 685 ILE A O 1
ATOM 5564 N N . ILE A 1 686 ? -25.304 4.527 11.608 1.00 97.62 686 ILE A N 1
ATOM 5565 C CA . ILE A 1 686 ? -25.326 5.734 10.777 1.00 97.62 686 ILE A CA 1
ATOM 5566 C C . ILE A 1 686 ? -25.353 6.958 11.691 1.00 97.62 686 ILE A C 1
ATOM 5568 O O . ILE A 1 686 ? -26.192 7.043 12.588 1.00 97.62 686 ILE A O 1
ATOM 5572 N N . ALA A 1 687 ? -24.474 7.925 11.438 1.00 97.00 687 ALA A N 1
ATOM 5573 C CA . ALA A 1 687 ? -24.521 9.232 12.084 1.00 97.00 687 ALA A CA 1
ATOM 5574 C C . ALA A 1 687 ? -25.097 10.304 11.145 1.00 97.00 687 ALA A C 1
ATOM 5576 O O . ALA A 1 687 ? -24.885 10.247 9.932 1.00 97.00 687 ALA A O 1
ATOM 5577 N N . THR A 1 688 ? -25.806 11.289 11.699 1.00 97.00 688 THR A N 1
ATOM 5578 C CA . THR A 1 688 ? -26.322 12.466 10.972 1.00 97.00 688 THR A CA 1
ATOM 5579 C C . THR A 1 688 ? -26.331 13.712 11.869 1.00 97.00 688 THR A C 1
ATOM 5581 O O . THR A 1 688 ? -26.027 13.629 13.056 1.00 97.00 688 THR A O 1
ATOM 5584 N N . ASP A 1 689 ? -26.643 14.882 11.324 1.00 94.69 689 ASP A N 1
ATOM 5585 C CA . ASP A 1 689 ? -26.455 16.185 11.973 1.00 94.69 689 ASP A CA 1
ATOM 5586 C C . ASP A 1 689 ? -27.583 16.600 12.939 1.00 94.69 689 ASP A C 1
ATOM 5588 O O . ASP A 1 689 ? -27.304 17.095 14.029 1.00 94.69 689 ASP A O 1
ATOM 5592 N N . THR A 1 690 ? -28.854 16.409 12.569 1.00 95.25 690 THR A N 1
ATOM 5593 C CA . THR A 1 690 ? -30.017 16.943 13.304 1.00 95.25 690 THR A CA 1
ATOM 5594 C C . THR A 1 690 ? -30.976 15.860 13.792 1.00 95.25 690 THR A C 1
ATOM 5596 O O . THR A 1 690 ? -31.112 14.798 13.188 1.00 95.25 690 THR A O 1
ATOM 5599 N N . GLU A 1 691 ? -31.742 16.152 14.850 1.00 96.00 691 GLU A N 1
ATOM 5600 C CA . GLU A 1 691 ? -32.759 15.229 15.381 1.00 96.00 691 GLU A CA 1
ATOM 5601 C C . GLU A 1 691 ? -33.855 14.899 14.348 1.00 96.00 691 GLU A C 1
ATOM 5603 O O . GLU A 1 691 ? -34.357 13.774 14.295 1.00 96.00 691 GLU A O 1
ATOM 5608 N N . ILE A 1 692 ? -34.211 15.864 13.492 1.00 96.69 692 ILE A N 1
ATOM 5609 C CA . ILE A 1 692 ? -35.167 15.660 12.395 1.00 96.69 692 ILE A CA 1
ATOM 5610 C C . ILE A 1 692 ? -34.615 14.619 11.417 1.00 96.69 692 ILE A C 1
ATOM 5612 O O . ILE A 1 692 ? -35.312 13.661 11.074 1.00 96.69 692 ILE A O 1
ATOM 5616 N N . ASN A 1 693 ? -33.349 14.758 11.021 1.00 96.25 693 ASN A N 1
ATOM 5617 C CA . ASN A 1 693 ? -32.684 13.806 10.139 1.00 96.25 693 ASN A CA 1
ATOM 5618 C C . ASN A 1 693 ? -32.511 12.433 10.804 1.00 96.25 693 ASN A C 1
ATOM 5620 O O . ASN A 1 693 ? -32.746 11.412 10.159 1.00 96.25 693 ASN A O 1
ATOM 5624 N N . MET A 1 694 ? -32.232 12.380 12.111 1.00 97.12 694 MET A N 1
ATOM 5625 C CA . MET A 1 694 ? -32.211 11.118 12.859 1.00 97.12 694 MET A CA 1
ATOM 5626 C C . MET A 1 694 ? -33.570 10.406 12.819 1.00 97.12 694 MET A C 1
ATOM 5628 O O . MET A 1 694 ? -33.620 9.195 12.611 1.00 97.12 694 MET A O 1
ATOM 5632 N N . LYS A 1 695 ? -34.684 11.135 12.987 1.00 97.06 695 LYS A N 1
ATOM 5633 C CA . LYS A 1 695 ? -36.042 10.569 12.876 1.00 97.06 695 LYS A CA 1
ATOM 5634 C C . LYS A 1 695 ? -36.323 10.048 11.465 1.00 97.06 695 LYS A C 1
ATOM 5636 O O . LYS A 1 695 ? -36.857 8.949 11.335 1.00 97.06 695 LYS A O 1
ATOM 5641 N N . ARG A 1 696 ? -35.914 10.786 10.423 1.00 96.69 696 ARG A N 1
ATOM 5642 C CA . ARG A 1 696 ? -36.022 10.344 9.016 1.00 96.69 696 ARG A CA 1
ATOM 5643 C C . ARG A 1 696 ? -35.255 9.039 8.777 1.00 96.69 696 ARG A C 1
ATOM 5645 O O . ARG A 1 696 ? -35.805 8.112 8.190 1.00 96.69 696 ARG A O 1
ATOM 5652 N N . LEU A 1 697 ? -34.021 8.932 9.276 1.00 97.31 697 LEU A N 1
ATOM 5653 C CA . LEU A 1 697 ? -33.198 7.725 9.130 1.00 97.31 697 LEU A CA 1
ATOM 5654 C C . LEU A 1 697 ? -33.728 6.529 9.932 1.00 97.31 697 LEU A C 1
ATOM 5656 O O . LEU A 1 697 ? -33.674 5.405 9.439 1.00 97.31 697 LEU A O 1
ATOM 5660 N N . LYS A 1 698 ? -34.290 6.750 11.126 1.00 97.50 698 LYS A N 1
ATOM 5661 C CA . LYS A 1 698 ? -34.968 5.690 11.893 1.00 97.50 698 LYS A CA 1
ATOM 5662 C C . LYS A 1 698 ? -36.183 5.153 11.138 1.00 97.50 698 LYS A C 1
ATOM 5664 O O . LYS A 1 698 ? -36.272 3.954 10.919 1.00 97.50 698 LYS A O 1
ATOM 5669 N N . ALA A 1 699 ? -37.035 6.041 10.622 1.00 97.06 699 ALA A N 1
ATOM 5670 C CA . ALA A 1 699 ? -38.175 5.642 9.797 1.00 97.06 699 ALA A CA 1
ATOM 5671 C C . ALA A 1 699 ? -37.746 4.894 8.519 1.00 97.06 699 ALA A C 1
ATOM 5673 O O . ALA A 1 699 ? -38.405 3.939 8.108 1.00 97.06 699 ALA A O 1
ATOM 5674 N N . TYR A 1 700 ? -36.629 5.296 7.899 1.00 97.56 700 TYR A N 1
ATOM 5675 C CA . TYR A 1 700 ? -36.023 4.555 6.791 1.00 97.56 700 TYR A CA 1
ATOM 5676 C C . TYR A 1 700 ? -35.612 3.136 7.216 1.00 97.56 700 TYR A C 1
ATOM 5678 O O . TYR A 1 700 ? -35.948 2.182 6.514 1.00 97.56 700 TYR A O 1
ATOM 5686 N N . SER A 1 701 ? -34.927 3.001 8.356 1.00 97.25 701 SER A N 1
ATOM 5687 C CA . SER A 1 701 ? -34.495 1.713 8.910 1.00 97.25 701 SER A CA 1
ATOM 5688 C C . SER A 1 701 ? -35.677 0.791 9.200 1.00 97.25 701 SER A C 1
ATOM 5690 O O . SER A 1 701 ? -35.672 -0.354 8.758 1.00 97.25 701 SER A O 1
ATOM 5692 N N . ASP A 1 702 ? -36.711 1.303 9.871 1.00 97.06 702 ASP A N 1
ATOM 5693 C CA . ASP A 1 702 ? -37.901 0.537 10.256 1.00 97.06 702 ASP A CA 1
ATOM 5694 C C . ASP A 1 702 ? -38.670 0.043 9.025 1.00 97.06 702 ASP A C 1
ATOM 5696 O O . ASP A 1 702 ? -39.029 -1.131 8.929 1.00 97.06 702 ASP A O 1
ATOM 5700 N N . ARG A 1 703 ? -38.876 0.928 8.039 1.00 96.81 703 ARG A N 1
ATOM 5701 C CA . ARG A 1 703 ? -39.576 0.610 6.784 1.00 96.81 703 ARG A CA 1
ATOM 5702 C C . ARG A 1 703 ? -38.911 -0.535 6.021 1.00 96.81 703 ARG A C 1
ATOM 5704 O O . ARG A 1 703 ? -39.613 -1.355 5.436 1.00 96.81 703 ARG A O 1
ATOM 5711 N N . HIS A 1 704 ? -37.581 -0.568 6.017 1.00 97.31 704 HIS A N 1
ATOM 5712 C CA . HIS A 1 704 ? -36.785 -1.567 5.300 1.00 97.31 704 HIS A CA 1
ATOM 5713 C C . HIS A 1 704 ? -36.298 -2.717 6.194 1.00 97.31 704 HIS A C 1
ATOM 5715 O O . HIS A 1 704 ? -35.558 -3.573 5.721 1.00 97.31 704 HIS A O 1
ATOM 5721 N N . GLN A 1 705 ? -36.727 -2.758 7.463 1.00 97.25 705 GLN A N 1
ATOM 5722 C CA . GLN A 1 705 ? -36.363 -3.780 8.455 1.00 97.25 705 GLN A CA 1
ATOM 5723 C C . GLN A 1 705 ? -34.843 -3.947 8.630 1.00 97.25 705 GLN A C 1
ATOM 5725 O O . GLN A 1 705 ? -34.328 -5.058 8.758 1.00 97.25 705 GLN A O 1
ATOM 5730 N N . LEU A 1 706 ? -34.112 -2.832 8.624 1.00 97.06 706 LEU A N 1
ATOM 5731 C CA . LEU A 1 706 ? -32.663 -2.825 8.799 1.00 97.06 706 LEU A CA 1
ATOM 5732 C C . LEU A 1 706 ? -32.307 -2.734 10.287 1.00 97.06 706 LEU A C 1
ATOM 5734 O O . LEU A 1 706 ? -32.912 -1.969 11.039 1.00 97.06 706 LEU A O 1
ATOM 5738 N N . ASN A 1 707 ? -31.283 -3.475 10.706 1.00 95.31 707 ASN A N 1
ATOM 5739 C CA . ASN A 1 707 ? -30.720 -3.372 12.050 1.00 95.31 707 ASN A CA 1
ATOM 5740 C C . ASN A 1 707 ? -29.718 -2.206 12.113 1.00 95.31 707 ASN A C 1
ATOM 5742 O O . ASN A 1 707 ? -28.506 -2.414 12.034 1.00 95.31 707 ASN A O 1
ATOM 5746 N N . LEU A 1 708 ? -30.230 -0.972 12.177 1.00 96.19 708 LEU A N 1
ATOM 5747 C CA . LEU A 1 708 ? -29.408 0.238 12.239 1.00 96.19 708 LEU A CA 1
ATOM 5748 C C . LEU A 1 708 ? -29.605 1.009 13.536 1.00 96.19 708 LEU A C 1
ATOM 5750 O O . LEU A 1 708 ? -30.715 1.365 13.928 1.00 96.19 708 LEU A O 1
ATOM 5754 N N . THR A 1 709 ? -28.483 1.382 14.133 1.00 96.19 709 THR A N 1
ATOM 5755 C CA . THR A 1 709 ? -28.413 2.383 15.188 1.00 96.19 709 THR A CA 1
ATOM 5756 C C . THR A 1 709 ? -28.142 3.746 14.559 1.00 96.19 709 THR A C 1
ATOM 5758 O O . THR A 1 709 ? -27.150 3.943 13.857 1.00 96.19 709 THR A O 1
ATOM 5761 N N . VAL A 1 710 ? -29.033 4.705 14.810 1.00 97.44 710 VAL A N 1
ATOM 5762 C CA . VAL A 1 710 ? -28.905 6.077 14.301 1.00 97.44 710 VAL A CA 1
ATOM 5763 C C . VAL A 1 710 ? -28.445 6.999 15.426 1.00 97.44 710 VAL A C 1
ATOM 5765 O O . VAL A 1 710 ? -29.168 7.159 16.414 1.00 97.44 710 VAL A O 1
ATOM 5768 N N . ILE A 1 711 ? -27.279 7.623 15.252 1.00 96.38 711 ILE A N 1
ATOM 5769 C CA . ILE A 1 711 ? -26.651 8.542 16.216 1.00 96.38 711 ILE A CA 1
ATOM 5770 C C . ILE A 1 711 ? -26.487 9.951 15.629 1.00 96.38 711 ILE A C 1
ATOM 5772 O O . ILE A 1 711 ? -26.650 10.161 14.425 1.00 96.38 711 ILE A O 1
ATOM 5776 N N . SER A 1 712 ? -26.168 10.930 16.474 1.00 95.94 712 SER A N 1
ATOM 5777 C CA . SER A 1 712 ? -25.829 12.283 16.021 1.00 95.94 712 SER A CA 1
ATOM 5778 C C . SER A 1 712 ? -24.335 12.421 15.695 1.00 95.94 712 SER A C 1
ATOM 5780 O O . SER A 1 712 ? -23.503 11.661 16.192 1.00 95.94 712 SER A O 1
ATOM 5782 N N . PHE A 1 713 ? -23.957 13.427 14.903 1.00 95.31 713 PHE A N 1
ATOM 5783 C CA . PHE A 1 713 ? -22.548 13.801 14.722 1.00 95.31 713 PHE A CA 1
ATOM 5784 C C . PHE A 1 713 ? -21.884 14.176 16.049 1.00 95.31 713 PHE A C 1
ATOM 5786 O O . PHE A 1 713 ? -20.746 13.777 16.276 1.00 95.31 713 PHE A O 1
ATOM 5793 N N . ALA A 1 714 ? -22.612 14.818 16.966 1.00 92.69 714 ALA A N 1
ATOM 5794 C CA . ALA A 1 714 ? -22.111 15.124 18.304 1.00 92.69 714 ALA A CA 1
ATOM 5795 C C . ALA A 1 714 ? -21.780 13.854 19.115 1.00 92.69 714 ALA A C 1
ATOM 5797 O O . ALA A 1 714 ? -20.812 13.834 19.873 1.00 92.69 714 ALA A O 1
ATOM 5798 N N . ASP A 1 715 ? -22.546 12.770 18.957 1.00 90.81 715 ASP A N 1
ATOM 5799 C CA . ASP A 1 715 ? -22.219 11.476 19.576 1.00 90.81 715 ASP A CA 1
ATOM 5800 C C . ASP A 1 715 ? -20.923 10.898 19.005 1.00 90.81 715 ASP A C 1
ATOM 5802 O O . ASP A 1 715 ? -20.071 10.414 19.752 1.00 90.81 715 ASP A O 1
ATOM 5806 N N . LEU A 1 716 ? -20.753 10.992 17.685 1.00 92.00 716 LEU A N 1
ATOM 5807 C CA . LEU A 1 716 ? -19.564 10.507 16.991 1.00 92.00 716 LEU A CA 1
ATOM 5808 C C . LEU A 1 716 ? -18.306 11.316 17.365 1.00 92.00 716 LEU A C 1
ATOM 5810 O O . LEU A 1 716 ? -17.235 10.742 17.561 1.00 92.00 716 LEU A O 1
ATOM 5814 N N . GLU A 1 717 ? -18.434 12.633 17.530 1.00 91.25 717 GLU A N 1
ATOM 5815 C CA . GLU A 1 717 ? -17.367 13.507 18.034 1.00 91.25 717 GLU A CA 1
ATOM 5816 C C . GLU A 1 717 ? -17.000 13.188 19.484 1.00 91.25 717 GLU A C 1
ATOM 5818 O O . GLU A 1 717 ? -15.817 13.064 19.797 1.00 91.25 717 GLU A O 1
ATOM 5823 N N . ARG A 1 718 ? -17.994 12.969 20.356 1.00 86.94 718 ARG A N 1
ATOM 5824 C CA . ARG A 1 718 ? -17.743 12.536 21.739 1.00 86.94 718 ARG A CA 1
ATOM 5825 C C . ARG A 1 718 ? -16.981 11.217 21.782 1.00 86.94 718 ARG A C 1
ATOM 5827 O O . ARG A 1 718 ? -16.014 11.114 22.529 1.00 86.94 718 ARG A O 1
ATOM 5834 N N . ALA A 1 719 ? -17.356 10.244 20.950 1.00 85.94 719 ALA A N 1
ATOM 5835 C CA . ALA A 1 719 ? -16.630 8.980 20.848 1.00 85.94 719 ALA A CA 1
ATOM 5836 C C . ALA A 1 719 ? -15.173 9.176 20.392 1.00 85.94 719 ALA A C 1
ATOM 5838 O O . ALA A 1 719 ? -14.254 8.604 20.983 1.00 85.94 719 ALA A O 1
ATOM 5839 N N . ARG A 1 720 ? -14.934 10.040 19.394 1.00 88.00 720 ARG A N 1
ATOM 5840 C CA . ARG A 1 720 ? -13.576 10.425 18.970 1.00 88.00 720 ARG A CA 1
ATOM 5841 C C . ARG A 1 720 ? -12.776 11.043 20.117 1.00 88.00 720 ARG A C 1
ATOM 5843 O O . ARG A 1 720 ? -11.597 10.736 20.284 1.00 88.00 720 ARG A O 1
ATOM 5850 N N . ASP A 1 721 ? -13.384 11.932 20.887 1.00 84.88 721 ASP A N 1
ATOM 5851 C CA . ASP A 1 721 ? -12.688 12.640 21.958 1.00 84.88 721 ASP A CA 1
ATOM 5852 C C . ASP A 1 721 ? -12.374 11.701 23.136 1.00 84.88 721 ASP A C 1
ATOM 5854 O O . ASP A 1 721 ? -11.272 11.759 23.690 1.00 84.88 721 ASP A O 1
ATOM 5858 N N . SER A 1 722 ? -13.264 10.748 23.437 1.00 78.88 722 SER A N 1
ATOM 5859 C CA . SER A 1 722 ? -12.990 9.648 24.368 1.00 78.88 722 SER A CA 1
ATOM 5860 C C . SER A 1 722 ? -11.768 8.831 23.935 1.00 78.88 722 SER A C 1
ATOM 5862 O O . SER A 1 722 ? -10.866 8.624 24.749 1.00 78.88 722 SER A O 1
ATOM 5864 N N . LEU A 1 723 ? -11.656 8.485 22.645 1.00 77.31 723 LEU A N 1
ATOM 5865 C CA . LEU A 1 723 ? -10.486 7.782 22.089 1.00 77.31 723 LEU A CA 1
ATOM 5866 C C . LEU A 1 723 ? -9.172 8.548 22.286 1.00 77.31 723 LEU A C 1
ATOM 5868 O O . LEU A 1 723 ? -8.126 7.940 22.505 1.00 77.31 723 LEU A O 1
ATOM 5872 N N . ARG A 1 724 ? -9.206 9.884 22.221 1.00 70.69 724 ARG A N 1
ATOM 5873 C CA . ARG A 1 724 ? -8.023 10.726 22.471 1.00 70.69 724 ARG A CA 1
ATOM 5874 C C . ARG A 1 724 ? -7.651 10.759 23.951 1.00 70.69 724 ARG A C 1
ATOM 5876 O O . ARG A 1 724 ? -6.468 10.740 24.280 1.00 70.69 724 ARG A O 1
ATOM 5883 N N . SER A 1 725 ? -8.648 10.801 24.833 1.00 62.53 725 SER A N 1
ATOM 5884 C CA . SER A 1 725 ? -8.442 10.871 26.284 1.00 62.53 725 SER A CA 1
ATOM 5885 C C . SER A 1 725 ? -7.923 9.565 26.900 1.00 62.53 725 SER A C 1
ATOM 5887 O O . SER A 1 725 ? -7.236 9.603 27.923 1.00 62.53 725 SER A O 1
ATOM 5889 N N . GLU A 1 726 ? -8.213 8.428 26.262 1.00 54.06 726 GLU A N 1
ATOM 5890 C CA . GLU A 1 726 ? -7.774 7.100 26.699 1.00 54.06 726 GLU A CA 1
ATOM 5891 C C . GLU A 1 726 ? -6.415 6.682 26.123 1.00 54.06 726 GLU A C 1
ATOM 5893 O O . GLU A 1 726 ? -5.810 5.742 26.633 1.00 54.06 726 GLU A O 1
ATOM 5898 N N . HIS A 1 727 ? -5.889 7.386 25.113 1.00 42.31 727 HIS A N 1
ATOM 5899 C CA . HIS A 1 727 ? -4.592 7.055 24.528 1.00 42.31 727 HIS A CA 1
ATOM 5900 C C . HIS A 1 727 ? -3.454 7.365 25.530 1.00 42.31 727 HIS A C 1
ATOM 5902 O O . HIS A 1 727 ? -3.219 8.544 25.824 1.00 42.31 727 HIS A O 1
ATOM 5908 N N . PRO A 1 728 ? -2.689 6.362 26.015 1.00 36.94 728 PRO A N 1
ATOM 5909 C CA . PRO A 1 728 ? -1.668 6.546 27.059 1.00 36.94 728 PRO A CA 1
ATOM 5910 C C . PRO A 1 728 ? -0.624 7.617 26.702 1.00 36.94 728 PRO A C 1
ATOM 5912 O O . PRO A 1 728 ? -0.261 8.452 27.531 1.00 36.94 728 PRO A O 1
ATOM 5915 N N . LEU A 1 729 ? -0.248 7.680 25.421 1.00 34.38 729 LEU A N 1
ATOM 5916 C CA . LEU A 1 729 ? 0.706 8.658 24.884 1.00 34.38 729 LEU A CA 1
ATOM 5917 C C . LEU A 1 729 ? 0.196 10.115 24.848 1.00 34.38 729 LEU A C 1
ATOM 5919 O O . LEU A 1 729 ? 1.004 11.043 24.810 1.00 34.38 729 LEU A O 1
ATOM 5923 N N . CYS A 1 730 ? -1.120 10.373 24.880 1.00 29.64 730 CYS A N 1
ATOM 5924 C CA . CYS A 1 730 ? -1.642 11.745 24.786 1.00 29.64 730 CYS A CA 1
ATOM 5925 C C . CYS A 1 730 ? -1.504 12.525 26.108 1.00 29.64 730 CYS A C 1
ATOM 5927 O O . CYS A 1 730 ? -1.472 13.756 26.098 1.00 29.64 730 CYS A O 1
ATOM 5929 N N . ARG A 1 731 ? -1.327 11.833 27.246 1.00 31.25 731 ARG A N 1
ATOM 5930 C CA . ARG A 1 731 ? -0.985 12.470 28.534 1.00 31.25 731 ARG A CA 1
ATOM 5931 C C . ARG A 1 731 ? 0.441 13.035 28.576 1.00 31.25 731 ARG A C 1
ATOM 5933 O O . ARG A 1 731 ? 0.734 13.845 29.450 1.00 31.25 731 ARG A O 1
ATOM 5940 N N . GLN A 1 732 ? 1.321 12.643 27.654 1.00 39.84 732 GLN A N 1
ATOM 5941 C CA . GLN A 1 732 ? 2.758 12.915 27.764 1.00 39.84 732 GLN A CA 1
ATOM 5942 C C . GLN A 1 732 ? 3.243 14.163 27.005 1.00 39.84 732 GLN A C 1
ATOM 5944 O O . GLN A 1 732 ? 4.351 14.626 27.261 1.00 39.84 732 GLN A O 1
ATOM 5949 N N . GLN A 1 733 ? 2.431 14.796 26.149 1.00 29.69 733 GLN A N 1
ATOM 5950 C CA . GLN A 1 733 ? 2.872 16.005 25.424 1.00 29.69 733 GLN A CA 1
ATOM 5951 C C . GLN A 1 733 ? 2.881 17.302 26.261 1.00 29.69 733 GLN A C 1
ATOM 5953 O O . GLN A 1 733 ? 3.331 18.332 25.769 1.00 29.69 733 GLN A O 1
ATOM 5958 N N . VAL A 1 734 ? 2.456 17.269 27.531 1.00 29.28 734 VAL A N 1
ATOM 5959 C CA . VAL A 1 734 ? 2.480 18.444 28.435 1.00 29.28 734 VAL A CA 1
ATOM 5960 C C . VAL A 1 734 ? 3.649 18.398 29.436 1.00 29.28 734 VAL A C 1
ATOM 5962 O O . VAL A 1 734 ? 3.873 19.356 30.170 1.00 29.28 734 VAL A O 1
ATOM 5965 N N . VAL A 1 735 ? 4.459 17.333 29.444 1.00 30.84 735 VAL A N 1
ATOM 5966 C CA . VAL A 1 735 ? 5.590 17.194 30.379 1.00 30.84 735 VAL A CA 1
ATOM 5967 C C . VAL A 1 735 ? 6.876 16.872 29.617 1.00 30.84 735 VAL A C 1
ATOM 5969 O O . VAL A 1 735 ? 7.424 15.781 29.715 1.00 30.84 735 VAL A O 1
ATOM 5972 N N . GLN A 1 736 ? 7.384 17.839 28.850 1.00 28.59 736 GLN A N 1
ATOM 5973 C CA . GLN A 1 736 ? 8.809 17.872 28.516 1.00 28.59 736 GLN A CA 1
ATOM 5974 C C . GLN A 1 736 ? 9.530 18.806 29.492 1.00 28.59 736 GLN A C 1
ATOM 5976 O O . GLN A 1 736 ? 9.217 19.987 29.622 1.00 28.59 736 GLN A O 1
ATOM 5981 N N . HIS A 1 737 ? 10.469 18.202 30.215 1.00 30.42 737 HIS A N 1
ATOM 5982 C CA . HIS A 1 737 ? 11.290 18.746 31.285 1.00 30.42 737 HIS A CA 1
ATOM 5983 C C . HIS A 1 737 ? 11.946 20.104 30.980 1.00 30.42 737 HIS A C 1
ATOM 5985 O O . HIS A 1 737 ? 12.850 20.200 30.154 1.00 30.42 737 HIS A O 1
ATOM 5991 N N . THR A 1 738 ? 11.643 21.111 31.802 1.00 25.73 738 THR A N 1
ATOM 5992 C CA . THR A 1 738 ? 12.664 22.040 32.302 1.00 25.73 738 THR A CA 1
ATOM 5993 C C . THR A 1 738 ? 13.386 21.374 33.469 1.00 25.73 738 THR A C 1
ATOM 5995 O O . THR A 1 738 ? 12.858 21.314 34.579 1.00 25.73 738 THR A O 1
ATOM 5998 N N . ALA A 1 739 ? 14.594 20.873 33.229 1.00 28.67 739 ALA A N 1
ATOM 5999 C CA . ALA A 1 739 ? 15.552 20.562 34.281 1.00 28.67 739 ALA A CA 1
ATOM 6000 C C . ALA A 1 739 ? 16.802 21.415 34.058 1.00 28.67 739 ALA A C 1
ATOM 6002 O O . ALA A 1 739 ? 17.599 21.147 33.165 1.00 28.67 739 ALA A O 1
ATOM 6003 N N . SER A 1 740 ? 16.955 22.465 34.863 1.00 27.83 740 SER A N 1
ATOM 6004 C CA . SER A 1 740 ? 18.231 23.140 35.079 1.00 27.83 740 SER A CA 1
ATOM 6005 C C . SER A 1 740 ? 18.174 23.929 36.393 1.00 27.83 740 SER A C 1
ATOM 6007 O O . SER A 1 740 ? 17.474 24.927 36.514 1.00 27.83 740 SER A O 1
ATOM 6009 N N . ILE A 1 741 ? 18.937 23.394 37.351 1.00 30.66 741 ILE A N 1
ATOM 6010 C CA . ILE A 1 741 ? 19.674 24.070 38.426 1.00 30.66 741 ILE A CA 1
ATOM 6011 C C . ILE A 1 741 ? 18.861 24.662 39.591 1.00 30.66 741 ILE A C 1
ATOM 6013 O O . ILE A 1 741 ? 18.169 25.671 39.501 1.00 30.66 741 ILE A O 1
ATOM 6017 N N . ALA A 1 742 ? 19.071 24.036 40.750 1.00 36.22 742 ALA A N 1
ATOM 6018 C CA . ALA A 1 742 ? 18.758 24.561 42.066 1.00 36.22 742 ALA A CA 1
ATOM 6019 C C . ALA A 1 742 ? 19.594 25.811 42.390 1.00 36.22 742 ALA A C 1
ATOM 6021 O O . ALA A 1 742 ? 20.812 25.796 42.231 1.00 36.22 742 ALA A O 1
ATOM 6022 N N . ASN A 1 743 ? 18.950 26.847 42.935 1.00 29.91 743 ASN A N 1
ATOM 6023 C CA . ASN A 1 743 ? 19.506 27.643 44.028 1.00 29.91 743 ASN A CA 1
ATOM 6024 C C . ASN A 1 743 ? 18.401 28.396 44.789 1.00 29.91 743 ASN A C 1
ATOM 6026 O O . ASN A 1 743 ? 17.439 28.909 44.226 1.00 29.91 743 ASN A O 1
ATOM 6030 N N . THR A 1 744 ? 18.568 28.405 46.105 1.00 38.19 744 THR A N 1
ATOM 6031 C CA . THR A 1 744 ? 17.739 28.981 47.170 1.00 38.19 744 THR A CA 1
ATOM 6032 C C . THR A 1 744 ? 17.585 30.506 47.114 1.00 38.19 744 THR A C 1
ATOM 6034 O O . THR A 1 744 ? 18.594 31.198 47.042 1.00 38.19 744 THR A O 1
ATOM 6037 N N . HIS A 1 745 ? 16.363 31.029 47.318 1.00 30.12 745 HIS A N 1
ATOM 6038 C CA . HIS A 1 745 ? 16.050 32.011 48.378 1.00 30.12 745 HIS A CA 1
ATOM 6039 C C . HIS A 1 745 ? 14.543 32.329 48.500 1.00 30.12 745 HIS A C 1
ATOM 6041 O O . HIS A 1 745 ? 13.818 32.435 47.518 1.00 30.12 745 HIS A O 1
ATOM 6047 N N . ASN A 1 746 ? 14.109 32.505 49.753 1.00 37.34 746 ASN A N 1
ATOM 6048 C CA . ASN A 1 746 ? 12.812 33.018 50.210 1.00 37.34 746 ASN A CA 1
ATOM 6049 C C . ASN A 1 746 ? 12.340 34.299 49.497 1.00 37.34 746 ASN A C 1
ATOM 6051 O O . ASN A 1 746 ? 13.097 35.260 49.397 1.00 37.34 746 ASN A O 1
ATOM 6055 N N . SER A 1 747 ? 11.039 34.397 49.217 1.00 30.91 747 SER A N 1
ATOM 6056 C CA . SER A 1 747 ? 10.131 35.393 49.827 1.00 30.91 747 SER A CA 1
ATOM 6057 C C . SER A 1 747 ? 8.734 35.286 49.209 1.00 30.91 747 SER A C 1
ATOM 6059 O O . SER A 1 747 ? 8.573 35.095 48.007 1.00 30.91 747 SER A O 1
ATOM 6061 N N . GLY A 1 748 ? 7.705 35.347 50.056 1.00 40.22 748 GLY A N 1
ATOM 6062 C CA . GLY A 1 748 ? 6.316 35.306 49.617 1.00 40.22 748 GLY A CA 1
ATOM 6063 C C . GLY A 1 748 ? 5.920 36.568 48.858 1.00 40.22 748 GLY A C 1
ATOM 6064 O O . GLY A 1 748 ? 6.343 37.665 49.214 1.00 40.22 748 GLY A O 1
ATOM 6065 N N . MET A 1 749 ? 5.038 36.430 47.869 1.00 30.61 749 MET A N 1
ATOM 6066 C CA . MET A 1 749 ? 4.242 37.553 47.394 1.00 30.61 749 MET A CA 1
ATOM 6067 C C . MET A 1 749 ? 2.924 37.116 46.756 1.00 30.61 749 MET A C 1
ATOM 6069 O O . MET A 1 749 ? 2.748 35.998 46.283 1.00 30.61 749 MET A O 1
ATOM 6073 N N . LYS A 1 750 ? 1.987 38.052 46.867 1.00 33.09 750 LYS A N 1
ATOM 6074 C CA . LYS A 1 750 ? 0.544 37.978 46.663 1.00 33.09 750 LYS A CA 1
ATOM 6075 C C . LYS A 1 750 ? 0.159 37.705 45.207 1.00 33.09 750 LYS A C 1
ATOM 6077 O O . LYS A 1 750 ? 0.827 38.156 44.284 1.00 33.09 750 LYS A O 1
ATOM 6082 N N . GLN A 1 751 ? -0.986 37.045 45.037 1.00 31.27 751 GLN A N 1
ATOM 6083 C CA . GLN A 1 751 ? -1.685 36.886 43.762 1.00 31.27 751 GLN A CA 1
ATOM 6084 C C . GLN A 1 751 ? -1.982 38.258 43.124 1.00 31.27 751 GLN A C 1
ATOM 6086 O O . GLN A 1 751 ? -2.631 39.103 43.741 1.00 31.27 751 GLN A O 1
ATOM 6091 N N . GLN A 1 752 ? -1.513 38.456 41.888 1.00 34.22 752 GLN A N 1
ATOM 6092 C CA . GLN A 1 752 ? -1.905 39.539 40.977 1.00 34.22 752 GLN A CA 1
ATOM 6093 C C . GLN A 1 752 ? -2.763 38.975 39.823 1.00 34.22 752 GLN A C 1
ATOM 6095 O O . GLN A 1 752 ? -2.681 37.778 39.540 1.00 34.22 752 GLN A O 1
ATOM 6100 N N . PRO A 1 753 ? -3.598 39.797 39.157 1.00 36.91 753 PRO A N 1
ATOM 6101 C CA . PRO A 1 753 ? -4.646 39.317 38.259 1.00 36.91 753 PRO A CA 1
ATOM 6102 C C . PRO A 1 753 ? -4.115 38.895 36.879 1.00 36.91 753 PRO A C 1
ATOM 6104 O O . PRO A 1 753 ? -3.340 39.606 36.242 1.00 36.91 753 PRO A O 1
ATOM 6107 N N . LEU A 1 754 ? -4.613 37.757 36.391 1.00 37.19 754 LEU A N 1
ATOM 6108 C CA . LEU A 1 754 ? -4.396 37.205 35.051 1.00 37.19 754 LEU A CA 1
ATOM 6109 C C . LEU A 1 754 ? -5.107 38.040 33.974 1.00 37.19 754 LEU A C 1
ATOM 6111 O O . LEU A 1 754 ? -6.289 37.826 33.733 1.00 37.19 754 LEU A O 1
ATOM 6115 N N . THR A 1 755 ? -4.412 38.956 33.292 1.00 41.34 755 THR A N 1
ATOM 6116 C CA . THR A 1 755 ? -4.912 39.519 32.010 1.00 41.34 755 THR A CA 1
ATOM 6117 C C . THR A 1 755 ? -3.839 39.852 30.957 1.00 41.34 755 THR A C 1
ATOM 6119 O O . THR A 1 755 ? -4.201 40.208 29.844 1.00 41.34 755 THR A O 1
ATOM 6122 N N . ALA A 1 756 ? -2.536 39.656 31.214 1.00 47.38 756 ALA A N 1
ATOM 6123 C CA . ALA A 1 756 ? -1.470 40.027 30.259 1.00 47.38 756 ALA A CA 1
ATOM 6124 C C . ALA A 1 756 ? -0.710 38.852 29.590 1.00 47.38 756 ALA A C 1
ATOM 6126 O O . ALA A 1 756 ? 0.187 39.090 28.786 1.00 47.38 756 ALA A O 1
ATOM 6127 N N . GLN A 1 757 ? -1.034 37.585 29.891 1.00 53.12 757 GLN A N 1
ATOM 6128 C CA . GLN A 1 757 ? -0.264 36.419 29.406 1.00 53.12 757 GLN A CA 1
ATOM 6129 C C . GLN A 1 757 ? -0.705 35.849 28.040 1.00 53.12 757 GLN A C 1
ATOM 6131 O O . GLN A 1 757 ? 0.040 35.068 27.449 1.00 53.12 757 GLN A O 1
ATOM 6136 N N . SER A 1 758 ? -1.880 36.204 27.504 1.00 57.47 758 SER A N 1
ATOM 6137 C CA . SER A 1 758 ? -2.384 35.557 26.275 1.00 57.47 758 SER A CA 1
ATOM 6138 C C . SER A 1 758 ? -1.726 36.069 24.984 1.00 57.47 758 SER A C 1
ATOM 6140 O O . SER A 1 758 ? -1.515 35.289 24.052 1.00 57.47 758 SER A O 1
ATOM 6142 N N . SER A 1 759 ? -1.335 37.348 24.918 1.00 58.72 759 SER A N 1
ATOM 6143 C CA . SER A 1 759 ? -0.763 37.933 23.694 1.00 58.72 759 SER A CA 1
ATOM 6144 C C . SER A 1 759 ? 0.690 37.507 23.452 1.00 58.72 759 SER A C 1
ATOM 6146 O O . SER A 1 759 ? 1.091 37.305 22.306 1.00 58.72 759 SER A O 1
ATOM 6148 N N . SER A 1 760 ? 1.484 37.285 24.509 1.00 68.81 760 SER A N 1
ATOM 6149 C CA . SER A 1 760 ? 2.861 36.782 24.376 1.00 68.81 760 SER A CA 1
ATOM 6150 C C . SER A 1 760 ? 2.907 35.360 23.816 1.00 68.81 760 SER A C 1
ATOM 6152 O O . SER A 1 760 ? 3.775 35.059 23.000 1.00 68.81 760 SER A O 1
ATOM 6154 N N . ASN A 1 761 ? 1.943 34.510 24.184 1.00 77.00 761 ASN A N 1
ATOM 6155 C CA . ASN A 1 761 ? 1.859 33.142 23.669 1.00 77.00 761 ASN A CA 1
ATOM 6156 C C . ASN A 1 761 ? 1.543 33.116 22.169 1.00 77.00 761 ASN A C 1
ATOM 6158 O O . ASN A 1 761 ? 2.158 32.350 21.433 1.00 77.00 761 ASN A O 1
ATOM 6162 N N . THR A 1 762 ? 0.664 34.002 21.696 1.00 81.06 762 THR A N 1
ATOM 6163 C CA . THR A 1 762 ? 0.293 34.078 20.272 1.00 81.06 762 THR A CA 1
ATOM 6164 C C . THR A 1 762 ? 1.485 34.475 19.388 1.00 81.06 762 THR A C 1
ATOM 6166 O O . THR A 1 762 ? 1.723 33.860 18.349 1.00 81.06 762 THR A O 1
ATOM 6169 N N . ASN A 1 763 ? 2.307 35.434 19.830 1.00 88.56 763 ASN A N 1
ATOM 6170 C CA . ASN A 1 763 ? 3.496 35.863 19.081 1.00 88.56 763 ASN A CA 1
ATOM 6171 C C . ASN A 1 763 ? 4.596 34.782 19.041 1.00 88.56 763 ASN A C 1
ATOM 6173 O O . ASN A 1 763 ? 5.265 34.619 18.019 1.00 88.56 763 ASN A O 1
ATOM 6177 N N . VAL A 1 764 ? 4.767 34.007 20.122 1.00 89.31 764 VAL A N 1
ATOM 6178 C CA . VAL A 1 764 ? 5.703 32.866 20.153 1.00 89.31 764 VAL A CA 1
ATOM 6179 C C . VAL A 1 764 ? 5.225 31.731 19.240 1.00 89.31 764 VAL A C 1
ATOM 6181 O O . VAL A 1 764 ? 6.040 31.131 18.542 1.00 89.31 764 VAL A O 1
ATOM 6184 N N . ILE A 1 765 ? 3.914 31.470 19.182 1.00 83.44 765 ILE A N 1
ATOM 6185 C CA . ILE A 1 765 ? 3.329 30.486 18.256 1.00 83.44 765 ILE A CA 1
ATOM 6186 C C . ILE A 1 765 ? 3.610 30.886 16.801 1.00 83.44 765 ILE A C 1
ATOM 6188 O O . ILE A 1 765 ? 4.156 30.078 16.053 1.00 83.44 765 ILE A O 1
ATOM 6192 N N . ALA A 1 766 ? 3.351 32.142 16.423 1.00 84.81 766 ALA A N 1
ATOM 6193 C CA . ALA A 1 766 ? 3.615 32.629 15.066 1.00 84.81 766 ALA A CA 1
ATOM 6194 C C . ALA A 1 766 ? 5.108 32.545 14.671 1.00 84.81 766 ALA A C 1
ATOM 6196 O O . ALA A 1 766 ? 5.436 32.191 13.536 1.00 84.81 766 ALA A O 1
ATOM 6197 N N . LEU A 1 767 ? 6.030 32.819 15.607 1.00 93.69 767 LEU A N 1
ATOM 6198 C CA . LEU A 1 767 ? 7.471 32.625 15.394 1.00 93.69 767 LEU A CA 1
ATOM 6199 C C . LEU A 1 767 ? 7.820 31.142 15.173 1.00 93.69 767 LEU A C 1
ATOM 6201 O O . LEU A 1 767 ? 8.574 30.812 14.254 1.00 93.69 767 LEU A O 1
ATOM 6205 N N . ASN A 1 768 ? 7.265 30.245 15.990 1.00 88.38 768 ASN A N 1
ATOM 6206 C CA . ASN A 1 768 ? 7.516 28.807 15.893 1.00 88.38 768 ASN A CA 1
ATOM 6207 C C . ASN A 1 768 ? 6.974 28.217 14.585 1.00 88.38 768 ASN A C 1
ATOM 6209 O O . ASN A 1 768 ? 7.662 27.413 13.955 1.00 88.38 768 ASN A O 1
ATOM 6213 N N . GLU A 1 769 ? 5.790 28.645 14.144 1.00 84.62 769 GLU A N 1
ATOM 6214 C CA . GLU A 1 769 ? 5.218 28.256 12.853 1.00 84.62 769 GLU A CA 1
ATOM 6215 C C . GLU A 1 769 ? 6.091 28.718 11.683 1.00 84.62 769 GLU A C 1
ATOM 6217 O O . GLU A 1 769 ? 6.400 27.917 10.796 1.00 84.62 769 GLU A O 1
ATOM 6222 N N . PHE A 1 770 ? 6.561 29.971 11.700 1.00 93.06 770 PHE A N 1
ATOM 6223 C CA . PHE A 1 770 ? 7.500 30.471 10.694 1.00 93.06 770 PHE A CA 1
ATOM 6224 C C . PHE A 1 770 ? 8.774 29.616 10.644 1.00 93.06 770 PHE A C 1
ATOM 6226 O O . PHE A 1 770 ? 9.167 29.148 9.572 1.00 93.06 770 PHE A O 1
ATOM 6233 N N . CYS A 1 771 ? 9.403 29.354 11.793 1.00 92.06 771 CYS A N 1
ATOM 6234 C CA . CYS A 1 771 ? 10.625 28.553 11.857 1.00 92.06 771 CYS A CA 1
ATOM 6235 C C . CYS A 1 771 ? 10.390 27.101 11.413 1.00 92.06 771 CYS A C 1
ATOM 6237 O O . CYS A 1 771 ? 11.215 26.548 10.685 1.00 92.06 771 CYS A O 1
ATOM 6239 N N . ALA A 1 772 ? 9.255 26.492 11.765 1.00 81.62 772 ALA A N 1
ATOM 6240 C CA . ALA A 1 772 ? 8.886 25.159 11.294 1.00 81.62 772 ALA A CA 1
ATOM 6241 C C . ALA A 1 772 ? 8.735 25.122 9.764 1.00 81.62 772 ALA A C 1
ATOM 6243 O O . ALA A 1 772 ? 9.331 24.267 9.106 1.00 81.62 772 ALA A O 1
ATOM 6244 N N . GLN A 1 773 ? 8.029 26.094 9.178 1.00 82.25 773 GLN A N 1
ATOM 6245 C CA . GLN A 1 773 ? 7.891 26.207 7.724 1.00 82.25 773 GLN A CA 1
ATOM 6246 C C . GLN A 1 773 ? 9.249 26.392 7.035 1.00 82.25 773 GLN A C 1
ATOM 6248 O O . GLN A 1 773 ? 9.528 25.717 6.044 1.00 82.25 773 GLN A O 1
ATOM 6253 N N . GLN A 1 774 ? 10.129 27.255 7.552 1.00 89.25 774 GLN A N 1
ATOM 6254 C CA . GLN A 1 774 ? 11.448 27.460 6.946 1.00 89.25 774 GLN A CA 1
ATOM 6255 C C . GLN A 1 774 ? 12.356 26.227 7.091 1.00 89.25 774 GLN A C 1
ATOM 6257 O O . GLN A 1 774 ? 13.067 25.904 6.141 1.00 89.25 774 GLN A O 1
ATOM 6262 N N . ARG A 1 775 ? 12.289 25.473 8.202 1.00 87.81 775 ARG A N 1
ATOM 6263 C CA . ARG A 1 775 ? 13.036 24.207 8.366 1.00 87.81 775 ARG A CA 1
ATOM 6264 C C . ARG A 1 775 ? 12.712 23.195 7.269 1.00 87.81 775 ARG A C 1
ATOM 6266 O O . ARG A 1 775 ? 13.626 22.549 6.776 1.00 87.81 775 ARG A O 1
ATOM 6273 N N . THR A 1 776 ? 11.452 23.108 6.831 1.00 72.81 776 THR A N 1
ATOM 6274 C CA . THR A 1 776 ? 11.066 22.199 5.730 1.00 72.81 776 THR A CA 1
ATOM 6275 C C . THR A 1 776 ? 11.648 22.597 4.370 1.00 72.81 776 THR A C 1
ATOM 6277 O O . THR A 1 776 ? 11.807 21.749 3.496 1.00 72.81 776 THR A O 1
ATOM 6280 N N . ARG A 1 777 ? 11.980 23.881 4.174 1.00 77.19 777 ARG A N 1
ATOM 6281 C CA . ARG A 1 777 ? 12.495 24.420 2.903 1.00 77.19 777 ARG A CA 1
ATOM 6282 C C . ARG A 1 777 ? 14.023 24.425 2.825 1.00 77.19 777 ARG A C 1
ATOM 6284 O O . ARG A 1 777 ? 14.573 24.513 1.730 1.00 77.19 777 ARG A O 1
ATOM 6291 N N . LEU A 1 778 ? 14.716 24.388 3.963 1.00 80.00 778 LEU A N 1
ATOM 6292 C CA . LEU A 1 778 ? 16.172 24.504 4.031 1.00 80.00 778 LEU A CA 1
ATOM 6293 C C . LEU A 1 778 ? 16.839 23.126 4.000 1.00 80.00 778 LEU A C 1
ATOM 6295 O O . LEU A 1 778 ? 16.608 22.296 4.867 1.00 80.00 778 LEU A O 1
ATOM 6299 N N . GLN A 1 779 ? 17.718 22.915 3.018 1.00 62.34 779 GLN A N 1
ATOM 6300 C CA . GLN A 1 779 ? 18.453 21.655 2.835 1.00 62.34 779 GLN A CA 1
ATOM 6301 C C . GLN A 1 779 ? 19.898 21.701 3.371 1.00 62.34 779 GLN A C 1
ATOM 6303 O O . GLN A 1 779 ? 20.542 20.664 3.497 1.00 62.34 779 GLN A O 1
ATOM 6308 N N . HIS A 1 780 ? 20.424 22.887 3.702 1.00 72.81 780 HIS A N 1
ATOM 6309 C CA . HIS A 1 780 ? 21.824 23.078 4.104 1.00 72.81 780 HIS A CA 1
ATOM 6310 C C . HIS A 1 780 ? 21.981 23.268 5.621 1.00 72.81 780 HIS A C 1
ATOM 6312 O O . HIS A 1 780 ? 21.315 24.124 6.205 1.00 72.81 780 HIS A O 1
ATOM 6318 N N . THR A 1 781 ? 22.928 22.546 6.237 1.00 72.00 781 THR A N 1
ATOM 6319 C CA . THR A 1 781 ? 23.195 22.529 7.692 1.00 72.00 781 THR A CA 1
ATOM 6320 C C . THR A 1 781 ? 23.409 23.922 8.273 1.00 72.00 781 THR A C 1
ATOM 6322 O O . THR A 1 781 ? 22.730 24.303 9.221 1.00 72.00 781 THR A O 1
ATOM 6325 N N . ALA A 1 782 ? 24.243 24.739 7.624 1.00 74.56 782 ALA A N 1
ATOM 6326 C CA . ALA A 1 782 ? 24.476 26.102 8.078 1.00 74.56 782 ALA A CA 1
ATOM 6327 C C . ALA A 1 782 ? 23.168 26.911 8.108 1.00 74.56 782 ALA A C 1
ATOM 6329 O O . ALA A 1 782 ? 22.979 27.727 8.999 1.00 74.56 782 ALA A O 1
ATOM 6330 N N . ALA A 1 783 ? 22.263 26.737 7.135 1.00 79.62 783 ALA A N 1
ATOM 6331 C CA . ALA A 1 783 ? 21.027 27.525 7.057 1.00 79.62 783 ALA A CA 1
ATOM 6332 C C . ALA A 1 783 ? 20.045 27.179 8.179 1.00 79.62 783 ALA A C 1
ATOM 6334 O O . ALA A 1 783 ? 19.314 28.057 8.634 1.00 79.62 783 ALA A O 1
ATOM 6335 N N . LEU A 1 784 ? 20.069 25.927 8.632 1.00 80.75 784 LEU A N 1
ATOM 6336 C CA . LEU A 1 784 ? 19.326 25.487 9.804 1.00 80.75 784 LEU A CA 1
ATOM 6337 C C . LEU A 1 784 ? 19.906 26.094 11.088 1.00 80.75 784 LEU A C 1
ATOM 6339 O O . LEU A 1 784 ? 19.130 26.512 11.936 1.00 80.75 784 LEU A O 1
ATOM 6343 N N . GLU A 1 785 ? 21.229 26.231 11.200 1.00 86.50 785 GLU A N 1
ATOM 6344 C CA . GLU A 1 785 ? 21.877 26.859 12.364 1.00 86.50 785 GLU A CA 1
ATOM 6345 C C . GLU A 1 785 ? 21.496 28.338 12.532 1.00 86.50 785 GLU A C 1
ATOM 6347 O O . GLU A 1 785 ? 21.063 28.712 13.618 1.00 86.50 785 GLU A O 1
ATOM 6352 N N . SER A 1 786 ? 21.535 29.167 11.473 1.00 86.56 786 SER A N 1
ATOM 6353 C CA . SER A 1 786 ? 21.028 30.558 11.595 1.00 86.56 786 SER A CA 1
ATOM 6354 C C . SER A 1 786 ? 19.542 30.603 11.888 1.00 86.56 786 SER A C 1
ATOM 6356 O O . SER A 1 786 ? 19.092 31.512 12.566 1.00 86.56 786 SER A O 1
ATOM 6358 N N . LEU A 1 787 ? 18.751 29.666 11.360 1.00 92.06 787 LEU A N 1
ATOM 6359 C CA . LEU A 1 787 ? 17.320 29.654 11.645 1.00 92.06 787 LEU A CA 1
ATOM 6360 C C . LEU A 1 787 ? 17.049 29.315 13.119 1.00 92.06 787 LEU A C 1
ATOM 6362 O O . LEU A 1 787 ? 16.143 29.890 13.713 1.00 92.06 787 LEU A O 1
ATOM 6366 N N . THR A 1 788 ? 17.842 28.418 13.708 1.00 90.56 788 THR A N 1
ATOM 6367 C CA . THR A 1 788 ? 17.799 28.117 15.144 1.00 90.56 788 THR A CA 1
ATOM 6368 C C . THR A 1 788 ? 18.245 29.322 15.970 1.00 90.56 788 THR A C 1
ATOM 6370 O O . THR A 1 788 ? 17.505 29.739 16.855 1.00 90.56 788 THR A O 1
ATOM 6373 N N . HIS A 1 789 ? 19.373 29.949 15.627 1.00 94.50 789 HIS A N 1
ATOM 6374 C CA . HIS A 1 789 ? 19.869 31.129 16.342 1.00 94.50 789 HIS A CA 1
ATOM 6375 C C . HIS A 1 789 ? 18.898 32.317 16.241 1.00 94.50 789 HIS A C 1
ATOM 6377 O O . HIS A 1 789 ? 18.590 32.971 17.236 1.00 94.50 789 HIS A O 1
ATOM 6383 N N . PHE A 1 790 ? 18.317 32.530 15.058 1.00 96.38 790 PHE A N 1
ATOM 6384 C CA . PHE A 1 790 ? 17.232 33.480 14.842 1.00 96.38 790 PHE A CA 1
ATOM 6385 C C . PHE A 1 790 ? 16.025 33.185 15.737 1.00 96.38 790 PHE A C 1
ATOM 6387 O O . PHE A 1 790 ? 15.511 34.098 16.378 1.00 96.38 790 PHE A O 1
ATOM 6394 N N . GLN A 1 791 ? 15.567 31.928 15.799 1.00 96.19 791 GLN A N 1
ATOM 6395 C CA . GLN A 1 791 ? 14.422 31.544 16.628 1.00 96.19 791 GLN A CA 1
ATOM 6396 C C . GLN A 1 791 ? 14.678 31.860 18.106 1.00 96.19 791 GLN A C 1
ATOM 6398 O O . GLN A 1 791 ? 13.819 32.445 18.762 1.00 96.19 791 GLN A O 1
ATOM 6403 N N . GLU A 1 792 ? 15.861 31.513 18.612 1.00 94.69 792 GLU A N 1
ATOM 6404 C CA . GLU A 1 792 ? 16.254 31.757 20.001 1.00 94.69 792 GLU A CA 1
ATOM 6405 C C . GLU A 1 792 ? 16.283 33.256 20.325 1.00 94.69 792 GLU A C 1
ATOM 6407 O O . GLU A 1 792 ? 15.648 33.698 21.287 1.00 94.69 792 GLU A O 1
ATOM 6412 N N . GLN A 1 793 ? 16.950 34.061 19.493 1.00 95.44 793 GLN A N 1
ATOM 6413 C CA . GLN A 1 793 ? 17.030 35.508 19.693 1.00 95.44 793 GLN A CA 1
ATOM 6414 C C . GLN A 1 793 ? 15.666 36.191 19.552 1.00 95.44 793 GLN A C 1
ATOM 6416 O O . GLN A 1 793 ? 15.298 37.031 20.376 1.00 95.44 793 GLN A O 1
ATOM 6421 N N . ALA A 1 794 ? 14.878 35.820 18.541 1.00 94.69 794 ALA A N 1
ATOM 6422 C CA . ALA A 1 794 ? 13.552 36.382 18.323 1.00 94.69 794 ALA A CA 1
ATOM 6423 C C . ALA A 1 794 ? 12.607 36.064 19.490 1.00 94.69 794 ALA A C 1
ATOM 6425 O O . ALA A 1 794 ? 11.864 36.939 19.939 1.00 94.69 794 ALA A O 1
ATOM 6426 N N . GLN A 1 795 ? 12.677 34.850 20.043 1.00 95.62 795 GLN A N 1
ATOM 6427 C CA . GLN A 1 795 ? 11.902 34.475 21.220 1.00 95.62 795 GLN A CA 1
ATOM 6428 C C . GLN A 1 795 ? 12.303 35.311 22.445 1.00 95.62 795 GLN A C 1
ATOM 6430 O O . GLN A 1 795 ? 11.425 35.826 23.140 1.00 95.62 795 GLN A O 1
ATOM 6435 N N . GLN A 1 796 ? 13.603 35.524 22.678 1.00 95.00 796 GLN A N 1
ATOM 6436 C CA . GLN A 1 796 ? 14.081 36.404 23.754 1.00 95.00 796 GLN A CA 1
ATOM 6437 C C . GLN A 1 796 ? 13.584 37.849 23.582 1.00 95.00 796 GLN A C 1
ATOM 6439 O O . GLN A 1 796 ? 13.158 38.477 24.553 1.00 95.00 796 GLN A O 1
ATOM 6444 N N . ILE A 1 797 ? 13.573 38.372 22.351 1.00 94.06 797 ILE A N 1
ATOM 6445 C CA . ILE A 1 797 ? 13.069 39.721 22.057 1.00 94.06 797 ILE A CA 1
ATOM 6446 C C . ILE A 1 797 ? 11.561 39.818 22.341 1.00 94.06 797 ILE A C 1
ATOM 6448 O O . ILE A 1 797 ? 11.133 40.761 23.012 1.00 94.06 797 ILE A O 1
ATOM 6452 N N . ILE A 1 798 ? 10.758 38.841 21.898 1.00 92.75 798 ILE A N 1
ATOM 6453 C CA . ILE A 1 798 ? 9.301 38.800 22.134 1.00 92.75 798 ILE A CA 1
ATOM 6454 C C . ILE A 1 798 ? 8.988 38.793 23.637 1.00 92.75 798 ILE A C 1
ATOM 6456 O O . ILE A 1 798 ? 8.097 39.525 24.085 1.00 92.75 798 ILE A O 1
ATOM 6460 N N . LEU A 1 799 ? 9.743 38.005 24.409 1.00 91.12 799 LEU A N 1
ATOM 6461 C CA . LEU A 1 799 ? 9.551 37.823 25.850 1.00 91.12 799 LEU A CA 1
ATOM 6462 C C . LEU A 1 799 ? 10.145 38.948 26.715 1.00 91.12 799 LEU A C 1
ATOM 6464 O O . LEU A 1 799 ? 9.852 39.000 27.907 1.00 91.12 799 LEU A O 1
ATOM 6468 N N . SER A 1 800 ? 10.946 39.851 26.143 1.00 92.81 800 SER A N 1
ATOM 6469 C CA . SER A 1 800 ? 11.558 40.963 26.884 1.00 92.81 800 SER A CA 1
ATOM 6470 C C . SER A 1 800 ? 10.531 41.980 27.408 1.00 92.81 800 SER A C 1
ATOM 6472 O O . SER A 1 800 ? 9.408 42.063 26.914 1.00 92.81 800 SER A O 1
ATOM 6474 N N . ASP A 1 801 ? 10.923 42.820 28.368 1.00 92.19 801 ASP A N 1
ATOM 6475 C CA . ASP A 1 801 ? 10.073 43.902 28.899 1.00 92.19 801 ASP A CA 1
ATOM 6476 C C . ASP A 1 801 ? 10.155 45.205 28.071 1.00 92.19 801 ASP A C 1
ATOM 6478 O O . ASP A 1 801 ? 9.730 46.269 28.511 1.00 92.19 801 ASP A O 1
ATOM 6482 N N . ARG A 1 802 ? 10.710 45.140 26.854 1.00 90.38 802 ARG A N 1
ATOM 6483 C CA . ARG A 1 802 ? 10.846 46.296 25.952 1.00 90.38 802 ARG A CA 1
ATOM 6484 C C . ARG A 1 802 ? 9.491 46.777 25.429 1.00 90.38 802 ARG A C 1
ATOM 6486 O O . ARG A 1 802 ? 8.526 46.011 25.361 1.00 90.38 802 ARG A O 1
ATOM 6493 N N . SER A 1 803 ? 9.433 48.028 24.980 1.00 91.25 803 SER A N 1
ATOM 6494 C CA . SER A 1 803 ? 8.228 48.558 24.337 1.00 91.25 803 SER A CA 1
ATOM 6495 C C . SER A 1 803 ? 7.912 47.830 23.021 1.00 91.25 803 SER A C 1
ATOM 6497 O O . SER A 1 803 ? 8.793 47.266 22.366 1.00 91.25 803 SER A O 1
ATOM 6499 N N . ALA A 1 804 ? 6.646 47.882 22.598 1.00 88.06 804 ALA A N 1
ATOM 6500 C CA . ALA A 1 804 ? 6.164 47.327 21.330 1.00 88.06 804 ALA A CA 1
ATOM 6501 C C . ALA A 1 804 ? 7.055 47.701 20.131 1.00 88.06 804 ALA A C 1
ATOM 6503 O O . ALA A 1 804 ? 7.463 46.849 19.337 1.00 88.06 804 ALA A O 1
ATOM 6504 N N . GLY A 1 805 ? 7.381 48.996 20.028 1.00 88.50 805 GLY A N 1
ATOM 6505 C CA . GLY A 1 805 ? 8.192 49.551 18.947 1.00 88.50 805 GLY A CA 1
ATOM 6506 C C . GLY A 1 805 ? 9.634 49.049 18.976 1.00 88.50 805 GLY A C 1
ATOM 6507 O O . GLY A 1 805 ? 10.181 48.695 17.932 1.00 88.50 805 GLY A O 1
ATOM 6508 N N . GLU A 1 806 ? 10.233 48.942 20.163 1.00 90.19 806 GLU A N 1
ATOM 6509 C CA . GLU A 1 806 ? 11.592 48.420 20.326 1.00 90.19 806 GLU A CA 1
ATOM 6510 C C . GLU A 1 806 ? 11.671 46.930 19.999 1.00 90.19 806 GLU A C 1
ATOM 6512 O O . GLU A 1 806 ? 12.560 46.530 19.248 1.00 90.19 806 GLU A O 1
ATOM 6517 N N . LYS A 1 807 ? 10.722 46.115 20.483 1.00 92.44 807 LYS A N 1
ATOM 6518 C CA . LYS A 1 807 ? 10.645 44.684 20.143 1.00 92.44 807 LYS A CA 1
ATOM 6519 C C . LYS A 1 807 ? 10.560 44.485 18.638 1.00 92.44 807 LYS A C 1
ATOM 6521 O O . LYS A 1 807 ? 11.318 43.710 18.066 1.00 92.44 807 LYS A O 1
ATOM 6526 N N . LYS A 1 808 ? 9.671 45.233 17.985 1.00 93.12 808 LYS A N 1
ATOM 6527 C CA . LYS A 1 808 ? 9.475 45.175 16.537 1.00 93.12 808 LYS A CA 1
ATOM 6528 C C . LYS A 1 808 ? 10.742 45.561 15.778 1.00 93.12 808 LYS A C 1
ATOM 6530 O O . LYS A 1 808 ? 11.135 44.856 14.855 1.00 93.12 808 LYS A O 1
ATOM 6535 N N . SER A 1 809 ? 11.406 46.642 16.185 1.00 91.81 809 SER A N 1
ATOM 6536 C CA . SER A 1 809 ? 12.676 47.073 15.591 1.00 91.81 809 SER A CA 1
ATOM 6537 C C . SER A 1 809 ? 13.768 46.004 15.743 1.00 91.81 809 SER A C 1
ATOM 6539 O O . SER A 1 809 ? 14.429 45.641 14.770 1.00 91.81 809 SER A O 1
ATOM 6541 N N . GLN A 1 810 ? 13.892 45.412 16.934 1.00 94.44 810 GLN A N 1
ATOM 6542 C CA . GLN A 1 810 ? 14.884 44.374 17.215 1.00 94.44 810 GLN A CA 1
ATOM 6543 C C . GLN A 1 810 ? 1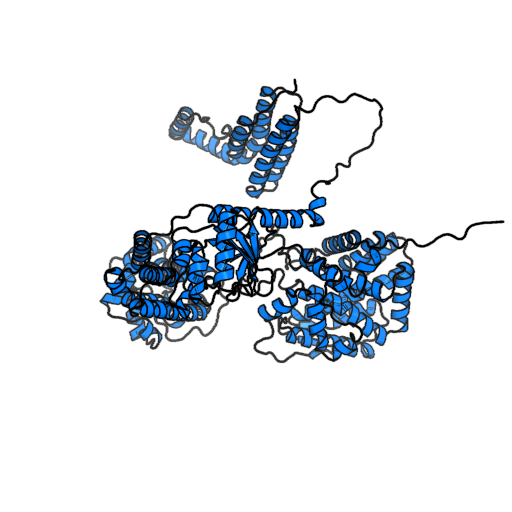4.613 43.056 16.494 1.00 94.44 810 GLN A C 1
ATOM 6545 O O . GLN A 1 810 ? 15.555 42.436 16.014 1.00 94.44 810 GLN A O 1
ATOM 6550 N N . LEU A 1 811 ? 13.351 42.647 16.353 1.00 94.12 811 LEU A N 1
ATOM 6551 C CA . LEU A 1 811 ? 12.981 41.466 15.572 1.00 94.12 811 LEU A CA 1
ATOM 6552 C C . LEU A 1 811 ? 13.374 41.621 14.099 1.00 94.12 811 LEU A C 1
ATOM 6554 O O . LEU A 1 811 ? 13.898 40.682 13.500 1.00 94.12 811 LEU A O 1
ATOM 6558 N N . LYS A 1 812 ? 13.176 42.813 13.519 1.00 94.25 812 LYS A N 1
ATOM 6559 C CA . LYS A 1 812 ? 13.603 43.105 12.141 1.00 94.25 812 LYS A CA 1
ATOM 6560 C C . LYS A 1 812 ? 15.127 43.100 12.010 1.00 94.25 812 LYS A C 1
ATOM 6562 O O . LYS A 1 812 ? 15.639 42.525 11.056 1.00 94.25 812 LYS A O 1
ATOM 6567 N N . ALA A 1 813 ? 15.841 43.687 12.973 1.00 92.12 813 ALA A N 1
ATOM 6568 C CA . ALA A 1 813 ? 17.304 43.685 12.992 1.00 92.12 813 ALA A CA 1
ATOM 6569 C C . ALA A 1 813 ? 17.884 42.267 13.148 1.00 92.12 813 ALA A C 1
ATOM 6571 O O . ALA A 1 813 ? 18.814 41.908 12.434 1.00 92.12 813 ALA A O 1
ATOM 6572 N N . CYS A 1 814 ? 17.296 41.447 14.022 1.00 94.44 814 CYS A N 1
ATOM 6573 C CA . CYS A 1 814 ? 17.659 40.043 14.216 1.00 94.44 814 CYS A CA 1
ATOM 6574 C C . CYS A 1 814 ? 17.441 39.223 12.932 1.00 94.44 814 CYS A C 1
ATOM 6576 O O . CYS A 1 814 ? 18.341 38.509 12.496 1.00 94.44 814 CYS A O 1
ATOM 6578 N N . ALA A 1 815 ? 16.292 39.386 12.263 1.00 93.44 815 ALA A N 1
ATOM 6579 C CA . ALA A 1 815 ? 16.018 38.718 10.988 1.00 93.44 815 ALA A CA 1
ATOM 6580 C C . ALA A 1 815 ? 16.992 39.139 9.880 1.00 93.44 815 ALA A C 1
ATOM 6582 O O . ALA A 1 815 ? 17.418 38.303 9.086 1.00 93.44 815 ALA A O 1
ATOM 6583 N N . HIS A 1 816 ? 17.348 40.424 9.821 1.00 90.75 816 HIS A N 1
ATOM 6584 C CA . HIS A 1 816 ? 18.343 40.924 8.879 1.00 90.75 816 HIS A CA 1
ATOM 6585 C C . HIS A 1 816 ? 19.708 40.281 9.149 1.00 90.75 816 HIS A C 1
ATOM 6587 O O . HIS A 1 816 ? 20.239 39.600 8.276 1.00 90.75 816 HIS A O 1
ATOM 6593 N N . HIS A 1 817 ? 20.202 40.376 10.387 1.00 91.38 817 HIS A N 1
ATOM 6594 C CA . HIS A 1 817 ? 21.492 39.816 10.792 1.00 91.38 817 HIS A CA 1
ATOM 6595 C C . HIS A 1 817 ? 21.611 38.315 10.500 1.00 91.38 817 HIS A C 1
ATOM 6597 O O . HIS A 1 817 ? 22.632 37.867 9.991 1.00 91.38 817 HIS A O 1
ATOM 6603 N N . GLU A 1 818 ? 20.560 37.535 10.772 1.00 92.25 818 GLU A N 1
ATOM 6604 C CA . GLU A 1 818 ? 20.601 36.080 10.605 1.00 92.25 818 GLU A CA 1
ATOM 6605 C C . GLU A 1 818 ? 20.408 35.595 9.161 1.00 92.25 818 GLU A C 1
ATOM 6607 O O . GLU A 1 818 ? 20.769 34.459 8.820 1.00 92.25 818 GLU A O 1
ATOM 6612 N N . PHE A 1 819 ? 19.839 36.427 8.285 1.00 89.94 819 PHE A N 1
ATOM 6613 C CA . PHE A 1 819 ? 19.523 36.030 6.912 1.00 89.94 819 PHE A CA 1
ATOM 6614 C C . PHE A 1 819 ? 20.361 36.743 5.837 1.00 89.94 819 PHE A C 1
ATOM 6616 O O . PHE A 1 819 ? 20.424 36.230 4.715 1.00 89.94 819 PHE A O 1
ATOM 6623 N N . GLU A 1 820 ? 21.035 37.856 6.144 1.00 81.19 820 GLU A N 1
ATOM 6624 C CA . GLU A 1 820 ? 21.776 38.703 5.192 1.00 81.19 820 GLU A CA 1
ATOM 6625 C C . GLU A 1 820 ? 23.027 38.022 4.602 1.00 81.19 820 GLU A C 1
ATOM 6627 O O . GLU A 1 820 ? 23.219 37.994 3.381 1.00 81.19 820 GLU A O 1
ATOM 6632 N N . HIS A 1 821 ? 23.859 37.395 5.438 1.00 67.88 821 HIS A N 1
ATOM 6633 C CA . HIS A 1 821 ? 25.182 36.857 5.073 1.00 67.88 821 HIS A CA 1
ATOM 6634 C C . HIS A 1 821 ? 25.150 35.700 4.069 1.00 67.88 821 HIS A C 1
ATOM 6636 O O . HIS A 1 821 ? 26.169 35.336 3.483 1.00 67.88 821 HIS A O 1
ATOM 6642 N N . ARG A 1 822 ? 23.986 35.095 3.827 1.00 63.78 822 ARG A N 1
ATOM 6643 C CA . ARG A 1 822 ? 23.901 33.781 3.162 1.00 63.78 822 ARG A CA 1
ATOM 6644 C C . ARG A 1 822 ? 23.768 33.834 1.649 1.00 63.78 822 ARG A C 1
ATOM 6646 O O . ARG A 1 822 ? 23.901 32.809 0.987 1.00 63.78 822 ARG A O 1
ATOM 6653 N N . HIS A 1 823 ? 23.575 35.025 1.102 1.00 66.38 823 HIS A N 1
ATOM 6654 C CA . HIS A 1 823 ? 23.744 35.279 -0.325 1.00 66.38 823 HIS A CA 1
ATOM 6655 C C . HIS A 1 823 ? 24.894 36.248 -0.591 1.00 66.38 823 HIS A C 1
ATOM 6657 O O . HIS A 1 823 ? 24.974 36.772 -1.696 1.00 66.38 823 HIS A O 1
ATOM 6663 N N . TYR A 1 824 ? 25.784 36.475 0.382 1.00 68.88 824 TYR A N 1
ATOM 6664 C CA . TYR A 1 824 ? 26.831 37.484 0.266 1.00 68.88 824 TYR A CA 1
ATOM 6665 C C . TYR A 1 824 ? 27.718 37.250 -0.961 1.00 68.88 824 TYR A C 1
ATOM 6667 O O . TYR A 1 824 ? 27.858 38.156 -1.765 1.00 68.88 824 TYR A O 1
ATOM 6675 N N . ALA A 1 825 ? 28.215 36.030 -1.201 1.00 71.38 825 ALA A N 1
ATOM 6676 C CA . ALA A 1 825 ? 29.062 35.762 -2.369 1.00 71.38 825 ALA A CA 1
ATOM 6677 C C . ALA A 1 825 ? 28.323 35.900 -3.726 1.00 71.38 825 ALA A C 1
ATOM 6679 O O . ALA A 1 825 ? 28.817 36.629 -4.585 1.00 71.38 825 ALA A O 1
ATOM 6680 N N . PRO A 1 826 ? 27.127 35.306 -3.944 1.00 75.19 826 PRO A N 1
ATOM 6681 C CA . PRO A 1 826 ? 26.367 35.531 -5.178 1.00 75.19 826 PRO A CA 1
ATOM 6682 C C . PRO A 1 826 ? 25.893 36.978 -5.375 1.00 75.19 826 PRO A C 1
ATOM 6684 O O . PRO A 1 826 ? 25.879 37.461 -6.503 1.00 75.19 826 PRO A O 1
ATOM 6687 N N . ARG A 1 827 ? 25.508 37.682 -4.302 1.00 79.88 827 ARG A N 1
ATOM 6688 C CA . ARG A 1 827 ? 25.070 39.087 -4.362 1.00 79.88 827 ARG A CA 1
ATOM 6689 C C . ARG A 1 827 ? 26.237 40.030 -4.593 1.00 79.88 827 ARG A C 1
ATOM 6691 O O . ARG A 1 827 ? 26.098 40.941 -5.391 1.00 79.88 827 ARG A O 1
ATOM 6698 N N . LEU A 1 828 ? 27.387 39.774 -3.974 1.00 80.94 828 LEU A N 1
ATOM 6699 C CA . LEU A 1 828 ? 28.621 40.513 -4.222 1.00 80.94 828 LEU A CA 1
ATOM 6700 C C . LEU A 1 828 ? 29.099 40.301 -5.660 1.00 80.94 828 LEU A C 1
ATOM 6702 O O . LEU A 1 828 ? 29.519 41.254 -6.305 1.00 80.94 828 LEU A O 1
ATOM 6706 N N . LEU A 1 829 ? 28.978 39.081 -6.195 1.00 80.62 829 LEU A N 1
ATOM 6707 C CA . LEU A 1 829 ? 29.250 38.811 -7.606 1.00 80.62 829 LEU A CA 1
ATOM 6708 C C . LEU A 1 829 ? 28.264 39.553 -8.517 1.00 80.62 829 LEU A C 1
ATOM 6710 O O . LEU A 1 829 ? 28.690 40.176 -9.484 1.00 80.62 829 LEU A O 1
ATOM 6714 N N . ALA A 1 830 ? 26.966 39.534 -8.203 1.00 80.69 830 ALA A N 1
ATOM 6715 C CA . ALA A 1 830 ? 25.960 40.293 -8.945 1.00 80.69 830 ALA A CA 1
ATOM 6716 C C . ALA A 1 830 ? 26.227 41.807 -8.889 1.00 80.69 830 ALA A C 1
ATOM 6718 O O . ALA A 1 830 ? 26.100 42.482 -9.906 1.00 80.69 830 ALA A O 1
ATOM 6719 N N . ASP A 1 831 ? 26.665 42.328 -7.745 1.00 84.56 831 ASP A N 1
ATOM 6720 C CA . ASP A 1 831 ? 27.038 43.732 -7.563 1.00 84.56 831 ASP A CA 1
ATOM 6721 C C . ASP A 1 831 ? 28.317 44.099 -8.304 1.00 84.56 831 ASP A C 1
ATOM 6723 O O . ASP A 1 831 ? 28.370 45.152 -8.932 1.00 84.56 831 ASP A O 1
ATOM 6727 N N . ALA A 1 832 ? 29.319 43.220 -8.310 1.00 84.38 832 ALA A N 1
ATOM 6728 C CA . ALA A 1 832 ? 30.527 43.393 -9.105 1.00 84.38 832 ALA A CA 1
ATOM 6729 C C . ALA A 1 832 ? 30.203 43.382 -10.607 1.00 84.38 832 ALA A C 1
ATOM 6731 O O . ALA A 1 832 ? 30.663 44.252 -11.343 1.00 84.38 832 ALA A O 1
ATOM 6732 N N . LEU A 1 833 ? 29.355 42.457 -11.067 1.00 81.62 833 LEU A N 1
ATOM 6733 C CA . LEU A 1 833 ? 28.887 42.401 -12.456 1.00 81.62 833 LEU A CA 1
ATOM 6734 C C . LEU A 1 833 ? 28.041 43.625 -12.827 1.00 81.62 833 LEU A C 1
ATOM 6736 O O . LEU A 1 833 ? 28.152 44.146 -13.937 1.00 81.62 833 LEU A O 1
ATOM 6740 N N . MET A 1 834 ? 27.219 44.122 -11.906 1.00 82.31 834 MET A N 1
ATOM 6741 C CA . MET A 1 834 ? 26.429 45.333 -12.101 1.00 82.31 834 MET A CA 1
ATOM 6742 C C . MET A 1 834 ? 27.315 46.588 -12.133 1.00 82.31 834 MET A C 1
ATOM 6744 O O . MET A 1 834 ? 27.110 47.458 -12.976 1.00 82.31 834 MET A O 1
ATOM 6748 N N . LEU A 1 835 ? 28.353 46.652 -11.294 1.00 85.25 835 LEU A N 1
ATOM 6749 C CA . LEU A 1 835 ? 29.357 47.714 -11.329 1.00 85.25 835 LEU A CA 1
ATOM 6750 C C . LEU A 1 835 ? 30.115 47.692 -12.667 1.00 85.25 835 LEU A C 1
ATOM 6752 O O . LEU A 1 835 ? 30.192 48.715 -13.342 1.00 85.25 835 LEU A O 1
ATOM 6756 N N . ILE A 1 836 ? 30.592 46.521 -13.105 1.00 84.62 836 ILE A N 1
ATOM 6757 C CA . ILE A 1 836 ? 31.310 46.347 -14.380 1.00 84.62 836 ILE A CA 1
ATOM 6758 C C . ILE A 1 836 ? 30.408 46.716 -15.565 1.00 84.62 836 ILE A C 1
ATOM 6760 O O . ILE A 1 836 ? 30.818 47.465 -16.449 1.00 84.62 836 ILE A O 1
ATOM 6764 N N . SER A 1 837 ? 29.158 46.251 -15.574 1.00 82.12 837 SER A N 1
ATOM 6765 C CA . SER A 1 837 ? 28.203 46.563 -16.646 1.00 82.12 837 SER A CA 1
ATOM 6766 C C . SER A 1 837 ? 27.700 48.007 -16.618 1.00 82.12 837 SER A C 1
ATOM 6768 O O . SER A 1 837 ? 27.195 48.485 -17.636 1.00 82.12 837 SER A O 1
ATOM 6770 N N . SER A 1 838 ? 27.858 48.740 -15.510 1.00 81.06 838 SER A N 1
ATOM 6771 C CA . SER A 1 838 ? 27.507 50.164 -15.456 1.00 81.06 838 SER A CA 1
ATOM 6772 C C . SER A 1 838 ? 28.455 51.030 -16.295 1.00 81.06 838 SER A C 1
ATOM 6774 O O . SER A 1 838 ? 27.998 51.994 -16.909 1.00 81.06 838 SER A O 1
ATOM 6776 N N . PHE A 1 839 ? 29.715 50.608 -16.477 1.00 81.00 839 PHE A N 1
ATOM 6777 C CA . PHE A 1 839 ? 30.639 51.204 -17.454 1.00 81.00 839 PHE A CA 1
ATOM 6778 C C . PHE A 1 839 ? 30.208 50.990 -18.916 1.00 81.00 839 PHE A C 1
ATOM 6780 O O . PHE A 1 839 ? 30.604 51.757 -19.788 1.00 81.00 839 PHE A O 1
ATOM 6787 N N . ALA A 1 840 ? 29.357 49.995 -19.186 1.00 82.38 840 ALA A N 1
ATOM 6788 C CA . ALA A 1 840 ? 28.770 49.723 -20.500 1.00 82.38 840 ALA A CA 1
ATOM 6789 C C . ALA A 1 840 ? 27.341 50.294 -20.659 1.00 82.38 840 ALA A C 1
ATOM 6791 O O . ALA A 1 840 ? 26.599 49.845 -21.530 1.00 82.38 840 ALA A O 1
ATOM 6792 N N . LEU A 1 841 ? 26.927 51.247 -19.807 1.00 81.38 841 LEU A N 1
ATOM 6793 C CA . LEU A 1 841 ? 25.593 51.882 -19.728 1.00 81.38 841 LEU A CA 1
ATOM 6794 C C . LEU 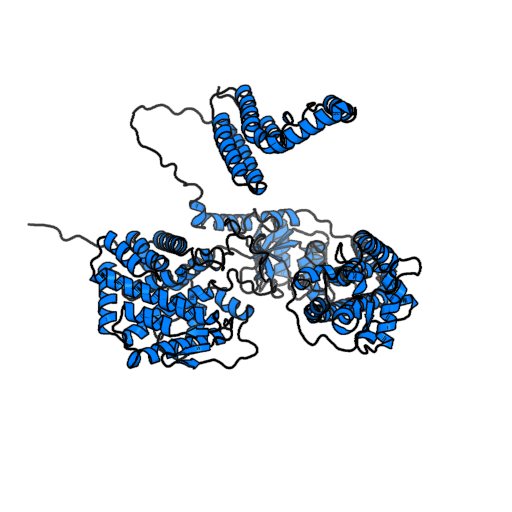A 1 841 ? 24.416 50.956 -19.344 1.00 81.38 841 LEU A C 1
ATOM 6796 O O . LEU A 1 841 ? 23.449 51.428 -18.745 1.00 81.38 841 LEU A O 1
ATOM 6800 N N . ILE A 1 842 ? 24.499 49.645 -19.594 1.00 81.50 842 ILE A N 1
ATOM 6801 C CA . ILE A 1 842 ? 23.444 48.664 -19.271 1.00 81.50 842 ILE A CA 1
ATOM 6802 C C . ILE A 1 842 ? 23.239 48.539 -17.754 1.00 81.50 842 ILE A C 1
ATOM 6804 O O . ILE A 1 842 ? 22.105 48.590 -17.277 1.00 81.50 842 ILE A O 1
ATOM 6808 N N . GLY A 1 843 ? 24.320 48.431 -16.977 1.00 80.12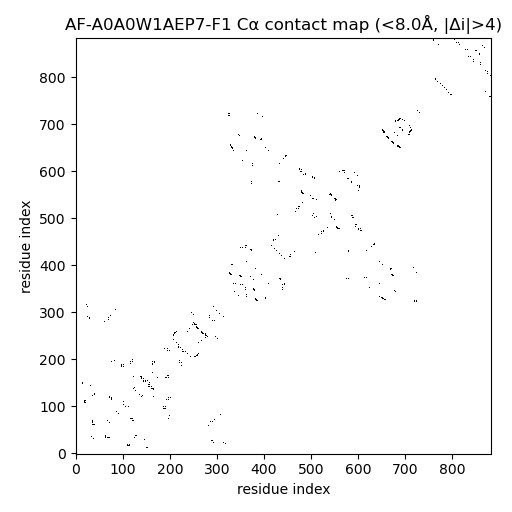 843 GLY A N 1
ATOM 6809 C CA . GLY A 1 843 ? 24.230 48.319 -15.517 1.00 80.12 843 GLY A CA 1
ATOM 6810 C C . GLY A 1 843 ? 23.651 49.575 -14.859 1.00 80.12 843 GLY A C 1
ATOM 6811 O O . GLY A 1 843 ? 22.946 49.477 -13.859 1.00 80.12 843 GLY A O 1
ATOM 6812 N N . LEU A 1 844 ? 23.866 50.751 -15.461 1.00 87.56 844 LEU A N 1
ATOM 6813 C CA . LEU A 1 844 ? 23.311 52.015 -14.977 1.00 87.56 844 LEU A CA 1
ATOM 6814 C C . LEU A 1 844 ? 21.802 52.100 -15.246 1.00 87.56 844 LEU A C 1
ATOM 6816 O O . LEU A 1 844 ? 21.052 52.488 -14.355 1.00 87.56 844 LEU A O 1
ATOM 6820 N N . ALA A 1 845 ? 21.338 51.658 -16.421 1.00 87.56 845 ALA A N 1
ATOM 6821 C CA . ALA A 1 845 ? 19.909 51.572 -16.731 1.00 87.56 845 ALA A CA 1
ATOM 6822 C C . ALA A 1 845 ? 19.170 50.595 -15.797 1.00 87.56 845 ALA A C 1
ATOM 6824 O O . ALA A 1 845 ? 18.101 50.920 -15.273 1.00 87.56 845 ALA A O 1
ATOM 6825 N N . VAL A 1 846 ? 19.761 49.424 -15.528 1.00 84.12 846 VAL A N 1
ATOM 6826 C CA . VAL A 1 846 ? 19.213 48.444 -14.573 1.00 84.12 846 VAL A CA 1
ATOM 6827 C C . VAL A 1 846 ? 19.205 49.015 -13.152 1.00 84.12 846 VAL A C 1
ATOM 6829 O O . VAL A 1 846 ? 18.180 48.943 -12.475 1.00 84.12 846 VAL A O 1
ATOM 6832 N N . GLY A 1 847 ? 20.300 49.642 -12.712 1.00 87.44 847 GLY A N 1
ATOM 6833 C CA . GLY A 1 847 ? 20.399 50.255 -11.387 1.00 87.44 847 GLY A CA 1
ATOM 6834 C C . GLY A 1 847 ? 19.402 51.401 -11.167 1.00 87.44 847 GLY A C 1
ATOM 6835 O O . GLY A 1 847 ? 18.748 51.454 -10.126 1.00 87.44 847 GLY A O 1
ATOM 6836 N N . VAL A 1 848 ? 19.208 52.278 -12.161 1.00 87.19 848 VAL A N 1
ATOM 6837 C CA . VAL A 1 848 ? 18.197 53.354 -12.113 1.00 87.19 848 VAL A CA 1
ATOM 6838 C C . VAL A 1 848 ? 16.785 52.777 -12.078 1.00 87.19 848 VAL A C 1
ATOM 6840 O O . VAL A 1 848 ? 15.974 53.214 -11.264 1.00 87.19 848 VAL A O 1
ATOM 6843 N N . THR A 1 849 ? 16.494 51.761 -12.897 1.00 84.38 849 THR A N 1
ATOM 6844 C CA . THR A 1 849 ? 15.183 51.090 -12.885 1.00 84.38 849 THR A CA 1
ATOM 6845 C C . THR A 1 849 ? 14.884 50.516 -11.502 1.00 84.38 849 THR A C 1
ATOM 6847 O O . THR A 1 849 ? 13.789 50.710 -10.983 1.00 84.38 849 THR A O 1
ATOM 6850 N N . ARG A 1 850 ? 15.879 49.895 -10.855 1.00 84.38 850 ARG A N 1
ATOM 6851 C CA . ARG A 1 850 ? 15.740 49.364 -9.495 1.00 84.38 850 ARG A CA 1
ATOM 6852 C C . ARG A 1 850 ? 15.437 50.450 -8.468 1.00 84.38 850 ARG A C 1
ATOM 6854 O O . ARG A 1 850 ? 14.467 50.288 -7.728 1.00 84.38 850 ARG A O 1
ATOM 6861 N N . ILE A 1 851 ? 16.176 51.564 -8.483 1.00 86.75 851 ILE A N 1
ATOM 6862 C CA . ILE A 1 851 ? 15.894 52.718 -7.611 1.00 86.75 851 ILE A CA 1
ATOM 6863 C C . ILE A 1 851 ? 14.461 53.222 -7.824 1.00 86.75 851 ILE A C 1
ATOM 6865 O O . ILE A 1 851 ? 13.736 53.426 -6.852 1.00 86.75 851 ILE A O 1
ATOM 6869 N N . LEU A 1 852 ? 14.027 53.377 -9.079 1.00 83.81 852 LEU A N 1
ATOM 6870 C CA . LEU A 1 852 ? 12.675 53.848 -9.404 1.00 83.81 852 LEU A CA 1
ATOM 6871 C C . LEU A 1 852 ? 11.579 52.883 -8.927 1.00 83.81 852 LEU A C 1
ATOM 6873 O O . LEU A 1 852 ? 10.491 53.322 -8.570 1.00 83.81 852 LEU A O 1
ATOM 6877 N N . THR A 1 853 ? 11.871 51.583 -8.865 1.00 76.94 853 THR A N 1
ATOM 6878 C CA . THR A 1 853 ? 10.970 50.557 -8.309 1.00 76.94 853 THR A CA 1
ATOM 6879 C C . THR A 1 853 ? 11.092 50.368 -6.789 1.00 76.94 853 THR A C 1
ATOM 6881 O O . THR A 1 853 ? 10.476 49.459 -6.240 1.00 76.94 853 THR A O 1
ATOM 6884 N N . GLY A 1 854 ? 11.858 51.216 -6.092 1.00 77.00 854 GLY A N 1
ATOM 6885 C CA . GLY A 1 854 ? 12.003 51.176 -4.631 1.00 77.00 854 GLY A CA 1
ATOM 6886 C C . GLY A 1 854 ? 13.018 50.154 -4.105 1.00 77.00 854 GLY A C 1
ATOM 6887 O O . GLY A 1 854 ? 13.029 49.870 -2.909 1.00 77.00 854 GLY A O 1
ATOM 6888 N N . HIS A 1 855 ? 13.870 49.613 -4.975 1.00 80.69 855 HIS A N 1
ATOM 6889 C CA . HIS A 1 855 ? 14.954 48.699 -4.617 1.00 80.69 855 HIS A CA 1
ATOM 6890 C C . HIS A 1 855 ? 16.288 49.445 -4.473 1.00 80.69 855 HIS A C 1
ATOM 6892 O O . HIS A 1 855 ? 16.491 50.511 -5.059 1.00 80.69 855 HIS A O 1
ATOM 6898 N N . SER A 1 856 ? 17.229 48.883 -3.709 1.00 83.06 856 SER A N 1
ATOM 6899 C CA . SER A 1 856 ? 18.586 49.431 -3.629 1.00 83.06 856 SER A CA 1
ATOM 6900 C C . SER A 1 856 ? 19.303 49.300 -4.973 1.00 83.06 856 SER A C 1
ATOM 6902 O O . SER A 1 856 ? 19.055 48.364 -5.737 1.00 83.06 856 SER A O 1
ATOM 6904 N N . PHE A 1 857 ? 20.227 50.226 -5.253 1.00 81.19 857 PHE A N 1
ATOM 6905 C CA . PHE A 1 857 ? 21.040 50.162 -6.470 1.00 81.19 857 PHE A CA 1
ATOM 6906 C C . PHE A 1 857 ? 21.794 48.823 -6.539 1.00 81.19 857 PHE A C 1
ATOM 6908 O O . PHE A 1 857 ? 21.719 48.140 -7.552 1.00 81.19 857 PHE A O 1
ATOM 6915 N N . PHE A 1 858 ? 22.416 48.403 -5.429 1.00 80.94 858 PHE A N 1
ATOM 6916 C CA . PHE A 1 858 ? 23.144 47.138 -5.269 1.00 80.94 858 PHE A CA 1
ATOM 6917 C C . PHE A 1 858 ? 22.276 46.027 -4.641 1.00 80.94 858 PHE A C 1
ATOM 6919 O O . PHE A 1 858 ? 21.480 46.284 -3.743 1.00 80.94 858 PHE A O 1
ATOM 6926 N N . PHE A 1 859 ? 22.420 44.781 -5.102 1.00 77.31 859 PHE A N 1
ATOM 6927 C CA . PHE A 1 859 ? 21.771 43.557 -4.613 1.00 77.31 859 PHE A CA 1
ATOM 6928 C C . PHE A 1 859 ? 22.174 43.152 -3.190 1.00 77.31 859 PHE A C 1
ATOM 6930 O O . PHE A 1 859 ? 21.389 42.478 -2.522 1.00 77.31 859 PHE A O 1
ATOM 6937 N N . SER A 1 860 ? 23.362 43.531 -2.719 1.00 76.12 860 SER A N 1
ATOM 6938 C CA . SER A 1 860 ? 23.825 43.252 -1.350 1.00 76.12 860 SER A CA 1
ATOM 6939 C C . SER A 1 860 ? 22.902 43.831 -0.277 1.00 76.12 860 SER A C 1
ATOM 6941 O O . SER A 1 860 ? 22.669 43.157 0.720 1.00 76.12 860 SER A O 1
ATOM 6943 N N . ALA A 1 861 ? 22.298 44.998 -0.518 1.00 72.50 861 ALA A N 1
ATOM 6944 C CA . ALA A 1 861 ? 21.380 45.653 0.419 1.00 72.50 861 ALA A CA 1
ATOM 6945 C C . ALA A 1 861 ? 19.908 45.193 0.296 1.00 72.50 861 ALA A C 1
ATOM 6947 O O . ALA A 1 861 ? 19.038 45.689 1.013 1.00 72.50 861 ALA A O 1
ATOM 6948 N N . GLU A 1 862 ? 19.600 44.252 -0.605 1.00 79.88 862 GLU A N 1
ATOM 6949 C CA . GLU A 1 862 ? 18.232 43.773 -0.818 1.00 79.88 862 GLU A CA 1
ATOM 6950 C C . GLU A 1 862 ? 17.841 42.732 0.240 1.00 79.88 862 GLU A C 1
ATOM 6952 O O . GLU A 1 862 ? 18.532 41.721 0.437 1.00 79.88 862 GLU A O 1
ATOM 6957 N N . LYS A 1 863 ? 16.681 42.914 0.874 1.00 84.06 863 LYS A N 1
ATOM 6958 C CA . LYS A 1 863 ? 16.175 41.963 1.871 1.00 84.06 863 LYS A CA 1
ATOM 6959 C C . LYS A 1 863 ? 16.024 40.575 1.272 1.00 84.06 863 LYS A C 1
ATOM 6961 O O . LYS A 1 863 ? 15.632 40.404 0.116 1.00 84.06 863 LYS A O 1
ATOM 6966 N N . THR A 1 864 ? 16.343 39.538 2.040 1.00 84.31 864 THR A N 1
ATOM 6967 C CA . THR A 1 864 ? 16.081 38.176 1.551 1.00 84.31 864 THR A CA 1
ATOM 6968 C C . THR A 1 864 ? 14.577 37.892 1.528 1.00 84.31 864 THR A C 1
ATOM 6970 O O . THR A 1 864 ? 13.786 38.532 2.225 1.00 84.31 864 THR A O 1
ATOM 6973 N N . ARG A 1 865 ? 14.150 36.887 0.752 1.00 82.12 865 ARG A N 1
ATOM 6974 C CA . ARG A 1 865 ? 12.752 36.427 0.774 1.00 82.12 865 ARG A CA 1
ATOM 6975 C C . ARG A 1 865 ? 12.311 36.018 2.186 1.00 82.12 865 ARG A C 1
ATOM 6977 O O . ARG A 1 865 ? 11.208 36.356 2.592 1.00 82.12 865 ARG A O 1
ATOM 6984 N N . ARG A 1 866 ? 13.188 35.345 2.938 1.00 85.06 866 ARG A N 1
ATOM 6985 C CA . ARG A 1 866 ? 12.935 34.904 4.322 1.00 85.06 866 ARG A CA 1
ATOM 6986 C C . ARG A 1 866 ? 12.789 36.079 5.280 1.00 85.06 866 ARG A C 1
ATOM 6988 O O . ARG A 1 866 ? 11.847 36.112 6.060 1.00 85.06 866 ARG A O 1
ATOM 6995 N N . GLU A 1 867 ? 13.674 37.063 5.161 1.00 88.31 867 GLU A N 1
ATOM 6996 C CA . GLU A 1 867 ? 13.584 38.316 5.909 1.00 88.31 867 GLU A CA 1
ATOM 6997 C C . GLU A 1 867 ? 12.281 39.061 5.585 1.00 88.31 867 GLU A C 1
ATOM 6999 O O . GLU A 1 867 ? 11.574 39.492 6.487 1.00 88.31 867 GLU A O 1
ATOM 7004 N N . THR A 1 868 ? 11.906 39.145 4.308 1.00 87.44 868 THR A N 1
ATOM 7005 C CA . THR A 1 868 ? 10.661 39.799 3.875 1.00 87.44 868 THR A CA 1
ATOM 7006 C C . THR A 1 868 ? 9.417 39.075 4.399 1.00 87.44 868 THR A C 1
ATOM 7008 O O . THR A 1 868 ? 8.479 39.724 4.859 1.00 87.44 868 THR A O 1
ATOM 7011 N N . GLU A 1 869 ? 9.400 37.740 4.345 1.00 86.94 869 GLU A N 1
ATOM 7012 C CA . GLU A 1 869 ? 8.325 36.908 4.900 1.00 86.94 869 GLU A CA 1
ATOM 7013 C C . GLU A 1 869 ? 8.202 37.118 6.418 1.00 86.94 869 GLU A C 1
ATOM 7015 O O . GLU A 1 869 ? 7.103 37.386 6.900 1.00 86.94 869 GLU A O 1
ATOM 7020 N N . PHE A 1 870 ? 9.314 37.097 7.161 1.00 91.38 870 PHE A N 1
ATOM 7021 C CA . PHE A 1 870 ? 9.283 37.318 8.607 1.00 91.38 870 PHE A CA 1
ATOM 7022 C C . PHE A 1 870 ? 8.886 38.747 8.987 1.00 91.38 870 PHE A C 1
ATOM 7024 O O . PHE A 1 870 ? 8.104 38.931 9.913 1.00 91.38 870 PHE A O 1
ATOM 7031 N N . ILE A 1 871 ? 9.371 39.768 8.271 1.00 90.19 871 ILE A N 1
ATOM 7032 C CA . ILE A 1 871 ? 9.020 41.168 8.550 1.00 90.19 871 ILE A CA 1
ATOM 7033 C C . ILE A 1 871 ? 7.505 41.373 8.483 1.00 90.19 871 ILE A C 1
ATOM 7035 O O . ILE A 1 871 ? 6.968 42.066 9.341 1.00 90.19 871 ILE A O 1
ATOM 7039 N N . LYS A 1 872 ? 6.808 40.730 7.536 1.00 87.06 872 LYS A N 1
ATOM 7040 C CA . LYS A 1 872 ? 5.338 40.775 7.460 1.00 87.06 872 LYS A CA 1
ATOM 7041 C C . LYS A 1 872 ? 4.676 40.168 8.698 1.00 87.06 872 LYS A C 1
ATOM 7043 O O . LYS A 1 872 ? 3.706 40.728 9.196 1.00 87.06 872 LYS A O 1
ATOM 7048 N N . ILE A 1 873 ? 5.216 39.060 9.208 1.00 84.56 873 ILE A N 1
ATOM 7049 C CA . ILE A 1 873 ? 4.727 38.415 10.434 1.00 84.56 873 ILE A CA 1
ATOM 7050 C C . ILE A 1 873 ? 4.984 39.328 11.637 1.00 84.56 873 ILE A C 1
ATOM 7052 O O . ILE A 1 873 ? 4.058 39.630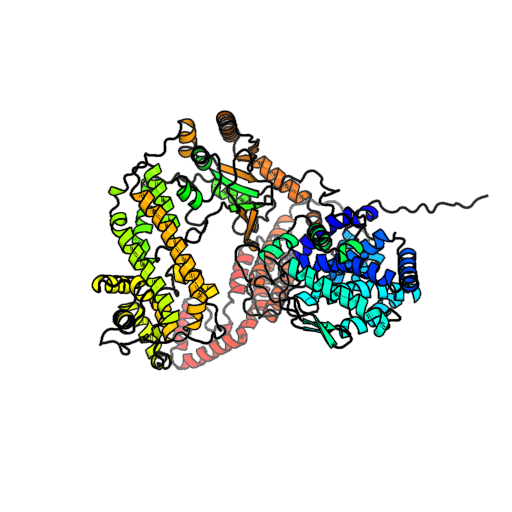 12.380 1.00 84.56 873 ILE A O 1
ATOM 7056 N N . ALA A 1 874 ? 6.205 39.845 11.787 1.00 86.12 874 ALA A N 1
ATOM 7057 C CA . ALA A 1 874 ? 6.562 40.786 12.847 1.00 86.12 874 ALA A CA 1
ATOM 7058 C C . ALA A 1 874 ? 5.760 42.099 12.771 1.00 86.12 874 ALA A C 1
ATOM 7060 O O . ALA A 1 874 ? 5.537 42.751 13.789 1.00 86.12 874 ALA A O 1
ATOM 7061 N N . ASP A 1 875 ? 5.318 42.502 11.575 1.00 86.19 875 ASP A N 1
ATOM 7062 C CA . ASP A 1 875 ? 4.435 43.649 11.385 1.00 86.19 875 ASP A CA 1
ATOM 7063 C C . ASP A 1 875 ? 3.001 43.390 11.863 1.00 86.19 875 ASP A C 1
ATOM 7065 O O . ASP A 1 875 ? 2.374 44.338 12.338 1.00 86.19 875 ASP A O 1
ATOM 7069 N N . ALA A 1 876 ? 2.538 42.138 11.787 1.00 84.38 876 ALA A N 1
ATOM 7070 C CA . ALA A 1 876 ? 1.223 41.677 12.235 1.00 84.38 876 ALA A CA 1
ATOM 7071 C C . ALA A 1 876 ? 1.176 41.239 13.713 1.00 84.38 876 ALA A C 1
ATOM 7073 O O . ALA A 1 876 ? 0.090 41.060 14.256 1.00 84.38 876 ALA A O 1
ATOM 7074 N N . MET A 1 877 ? 2.326 41.063 14.373 1.00 85.12 877 MET A N 1
ATOM 7075 C CA . MET A 1 877 ? 2.388 40.718 15.796 1.00 85.12 877 MET A CA 1
ATOM 7076 C C . MET A 1 877 ? 1.866 41.868 16.673 1.00 85.12 877 MET A C 1
ATOM 7078 O O . MET A 1 877 ? 2.406 42.978 16.654 1.00 85.12 877 MET A O 1
ATOM 7082 N N . GLU A 1 878 ? 0.868 41.585 17.512 1.00 80.25 878 GLU A N 1
ATOM 7083 C CA . GLU A 1 878 ? 0.397 42.494 18.563 1.00 80.25 878 GLU A CA 1
ATOM 7084 C C . GLU A 1 878 ? 1.373 42.462 19.750 1.00 80.25 878 GLU A C 1
ATOM 7086 O O . GLU A 1 878 ? 1.212 41.735 20.738 1.00 80.25 878 GLU A O 1
ATOM 7091 N N . LEU A 1 879 ? 2.471 43.205 19.621 1.00 77.31 879 LEU A N 1
ATOM 7092 C CA . LEU A 1 879 ? 3.522 43.287 20.633 1.00 77.31 879 LEU A CA 1
ATOM 7093 C C . LEU A 1 879 ? 3.100 44.264 21.735 1.00 77.31 879 LEU A C 1
ATOM 7095 O O . LEU A 1 879 ? 3.482 45.424 21.710 1.00 77.31 879 LEU A O 1
ATOM 7099 N N . ASN A 1 880 ? 2.312 43.821 22.711 1.00 63.28 880 ASN A N 1
ATOM 7100 C CA . ASN A 1 880 ? 1.945 44.680 23.840 1.00 63.28 880 ASN A CA 1
ATOM 7101 C C . ASN A 1 880 ? 3.166 44.962 24.737 1.00 63.28 880 ASN A C 1
ATOM 7103 O O . ASN A 1 880 ? 3.947 44.056 25.051 1.00 63.28 880 ASN A O 1
ATOM 7107 N N . ALA A 1 881 ? 3.332 46.218 25.161 1.00 51.69 881 ALA A N 1
ATOM 7108 C CA . ALA A 1 881 ? 4.216 46.541 26.276 1.00 51.69 881 ALA A CA 1
ATOM 7109 C C . ALA A 1 881 ? 3.571 46.006 27.564 1.00 51.69 881 ALA A C 1
ATOM 7111 O O . ALA A 1 881 ? 2.357 46.137 27.735 1.00 51.69 881 ALA A O 1
ATOM 7112 N N . LYS A 1 882 ? 4.358 45.404 28.465 1.00 50.53 882 LYS A N 1
ATOM 7113 C CA . LYS A 1 882 ? 3.887 45.254 29.847 1.00 50.53 882 LYS A CA 1
ATOM 7114 C C . LYS A 1 882 ? 3.688 46.670 30.389 1.00 50.53 882 LYS A C 1
ATOM 7116 O O . LYS A 1 882 ? 4.627 47.462 30.334 1.00 50.53 882 LYS A O 1
ATOM 7121 N N . VAL A 1 883 ? 2.463 46.981 30.806 1.00 42.56 883 VAL A N 1
ATOM 7122 C CA . VAL A 1 883 ? 2.141 48.218 31.531 1.00 42.56 883 VAL A CA 1
ATOM 7123 C C . VAL A 1 883 ? 2.759 48.159 32.917 1.00 42.56 883 VAL A C 1
ATOM 7125 O O . VAL A 1 883 ? 2.654 47.077 33.542 1.00 42.56 883 VAL A O 1
#

Solvent-accessible surface area (backbone atoms only — not comparable to full-atom values): 48886 Å² total; per-residue (Å²): 142,88,83,84,92,80,84,77,82,78,73,63,87,48,45,64,47,55,36,30,82,66,27,41,44,49,55,50,34,54,50,32,58,75,28,26,68,36,62,54,57,86,80,61,91,75,77,81,66,78,80,73,78,60,92,71,77,88,79,50,88,62,55,30,82,76,74,14,39,47,47,23,32,50,19,16,54,33,29,55,39,48,47,50,52,46,34,72,78,37,46,72,64,44,50,55,27,52,51,36,47,29,67,72,70,72,41,54,73,67,36,47,51,40,52,52,25,50,32,25,38,26,31,61,44,48,49,60,64,92,85,70,95,77,34,26,61,53,4,15,49,52,40,22,51,54,38,38,77,49,48,37,57,62,68,59,24,53,59,50,16,43,35,30,48,25,32,90,35,66,70,59,44,48,54,55,42,45,75,69,73,48,51,69,66,46,44,56,18,51,52,50,57,20,45,33,40,35,50,21,47,57,62,56,46,48,28,73,29,57,63,41,63,42,62,65,56,52,56,61,44,51,76,80,42,97,66,45,69,92,72,47,42,65,58,58,48,47,52,50,55,52,44,54,52,50,35,37,73,50,17,52,22,74,31,86,34,34,38,30,41,89,86,68,46,79,49,64,74,83,89,61,101,63,37,54,34,63,57,59,36,35,60,37,40,68,32,96,36,25,56,31,46,44,49,56,57,48,52,71,38,71,74,50,26,72,56,41,74,86,68,74,73,63,88,70,63,92,78,64,61,79,75,74,74,62,27,34,38,28,66,43,41,34,29,53,56,42,54,17,75,77,47,83,35,37,55,54,18,52,52,57,37,35,74,77,68,59,38,39,73,76,65,79,67,64,93,75,59,58,36,67,33,52,84,44,60,46,47,50,59,28,22,46,49,73,46,58,77,80,23,91,77,42,18,64,67,54,35,50,64,63,37,66,46,86,70,72,69,71,46,72,65,56,44,49,54,52,35,50,54,50,50,74,40,26,57,70,24,47,42,12,43,46,51,49,43,43,40,34,52,28,42,38,32,44,72,60,48,70,68,88,79,43,73,65,62,77,50,44,67,66,42,47,56,58,34,50,24,57,57,34,48,48,49,32,36,32,44,38,39,42,52,40,73,71,57,54,69,47,52,74,70,54,49,55,48,48,50,53,48,31,50,73,62,39,24,56,74,49,41,56,47,53,37,57,77,66,72,60,58,42,54,61,30,61,79,50,71,42,70,72,47,48,44,56,53,40,58,72,63,37,44,60,87,91,44,96,69,32,79,52,53,44,79,45,91,68,60,81,90,67,86,63,83,73,92,66,66,57,80,80,46,44,82,40,48,57,29,37,43,84,87,27,20,57,26,44,48,53,44,34,36,35,60,61,76,39,54,43,58,49,33,49,71,38,37,66,60,50,55,52,48,51,54,45,42,51,54,56,47,52,52,41,52,48,66,73,68,52,89,65,72,48,64,84,66,54,76,73,32,43,44,24,49,78,59,58,47,42,33,32,45,32,30,67,72,61,92,49,54,39,79,78,34,78,82,34,44,35,25,26,42,78,61,71,38,34,58,34,71,60,31,36,37,38,30,24,80,46,72,68,55,39,50,54,52,48,53,51,26,62,75,69,70,40,58,60,48,73,45,41,46,68,57,55,50,50,39,34,52,50,54,52,73,68,38,78,72,64,73,51,81,82,68,77,82,91,84,81,82,92,81,92,80,91,79,91,80,79,93,76,84,93,79,77,69,66,53,59,54,54,50,51,50,56,51,50,52,51,51,54,57,50,54,79,72,56,88,48,70,70,61,51,51,36,50,52,55,39,50,54,53,43,50,52,46,68,72,44,86,51,47,36,68,56,33,46,52,49,46,47,52,45,39,43,68,52,50,56,72,81,47,42,69,65,24,49,48,51,34,51,51,36,56,60,32,32,80,70,52,56,25,46,54,54,28,51,52,30,44,77,72,74,41,56,66,46,55,72,78,49,78,45,72,67,37,53,56,48,45,54,50,57,69,68,46,72,53,73,50,79,128

Mean predicted aligned error: 15.58 Å

pLDDT: mean 85.57, std 16.72, range [25.73, 98.5]

Foldseek 3Di:
DDDDDDPDDPPDPLLCQCLDLQNLLVLLLVLQVVFQQDAQDPPPPDPPVPDPPDPPPVAFGGRALQLHQLLLLQLLLQLLLVLLLCCVVPVVLSVLLLVLQCVVQVDDSSSVSSLLSLLSNQLCRNDNDDDDDDCRVVSLVSQLVSCVVSPGDNVVSNLSSVLSVCLPPLPVNLVVVVVVVDDPSNSLSSLSSSLSSNVSSLLSCLLVDQEAECVVNQVSCVVRDPDDCVPCQVSVVVVSVLSLVLLQVLLRRPYQYWYQGPVRDIDTDPDDPGSHDSNSNSCLRVPSRNSLSSVVSQCVRVSVCVSCVPRHRDPDNPPDPPPLQWFWKAWDWLLQVLCCVQVQQWQFFQLCCCVPRVAGRQDDDPVPQPLLALPDRRFGKTFIQLDDPPQPADYLVVSCVVQQPPPDRQDLVNLLVQLLVCLVCCLVQLNRNLSVNSNSLSNNQLVVHDPVVRPSLVCNVVSNQLSLLLLLVLVCLLFWKAFDPVLLVDDPVLLVLLLVQLCVQVFSVNLSVLCVVLVDHSVVCSVPVDQVSVVSVQQSVAGDPPRPGGRGMHTDDGGDPDQDDDPDPPVVVVSCLSRCDDCNHSSNVSSCRNNVVDHSNNSVVCVVVSVVSSVSSVVSVVSVVCSNPDPDHHNDTDPLSVCCSNVMFMKMFTFRDCPQWDQSDPSNSMIGGNGIAHFLPRGAEMEGADPVVLVSVVVSCVVVVGNHDYYYSVVSVVSSVVVLVPDPCNVPPVDDDPDDDDDDDDDDDDDDDPDPPPQLVVLLVLLVVLLVVVVVVDDDPLLNVLSVVLNVQLNCLLPDLDALVVSLVVNLVSLCVSPLVPCCVVQVVVQVVLVVCVVVVPSVVVLVVQVVVVHHSGSSPGRDPSSVVVNVSSVVRPRHRDD

Radius of gyration: 34.83 Å; Cα contacts (8 Å, |Δi|>4): 1155; chains: 1; bounding box: 75×88×120 Å

Sequence (883 aa):
MGKSSLAQKKTTLYDADLLSSKGWYYFSQLFLEATYLQPFNPSSKGMQQGKRLKNTTKNGYIEREIHGAMHASRVAWSTVMLHRLCHQQYPEHVQNKIQALMEFSNLSEEDLFCLIRYVGLGHDAAREGEAEDRWENESAACIEFFLQEHGLNPQLAALFSRLASFKDKPQELARYLASHNLDEKIIAAFQYARLLVSLADCFDIIRCNGEFDFAFIELKLTDVFPYSPDKDACVFFDYAKQTLRLIKRQKDLYFPTRLIGPNKESFCLKIGEDDYSLQEKATLEHADYAVAAMLKSINQEPYFQQLLNTETPEYANPYAKEPVFNPFIHGTNSASLALMTQTDFKLMSAIEMLEQYGLAPLSGELRKGGFSTAMANGNPCFAKLNGKDNSSEYSLSKIIDNYTKPDQTQSGEECLKVLRNYTADASKALFSQINIINIYLARTKQLGINLGDITELHSLEKEFQKSLDVFYLYLLFATHIVGKEDIKNLSFQDSHTLGYELTAYLSLPRFLKKLEEANLSIYEIYNNPTAENCQKIIELLTLPERCKVQQLFEYVEEPLTQQRRSRRGLDTQWDYVVRNVSSWCLDSMLYQTLSGWYDRSDFQQLAPELLRYIEILKQRFSVTKRLLQDVQKPLKLSVADTDLVENPLPIILCYEQSRYMRIISMPHQEYRSQKSLKLGEDIQIIATDTEINMKRLKAYSDRHQLNLTVISFADLERARDSLRSEHPLCRQQVVQHTASIANTHNSGMKQQPLTAQSSSNTNVIALNEFCAQQRTRLQHTAALESLTHFQEQAQQIILSDRSAGEKKSQLKACAHHEFEHRHYAPRLLADALMLISSFALIGLAVGVTRILTGHSFFFSAEKTRRETEFIKIADAMELNAKV

Nearest PDB structures (foldseek):
  3wfp-assembly10_C  TM=5.654E-01  e=5.275E-01  Aquifex aeolicus VF5
  3wfo-assembly3_C  TM=5.605E-01  e=1.312E+00  Aquifex aeolicus VF5
  3wfs-assembly1_C  TM=5.169E-01  e=1.159E+00  synthetic construct
  3wfr-assembly2_F  TM=5.024E-01  e=1.112E+00  synthetic construct